Protein AF-A0A9K3LFJ1-F1 (afdb_monomer)

Secondary structure (DSSP, 8-state):
---------------------------SSHHHHHHHHHHHHHHHTTS--------------------THHHHHHHHHHHHHHHHHHHHHHHHHHHHHHHHHHHHHHHHHTTS-TTSGGG--HHHHHHHHHHHHHIIIIIIHHHHHHHHHHHHHHHHHHHHHHHHHHH-SS-HHHHHHHHHHHHHHHHHHHHHHHHHHHIIIIIS-----TT-TTT--TTS-S-SB-TT--B-TTHHHHHHHHHHHHHHHHHHHHHHHHHHHHHHHHHS---------------HHHHHHHHHHHHHHHHHHHHHHHHHHHHHHHHHHHHHHHHHHHHHHHHHHHHHHHHHHIIIIIIHHHHHHHHS-S---HHHHHHHHTT-TTS-THHHHHHHHHHHHHHHHHHHHHHHHHHHHHHHHHHHHHHHH-TTSTTHHHHHHHHHHHHHHHHHHHHHHHHHHHHHHHHHHHHHHTTSTTSHHHH-HHHHHHHHHHHHHHHHHHHHHHHHHHHHHHHHHHHHHHHHHHHHHHS----TTSTTSGGG-S----HHHHHHHHHHHHHHHHHHHHHHHHHHHHHHHHHT-SS----HHHHHHHHHHHHHHHHHHHHHHHHHSHHHHHHHTSIIIIIHHHHHHHHHHHHHHHHHT-TTT-SSB-TTS-BS-HHHHHHHHHHHHHHHHHHHHHHHHHTT--S--HHHHHHHHHHHHHHHHHHHHHHHHHHHTTGGG-TTS-HHHHHHHHHHHHHHHHHHHHHHHHHHHHHHHHHHHHTT-SS-HHHHHHHHHHHHHHHHHHHHHHHHHHSSSSSTT-SSSHHHHHHHHHHHHHHHHHHHHHHHHHHHHHHHHHHHHHHHH-HHHHHHHHHHHHHH--

Mean predicted aligned error: 11.64 Å

pLDDT: mean 77.79, std 18.4, range [27.86, 97.88]

Sequence (858 aa):
MSLREISNITDNGNRPQQPTNCMDIATSDFSQQRRDRQYIRHHHQRREHPEIFRMNSTESLGLSLEPPHFISFRGLIYALLLSTFLAVCAAFDAKMKCVDHENAAYFRFEGEEEGYIANYDDDTINLIMKECRDTFRLVILPVAGTTFFFGLISVLIVQLHIQRVECSHNSLIPSHLSALLKVFLPLLCVGVAWSYGVYAIMLKPKLQDAWDAELNNPFQSLAAVTIDGHIGGNANLYYLCWTSEILIMVLLYQVGVDSFRWVHKGFSPQERSDNTIIQPTPSFHDQIHAMLSSTSVSRVASFYRQRRKTWYQFLIRLRERSGYWVVAFFASLLVFASSGFLFVQVLINLAVDIQGSSDFKYREVCAILEGNEEFPEQYCLRTVFATLSGAIATAISIFGIILHLIFRRGSVSDSAQTCGELEVAIHAVAMLQPVSSNISLKIEFFLSLIPTLLLGLNAIFATGVQGPASEVGNLYYASFVSFFFILRICLGCIEELRSIEANAHETADGLVAHSIVEGGSISDSQSSMASNSSGCYDPYAMKERRGRLRRFLFLAILSALCSASAWDAAVNQDDYETSRRQKYVIYAPAVVALISTILFAMCLHTSSYAITTQLWCGGVLSVALFVVWLADLIVTMHSEDSWAVNEIGEIQMANLYYFSWGSIIVAGMQMASYAKPILGHHDESDLFVLWAANIKVCMVTLGASLHIWHTISSSCAATDVEDTLEELSETFCGRTKLGIAVALTGILSGWLCTISRVLGCPITKRYTTRVETFLSVFLIIVYGAGVALLTGMGGPGQSVGDLFYASWLSFVVSVAIFVTSIDQLQKQEIAESVAEIYIKEEPERYITCEEDADSAMV

Radius of gyration: 33.74 Å; Cα contacts (8 Å, |Δi|>4): 806; chains: 1; bounding box: 98×100×97 Å

Foldseek 3Di:
DDDDDDDDDDDDDDDDDDDDDDDDDDPPVPVVVVVVVVVVVVVVVVPPPPPPPPPPPPDPPPPPPPVVQLVVLLVLLVVLLLLLVLLLLLLVLLLVCLVVVLVLVVVVVVPDDPPPNPPPDPVLSVVLNCQSVCLSVVQSCVLSVLSVVLSVVLNVLSVVLVVVPVVDDDDPQVSVLVSLVSNLVSLVSSLVSLVRNCCSQEVDAPPDPPVCPVVVDLSSHSRQAHPLQDRTLSVSSNVSSVSSNVSSVVSNLSSVLVSVVSVVVVPPPPPPCPPPPPDDDDDPVVVVVVVVCVVVVSVVVVVVVVVVVVVVVVSVLLSLLLVLLVQLLVLLLLLQVLLVCCCPVPQQVVLCVQPVDNDDDLVVSLVSQCPDPVADNCASVLSVLSNVLSVLSNVLSVVLNVLSVVVVVVVVVVVVPPPPPPDPVVVVCVVCVLVVVLVSLVVQLVSLVVSLVSLLVSLQSLQALNHSCVSNVSSNVSSVSSNVSSVVSNLSSLLVNLVSVVVVVVVVVVVVVVVVVVPDPDDPPPPPPPPPPPPPDDVVLSVLLSVLLVLLQLLLSLLVLLLSRLVSVQVPDPPVDQDPLSVLSNVLSVVSNVVSVVLNVLSSDPVSVVQCPDCVRVQVVLVVNLVSLVVSVVSCQDQPRHCQAHVLFFGSRPSNAVSSVSNNVSSVVSNVSSVCVVLVNPDPQCLLVLLVVLLVLLVLLQVLLVVNCVVCVVVQPDPPPPPSVNVLSVLQNVLSVLSNVLSVLSNVLSCVLNCCVSVVPVPPPLVSLVVQLVSLVVNLVSLSVNQSRQCRRSHVCSSPHSNNVSSVVSNVSSVVSNVSSVVVNVVVVVVVVVVVVVCVPPPPVVVVVVVVVVVVVD

Solvent-accessible surface area (backbone atoms only — not comparable to full-atom values): 45785 Å² total; per-residue (Å²): 134,87,87,78,87,90,85,89,88,80,89,85,88,82,88,83,85,84,84,83,88,88,82,84,90,80,95,67,59,74,70,49,58,55,49,50,58,53,51,51,53,61,53,58,74,69,73,69,69,74,78,76,74,78,70,82,68,88,66,82,73,78,73,68,76,66,74,71,58,61,63,53,50,46,52,50,46,51,50,33,50,51,33,40,50,51,26,51,52,32,48,48,55,42,46,49,50,33,50,51,50,54,54,52,54,55,57,56,53,77,73,62,65,96,78,75,55,86,72,74,52,70,65,57,58,54,47,36,54,44,49,32,51,45,46,45,61,69,36,51,48,50,34,41,50,45,35,50,54,32,42,52,51,35,46,50,52,51,51,55,47,53,58,48,54,77,74,43,92,86,68,62,69,71,54,52,38,52,51,38,55,63,36,44,54,40,47,48,55,34,41,56,34,37,56,49,38,46,42,62,33,54,67,42,54,51,88,72,62,90,84,51,72,86,66,68,62,70,54,64,43,75,36,18,17,37,72,74,33,33,69,33,58,37,48,50,37,47,54,27,48,52,51,30,43,52,43,42,52,52,49,50,51,52,42,51,54,51,34,54,51,43,53,52,60,71,65,45,78,70,79,73,78,78,71,80,64,86,76,75,84,79,53,80,68,54,55,53,51,48,57,62,39,48,61,50,50,50,50,50,49,49,49,51,49,49,53,48,51,54,49,53,52,50,53,52,54,52,48,56,51,51,49,35,32,52,54,22,23,54,21,13,44,44,17,22,50,46,29,44,45,46,45,60,68,46,50,46,49,51,41,27,68,74,69,74,52,88,89,71,54,78,72,51,41,44,60,56,43,54,71,35,90,90,44,66,66,56,29,54,59,26,29,54,47,30,23,50,41,12,47,52,36,23,54,47,22,52,50,53,45,50,50,54,57,50,53,56,52,55,66,50,56,64,68,70,72,55,80,82,54,74,61,69,50,50,56,53,48,63,65,48,52,64,59,59,54,51,52,54,45,51,51,52,29,54,60,22,45,55,40,25,53,45,27,46,50,32,48,46,46,22,40,26,84,68,11,53,19,65,36,23,45,69,31,36,55,20,28,49,52,20,22,54,32,28,41,50,49,26,50,54,33,53,55,49,54,51,52,52,54,54,53,49,51,54,52,52,55,51,50,53,55,52,57,58,60,76,73,50,100,69,76,92,86,66,72,84,73,69,71,79,71,71,74,74,80,55,71,64,62,54,56,50,48,54,55,51,32,52,38,26,43,50,28,14,50,27,16,38,49,19,14,52,33,40,45,47,47,56,71,73,38,92,64,82,76,73,48,76,66,50,50,43,50,27,49,54,29,40,51,46,13,52,55,22,44,51,52,23,57,31,50,74,36,75,79,44,27,66,50,53,68,34,57,80,53,34,32,49,49,30,45,50,52,29,52,53,38,55,56,42,46,57,53,44,64,28,36,90,75,25,72,18,17,36,78,88,43,35,59,68,25,63,49,35,43,52,21,44,54,51,24,43,51,35,26,46,54,50,29,48,63,50,45,33,70,75,70,68,53,77,72,86,61,61,57,57,59,44,29,54,45,36,27,53,31,18,50,45,20,28,51,38,26,50,51,54,44,65,76,44,46,69,67,67,66,56,86,83,56,65,80,72,60,44,59,60,40,51,54,29,50,51,33,30,53,48,39,36,52,54,15,51,52,39,32,54,53,19,47,53,58,44,47,50,58,74,68,58,53,87,64,54,71,66,58,56,42,52,52,51,30,53,52,19,55,52,41,33,54,53,27,50,51,43,32,50,49,27,29,33,37,96,17,70,14,41,59,50,32,60,34,30,55,24,32,49,49,40,26,52,43,23,48,52,40,26,56,53,28,49,54,51,51,51,54,49,53,50,54,50,53,51,52,52,49,53,60,69,74,45,63,72,63,59,57,55,56,54,59,50,51,60,62,74,76,105

Organism: NCBI:txid303405

Structure (mmCIF, N/CA/C/O backbone):
data_AF-A0A9K3LFJ1-F1
#
_entry.id   AF-A0A9K3LFJ1-F1
#
loop_
_atom_site.group_PDB
_atom_site.id
_atom_site.type_symbol
_atom_site.label_atom_id
_atom_site.label_alt_id
_atom_site.label_comp_id
_atom_site.label_asym_id
_atom_site.label_entity_id
_atom_site.label_seq_id
_atom_site.pdbx_PDB_ins_code
_atom_site.Cartn_x
_atom_site.Cartn_y
_atom_site.Cartn_z
_atom_site.occupancy
_atom_site.B_iso_or_equiv
_atom_site.auth_seq_id
_atom_site.auth_comp_id
_atom_site.auth_asym_id
_atom_site.auth_atom_id
_atom_site.pdbx_PDB_model_num
ATOM 1 N N . MET A 1 1 ? 7.633 -36.421 -28.204 1.00 33.81 1 MET A N 1
ATOM 2 C CA . MET A 1 1 ? 7.044 -37.782 -28.259 1.00 33.81 1 MET A CA 1
ATOM 3 C C . MET A 1 1 ? 5.645 -37.727 -27.666 1.00 33.81 1 MET A C 1
ATOM 5 O O . MET A 1 1 ? 5.501 -37.209 -26.569 1.00 33.81 1 MET A O 1
ATOM 9 N N . SER A 1 2 ? 4.629 -38.162 -28.417 1.00 32.75 2 SER A N 1
ATOM 10 C CA . SER A 1 2 ? 3.205 -38.059 -28.061 1.00 32.75 2 SER A CA 1
ATOM 11 C C . SER A 1 2 ? 2.740 -39.198 -27.152 1.00 32.75 2 SER A C 1
ATOM 13 O O . SER A 1 2 ? 3.074 -40.347 -27.424 1.00 32.75 2 SER A O 1
ATOM 15 N N . LEU A 1 3 ? 1.880 -38.901 -26.173 1.00 29.94 3 LEU A N 1
ATOM 16 C CA . LEU A 1 3 ? 1.131 -39.895 -25.395 1.00 29.94 3 LEU A CA 1
ATOM 17 C C . LEU A 1 3 ? -0.376 -39.758 -25.675 1.00 29.94 3 LEU A C 1
ATOM 19 O O . LEU A 1 3 ? -1.085 -38.961 -25.065 1.00 29.94 3 LEU A O 1
ATOM 23 N N . ARG A 1 4 ? -0.836 -40.554 -26.645 1.00 33.28 4 ARG A N 1
ATOM 24 C CA . ARG A 1 4 ? -2.172 -41.169 -26.711 1.00 33.28 4 ARG A CA 1
ATOM 25 C C . ARG A 1 4 ? -1.968 -42.667 -26.438 1.00 33.28 4 ARG A C 1
ATOM 27 O O . ARG A 1 4 ? -0.895 -43.164 -26.750 1.00 33.28 4 ARG A O 1
ATOM 34 N N . GLU A 1 5 ? -3.018 -43.337 -25.958 1.00 37.00 5 GLU A N 1
ATOM 35 C CA . GLU A 1 5 ? -3.081 -44.721 -25.425 1.00 37.00 5 GLU A CA 1
ATOM 36 C C . GLU A 1 5 ? -2.787 -44.742 -23.914 1.00 37.00 5 GLU A C 1
ATOM 38 O O . GLU A 1 5 ? -1.739 -44.305 -23.468 1.00 37.00 5 GLU A O 1
ATOM 43 N N . ILE A 1 6 ? -3.699 -45.153 -23.028 1.00 33.94 6 ILE A N 1
ATOM 44 C CA . ILE A 1 6 ? -4.423 -46.429 -23.027 1.00 33.94 6 ILE A CA 1
ATOM 45 C C . ILE A 1 6 ? -5.835 -46.252 -22.430 1.00 33.94 6 ILE A C 1
ATOM 47 O O . ILE A 1 6 ? -6.007 -45.799 -21.300 1.00 33.94 6 ILE A O 1
ATOM 51 N N . SER A 1 7 ? -6.838 -46.699 -23.186 1.00 31.31 7 SER A N 1
ATOM 52 C CA . SER A 1 7 ? -8.180 -47.073 -22.728 1.00 31.31 7 SER A CA 1
ATOM 53 C C . SER A 1 7 ? -8.467 -48.496 -23.216 1.00 31.31 7 SER A C 1
ATOM 55 O O . SER A 1 7 ? -8.124 -48.796 -24.357 1.00 31.31 7 SER A O 1
ATOM 57 N N . ASN A 1 8 ? -9.169 -49.289 -22.398 1.00 29.16 8 ASN A N 1
ATOM 58 C CA . ASN A 1 8 ? -9.762 -50.621 -22.645 1.00 29.16 8 ASN A CA 1
ATOM 59 C C . ASN A 1 8 ? -8.989 -51.831 -22.107 1.00 29.16 8 ASN A C 1
ATOM 61 O O . ASN A 1 8 ? -8.106 -52.341 -22.784 1.00 29.16 8 ASN A O 1
ATOM 65 N N . ILE A 1 9 ? -9.472 -52.386 -20.986 1.00 32.19 9 ILE A N 1
ATOM 66 C CA . ILE A 1 9 ? -9.669 -53.838 -20.823 1.00 32.19 9 ILE A CA 1
ATOM 67 C C . ILE A 1 9 ? -10.993 -54.063 -20.069 1.00 32.19 9 ILE A C 1
ATOM 69 O O . ILE A 1 9 ? -11.177 -53.588 -18.951 1.00 32.19 9 ILE A O 1
ATOM 73 N N . THR A 1 10 ? -11.908 -54.774 -20.723 1.00 35.88 10 THR A N 1
ATOM 74 C CA . THR A 1 10 ? -13.193 -55.292 -20.231 1.00 35.88 10 THR A CA 1
ATOM 75 C C . THR A 1 10 ? -13.069 -56.722 -19.693 1.00 35.88 10 THR A C 1
ATOM 77 O O . THR A 1 10 ? -12.276 -57.500 -20.213 1.00 35.88 10 THR A O 1
ATOM 80 N N . ASP A 1 11 ? -13.935 -57.034 -18.723 1.00 33.34 11 ASP A N 1
ATOM 81 C CA . ASP A 1 11 ? -14.635 -58.302 -18.441 1.00 33.34 11 ASP A CA 1
ATOM 82 C C . ASP A 1 11 ? -13.907 -59.659 -18.466 1.00 33.34 11 ASP A C 1
ATOM 84 O O . ASP A 1 11 ? -13.468 -60.153 -19.500 1.00 33.34 11 ASP A O 1
ATOM 88 N N . ASN A 1 12 ? -14.011 -60.373 -17.336 1.00 31.92 12 ASN A N 1
ATOM 89 C CA . ASN A 1 12 ? -14.455 -61.771 -17.324 1.00 31.92 12 ASN A CA 1
ATOM 90 C C . ASN A 1 12 ? -15.019 -62.158 -15.948 1.00 31.92 12 ASN A C 1
ATOM 92 O O . ASN A 1 12 ? -14.396 -61.934 -14.910 1.00 31.92 12 ASN A O 1
ATOM 96 N N . GLY A 1 13 ? -16.227 -62.727 -15.953 1.00 32.34 13 GLY A N 1
ATOM 97 C CA . GLY A 1 13 ? -16.986 -63.088 -14.760 1.00 32.34 13 GLY A CA 1
ATOM 98 C C . GLY A 1 13 ? -16.722 -64.496 -14.224 1.00 32.34 13 GLY A C 1
ATOM 99 O O . GLY A 1 13 ? -16.116 -65.331 -14.885 1.00 32.34 13 GLY A O 1
ATOM 100 N N . ASN A 1 14 ? -17.253 -64.756 -13.025 1.00 30.98 14 ASN A N 1
ATOM 101 C CA . ASN A 1 14 ? -17.829 -66.043 -12.622 1.00 30.98 14 ASN A CA 1
ATOM 102 C C . ASN A 1 14 ? -18.641 -65.890 -11.319 1.00 30.98 14 ASN A C 1
ATOM 104 O O . ASN A 1 14 ? -18.151 -65.364 -10.323 1.00 30.98 14 ASN A O 1
ATOM 108 N N . ARG A 1 15 ? -19.899 -66.360 -11.341 1.00 33.72 15 ARG A N 1
ATOM 109 C CA . ARG A 1 15 ? -20.756 -66.607 -10.158 1.00 33.72 15 ARG A CA 1
ATOM 110 C C . ARG A 1 15 ? -20.366 -67.953 -9.513 1.00 33.72 15 ARG A C 1
ATOM 112 O O . ARG A 1 15 ? -19.827 -68.802 -10.223 1.00 33.72 15 ARG A O 1
ATOM 119 N N . PRO A 1 16 ? -20.713 -68.211 -8.234 1.00 41.97 16 PRO A N 1
ATOM 120 C CA . PRO A 1 16 ? -21.993 -68.893 -7.974 1.00 41.97 16 PRO A CA 1
ATOM 121 C C . PRO A 1 16 ? -22.749 -68.496 -6.680 1.00 41.97 16 PRO A C 1
ATOM 123 O O . PRO A 1 16 ? -22.165 -68.118 -5.676 1.00 41.97 16 PRO A O 1
ATOM 126 N N . GLN A 1 17 ? -24.072 -68.699 -6.770 1.00 31.55 17 GLN A N 1
ATOM 127 C CA . GLN A 1 17 ? -25.041 -69.199 -5.771 1.00 31.55 17 GLN A CA 1
ATOM 128 C C . GLN A 1 17 ? -25.422 -68.397 -4.501 1.00 31.55 17 GLN A C 1
ATOM 130 O O . GLN A 1 17 ? -24.614 -68.054 -3.651 1.00 31.55 17 GLN A O 1
ATOM 135 N N . GLN A 1 18 ? -26.746 -68.199 -4.384 1.00 33.09 18 GLN A N 1
ATOM 136 C CA . GLN A 1 18 ? -27.521 -67.766 -3.208 1.00 33.09 18 GLN A CA 1
ATOM 137 C C . GLN A 1 18 ? -27.538 -68.844 -2.098 1.00 33.09 18 GLN A C 1
ATOM 139 O O . GLN A 1 18 ? -27.277 -70.014 -2.388 1.00 33.09 18 GLN A O 1
ATOM 144 N N . PRO A 1 19 ? -27.955 -68.488 -0.864 1.00 39.09 19 PRO A N 1
ATOM 145 C CA . PRO A 1 19 ? -29.371 -68.689 -0.515 1.00 39.09 19 PRO A CA 1
ATOM 146 C C . PRO A 1 19 ? -30.043 -67.517 0.241 1.00 39.09 19 PRO A C 1
ATOM 148 O O . PRO A 1 19 ? -29.488 -66.926 1.156 1.00 39.09 19 PRO A O 1
ATOM 151 N N . THR A 1 20 ? -31.272 -67.231 -0.199 1.00 32.91 20 THR A N 1
ATOM 152 C CA . THR A 1 20 ? -32.520 -66.915 0.534 1.00 32.91 20 THR A CA 1
ATOM 153 C C . THR A 1 20 ? -32.540 -66.192 1.896 1.00 32.91 20 THR A C 1
ATOM 155 O O . THR A 1 20 ? -32.050 -66.702 2.896 1.00 32.91 20 THR A O 1
ATOM 158 N N . ASN A 1 21 ? -33.389 -65.151 1.903 1.00 34.19 21 ASN A N 1
ATOM 159 C CA . ASN A 1 21 ? -34.387 -64.745 2.909 1.00 34.19 21 ASN A CA 1
ATOM 160 C C . ASN A 1 21 ? -33.936 -64.321 4.315 1.00 34.19 21 ASN A C 1
ATOM 162 O O . ASN A 1 21 ? -33.635 -65.161 5.154 1.00 34.19 21 ASN A O 1
ATOM 166 N N . CYS A 1 22 ? -34.108 -63.025 4.610 1.00 27.86 22 CYS A N 1
ATOM 167 C CA . CYS A 1 22 ? -34.917 -62.530 5.736 1.00 27.86 22 CYS A CA 1
ATOM 168 C C . CYS A 1 22 ? -35.034 -60.992 5.709 1.00 27.86 22 CYS A C 1
ATOM 170 O O . CYS A 1 22 ? -34.112 -60.311 5.275 1.00 27.86 22 CYS A O 1
ATOM 172 N N . MET A 1 23 ? -36.147 -60.495 6.257 1.00 29.50 23 MET A N 1
ATOM 173 C CA . MET A 1 23 ? -36.503 -59.099 6.574 1.00 29.50 23 MET A CA 1
ATOM 174 C C . MET A 1 23 ? -37.132 -58.229 5.478 1.00 29.50 23 MET A C 1
ATOM 176 O O . MET A 1 23 ? -36.515 -57.337 4.902 1.00 29.50 23 MET A O 1
ATOM 180 N N . ASP A 1 24 ? -38.444 -58.422 5.336 1.00 35.38 24 ASP A N 1
ATOM 181 C CA . ASP A 1 24 ? -39.395 -57.311 5.318 1.00 35.38 24 ASP A CA 1
ATOM 182 C C . ASP A 1 24 ? -39.472 -56.628 6.701 1.00 35.38 24 ASP A C 1
ATOM 184 O O . ASP A 1 24 ? -39.201 -57.256 7.727 1.00 35.38 24 ASP A O 1
ATOM 188 N N . ILE A 1 25 ? -39.983 -55.388 6.692 1.00 37.88 25 ILE A N 1
ATOM 189 C CA . ILE A 1 25 ? -40.405 -54.520 7.815 1.00 37.88 25 ILE A CA 1
ATOM 190 C C . ILE A 1 25 ? -39.343 -53.507 8.286 1.00 37.88 25 ILE A C 1
ATOM 192 O O . ILE A 1 25 ? -38.513 -53.811 9.133 1.00 37.88 25 ILE A O 1
ATOM 196 N N . ALA A 1 26 ? -39.441 -52.269 7.771 1.00 35.22 26 ALA A N 1
ATOM 197 C CA . ALA A 1 26 ? -39.504 -51.011 8.551 1.00 35.22 26 ALA A CA 1
ATOM 198 C C . ALA A 1 26 ? -39.205 -49.767 7.679 1.00 35.22 26 ALA A C 1
ATOM 200 O O . ALA A 1 26 ? -38.259 -49.018 7.913 1.00 35.22 26 ALA A O 1
ATOM 201 N N . THR A 1 27 ? -40.037 -49.494 6.673 1.00 39.88 27 THR A N 1
ATOM 202 C CA . THR A 1 27 ? -40.098 -48.182 6.005 1.00 39.88 27 THR A CA 1
ATOM 203 C C . THR A 1 27 ? -41.202 -47.330 6.633 1.00 39.88 27 THR A C 1
ATOM 205 O O . THR A 1 27 ? -42.233 -47.067 6.024 1.00 39.88 27 THR A O 1
ATOM 208 N N . SER A 1 28 ? -40.996 -46.883 7.875 1.00 38.44 28 SER A N 1
ATOM 209 C CA . SER A 1 28 ? -41.827 -45.819 8.473 1.00 38.44 28 SER A CA 1
ATOM 210 C C . SER A 1 28 ? -41.098 -44.881 9.444 1.00 38.44 28 SER A C 1
ATOM 212 O O . SER A 1 28 ? -41.626 -43.812 9.733 1.00 38.44 28 SER A O 1
ATOM 214 N N . ASP A 1 29 ? -39.869 -45.183 9.883 1.00 41.56 29 ASP A N 1
ATOM 215 C CA . ASP A 1 29 ? -39.213 -44.389 10.942 1.00 41.56 29 ASP A CA 1
ATOM 216 C C . ASP A 1 29 ? -38.313 -43.239 10.464 1.00 41.56 29 ASP A C 1
ATOM 218 O O . ASP A 1 29 ? -38.033 -42.304 11.219 1.00 41.56 29 ASP A O 1
ATOM 222 N N . PHE A 1 30 ? -37.915 -43.200 9.190 1.00 39.94 30 PHE A N 1
ATOM 223 C CA . PHE A 1 30 ? -37.010 -42.142 8.713 1.00 39.94 30 PHE A CA 1
ATOM 224 C C . PHE A 1 30 ? -37.688 -40.775 8.509 1.00 39.94 30 PHE A C 1
ATOM 226 O O . PHE A 1 30 ? -37.019 -39.738 8.553 1.00 39.94 30 PHE A O 1
ATOM 233 N N . SER A 1 31 ? -39.016 -40.730 8.339 1.00 43.41 31 SER A N 1
ATOM 234 C CA . SER A 1 31 ? -39.771 -39.468 8.251 1.00 43.41 31 SER A CA 1
ATOM 235 C C . SER A 1 31 ? -40.187 -38.901 9.610 1.00 43.41 31 SER A C 1
ATOM 237 O O . SER A 1 31 ? -40.411 -37.692 9.709 1.00 43.41 31 SER A O 1
ATOM 239 N N . GLN A 1 32 ? -40.254 -39.744 10.646 1.00 43.81 32 GLN A N 1
ATOM 240 C CA . GLN A 1 32 ? -40.514 -39.328 12.027 1.00 43.81 32 GLN A CA 1
ATOM 241 C C . GLN A 1 32 ? -39.224 -38.770 12.650 1.00 43.81 32 GLN A C 1
ATOM 243 O O . GLN A 1 32 ? -39.209 -37.650 13.151 1.00 43.81 32 GLN A O 1
ATOM 248 N N . GLN A 1 33 ? -38.088 -39.449 12.442 1.00 43.53 33 GLN A N 1
ATOM 249 C CA . GLN A 1 33 ? -36.791 -39.036 12.992 1.00 43.53 33 GLN A CA 1
ATOM 250 C C . GLN A 1 33 ? -36.258 -37.711 12.404 1.00 43.53 33 GLN A C 1
ATOM 252 O O . GLN A 1 33 ? -35.501 -36.990 13.060 1.00 43.53 33 GLN A O 1
ATOM 257 N N . ARG A 1 34 ? -36.676 -37.335 11.182 1.00 50.00 34 ARG A N 1
ATOM 258 C CA . ARG A 1 34 ? -36.374 -36.014 10.593 1.00 50.00 34 ARG A CA 1
ATOM 259 C C . ARG A 1 34 ? -37.281 -34.899 11.128 1.00 50.00 34 ARG A C 1
ATOM 261 O O . ARG A 1 34 ? -36.801 -33.775 11.273 1.00 50.00 34 ARG A O 1
ATOM 268 N N . ARG A 1 35 ? -38.542 -35.205 11.465 1.00 48.72 35 ARG A N 1
ATOM 269 C CA . ARG A 1 35 ? -39.462 -34.253 12.112 1.00 48.72 35 ARG A CA 1
ATOM 270 C C . ARG A 1 35 ? -39.111 -34.036 13.580 1.00 48.72 35 ARG A C 1
ATOM 272 O O . ARG A 1 35 ? -39.063 -32.886 14.004 1.00 48.72 35 ARG A O 1
ATOM 279 N N . ASP A 1 36 ? -38.712 -35.079 14.299 1.00 44.16 36 ASP A N 1
ATOM 280 C CA . ASP A 1 36 ? -38.311 -34.957 15.704 1.00 44.16 36 ASP A CA 1
ATOM 281 C C . ASP A 1 36 ? -36.973 -34.217 15.858 1.00 44.16 36 ASP A C 1
ATOM 283 O O . ASP A 1 36 ? -36.813 -33.414 16.774 1.00 44.16 36 ASP A O 1
ATOM 287 N N . ARG A 1 37 ? -36.043 -34.336 14.895 1.00 47.12 37 ARG A N 1
ATOM 288 C CA . ARG A 1 37 ? -34.825 -33.496 14.871 1.00 47.12 37 ARG A CA 1
ATOM 289 C C . ARG A 1 37 ? -35.095 -32.020 14.548 1.00 47.12 37 ARG A C 1
ATOM 291 O O . ARG A 1 37 ? -34.335 -31.166 15.002 1.00 47.12 37 ARG A O 1
ATOM 298 N N . GLN A 1 38 ? -36.154 -31.697 13.799 1.00 48.09 38 GLN A N 1
ATOM 299 C CA . GLN A 1 38 ? -36.572 -30.304 13.579 1.00 48.09 38 GLN A CA 1
ATOM 300 C C . GLN A 1 38 ? -37.371 -29.743 14.765 1.00 48.09 38 GLN A C 1
ATOM 302 O O . GLN A 1 38 ? -37.198 -28.572 15.105 1.00 48.09 38 GLN A O 1
ATOM 307 N N . TYR A 1 39 ? -38.161 -30.572 15.450 1.00 39.12 39 TYR A N 1
ATOM 308 C CA . TYR A 1 39 ? -38.929 -30.159 16.626 1.00 39.12 39 TYR A CA 1
ATOM 309 C C . TYR A 1 39 ? -38.039 -29.967 17.869 1.00 39.12 39 TYR A C 1
ATOM 311 O O . TYR A 1 39 ? -38.204 -28.995 18.605 1.00 39.12 39 TYR A O 1
ATOM 319 N N . ILE A 1 40 ? -37.009 -30.808 18.048 1.00 44.34 40 ILE A N 1
ATOM 320 C CA . ILE A 1 40 ? -36.019 -30.660 19.132 1.00 44.34 40 ILE A CA 1
ATOM 321 C C . ILE A 1 40 ? -35.121 -29.430 18.910 1.00 44.34 40 ILE A C 1
ATOM 323 O O . ILE A 1 40 ? -34.791 -28.740 19.875 1.00 44.34 40 ILE A O 1
ATOM 327 N N . ARG A 1 41 ? -34.800 -29.060 17.658 1.00 41.81 41 ARG A N 1
ATOM 328 C CA . ARG A 1 41 ? -34.086 -27.797 17.376 1.00 41.81 41 ARG A CA 1
ATOM 329 C C . ARG A 1 41 ? -34.913 -26.560 17.715 1.00 41.81 41 ARG A C 1
ATOM 331 O O . ARG A 1 41 ? -34.360 -25.612 18.261 1.00 41.81 41 ARG A O 1
ATOM 338 N N . HIS A 1 42 ? -36.222 -26.577 17.463 1.00 40.44 42 HIS A N 1
ATOM 339 C CA . HIS A 1 42 ? -37.079 -25.440 17.808 1.00 40.44 42 HIS A CA 1
ATOM 340 C C . HIS A 1 42 ? -37.343 -25.303 19.316 1.00 40.44 42 HIS A C 1
ATOM 342 O O . HIS A 1 42 ? -37.565 -24.186 19.784 1.00 40.44 42 HIS A O 1
ATOM 348 N N . HIS A 1 43 ? -37.268 -26.396 20.084 1.00 40.06 43 HIS A N 1
ATOM 349 C CA . HIS A 1 43 ? -37.433 -26.347 21.539 1.00 40.06 43 HIS A CA 1
ATOM 350 C C . HIS A 1 43 ? -36.139 -26.057 22.313 1.00 40.06 43 HIS A C 1
ATOM 352 O O . HIS A 1 43 ? -36.215 -25.383 23.340 1.00 40.06 43 HIS A O 1
ATOM 358 N N . HIS A 1 44 ? -34.960 -26.450 21.812 1.00 38.25 44 HIS A N 1
ATOM 359 C CA . HIS A 1 44 ? -33.694 -26.031 22.432 1.00 38.25 44 HIS A CA 1
ATOM 360 C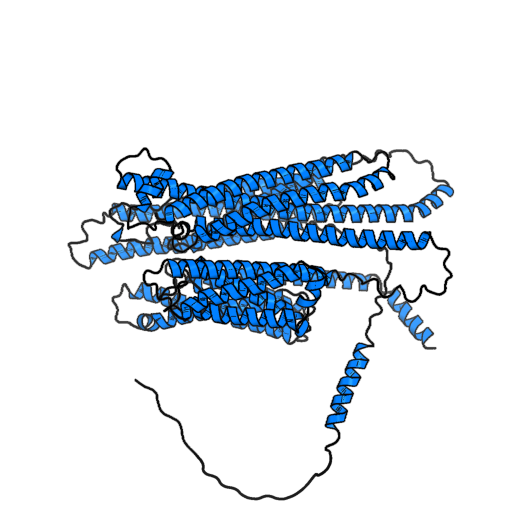 C . HIS A 1 44 ? -33.335 -24.569 22.146 1.00 38.25 44 HIS A C 1
ATOM 362 O O . HIS A 1 44 ? -32.711 -23.926 22.981 1.00 38.25 44 HIS A O 1
ATOM 368 N N . GLN A 1 45 ? -33.825 -23.991 21.045 1.00 38.72 45 GLN A N 1
ATOM 369 C CA . GLN A 1 45 ? -33.639 -22.564 20.755 1.00 38.72 45 GLN A CA 1
ATOM 370 C C . GLN A 1 45 ? -34.565 -21.640 21.577 1.00 38.72 45 GLN A C 1
ATOM 372 O O . GLN A 1 45 ? -34.471 -20.422 21.466 1.00 38.72 45 GLN A O 1
ATOM 377 N N . ARG A 1 46 ? -35.459 -22.201 22.411 1.00 34.44 46 ARG A N 1
ATOM 378 C CA . ARG A 1 46 ? -36.386 -21.452 23.282 1.00 34.44 46 ARG A CA 1
ATOM 379 C C . ARG A 1 46 ? -36.098 -21.571 24.783 1.00 34.44 46 ARG A C 1
ATOM 381 O O . ARG A 1 46 ? -36.845 -20.990 25.564 1.00 34.44 46 ARG A O 1
ATOM 388 N N . ARG A 1 47 ? -35.063 -22.312 25.199 1.00 33.69 47 ARG A N 1
ATOM 389 C CA . ARG A 1 47 ? -34.738 -22.530 26.626 1.00 33.69 47 ARG A CA 1
ATOM 390 C C . ARG A 1 47 ? -33.365 -22.039 27.083 1.00 33.69 47 ARG A C 1
ATOM 392 O O . ARG A 1 47 ? -33.048 -22.188 28.251 1.00 33.69 47 ARG A O 1
ATOM 399 N N . GLU A 1 48 ? -32.623 -21.363 26.218 1.00 35.38 48 GLU A N 1
ATOM 400 C CA . GLU A 1 48 ? -31.434 -20.598 26.606 1.00 35.38 48 GLU A CA 1
ATOM 401 C C . GLU A 1 48 ? -31.557 -19.174 26.057 1.00 35.38 48 GLU A C 1
ATOM 403 O O . GLU A 1 48 ? -30.765 -18.708 25.245 1.00 35.38 48 GLU A O 1
ATOM 408 N N . HIS A 1 49 ? -32.599 -18.462 26.487 1.00 31.58 49 HIS A N 1
ATOM 409 C CA . HIS A 1 49 ? -32.369 -17.057 26.778 1.00 31.58 49 HIS A CA 1
ATOM 410 C C . HIS A 1 49 ? -31.651 -17.067 28.126 1.00 31.58 49 HIS A C 1
ATOM 412 O O . HIS A 1 49 ? -32.307 -17.387 29.117 1.00 31.58 49 HIS A O 1
ATOM 418 N N . PRO A 1 50 ? -30.342 -16.763 28.216 1.00 35.16 50 PRO A N 1
ATOM 419 C CA . PRO A 1 50 ? -29.870 -16.219 29.470 1.00 35.16 50 PRO A CA 1
ATOM 420 C C . PRO A 1 50 ? -30.754 -14.995 29.680 1.00 35.16 50 PRO A C 1
ATOM 422 O O . PRO A 1 50 ? -30.779 -14.090 28.837 1.00 35.16 50 PRO A O 1
ATOM 425 N N . GLU A 1 51 ? -31.569 -15.007 30.731 1.00 32.25 51 GLU A N 1
ATOM 426 C CA . GLU A 1 51 ? -32.066 -13.760 31.272 1.00 32.25 51 GLU A CA 1
ATOM 427 C C . GLU A 1 51 ? -30.813 -12.924 31.491 1.00 32.25 51 GLU A C 1
ATOM 429 O O . GLU A 1 51 ? -29.999 -13.190 32.374 1.00 32.25 51 GLU A O 1
ATOM 434 N N . ILE A 1 52 ? -30.595 -11.975 30.583 1.00 37.53 52 ILE A N 1
ATOM 435 C CA . ILE A 1 52 ? -29.652 -10.899 30.783 1.00 37.53 52 ILE A CA 1
ATOM 436 C C . ILE A 1 52 ? -30.254 -10.169 31.969 1.00 37.53 52 ILE A C 1
ATOM 438 O O . ILE A 1 52 ? -31.114 -9.300 31.810 1.00 37.53 52 ILE A O 1
ATOM 442 N N . PHE A 1 53 ? -29.847 -10.593 33.163 1.00 34.97 53 PHE A N 1
ATOM 443 C CA . PHE A 1 53 ? -29.963 -9.822 34.373 1.00 34.97 53 PHE A CA 1
ATOM 444 C C . PHE A 1 53 ? -29.330 -8.481 34.014 1.00 34.97 53 PHE A C 1
ATOM 446 O O . PHE A 1 53 ? -28.109 -8.331 33.956 1.00 34.97 53 PHE A O 1
ATOM 453 N N . ARG A 1 54 ? -30.177 -7.502 33.678 1.00 34.09 54 ARG A N 1
ATOM 454 C CA . ARG A 1 54 ? -29.817 -6.090 33.687 1.00 34.09 54 ARG A CA 1
ATOM 455 C C . ARG A 1 54 ? -29.547 -5.765 35.149 1.00 34.09 54 ARG A C 1
ATOM 457 O O . ARG A 1 54 ? -30.388 -5.197 35.841 1.00 34.09 54 ARG A O 1
ATOM 464 N N . MET A 1 55 ? -28.381 -6.175 35.637 1.00 33.34 55 MET A N 1
ATOM 465 C CA . MET A 1 55 ? -27.829 -5.618 36.850 1.00 33.34 55 MET A CA 1
ATOM 466 C C . MET A 1 55 ? -27.559 -4.151 36.540 1.00 33.34 55 MET A C 1
ATOM 468 O O . MET A 1 55 ? -26.608 -3.795 35.850 1.00 33.34 55 MET A O 1
ATOM 472 N N . ASN A 1 56 ? -28.435 -3.292 37.056 1.00 32.81 56 ASN A N 1
ATOM 473 C CA . ASN A 1 56 ? -28.164 -1.878 37.277 1.00 32.81 56 ASN A CA 1
ATOM 474 C C . ASN A 1 56 ? -27.107 -1.729 38.393 1.00 32.81 56 ASN A C 1
ATOM 476 O O . ASN A 1 56 ? -27.311 -0.971 39.340 1.00 32.81 56 ASN A O 1
ATOM 480 N N . SER A 1 57 ? -25.989 -2.463 38.326 1.00 36.03 57 SER A N 1
ATOM 481 C CA . SER A 1 57 ? -24.852 -2.193 39.191 1.00 36.03 57 SER A CA 1
ATOM 482 C C . SER A 1 57 ? -24.151 -0.964 38.624 1.00 36.03 57 SER A C 1
ATOM 484 O O . SER A 1 57 ? -23.420 -0.979 37.635 1.00 36.03 57 SER A O 1
ATOM 486 N N . THR A 1 58 ? -24.406 0.166 39.271 1.00 35.72 58 THR A N 1
ATOM 487 C CA . THR A 1 58 ? -23.543 1.345 39.240 1.00 35.72 58 THR A CA 1
ATOM 488 C C . THR A 1 58 ? -22.222 1.029 39.945 1.00 35.72 58 THR A C 1
ATOM 490 O O . THR A 1 58 ? -21.832 1.719 40.884 1.00 35.72 58 THR A O 1
ATOM 493 N N . GLU A 1 59 ? -21.546 -0.043 39.537 1.00 38.31 59 GLU A N 1
ATOM 494 C CA . GLU A 1 59 ? -20.213 -0.360 40.011 1.00 38.31 59 GLU A CA 1
ATOM 495 C C . GLU A 1 59 ? -19.208 0.436 39.201 1.00 38.31 59 GLU A C 1
ATOM 497 O O . GLU A 1 59 ? -19.174 0.452 37.967 1.00 38.31 59 GLU A O 1
ATOM 502 N N . SER A 1 60 ? -18.403 1.172 39.951 1.00 37.28 60 SER A N 1
ATOM 503 C CA . SER A 1 60 ? -17.247 1.895 39.487 1.00 37.28 60 SER A CA 1
ATOM 504 C C . SER A 1 60 ? -16.234 0.920 38.895 1.00 37.28 60 SER A C 1
ATOM 506 O O . SER A 1 60 ? -15.240 0.599 39.541 1.00 37.28 60 SER A O 1
ATOM 508 N N . LEU A 1 61 ? -16.424 0.512 37.638 1.00 39.47 61 LEU A N 1
ATOM 509 C CA . LEU A 1 61 ? -15.287 0.137 36.815 1.00 39.47 61 LEU A CA 1
ATOM 510 C C . LEU A 1 61 ? -14.369 1.355 36.820 1.00 39.47 61 LEU A C 1
ATOM 512 O O . LEU A 1 61 ? -14.649 2.384 36.189 1.00 39.47 61 LEU A O 1
ATOM 516 N N . GLY A 1 62 ? -13.290 1.247 37.590 1.00 37.59 62 GLY A N 1
ATOM 517 C CA . GLY A 1 62 ? -12.091 2.024 37.387 1.00 37.59 62 GLY A CA 1
ATOM 518 C C . GLY A 1 62 ? -11.645 1.753 35.962 1.00 37.59 62 GLY A C 1
ATOM 519 O O . GLY A 1 62 ? -10.829 0.876 35.715 1.00 37.59 62 GLY A O 1
ATOM 520 N N . LEU A 1 63 ? -12.209 2.502 35.011 1.00 39.56 63 LEU A N 1
ATOM 521 C CA . LEU A 1 63 ? -11.597 2.753 33.723 1.00 39.56 63 LEU A CA 1
ATOM 522 C C . LEU A 1 63 ? -10.294 3.476 34.049 1.00 39.56 63 LEU A C 1
ATOM 524 O O . LEU A 1 63 ? -10.208 4.706 34.011 1.00 39.56 63 LEU A O 1
ATOM 528 N N . SER A 1 64 ? -9.287 2.680 34.412 1.00 40.38 64 SER A N 1
ATOM 529 C CA . SER A 1 64 ? -7.920 2.929 34.023 1.00 40.38 64 SER A CA 1
ATOM 530 C C . SER A 1 64 ? -8.028 3.386 32.577 1.00 40.38 64 SER A C 1
ATOM 532 O O . SER A 1 64 ? -8.388 2.616 31.685 1.00 40.38 64 SER A O 1
ATOM 534 N N . LEU A 1 65 ? -7.851 4.689 32.347 1.00 43.62 65 LEU A N 1
ATOM 535 C CA . LEU A 1 65 ? -7.400 5.142 31.048 1.00 43.62 65 LEU A CA 1
ATOM 536 C C . LEU A 1 65 ? -6.010 4.520 30.908 1.00 43.62 65 LEU A C 1
ATOM 538 O O . LEU A 1 65 ? -5.015 5.202 31.149 1.00 43.62 65 LEU A O 1
ATOM 542 N N . GLU A 1 66 ? -5.953 3.221 30.599 1.00 46.12 66 GLU A N 1
ATOM 543 C CA . GLU A 1 66 ? -4.732 2.571 30.162 1.00 46.12 66 GLU A CA 1
ATOM 544 C C . GLU A 1 66 ? -4.175 3.483 29.082 1.00 46.12 66 GLU A C 1
ATOM 546 O O . GLU A 1 66 ? -4.929 3.833 28.173 1.00 46.12 66 GLU A O 1
ATOM 551 N N . PRO A 1 67 ? -2.935 3.974 29.199 1.00 51.41 67 PRO A N 1
ATOM 552 C CA . PRO A 1 67 ? -2.363 4.869 28.212 1.00 51.41 67 PRO A CA 1
ATOM 553 C C . PRO A 1 67 ? -2.084 4.041 26.946 1.00 51.41 67 PRO A C 1
ATOM 555 O O . PRO A 1 67 ? -0.988 3.492 26.817 1.00 51.41 67 PRO A O 1
ATOM 558 N N . PRO A 1 68 ? -3.001 3.969 25.955 1.00 52.31 68 PRO A N 1
ATOM 559 C CA . PRO A 1 68 ? -2.909 3.014 24.844 1.00 52.31 68 PRO A CA 1
ATOM 560 C C . PRO A 1 68 ? -1.813 3.428 23.844 1.00 52.31 68 PRO A C 1
ATOM 562 O O . PRO A 1 68 ? -1.546 2.772 22.837 1.00 52.31 68 PRO A O 1
ATOM 565 N N . HIS A 1 69 ? -1.190 4.578 24.096 1.00 66.62 69 HIS A N 1
ATOM 566 C CA . HIS A 1 69 ? -0.330 5.280 23.167 1.00 66.62 69 HIS A CA 1
ATOM 567 C C . HIS A 1 69 ? 1.084 4.688 23.141 1.00 66.62 69 HIS A C 1
ATOM 569 O O . HIS A 1 69 ? 1.618 4.467 22.060 1.00 66.62 69 HIS A O 1
ATOM 575 N N . PHE A 1 70 ? 1.666 4.326 24.289 1.00 77.88 70 PHE A N 1
ATOM 576 C CA . PHE A 1 70 ? 3.056 3.846 24.344 1.00 77.88 70 PHE A CA 1
ATOM 577 C C . PHE A 1 70 ? 3.263 2.451 23.745 1.00 77.88 70 PHE A C 1
ATOM 579 O O . PHE A 1 70 ? 4.300 2.204 23.134 1.00 77.88 70 PHE A O 1
ATOM 586 N N . ILE A 1 71 ? 2.264 1.570 23.833 1.00 72.44 71 ILE A N 1
ATOM 587 C CA . ILE A 1 71 ? 2.313 0.249 23.188 1.00 72.44 71 ILE A CA 1
ATOM 588 C C . ILE A 1 71 ? 2.301 0.405 21.661 1.00 72.44 71 ILE A C 1
ATOM 590 O O . ILE A 1 71 ? 3.108 -0.217 20.971 1.00 72.44 71 ILE A O 1
ATOM 594 N N . SER A 1 72 ? 1.447 1.297 21.148 1.00 76.62 72 SER A N 1
ATOM 595 C CA . SER A 1 72 ? 1.374 1.615 19.717 1.00 76.62 72 SER A CA 1
ATOM 596 C C . SER A 1 72 ? 2.682 2.235 19.206 1.00 76.62 72 SER A C 1
ATOM 598 O O . SER A 1 72 ? 3.195 1.812 18.171 1.00 76.62 72 SER A O 1
ATOM 600 N N . PHE A 1 73 ? 3.272 3.174 19.964 1.00 83.06 73 PHE A N 1
ATOM 601 C CA . PHE A 1 73 ? 4.586 3.753 19.652 1.00 83.06 73 PHE A CA 1
ATOM 602 C C . PHE A 1 73 ? 5.671 2.684 19.566 1.00 83.06 73 PHE A C 1
ATOM 604 O O . PHE A 1 73 ? 6.434 2.651 18.605 1.00 83.06 73 PHE A O 1
ATOM 611 N N . ARG A 1 74 ? 5.715 1.781 20.549 1.00 85.00 74 ARG A N 1
ATOM 612 C CA . ARG A 1 74 ? 6.688 0.690 20.582 1.00 85.00 74 ARG A CA 1
ATOM 613 C C . ARG A 1 74 ? 6.562 -0.214 19.351 1.00 85.00 74 ARG A C 1
ATOM 615 O O . ARG A 1 74 ? 7.575 -0.524 18.733 1.00 85.00 74 ARG A O 1
ATOM 622 N N . GLY A 1 75 ? 5.338 -0.581 18.965 1.00 78.81 75 GLY A N 1
ATOM 623 C CA . GLY A 1 75 ? 5.081 -1.372 17.756 1.00 78.81 75 GLY A CA 1
ATOM 624 C C . GLY A 1 75 ? 5.569 -0.690 16.474 1.00 78.81 75 GLY A C 1
ATOM 625 O O . GLY A 1 75 ? 6.236 -1.324 15.661 1.00 78.81 75 GLY A O 1
ATOM 626 N N . LEU A 1 76 ? 5.312 0.613 16.322 1.00 82.88 76 LEU A N 1
ATOM 627 C CA . LEU A 1 76 ? 5.781 1.389 15.169 1.00 82.88 76 LEU A CA 1
ATOM 628 C C . LEU A 1 76 ? 7.307 1.543 15.133 1.00 82.88 76 LEU A C 1
ATOM 630 O O . LEU A 1 76 ? 7.896 1.467 14.058 1.00 82.88 76 LEU A O 1
ATOM 634 N N . ILE A 1 77 ? 7.961 1.708 16.288 1.00 89.06 77 ILE A N 1
ATOM 635 C CA . ILE A 1 77 ? 9.429 1.743 16.347 1.00 89.06 77 ILE A CA 1
ATOM 636 C C . ILE A 1 77 ? 10.009 0.379 15.947 1.00 89.06 77 ILE A C 1
ATOM 638 O O . ILE A 1 77 ? 10.966 0.334 15.179 1.00 89.06 77 ILE A O 1
ATOM 642 N N . TYR A 1 78 ? 9.422 -0.738 16.390 1.00 86.81 78 TYR A N 1
ATOM 643 C CA . TYR A 1 78 ? 9.860 -2.064 15.938 1.00 86.81 78 TYR A CA 1
ATOM 644 C C . TYR A 1 78 ? 9.649 -2.273 14.438 1.00 86.81 78 TYR A C 1
ATOM 646 O O . TYR A 1 78 ? 10.535 -2.818 13.784 1.00 86.81 78 TYR A O 1
ATOM 654 N N . ALA A 1 79 ? 8.531 -1.801 13.880 1.00 81.88 79 ALA A N 1
ATOM 655 C CA . ALA A 1 79 ? 8.303 -1.836 12.438 1.00 81.88 79 ALA A CA 1
ATOM 656 C C . ALA A 1 79 ? 9.368 -1.027 11.677 1.00 81.88 79 ALA A C 1
ATOM 658 O O . ALA A 1 79 ? 9.895 -1.508 10.677 1.00 81.88 79 ALA A O 1
ATOM 659 N N . LEU A 1 80 ? 9.741 0.157 12.179 1.00 89.00 80 LEU A N 1
ATOM 660 C CA . LEU A 1 80 ? 10.803 0.981 11.597 1.00 89.00 80 LEU A CA 1
ATOM 661 C C . LEU A 1 80 ? 12.166 0.276 11.647 1.00 89.00 80 LEU A C 1
ATOM 663 O O . LEU A 1 80 ? 12.886 0.253 10.649 1.00 89.00 80 LEU A O 1
ATOM 667 N N . LEU A 1 81 ? 12.510 -0.332 12.786 1.00 91.94 81 LEU A N 1
ATOM 668 C CA . LEU A 1 81 ? 13.753 -1.092 12.948 1.00 91.94 81 LEU A CA 1
ATOM 669 C C . LEU A 1 81 ? 13.802 -2.309 12.016 1.00 91.94 81 LEU A C 1
ATOM 671 O O . LEU A 1 81 ? 14.830 -2.559 11.392 1.00 91.94 81 LEU A O 1
ATOM 675 N N . LEU A 1 82 ? 12.690 -3.035 11.880 1.00 86.31 82 LEU A N 1
ATOM 676 C CA . LEU A 1 82 ? 12.577 -4.178 10.977 1.00 86.31 82 LEU A CA 1
ATOM 677 C C . LEU A 1 82 ? 12.691 -3.752 9.508 1.00 86.31 82 LEU A C 1
ATOM 679 O O . LEU A 1 82 ? 13.455 -4.349 8.758 1.00 86.31 82 LEU A O 1
ATOM 683 N N . SER A 1 83 ? 11.986 -2.692 9.108 1.00 87.25 83 SER A N 1
ATOM 684 C CA . SER A 1 83 ? 12.076 -2.124 7.757 1.00 87.25 83 SER A CA 1
ATOM 685 C C . SER A 1 83 ? 13.506 -1.678 7.432 1.00 87.25 83 SER A C 1
ATOM 687 O O . SER A 1 83 ? 14.044 -2.007 6.378 1.00 87.25 83 SER A O 1
ATOM 689 N N . THR A 1 84 ? 14.175 -1.020 8.382 1.00 90.62 84 THR A N 1
ATOM 690 C CA . THR A 1 84 ? 15.584 -0.619 8.246 1.00 90.62 84 THR A CA 1
ATOM 691 C C . THR A 1 84 ? 16.508 -1.826 8.113 1.00 90.62 84 THR A C 1
ATOM 693 O O . THR A 1 84 ? 17.401 -1.822 7.270 1.00 90.62 84 THR A O 1
ATOM 696 N N . PHE A 1 85 ? 16.303 -2.868 8.925 1.00 90.06 85 PHE A N 1
ATOM 697 C CA . PHE A 1 85 ? 17.076 -4.106 8.839 1.00 90.06 85 PHE A CA 1
ATOM 698 C C . PHE A 1 85 ? 16.980 -4.720 7.441 1.00 90.06 85 PHE A C 1
ATOM 700 O O . PHE A 1 85 ? 17.999 -4.997 6.812 1.00 90.06 85 PHE A O 1
ATOM 707 N N . LEU A 1 86 ? 15.752 -4.864 6.937 1.00 84.81 86 LEU A N 1
ATOM 708 C CA . LEU A 1 86 ? 15.501 -5.385 5.599 1.00 84.81 86 LEU A CA 1
ATOM 709 C C . LEU A 1 86 ? 16.145 -4.496 4.528 1.00 84.81 86 LEU A C 1
ATOM 711 O O . LEU A 1 86 ? 16.701 -5.029 3.571 1.00 84.81 86 LEU A O 1
ATOM 715 N N . ALA A 1 87 ? 16.128 -3.165 4.696 1.00 86.00 87 ALA A N 1
ATOM 716 C CA . ALA A 1 87 ? 16.766 -2.231 3.762 1.00 86.00 87 ALA A CA 1
ATOM 717 C C . ALA A 1 87 ? 18.280 -2.464 3.682 1.00 86.00 87 ALA A C 1
ATOM 719 O O . ALA A 1 87 ? 18.848 -2.488 2.593 1.00 86.00 87 ALA A O 1
ATOM 720 N N . VAL A 1 88 ? 18.931 -2.694 4.827 1.00 89.56 88 VAL A N 1
ATOM 721 C CA . VAL A 1 88 ? 20.362 -3.025 4.886 1.00 89.56 88 VAL A CA 1
ATOM 722 C C . VAL A 1 88 ? 20.643 -4.372 4.232 1.00 89.56 88 VAL A C 1
ATOM 724 O O . VAL A 1 88 ? 21.606 -4.476 3.478 1.00 89.56 88 VAL A O 1
ATOM 727 N N . CYS A 1 89 ? 19.816 -5.390 4.484 1.00 87.50 89 CYS A N 1
ATOM 728 C CA . CYS A 1 89 ? 19.959 -6.695 3.837 1.00 87.50 89 CYS A CA 1
ATOM 729 C C . CYS A 1 89 ? 19.821 -6.586 2.312 1.00 87.50 89 CYS A C 1
ATOM 731 O O . CYS A 1 89 ? 20.659 -7.123 1.592 1.00 87.50 89 CYS A O 1
ATOM 733 N N . ALA A 1 90 ? 18.822 -5.840 1.830 1.00 84.38 90 ALA A N 1
ATOM 734 C CA . ALA A 1 90 ? 18.627 -5.583 0.406 1.00 84.38 90 ALA A CA 1
ATOM 735 C C . ALA A 1 90 ? 19.815 -4.821 -0.199 1.00 84.38 90 ALA A C 1
ATOM 737 O O . ALA A 1 90 ? 20.336 -5.220 -1.233 1.00 84.38 90 ALA A O 1
ATOM 738 N N . ALA A 1 91 ? 20.300 -3.774 0.474 1.00 86.31 91 ALA A N 1
ATOM 739 C CA . ALA A 1 91 ? 21.473 -3.022 0.036 1.00 86.31 91 ALA A CA 1
ATOM 740 C C . ALA A 1 91 ? 22.763 -3.858 0.057 1.00 86.31 91 ALA A C 1
ATOM 742 O O . ALA A 1 91 ? 23.666 -3.618 -0.739 1.00 86.31 91 ALA A O 1
ATOM 743 N N . PHE A 1 92 ? 22.877 -4.821 0.975 1.00 87.88 92 PHE A N 1
ATOM 744 C CA . PHE A 1 92 ? 24.031 -5.710 1.057 1.00 87.88 92 PHE A CA 1
ATOM 745 C C . PHE A 1 92 ? 24.040 -6.731 -0.085 1.00 87.88 92 PHE A C 1
ATOM 747 O O . PHE A 1 92 ? 25.073 -6.864 -0.736 1.00 87.88 92 PHE A O 1
ATOM 754 N N . ASP A 1 93 ? 22.907 -7.388 -0.372 1.00 83.12 93 ASP A N 1
ATOM 755 C CA . ASP A 1 93 ? 22.757 -8.246 -1.566 1.00 83.12 93 ASP A CA 1
ATOM 756 C C . ASP A 1 93 ? 23.044 -7.433 -2.833 1.00 83.12 93 ASP A C 1
ATOM 758 O O . ASP A 1 93 ? 23.841 -7.845 -3.674 1.00 83.12 93 ASP A O 1
ATOM 762 N N . ALA A 1 94 ? 22.505 -6.213 -2.902 1.00 82.06 94 ALA A N 1
ATOM 763 C CA . ALA A 1 94 ? 22.733 -5.316 -4.018 1.00 82.06 94 ALA A CA 1
ATOM 764 C C . ALA A 1 94 ? 24.219 -4.959 -4.201 1.00 82.06 94 ALA A C 1
ATOM 766 O O . ALA A 1 94 ? 24.765 -5.011 -5.300 1.00 82.06 94 ALA A O 1
ATOM 767 N N . LYS A 1 95 ? 24.911 -4.647 -3.106 1.00 87.31 95 LYS A N 1
ATOM 768 C CA . LYS A 1 95 ? 26.347 -4.372 -3.130 1.00 87.31 95 LYS A CA 1
ATOM 769 C C . LYS A 1 95 ? 27.149 -5.590 -3.599 1.00 87.31 95 LYS A C 1
ATOM 771 O O . LYS A 1 95 ? 28.083 -5.403 -4.371 1.00 87.31 95 LYS A O 1
ATOM 776 N N . MET A 1 96 ? 26.827 -6.793 -3.117 1.00 84.56 96 MET A N 1
ATOM 777 C CA . MET A 1 96 ? 27.533 -8.013 -3.527 1.00 84.56 96 MET A CA 1
ATOM 778 C C . MET A 1 96 ? 27.397 -8.225 -5.033 1.00 84.56 96 MET A C 1
ATOM 780 O O . MET A 1 96 ? 28.411 -8.294 -5.712 1.00 84.56 96 MET A O 1
ATOM 784 N N . LYS A 1 97 ? 26.177 -8.147 -5.580 1.00 78.94 97 LYS A N 1
ATOM 785 C CA . LYS A 1 97 ? 25.986 -8.315 -7.027 1.00 78.94 97 LYS A CA 1
ATOM 786 C C . LYS A 1 97 ? 26.563 -7.177 -7.867 1.00 78.94 97 LYS A C 1
ATOM 788 O O . LYS A 1 97 ? 27.019 -7.446 -8.966 1.00 78.94 97 LYS A O 1
ATOM 793 N N . CYS A 1 98 ? 26.584 -5.937 -7.365 1.00 79.19 98 CYS A N 1
ATOM 794 C CA . CYS A 1 98 ? 27.300 -4.845 -8.039 1.00 79.19 98 CYS A CA 1
ATOM 795 C C . CYS A 1 98 ? 28.797 -5.175 -8.175 1.00 79.19 98 CYS A C 1
ATOM 797 O O . CYS A 1 98 ? 29.387 -4.948 -9.220 1.00 79.19 98 CYS A O 1
ATOM 799 N N . VAL A 1 99 ? 29.413 -5.760 -7.142 1.00 77.94 99 VAL A N 1
ATOM 800 C CA . VAL A 1 99 ? 30.827 -6.168 -7.187 1.00 77.94 99 VAL A CA 1
ATOM 801 C C . VAL A 1 99 ? 31.034 -7.391 -8.083 1.00 77.94 99 VAL A C 1
ATOM 803 O O . VAL A 1 99 ? 31.975 -7.408 -8.870 1.00 77.94 99 VAL A O 1
ATOM 806 N N . ASP A 1 100 ? 30.167 -8.395 -7.974 1.00 77.25 100 ASP A N 1
ATOM 807 C CA . ASP A 1 100 ? 30.310 -9.653 -8.709 1.00 77.25 100 ASP A CA 1
ATOM 808 C C . ASP A 1 100 ? 30.066 -9.462 -10.215 1.00 77.25 100 ASP A C 1
ATOM 810 O O . ASP A 1 100 ? 30.802 -10.021 -11.024 1.00 77.25 100 ASP A O 1
ATOM 814 N N . HIS A 1 101 ? 29.098 -8.622 -10.604 1.00 70.94 101 HIS A N 1
ATOM 815 C CA . HIS A 1 101 ? 28.811 -8.330 -12.010 1.00 70.94 101 HIS A CA 1
ATOM 816 C C . HIS A 1 101 ? 29.959 -7.588 -12.697 1.00 70.94 101 HIS A C 1
ATOM 818 O O . HIS A 1 101 ? 30.328 -7.943 -13.810 1.00 70.94 101 HIS A O 1
ATOM 824 N N . GLU A 1 102 ? 30.548 -6.586 -12.043 1.00 68.69 102 GLU A N 1
ATOM 825 C CA . GLU A 1 102 ? 31.688 -5.853 -12.609 1.00 68.69 102 GLU A CA 1
ATOM 826 C C . GLU A 1 102 ? 32.924 -6.755 -12.745 1.00 68.69 102 GLU A C 1
ATOM 828 O O . GLU A 1 102 ? 33.611 -6.713 -13.763 1.00 68.69 102 GLU A O 1
ATOM 833 N N . ASN A 1 103 ? 33.158 -7.654 -11.780 1.00 69.88 103 ASN A N 1
ATOM 834 C CA . ASN A 1 103 ? 34.217 -8.658 -11.903 1.00 69.88 103 ASN A CA 1
ATOM 835 C C . ASN A 1 103 ? 33.946 -9.626 -13.070 1.00 69.88 103 ASN A C 1
ATOM 837 O O . ASN A 1 103 ? 34.856 -9.939 -13.831 1.00 69.88 103 ASN A O 1
ATOM 841 N N . ALA A 1 104 ? 32.706 -10.098 -13.230 1.00 65.88 104 ALA A N 1
ATOM 842 C CA . ALA A 1 104 ? 32.335 -11.006 -14.316 1.00 65.88 104 ALA A CA 1
ATOM 843 C C . ALA A 1 104 ? 32.416 -10.331 -15.695 1.00 65.88 104 ALA A C 1
ATOM 845 O O . ALA A 1 104 ? 32.893 -10.944 -16.649 1.00 65.88 104 ALA A O 1
ATOM 846 N N . ALA A 1 105 ? 31.999 -9.064 -15.796 1.00 62.28 105 ALA A N 1
ATOM 847 C CA . ALA A 1 105 ? 32.148 -8.263 -17.005 1.00 62.28 105 ALA A CA 1
ATOM 848 C C . ALA A 1 105 ? 33.630 -8.122 -17.383 1.00 62.28 105 ALA A C 1
ATOM 850 O O . ALA A 1 105 ? 33.978 -8.391 -18.528 1.00 62.28 105 ALA A O 1
ATOM 851 N N . TYR A 1 106 ? 34.503 -7.816 -16.415 1.00 62.19 106 TYR A N 1
ATOM 852 C CA . TYR A 1 106 ? 35.951 -7.725 -16.626 1.00 62.19 106 TYR A CA 1
ATOM 853 C C . TYR A 1 106 ? 36.546 -9.011 -17.227 1.00 62.19 106 TYR A C 1
ATOM 855 O O . TYR A 1 106 ? 37.232 -8.957 -18.245 1.00 62.19 106 TYR A O 1
ATOM 863 N N . PHE A 1 107 ? 36.222 -10.182 -16.664 1.00 61.09 107 PHE A N 1
ATOM 864 C CA . PHE A 1 107 ? 36.743 -11.462 -17.166 1.00 61.09 107 PHE A CA 1
ATOM 865 C C . PHE A 1 107 ? 36.172 -11.875 -18.527 1.00 61.09 107 PHE A C 1
ATOM 867 O O . PHE A 1 107 ? 36.849 -12.570 -19.284 1.00 61.09 107 PHE A O 1
ATOM 874 N N . ARG A 1 108 ? 34.950 -11.443 -18.872 1.00 59.16 108 ARG A N 1
ATOM 875 C CA . ARG A 1 108 ? 34.346 -11.729 -20.183 1.00 59.16 108 ARG A CA 1
ATOM 876 C C . ARG A 1 108 ? 35.132 -11.084 -21.325 1.00 59.16 108 ARG A C 1
ATOM 878 O O . ARG A 1 108 ? 35.243 -11.673 -22.395 1.00 59.16 108 ARG A O 1
ATOM 885 N N . PHE A 1 109 ? 35.698 -9.904 -21.087 1.00 55.78 109 PHE A N 1
ATOM 886 C CA . PHE A 1 109 ? 36.454 -9.175 -22.100 1.00 55.78 109 PHE A CA 1
ATOM 887 C C . PHE A 1 109 ? 37.879 -9.706 -22.298 1.00 55.78 109 PHE A C 1
ATOM 889 O O . PHE A 1 109 ? 38.427 -9.508 -23.370 1.00 55.78 109 PHE A O 1
ATOM 896 N N . GLU A 1 110 ? 38.472 -10.447 -21.357 1.00 58.19 110 GLU A N 1
ATOM 897 C CA . GLU A 1 110 ? 39.796 -11.063 -21.575 1.00 58.19 110 GLU A CA 1
ATOM 898 C C . GLU A 1 110 ? 39.770 -12.256 -22.559 1.00 58.19 110 GLU A C 1
ATOM 900 O O . GLU A 1 110 ? 40.827 -12.671 -23.039 1.00 58.19 110 GLU A O 1
ATOM 905 N N . GLY A 1 111 ? 38.591 -12.822 -22.858 1.00 55.59 111 GLY A N 1
ATOM 906 C CA . GLY A 1 111 ? 38.460 -14.099 -23.573 1.00 55.59 111 GLY A CA 1
ATOM 907 C C . GLY A 1 111 ? 38.148 -14.031 -25.072 1.00 55.59 111 GLY A C 1
ATOM 908 O O . GLY A 1 111 ? 38.545 -14.940 -25.803 1.00 55.59 111 GLY A O 1
ATOM 909 N N . GLU A 1 112 ? 37.462 -12.991 -25.556 1.00 53.41 112 GLU A N 1
ATOM 910 C CA . GLU A 1 112 ? 36.909 -12.968 -26.920 1.00 53.41 112 GLU A CA 1
ATOM 911 C C . GLU A 1 112 ? 37.216 -11.647 -27.652 1.00 53.41 112 GLU A C 1
ATOM 913 O O . GLU A 1 112 ? 36.701 -10.589 -27.316 1.00 53.41 112 GLU A O 1
ATOM 918 N N . GLU A 1 113 ? 38.068 -11.751 -28.679 1.00 54.09 113 GLU A N 1
ATOM 919 C CA . GLU A 1 113 ? 38.451 -10.728 -29.669 1.00 54.09 113 GLU A CA 1
ATOM 920 C C . GLU A 1 113 ? 39.141 -9.442 -29.148 1.00 54.09 113 GLU A C 1
ATOM 922 O O . GLU A 1 113 ? 38.523 -8.503 -28.653 1.00 54.09 113 GLU A O 1
ATOM 927 N N . GLU A 1 114 ? 40.450 -9.334 -29.430 1.00 57.38 114 GLU A N 1
ATOM 928 C CA . GLU A 1 114 ? 41.366 -8.204 -29.144 1.00 57.38 114 GLU A CA 1
ATOM 929 C C . GLU A 1 114 ? 40.921 -6.811 -29.681 1.00 57.38 114 GLU A C 1
ATOM 931 O O . GLU A 1 114 ? 41.660 -5.835 -29.558 1.00 57.38 114 GLU A O 1
ATOM 936 N N . GLY A 1 115 ? 39.737 -6.683 -30.292 1.00 58.31 115 GLY A N 1
ATOM 937 C CA . GLY A 1 115 ? 39.253 -5.462 -30.947 1.00 58.31 115 GLY A CA 1
ATOM 938 C C . GLY A 1 115 ? 38.309 -4.577 -30.122 1.00 58.31 115 GLY A C 1
ATOM 939 O O . GLY A 1 115 ? 38.312 -3.365 -30.333 1.00 58.31 115 GLY A O 1
ATOM 940 N N . TYR A 1 116 ? 37.523 -5.135 -29.190 1.00 52.16 116 TYR A N 1
ATOM 941 C CA . TYR A 1 116 ? 36.497 -4.376 -28.440 1.00 52.16 116 TYR A CA 1
ATOM 942 C C . TYR A 1 116 ? 36.934 -3.960 -27.021 1.00 52.16 116 TYR A C 1
ATOM 944 O O . TYR A 1 116 ? 36.290 -3.131 -26.384 1.00 52.16 116 TYR A O 1
ATOM 952 N N . ILE A 1 117 ? 38.068 -4.487 -26.549 1.00 50.88 117 ILE A N 1
ATOM 953 C CA . ILE A 1 117 ? 38.604 -4.306 -25.186 1.00 50.88 117 ILE A CA 1
ATOM 954 C C . ILE A 1 117 ? 39.201 -2.900 -24.971 1.00 50.88 117 ILE A C 1
ATOM 956 O O . ILE A 1 117 ? 39.344 -2.444 -23.843 1.00 50.88 117 ILE A O 1
ATOM 960 N N . ALA A 1 118 ? 39.529 -2.161 -26.036 1.00 54.25 118 ALA A N 1
ATOM 961 C CA . ALA A 1 118 ? 40.365 -0.960 -25.935 1.00 54.25 118 ALA A CA 1
ATOM 962 C C . ALA A 1 118 ? 39.721 0.270 -25.251 1.00 54.25 118 ALA A C 1
ATOM 964 O O . ALA A 1 118 ? 40.425 1.261 -25.065 1.00 54.25 118 ALA A O 1
ATOM 965 N N . ASN A 1 119 ? 38.434 0.237 -24.880 1.00 59.34 119 ASN A N 1
ATOM 966 C CA . ASN A 1 119 ? 37.725 1.424 -24.376 1.00 59.34 119 ASN A CA 1
ATOM 967 C C . ASN A 1 119 ? 37.184 1.335 -22.940 1.00 59.34 119 ASN A C 1
ATOM 969 O O . ASN A 1 119 ? 36.792 2.375 -22.411 1.00 59.34 119 ASN A O 1
ATOM 973 N N . TYR A 1 120 ? 37.182 0.170 -22.281 1.00 64.25 120 TYR A N 1
ATOM 974 C CA . TYR A 1 120 ? 36.904 0.131 -20.839 1.00 64.25 120 TYR A CA 1
ATOM 975 C C . TYR A 1 120 ? 38.207 0.385 -20.080 1.00 64.25 120 TYR A C 1
ATOM 977 O O . TYR A 1 120 ? 38.986 -0.528 -19.826 1.00 64.25 120 TYR A O 1
ATOM 985 N N . ASP A 1 121 ? 38.461 1.656 -19.767 1.00 74.62 121 ASP A N 1
ATOM 986 C CA . ASP A 1 121 ? 39.560 2.052 -18.887 1.00 74.62 121 ASP A CA 1
ATOM 987 C C . ASP A 1 121 ? 39.336 1.433 -17.494 1.00 74.62 121 ASP A C 1
ATOM 989 O O . ASP A 1 121 ? 38.235 1.533 -16.937 1.00 74.62 121 ASP A O 1
ATOM 993 N N . ASP A 1 122 ? 40.365 0.803 -16.917 1.00 79.62 122 ASP A N 1
ATOM 994 C CA . ASP A 1 122 ? 40.338 0.235 -15.556 1.00 79.62 122 ASP A CA 1
ATOM 995 C C . ASP A 1 122 ? 39.844 1.276 -14.532 1.00 79.62 122 ASP A C 1
ATOM 997 O O . ASP A 1 122 ? 39.238 0.942 -13.505 1.00 79.62 122 ASP A O 1
ATOM 1001 N N . ASP A 1 123 ? 40.078 2.558 -14.815 1.00 82.75 123 ASP A N 1
ATOM 1002 C CA . ASP A 1 123 ? 39.612 3.682 -14.012 1.00 82.75 123 ASP A CA 1
ATOM 1003 C C . ASP A 1 123 ? 38.074 3.774 -13.937 1.00 82.75 123 ASP A C 1
ATOM 1005 O O . ASP A 1 123 ? 37.544 4.071 -12.860 1.00 82.75 123 ASP A O 1
ATOM 1009 N N . THR A 1 124 ? 37.339 3.451 -15.009 1.00 78.75 124 THR A N 1
ATOM 1010 C CA . THR A 1 124 ? 35.862 3.485 -15.038 1.00 78.75 124 THR A CA 1
ATOM 1011 C C . THR A 1 124 ? 35.262 2.382 -14.167 1.00 78.75 124 THR A C 1
ATOM 1013 O O . THR A 1 124 ? 34.385 2.650 -13.342 1.00 78.75 124 THR A O 1
ATOM 1016 N N . ILE A 1 125 ? 35.781 1.153 -14.264 1.00 77.38 125 ILE A N 1
ATOM 1017 C CA . ILE A 1 125 ? 35.325 0.024 -13.431 1.00 77.38 125 ILE A CA 1
ATOM 1018 C C . ILE A 1 125 ? 35.621 0.313 -11.954 1.00 77.38 125 ILE A C 1
ATOM 1020 O O . ILE A 1 125 ? 34.752 0.179 -11.085 1.00 77.38 125 ILE A O 1
ATOM 1024 N N . ASN A 1 126 ? 36.829 0.802 -11.655 1.00 83.94 126 ASN A N 1
ATOM 1025 C CA . ASN A 1 126 ? 37.193 1.207 -10.300 1.00 83.94 126 ASN A CA 1
ATOM 1026 C C . ASN A 1 126 ? 36.300 2.340 -9.772 1.00 83.94 126 ASN A C 1
ATOM 1028 O O . ASN A 1 126 ? 35.972 2.347 -8.579 1.00 83.94 126 ASN A O 1
ATOM 1032 N N . LEU A 1 127 ? 35.882 3.276 -10.630 1.00 83.94 127 LEU A N 1
ATOM 1033 C CA . LEU A 1 127 ? 34.962 4.356 -10.278 1.00 83.94 127 LEU A CA 1
ATOM 1034 C C . LEU A 1 127 ? 33.560 3.825 -9.943 1.00 83.94 127 LEU A C 1
ATOM 1036 O O . LEU A 1 127 ? 33.027 4.182 -8.889 1.00 83.94 127 LEU A O 1
ATOM 1040 N N . ILE A 1 128 ? 33.007 2.926 -10.763 1.00 79.31 128 ILE A N 1
ATOM 1041 C CA . ILE A 1 128 ? 31.693 2.292 -10.549 1.00 79.31 128 ILE A CA 1
ATOM 1042 C C . ILE A 1 128 ? 31.688 1.476 -9.249 1.00 79.31 128 ILE A C 1
ATOM 1044 O O . ILE A 1 128 ? 30.858 1.689 -8.354 1.00 79.31 128 ILE A O 1
ATOM 1048 N N . MET A 1 129 ? 32.678 0.593 -9.070 1.00 82.06 129 MET A N 1
ATOM 1049 C CA . MET A 1 129 ? 32.821 -0.200 -7.845 1.00 82.06 129 MET A CA 1
ATOM 1050 C C . MET A 1 129 ? 32.982 0.689 -6.608 1.00 82.06 129 MET A C 1
ATOM 1052 O O . MET A 1 129 ? 32.474 0.368 -5.520 1.00 82.06 129 MET A O 1
ATOM 1056 N N . LYS A 1 130 ? 33.704 1.807 -6.751 1.00 86.81 130 LYS A N 1
ATOM 1057 C CA . LYS A 1 130 ? 33.861 2.803 -5.696 1.00 86.81 130 LYS A 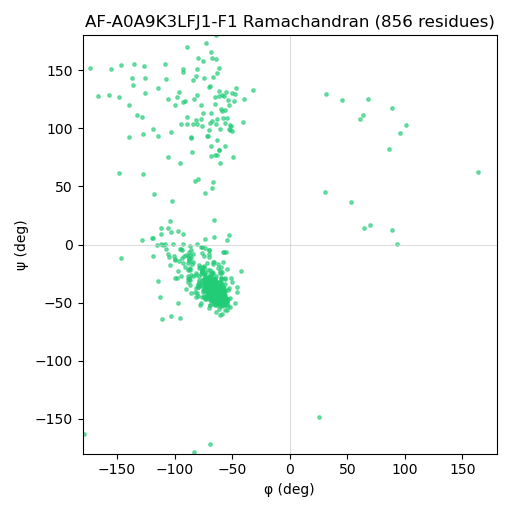CA 1
ATOM 1058 C C . LYS A 1 130 ? 32.534 3.489 -5.390 1.00 86.81 130 LYS A C 1
ATOM 1060 O O . LYS A 1 130 ? 32.209 3.578 -4.212 1.00 86.81 130 LYS A O 1
ATOM 1065 N N . GLU A 1 131 ? 31.730 3.877 -6.378 1.00 85.19 131 GLU A N 1
ATOM 1066 C CA . GLU A 1 131 ? 30.421 4.500 -6.145 1.00 85.19 131 GLU A CA 1
ATOM 1067 C C . GLU A 1 131 ? 29.432 3.551 -5.447 1.00 85.19 131 GLU A C 1
ATOM 1069 O O . GLU A 1 131 ? 28.792 3.952 -4.468 1.00 85.19 131 GLU A O 1
ATOM 1074 N N . CYS A 1 132 ? 29.355 2.276 -5.851 1.00 84.81 132 CYS A N 1
ATOM 1075 C CA . CYS A 1 132 ? 28.564 1.263 -5.135 1.00 84.81 132 CYS A CA 1
ATOM 1076 C C . CYS A 1 132 ? 29.037 1.109 -3.677 1.00 84.81 132 CYS A C 1
ATOM 1078 O O . CYS A 1 132 ? 28.243 1.098 -2.729 1.00 84.81 132 CYS A O 1
ATOM 1080 N N . ARG A 1 133 ? 30.353 1.015 -3.460 1.00 89.38 133 ARG A N 1
ATOM 1081 C CA . ARG A 1 133 ? 30.934 0.865 -2.118 1.00 89.38 133 ARG A CA 1
ATOM 1082 C C . ARG A 1 133 ? 30.709 2.104 -1.253 1.00 89.38 133 ARG A C 1
ATOM 1084 O O . ARG A 1 133 ? 30.397 1.956 -0.068 1.00 89.38 133 ARG A O 1
ATOM 1091 N N . ASP A 1 134 ? 30.859 3.286 -1.832 1.00 90.19 134 ASP A N 1
ATOM 1092 C CA . ASP A 1 134 ? 30.716 4.572 -1.162 1.00 90.19 134 ASP A CA 1
ATOM 1093 C C . ASP A 1 134 ? 29.248 4.844 -0.843 1.00 90.19 134 ASP A C 1
ATOM 1095 O O . ASP A 1 134 ? 28.945 5.194 0.291 1.00 90.19 134 ASP A O 1
ATOM 1099 N N . THR A 1 135 ? 28.312 4.558 -1.749 1.00 88.94 135 THR A N 1
ATOM 1100 C CA . THR A 1 135 ? 26.872 4.673 -1.464 1.00 88.94 135 THR A CA 1
ATOM 1101 C C . THR A 1 135 ? 26.464 3.753 -0.309 1.00 88.94 135 THR A C 1
ATOM 1103 O O . THR A 1 135 ? 25.813 4.187 0.643 1.00 88.94 135 THR A O 1
ATOM 1106 N N . PHE A 1 136 ? 26.923 2.497 -0.295 1.00 92.06 136 PHE A N 1
ATOM 1107 C CA . PHE A 1 136 ? 26.654 1.595 0.829 1.00 92.06 136 PHE A CA 1
ATOM 1108 C C . PHE A 1 136 ? 27.270 2.095 2.151 1.00 92.06 136 PHE A C 1
ATOM 1110 O O . PHE A 1 136 ? 26.617 2.082 3.197 1.00 92.06 136 PHE A O 1
ATOM 1117 N N . ARG A 1 137 ? 28.536 2.536 2.125 1.00 94.56 137 ARG A N 1
ATOM 1118 C CA . ARG A 1 137 ? 29.285 2.926 3.334 1.00 94.56 137 ARG A CA 1
ATOM 1119 C C . ARG A 1 137 ? 28.935 4.308 3.873 1.00 94.56 137 ARG A C 1
ATOM 1121 O O . ARG A 1 137 ? 28.974 4.485 5.085 1.00 94.56 137 ARG A O 1
ATOM 1128 N N . LEU A 1 138 ? 28.650 5.267 3.001 1.00 94.62 138 LEU A N 1
ATOM 1129 C CA . LEU A 1 138 ? 28.427 6.672 3.346 1.00 94.62 138 LEU A CA 1
ATOM 1130 C C . LEU A 1 138 ? 26.941 7.014 3.472 1.00 94.62 138 LEU A C 1
ATOM 1132 O O . LEU A 1 138 ? 26.610 7.963 4.177 1.00 94.62 138 LEU A O 1
ATOM 1136 N N . VAL A 1 139 ? 26.048 6.239 2.847 1.00 92.88 139 VAL A N 1
ATOM 1137 C CA . VAL A 1 139 ? 24.598 6.480 2.907 1.00 92.88 139 VAL A CA 1
ATOM 1138 C C . VAL A 1 139 ? 23.897 5.393 3.717 1.00 92.88 139 VAL A C 1
ATOM 1140 O O . VAL A 1 139 ? 23.376 5.675 4.795 1.00 92.88 139 VAL A O 1
ATOM 1143 N N . ILE A 1 140 ? 23.919 4.137 3.260 1.00 93.19 140 ILE A N 1
ATOM 1144 C CA . ILE A 1 140 ? 23.103 3.070 3.869 1.00 93.19 140 ILE A CA 1
ATOM 1145 C C . ILE A 1 140 ? 23.524 2.767 5.309 1.00 93.19 140 ILE A C 1
ATOM 1147 O O . ILE A 1 140 ? 22.683 2.775 6.211 1.00 93.19 140 ILE A O 1
ATOM 1151 N N . LEU A 1 141 ? 24.815 2.510 5.547 1.00 94.69 141 LEU A N 1
ATOM 1152 C CA . LEU A 1 141 ? 25.305 2.166 6.884 1.00 94.69 141 LEU A CA 1
ATOM 1153 C C . LEU A 1 141 ? 25.072 3.291 7.911 1.00 94.69 141 LEU A C 1
ATOM 1155 O O . LEU A 1 141 ? 24.595 2.976 9.003 1.00 94.69 141 LEU A O 1
ATOM 1159 N N . PRO A 1 142 ? 25.330 4.581 7.612 1.00 96.50 142 PRO A N 1
ATOM 1160 C CA . PRO A 1 142 ? 25.034 5.669 8.541 1.00 96.50 142 PRO A CA 1
ATOM 1161 C C . PRO A 1 142 ? 23.539 5.856 8.806 1.00 96.50 142 PRO A C 1
ATOM 1163 O O . PRO A 1 142 ? 23.159 6.035 9.964 1.00 96.50 142 PRO A O 1
ATOM 1166 N N . VAL A 1 143 ? 22.682 5.768 7.781 1.00 94.88 143 VAL A N 1
ATOM 1167 C CA . VAL A 1 143 ? 21.219 5.881 7.948 1.00 94.88 143 VAL A CA 1
ATOM 1168 C C . VAL A 1 143 ? 20.686 4.741 8.812 1.00 94.88 143 VAL A C 1
ATOM 1170 O O . VAL A 1 143 ? 19.954 4.975 9.781 1.00 94.88 143 VAL A O 1
ATOM 1173 N N . ALA A 1 144 ? 21.116 3.510 8.536 1.00 94.50 144 ALA A N 1
ATOM 1174 C CA . ALA A 1 144 ? 20.735 2.352 9.328 1.00 94.50 144 ALA A CA 1
ATOM 1175 C C . ALA A 1 144 ? 21.281 2.429 10.757 1.00 94.50 144 ALA A C 1
ATOM 1177 O O . ALA A 1 144 ? 20.520 2.265 11.708 1.00 94.50 144 ALA A O 1
ATOM 1178 N N . GLY A 1 145 ? 22.569 2.738 10.927 1.00 96.06 145 GLY A N 1
ATOM 1179 C CA . GLY A 1 145 ? 23.205 2.885 12.236 1.00 96.06 145 GLY A CA 1
ATOM 1180 C C . GLY A 1 145 ? 22.511 3.940 13.099 1.00 96.06 145 GLY A C 1
ATOM 1181 O O . GLY A 1 145 ? 22.200 3.676 14.260 1.00 96.06 145 GLY A O 1
ATOM 1182 N N . THR A 1 146 ? 22.177 5.090 12.504 1.00 96.56 146 THR A N 1
ATOM 1183 C CA . THR A 1 146 ? 21.391 6.157 13.144 1.00 96.56 146 THR A CA 1
ATOM 1184 C C . THR A 1 146 ? 20.014 5.644 13.565 1.00 96.56 146 THR A C 1
ATOM 1186 O O . THR A 1 146 ? 19.607 5.833 14.712 1.00 96.56 146 THR A O 1
ATOM 1189 N N . THR A 1 147 ? 19.317 4.934 12.675 1.00 95.62 147 THR A N 1
ATOM 1190 C CA . THR A 1 147 ? 17.980 4.391 12.946 1.00 95.62 147 THR A CA 1
ATOM 1191 C C . THR A 1 147 ? 17.985 3.333 14.047 1.00 95.62 147 THR A C 1
ATOM 1193 O O . THR A 1 147 ? 17.159 3.403 14.956 1.00 95.62 147 THR A O 1
ATOM 1196 N N . PHE A 1 148 ? 18.930 2.390 14.029 1.00 96.50 148 PHE A N 1
ATOM 1197 C CA . PHE A 1 148 ? 19.064 1.380 15.080 1.00 96.50 148 PHE A CA 1
ATOM 1198 C C . PHE A 1 148 ? 19.413 2.006 16.426 1.00 96.50 148 PHE A C 1
ATOM 1200 O O . PHE A 1 148 ? 18.755 1.716 17.424 1.00 96.50 148 PHE A O 1
ATOM 1207 N N . PHE A 1 149 ? 20.406 2.895 16.461 1.00 97.19 149 PHE A N 1
ATOM 1208 C CA . PHE A 1 149 ? 20.845 3.532 17.698 1.00 97.19 149 PHE A CA 1
ATOM 1209 C C . PHE A 1 149 ? 19.725 4.366 18.340 1.00 97.19 149 PHE A C 1
ATOM 1211 O O . PHE A 1 149 ? 19.338 4.119 19.486 1.00 97.19 149 PHE A O 1
ATOM 1218 N N . PHE A 1 150 ? 19.144 5.311 17.596 1.00 97.06 150 PHE A N 1
ATOM 1219 C CA . PHE A 1 150 ? 18.092 6.186 18.122 1.00 97.06 150 PHE A CA 1
ATOM 1220 C C . PHE A 1 150 ? 16.738 5.480 18.277 1.00 97.06 150 PHE A C 1
ATOM 1222 O O . PHE A 1 150 ? 15.978 5.815 19.192 1.00 97.06 150 PHE A O 1
ATOM 1229 N N . GLY A 1 151 ? 16.442 4.473 17.453 1.00 94.50 151 GLY A N 1
ATOM 1230 C CA . GLY A 1 151 ? 15.262 3.624 17.602 1.00 94.50 151 GLY A CA 1
ATOM 1231 C C . GLY A 1 151 ? 15.312 2.792 18.885 1.00 94.50 151 GLY A C 1
ATOM 1232 O O . GLY A 1 151 ? 14.354 2.809 19.657 1.00 94.50 151 GLY A O 1
ATOM 1233 N N . LEU A 1 152 ? 16.445 2.145 19.188 1.00 95.25 152 LEU A N 1
ATOM 1234 C CA . LEU A 1 152 ? 16.630 1.399 20.441 1.00 95.25 152 LEU A CA 1
ATOM 1235 C C . LEU A 1 152 ? 16.587 2.313 21.672 1.00 95.25 152 LEU A C 1
ATOM 1237 O O . LEU A 1 152 ? 15.938 1.965 22.661 1.00 95.25 152 LEU A O 1
ATOM 1241 N N . ILE A 1 153 ? 17.200 3.502 21.603 1.00 96.06 153 ILE A N 1
ATOM 1242 C CA . ILE A 1 153 ? 17.076 4.523 22.658 1.00 96.06 153 ILE A CA 1
ATOM 1243 C C . ILE A 1 153 ? 15.606 4.899 22.870 1.00 96.06 153 ILE A C 1
ATOM 1245 O O . ILE A 1 153 ? 15.148 4.957 24.011 1.00 96.06 153 ILE A O 1
ATOM 1249 N N . SER A 1 154 ? 14.847 5.102 21.791 1.00 94.50 154 SER A N 1
ATOM 1250 C CA . SER A 1 154 ? 13.419 5.432 21.866 1.00 94.50 154 SER A CA 1
ATOM 1251 C C . SER A 1 154 ? 12.608 4.309 22.517 1.00 94.50 154 SER A C 1
ATOM 1253 O O . SER A 1 154 ? 11.805 4.585 23.409 1.00 94.50 154 SER A O 1
ATOM 1255 N N . VAL A 1 155 ? 12.856 3.042 22.155 1.00 93.06 155 VAL A N 1
ATOM 1256 C CA . VAL A 1 155 ? 12.228 1.874 22.804 1.00 93.06 155 VAL A CA 1
ATOM 1257 C C . VAL A 1 155 ? 12.563 1.828 24.292 1.00 93.06 155 VAL A C 1
ATOM 1259 O O . VAL A 1 155 ? 11.666 1.633 25.110 1.00 93.06 155 VAL A O 1
ATOM 1262 N N . LEU A 1 156 ? 13.828 2.043 24.661 1.00 94.94 156 LEU A N 1
ATOM 1263 C CA . LEU A 1 156 ? 14.268 2.029 26.054 1.00 94.94 156 LEU A CA 1
ATOM 1264 C C . LEU A 1 156 ? 13.620 3.159 26.865 1.00 94.94 156 LEU A C 1
ATOM 1266 O O . LEU A 1 156 ? 13.153 2.913 27.976 1.00 94.94 156 LEU A O 1
ATOM 1270 N N . ILE A 1 157 ? 13.518 4.374 26.312 1.00 94.19 157 ILE A N 1
ATOM 1271 C CA . ILE A 1 157 ? 12.814 5.493 26.959 1.00 94.19 157 ILE A CA 1
ATOM 1272 C C . ILE A 1 157 ? 11.338 5.146 27.170 1.00 94.19 157 ILE A C 1
ATOM 1274 O O . ILE A 1 157 ? 10.819 5.349 28.268 1.00 94.19 157 ILE A O 1
ATOM 1278 N N . VAL A 1 158 ? 10.670 4.601 26.147 1.00 91.00 158 VAL A N 1
ATOM 1279 C CA . VAL A 1 158 ? 9.265 4.179 26.235 1.00 91.00 158 VAL A CA 1
ATOM 1280 C C . VAL A 1 158 ? 9.087 3.091 27.297 1.00 91.00 158 VAL A C 1
ATOM 1282 O O . VAL A 1 158 ? 8.193 3.202 28.133 1.00 91.00 158 VAL A O 1
ATOM 1285 N N . GLN A 1 159 ? 9.958 2.083 27.322 1.00 91.38 159 GLN A N 1
ATOM 1286 C CA . GLN A 1 159 ? 9.886 0.968 28.268 1.00 91.38 159 GLN A CA 1
ATOM 1287 C C . GLN A 1 159 ? 10.124 1.421 29.715 1.00 91.38 159 GLN A C 1
ATOM 1289 O O . GLN A 1 159 ? 9.346 1.073 30.603 1.00 91.38 159 GLN A O 1
ATOM 1294 N N . LEU A 1 160 ? 11.154 2.239 29.956 1.00 92.44 160 LEU A N 1
ATOM 1295 C CA . LEU A 1 160 ? 11.422 2.810 31.279 1.00 92.44 160 LEU A CA 1
ATOM 1296 C C . LEU A 1 160 ? 10.281 3.717 31.743 1.00 92.44 160 LEU A C 1
ATOM 1298 O O . LEU A 1 160 ? 9.984 3.780 32.935 1.00 92.44 160 LEU A O 1
ATOM 1302 N N . HIS A 1 161 ? 9.650 4.438 30.815 1.00 90.25 161 HIS A N 1
ATOM 1303 C CA . HIS A 1 161 ? 8.501 5.276 31.128 1.00 90.25 161 HIS A CA 1
ATOM 1304 C C . HIS A 1 161 ? 7.285 4.440 31.538 1.00 90.25 161 HIS A C 1
ATOM 1306 O O . HIS A 1 161 ? 6.679 4.745 32.560 1.00 90.25 161 HIS A O 1
ATOM 1312 N N . ILE A 1 162 ? 6.972 3.365 30.802 1.00 86.50 162 ILE A N 1
ATOM 1313 C CA . ILE A 1 162 ? 5.891 2.426 31.152 1.00 86.50 162 ILE A CA 1
ATOM 1314 C C . ILE A 1 162 ? 6.110 1.868 32.566 1.00 86.50 162 ILE A C 1
ATOM 1316 O O . ILE A 1 162 ? 5.244 2.034 33.421 1.00 86.50 162 ILE A O 1
ATOM 1320 N N . GLN A 1 163 ? 7.306 1.339 32.847 1.00 88.88 163 GLN A N 1
ATOM 1321 C CA . GLN A 1 163 ? 7.648 0.790 34.166 1.00 88.88 163 GLN A CA 1
ATOM 1322 C C . GLN A 1 163 ? 7.524 1.829 35.291 1.00 88.88 163 GLN A C 1
ATOM 1324 O O . GLN A 1 163 ? 7.037 1.532 36.377 1.00 88.88 163 GLN A O 1
ATOM 1329 N N . ARG A 1 164 ? 7.942 3.080 35.051 1.00 88.88 164 ARG A N 1
ATOM 1330 C CA . ARG A 1 164 ? 7.832 4.150 36.058 1.00 88.88 164 ARG A CA 1
ATOM 1331 C C . ARG A 1 164 ? 6.394 4.575 36.325 1.00 88.88 164 ARG A C 1
ATOM 1333 O O . ARG A 1 164 ? 6.083 4.921 37.462 1.00 88.88 164 ARG A O 1
ATOM 1340 N N . VAL A 1 165 ? 5.549 4.605 35.295 1.00 84.00 165 VAL A N 1
ATOM 1341 C CA . VAL A 1 165 ? 4.131 4.963 35.439 1.00 84.00 165 VAL A CA 1
ATOM 1342 C C . VAL A 1 165 ? 3.394 3.900 36.246 1.00 84.00 165 VAL A C 1
ATOM 1344 O O . VAL A 1 165 ? 2.608 4.263 37.114 1.00 84.00 165 VAL A O 1
ATOM 1347 N N . GLU A 1 166 ? 3.703 2.621 36.031 1.00 82.12 166 GLU A N 1
ATOM 1348 C CA . GLU A 1 166 ? 3.143 1.516 36.822 1.00 82.12 166 GLU A CA 1
ATOM 1349 C C . GLU A 1 166 ? 3.501 1.627 38.314 1.00 82.12 166 GLU A C 1
ATOM 1351 O O . GLU A 1 166 ? 2.691 1.280 39.168 1.00 82.12 166 GLU A O 1
ATOM 1356 N N . CYS A 1 167 ? 4.673 2.175 38.653 1.00 82.62 167 CYS A N 1
ATOM 1357 C CA . CYS A 1 167 ? 5.095 2.341 40.047 1.00 82.62 167 CYS A CA 1
ATOM 1358 C C . CYS A 1 167 ? 4.657 3.662 40.714 1.00 82.62 167 CYS A C 1
ATOM 1360 O O . CYS A 1 167 ? 4.755 3.776 41.936 1.00 82.62 167 CYS A O 1
ATOM 1362 N N . SER A 1 168 ? 4.227 4.685 39.963 1.00 78.12 168 SER A N 1
ATOM 1363 C CA . SER A 1 168 ? 3.992 6.040 40.497 1.00 78.12 168 SER A CA 1
ATOM 1364 C C . SER A 1 168 ? 2.537 6.482 40.348 1.00 78.12 168 SER A C 1
ATOM 1366 O O . SER A 1 168 ? 2.126 6.997 39.308 1.00 78.12 168 SER A O 1
ATOM 1368 N N . HIS A 1 169 ? 1.758 6.360 41.426 1.00 73.00 169 HIS A N 1
ATOM 1369 C CA . HIS A 1 169 ? 0.341 6.742 41.425 1.00 73.00 169 HIS A CA 1
ATOM 1370 C C . HIS A 1 169 ? 0.074 8.262 41.478 1.00 73.00 169 HIS A C 1
ATOM 1372 O O . HIS A 1 169 ? -1.011 8.689 41.089 1.00 73.00 169 HIS A O 1
ATOM 1378 N N . ASN A 1 170 ? 1.033 9.102 41.904 1.00 66.06 170 ASN A N 1
ATOM 1379 C CA . ASN A 1 170 ? 0.713 10.471 42.353 1.00 66.06 170 ASN A CA 1
ATOM 1380 C C . ASN A 1 170 ? 1.277 11.636 41.507 1.00 66.06 170 ASN A C 1
ATOM 1382 O O . ASN A 1 170 ? 0.991 12.790 41.817 1.00 66.06 170 ASN A O 1
ATOM 1386 N N . SER A 1 171 ? 2.029 11.404 40.420 1.00 60.62 171 SER A N 1
ATOM 1387 C CA . SER A 1 171 ? 2.574 12.506 39.588 1.00 60.62 171 SER A CA 1
ATOM 1388 C C . SER A 1 171 ? 2.721 12.167 38.093 1.00 60.62 171 SER A C 1
ATOM 1390 O O . SER A 1 171 ? 3.808 12.198 37.513 1.00 60.62 171 SER A O 1
ATOM 1392 N N . LEU A 1 172 ? 1.604 11.861 37.424 1.00 64.38 172 LEU A N 1
ATOM 1393 C CA . LEU A 1 172 ? 1.630 11.407 36.024 1.00 64.38 172 LEU A CA 1
ATOM 1394 C C . LEU A 1 172 ? 1.958 12.506 34.987 1.00 64.38 172 LEU A C 1
ATOM 1396 O O . LEU A 1 172 ? 2.615 12.230 33.991 1.00 64.38 172 LEU A O 1
ATOM 1400 N N . ILE A 1 173 ? 1.522 13.757 35.159 1.00 69.25 173 ILE A N 1
ATOM 1401 C CA . ILE A 1 173 ? 1.494 14.721 34.033 1.00 69.25 173 ILE A CA 1
ATOM 1402 C C . ILE A 1 173 ? 2.893 15.166 33.540 1.00 69.25 173 ILE A C 1
ATOM 1404 O O . ILE A 1 173 ? 3.151 15.057 32.337 1.00 69.25 173 ILE A O 1
ATOM 1408 N N . PRO A 1 174 ? 3.821 15.641 34.400 1.00 72.25 174 PRO A N 1
ATOM 1409 C CA . PRO A 1 174 ? 5.113 16.163 33.936 1.00 72.25 174 PRO A CA 1
ATOM 1410 C C . PRO A 1 174 ? 6.022 15.068 33.362 1.00 72.25 174 PRO A C 1
ATOM 1412 O O . PRO A 1 174 ? 6.826 15.319 32.461 1.00 72.25 174 PRO A O 1
ATOM 1415 N N . SER A 1 175 ? 5.886 13.839 33.869 1.00 80.12 175 SER A N 1
ATOM 1416 C CA . SER A 1 175 ? 6.711 12.700 33.465 1.00 80.12 175 SER A CA 1
ATOM 1417 C C . SER A 1 175 ? 6.374 12.224 32.048 1.00 80.12 175 SER A C 1
ATOM 1419 O O . SER A 1 175 ? 7.293 11.984 31.265 1.00 80.12 175 SER A O 1
ATOM 1421 N N . HIS A 1 176 ? 5.088 12.188 31.671 1.00 83.88 176 HIS A N 1
ATOM 1422 C CA . HIS A 1 176 ? 4.658 11.823 30.314 1.00 83.88 176 HIS A CA 1
ATOM 1423 C C . HIS A 1 176 ? 5.166 12.792 29.243 1.00 83.88 176 HIS A C 1
ATOM 1425 O O . HIS A 1 176 ? 5.698 12.350 28.224 1.00 83.88 176 HIS A O 1
ATOM 1431 N N . LEU A 1 177 ? 5.025 14.104 29.465 1.00 86.06 177 LEU A N 1
ATOM 1432 C CA . LEU A 1 177 ? 5.492 15.103 28.502 1.00 86.06 177 LEU A CA 1
ATOM 1433 C C . LEU A 1 177 ? 7.013 15.036 28.327 1.00 86.06 177 LEU A C 1
ATOM 1435 O O . LEU A 1 177 ? 7.510 15.075 27.204 1.00 86.06 177 LEU A O 1
ATOM 1439 N N . SER A 1 178 ? 7.747 14.890 29.436 1.00 90.94 178 SER A N 1
ATOM 1440 C CA . SER A 1 178 ? 9.203 14.740 29.396 1.00 90.94 178 SER A CA 1
ATOM 1441 C C . SER A 1 178 ? 9.622 13.509 28.591 1.00 90.94 178 SER A C 1
ATOM 1443 O O . SER A 1 178 ? 10.536 13.605 27.776 1.00 90.94 178 SER A O 1
ATOM 1445 N N . ALA A 1 179 ? 8.950 12.368 28.776 1.00 90.12 179 ALA A N 1
ATOM 1446 C CA . ALA A 1 179 ? 9.237 11.156 28.014 1.00 90.12 179 ALA A CA 1
ATOM 1447 C C . ALA A 1 179 ? 8.959 11.335 26.514 1.00 90.12 179 ALA A C 1
ATOM 1449 O O . ALA A 1 179 ? 9.806 10.980 25.700 1.00 90.12 179 ALA A O 1
ATOM 1450 N N . LEU A 1 180 ? 7.828 11.945 26.143 1.00 90.12 180 LEU A N 1
ATOM 1451 C CA . LEU A 1 180 ? 7.490 12.191 24.737 1.00 90.12 180 LEU A CA 1
ATOM 1452 C C . LEU A 1 180 ? 8.491 13.129 24.053 1.00 90.12 180 LEU A C 1
ATOM 1454 O O . LEU A 1 180 ? 8.966 12.812 22.967 1.00 90.12 180 LEU A O 1
ATOM 1458 N N . LEU A 1 181 ? 8.886 14.226 24.706 1.00 91.12 181 LEU A N 1
ATOM 1459 C CA . LEU A 1 181 ? 9.910 15.136 24.175 1.00 91.12 181 LEU A CA 1
ATOM 1460 C C . LEU A 1 181 ? 11.276 14.445 24.029 1.00 91.12 181 LEU A C 1
ATOM 1462 O O . LEU A 1 181 ? 11.983 14.676 23.049 1.00 91.12 181 LEU A O 1
ATOM 1466 N N . LYS A 1 182 ? 11.632 13.561 24.972 1.00 93.94 182 LYS A N 1
ATOM 1467 C CA . LYS A 1 182 ? 12.863 12.756 24.904 1.00 93.94 182 LYS A CA 1
ATOM 1468 C C . LYS A 1 182 ? 12.843 11.715 23.790 1.00 93.94 182 LYS A C 1
ATOM 1470 O O . LYS A 1 182 ? 13.913 11.383 23.305 1.00 93.94 182 LYS A O 1
ATOM 1475 N N . VAL A 1 183 ? 11.674 11.205 23.402 1.00 93.62 183 VAL A N 1
ATOM 1476 C CA . VAL A 1 183 ? 11.513 10.308 22.243 1.00 93.62 183 VAL A CA 1
ATOM 1477 C C . VAL A 1 183 ? 11.486 11.102 20.933 1.00 93.62 183 VAL A C 1
ATOM 1479 O O . VAL A 1 183 ? 12.039 10.655 19.934 1.00 93.62 183 VAL A O 1
ATOM 1482 N N . PHE A 1 184 ? 10.906 12.305 20.935 1.00 93.50 184 PHE A N 1
ATOM 1483 C CA . PHE A 1 184 ? 10.779 13.142 19.741 1.00 93.50 184 PHE A CA 1
ATOM 1484 C C . PHE A 1 184 ? 12.132 13.507 19.117 1.00 93.50 184 PHE A C 1
ATOM 1486 O O . PHE A 1 184 ? 12.285 13.415 17.904 1.00 93.50 184 PHE A O 1
ATOM 1493 N N . LEU A 1 185 ? 13.122 13.886 19.932 1.00 94.62 185 LEU A N 1
ATOM 1494 C CA . LEU A 1 185 ? 14.437 14.307 19.435 1.00 94.62 185 LEU A CA 1
ATOM 1495 C C . LEU A 1 185 ? 15.207 13.174 18.712 1.00 94.62 185 LEU A C 1
ATOM 1497 O O . LEU A 1 185 ? 15.608 13.393 17.571 1.00 94.62 185 LEU A O 1
ATOM 1501 N N . PRO A 1 186 ? 15.374 11.965 19.291 1.00 95.25 186 PRO A N 1
ATOM 1502 C CA . PRO A 1 186 ? 15.901 10.799 18.580 1.00 95.25 186 PRO A CA 1
ATOM 1503 C C . PRO A 1 186 ? 15.167 10.508 17.270 1.00 95.25 186 PRO A C 1
ATOM 1505 O O . PRO A 1 186 ? 15.812 10.300 16.247 1.00 95.25 186 PRO A O 1
ATOM 1508 N N . LEU A 1 187 ? 13.829 10.532 17.275 1.00 93.69 187 LEU A N 1
ATOM 1509 C CA . LEU A 1 187 ? 13.042 10.289 16.064 1.00 93.69 187 LEU A CA 1
ATOM 1510 C C . LEU A 1 187 ? 13.273 11.369 15.000 1.00 93.69 187 LEU A C 1
ATOM 1512 O O . LEU A 1 187 ? 13.298 11.055 13.816 1.00 93.69 187 LEU A O 1
ATOM 1516 N N . LEU A 1 188 ? 13.492 12.626 15.394 1.00 94.19 188 LEU A N 1
ATOM 1517 C CA . LEU A 1 188 ? 13.806 13.698 14.450 1.00 94.19 188 LEU A CA 1
ATOM 1518 C C . LEU A 1 188 ? 15.152 13.444 13.762 1.00 94.19 188 LEU A C 1
ATOM 1520 O O . LEU A 1 188 ? 15.254 13.614 12.550 1.00 94.19 188 LEU A O 1
ATOM 1524 N N . CYS A 1 189 ? 16.161 12.977 14.506 1.00 95.19 189 CYS A N 1
ATOM 1525 C CA . CYS A 1 189 ? 17.444 12.567 13.931 1.00 95.19 189 CYS A CA 1
ATOM 1526 C C . CYS A 1 189 ? 17.282 11.412 12.933 1.00 95.19 189 CYS A C 1
ATOM 1528 O O . CYS A 1 189 ? 17.897 11.439 11.869 1.00 95.19 189 CYS A O 1
ATOM 1530 N N . VAL A 1 190 ? 16.434 10.427 13.249 1.00 94.69 190 VAL A N 1
ATOM 1531 C CA . VAL A 1 190 ? 16.114 9.321 12.331 1.00 94.69 190 VAL A CA 1
ATOM 1532 C C . VAL A 1 190 ? 15.393 9.825 11.080 1.00 94.69 190 VAL A C 1
ATOM 1534 O O . VAL A 1 190 ? 15.732 9.390 9.985 1.00 94.69 190 VAL A O 1
ATOM 1537 N N . GLY A 1 191 ? 14.463 10.773 11.224 1.00 91.19 191 GLY A N 1
ATOM 1538 C CA . GLY A 1 191 ? 13.763 11.393 10.097 1.00 91.19 191 GLY A CA 1
ATOM 1539 C C . GLY A 1 191 ? 14.725 12.114 9.157 1.00 91.19 191 GLY A C 1
ATOM 1540 O O . GLY A 1 191 ? 14.733 11.841 7.968 1.00 91.19 191 GLY A O 1
ATOM 1541 N N . VAL A 1 192 ? 15.619 12.953 9.691 1.00 92.38 192 VAL A N 1
ATOM 1542 C CA . VAL A 1 192 ? 16.642 13.643 8.881 1.00 92.38 192 VAL A CA 1
ATOM 1543 C C . VAL A 1 192 ? 17.557 12.648 8.160 1.00 92.38 192 VAL A C 1
ATOM 1545 O O . VAL A 1 192 ? 17.881 12.849 6.990 1.00 92.38 192 VAL A O 1
ATOM 1548 N N . ALA A 1 193 ? 17.963 11.570 8.837 1.00 93.88 193 ALA A N 1
ATOM 1549 C CA . ALA A 1 193 ? 18.797 10.539 8.231 1.00 93.88 193 ALA A CA 1
ATOM 1550 C C . ALA A 1 193 ? 18.077 9.823 7.079 1.00 93.88 193 ALA A C 1
ATOM 1552 O O . ALA A 1 193 ? 18.664 9.661 6.012 1.00 93.88 193 ALA A O 1
ATOM 1553 N N . TRP A 1 194 ? 16.811 9.435 7.253 1.00 93.25 194 TRP A N 1
ATOM 1554 C CA . TRP A 1 194 ? 16.046 8.794 6.184 1.00 93.25 194 TRP A CA 1
ATOM 1555 C C . TRP A 1 194 ? 15.716 9.737 5.034 1.00 93.25 194 TRP A C 1
ATOM 1557 O O . TRP A 1 194 ? 15.874 9.323 3.889 1.00 93.25 194 TRP A O 1
ATOM 1567 N N . SER A 1 195 ? 15.397 11.006 5.293 1.00 88.25 195 SER A N 1
ATOM 1568 C CA . SER A 1 195 ? 15.233 11.994 4.223 1.00 88.25 195 SER A CA 1
ATOM 1569 C C . SER A 1 195 ? 16.525 12.158 3.403 1.00 88.25 195 SER A C 1
ATOM 1571 O O . SER A 1 195 ? 16.468 12.237 2.176 1.00 88.25 195 SER A O 1
ATOM 1573 N N . TYR A 1 196 ? 17.703 12.140 4.048 1.00 91.00 196 TYR A N 1
ATOM 1574 C CA . TYR A 1 196 ? 18.992 12.109 3.342 1.00 91.00 196 TYR A CA 1
ATOM 1575 C C . TYR A 1 196 ? 19.200 10.802 2.563 1.00 91.00 196 TYR A C 1
ATOM 1577 O O . TYR A 1 196 ? 19.627 10.842 1.412 1.00 91.00 196 TYR A O 1
ATOM 1585 N N . GLY A 1 197 ? 18.873 9.653 3.161 1.00 89.94 197 GLY A N 1
ATOM 1586 C CA . GLY A 1 197 ? 18.957 8.348 2.506 1.00 89.94 197 GLY A CA 1
ATOM 1587 C C . GLY A 1 197 ? 18.089 8.271 1.251 1.00 89.94 197 GLY A C 1
ATOM 1588 O O . GLY A 1 197 ? 18.581 7.910 0.188 1.00 89.94 197 GLY A O 1
ATOM 1589 N N . VAL A 1 198 ? 16.824 8.685 1.348 1.00 86.94 198 VAL A N 1
ATOM 1590 C CA . VAL A 1 198 ? 15.887 8.783 0.220 1.00 86.94 198 VAL A CA 1
ATOM 1591 C C . VAL A 1 198 ? 16.443 9.709 -0.860 1.00 86.94 198 VAL A C 1
ATOM 1593 O O . VAL A 1 198 ? 16.494 9.315 -2.021 1.00 86.94 198 VAL A O 1
ATOM 1596 N N . TYR A 1 199 ? 16.940 10.896 -0.493 1.00 85.38 199 TYR A N 1
ATOM 1597 C CA . TYR A 1 199 ? 17.566 11.807 -1.453 1.00 85.38 199 TYR A CA 1
ATOM 1598 C C . TYR A 1 199 ? 18.753 11.157 -2.181 1.00 85.38 199 TYR A C 1
ATOM 1600 O O . TYR A 1 199 ? 18.807 11.160 -3.408 1.00 85.38 199 TYR A O 1
ATOM 1608 N N . ALA A 1 200 ? 19.680 10.551 -1.443 1.00 85.62 200 ALA A N 1
ATOM 1609 C CA . ALA A 1 200 ? 20.901 9.992 -2.012 1.00 85.62 200 ALA A CA 1
ATOM 1610 C C . ALA A 1 200 ? 20.669 8.717 -2.845 1.00 85.62 200 ALA A C 1
ATOM 1612 O O . ALA A 1 200 ? 21.390 8.496 -3.811 1.00 85.62 200 ALA A O 1
ATOM 1613 N N . ILE A 1 201 ? 19.683 7.889 -2.484 1.00 83.94 201 ILE A N 1
ATOM 1614 C CA . ILE A 1 201 ? 19.394 6.612 -3.164 1.00 83.94 201 ILE A CA 1
ATOM 1615 C C . ILE A 1 201 ? 18.432 6.800 -4.342 1.00 83.94 201 ILE A C 1
ATOM 1617 O O . ILE A 1 201 ? 18.505 6.045 -5.311 1.00 83.94 201 ILE A O 1
ATOM 1621 N N . MET A 1 202 ? 17.503 7.757 -4.247 1.00 77.50 202 MET A N 1
ATOM 1622 C CA . MET A 1 202 ? 16.386 7.876 -5.194 1.00 77.50 202 MET A CA 1
ATOM 1623 C C . MET A 1 202 ? 16.410 9.137 -6.046 1.00 77.50 202 MET A C 1
ATOM 1625 O O . MET A 1 202 ? 15.883 9.109 -7.151 1.00 77.50 202 MET A O 1
ATOM 1629 N N . LEU A 1 203 ? 16.932 10.252 -5.528 1.00 69.25 203 LEU A N 1
ATOM 1630 C CA . LEU A 1 203 ? 16.898 11.537 -6.236 1.00 69.25 203 LEU A CA 1
ATOM 1631 C C . LEU A 1 203 ? 18.212 11.860 -6.943 1.00 69.25 203 LEU A C 1
ATOM 1633 O O . LEU A 1 203 ? 18.237 12.777 -7.757 1.00 69.25 203 LEU A O 1
ATOM 1637 N N . LYS A 1 204 ? 19.293 11.126 -6.654 1.00 73.44 204 LYS A N 1
ATOM 1638 C CA . LYS A 1 204 ? 20.522 11.188 -7.443 1.00 73.44 204 LYS A CA 1
ATOM 1639 C C . LYS A 1 204 ? 20.355 10.245 -8.647 1.00 73.44 204 LYS A C 1
ATOM 1641 O O . LYS A 1 204 ? 20.419 9.032 -8.436 1.00 73.44 204 LYS A O 1
ATOM 1646 N N . PRO A 1 205 ? 20.107 10.756 -9.871 1.00 65.00 205 PRO A N 1
ATOM 1647 C CA . PRO A 1 205 ? 20.050 9.900 -11.050 1.00 65.00 205 PRO A CA 1
ATOM 1648 C C . PRO A 1 205 ? 21.401 9.210 -11.245 1.00 65.00 205 PRO A C 1
ATOM 1650 O O . PRO A 1 205 ? 22.445 9.743 -10.845 1.00 65.00 205 PRO A O 1
ATOM 1653 N N . LYS A 1 206 ? 21.385 8.024 -11.859 1.00 67.56 206 LYS A N 1
ATOM 1654 C CA . LYS A 1 206 ? 22.617 7.386 -12.332 1.00 67.56 206 LYS A CA 1
ATOM 1655 C C . LYS A 1 206 ? 23.314 8.359 -13.292 1.00 67.56 206 LYS A C 1
ATOM 1657 O O . LYS A 1 206 ? 22.664 8.871 -14.201 1.00 67.56 206 LYS A O 1
ATOM 1662 N N . LEU A 1 207 ? 24.600 8.654 -13.066 1.00 59.59 207 LEU A N 1
ATOM 1663 C CA . LEU A 1 207 ? 25.397 9.331 -14.088 1.00 59.59 207 LEU A CA 1
ATOM 1664 C C . LEU A 1 207 ? 25.542 8.341 -15.238 1.00 59.59 207 LEU A C 1
ATOM 1666 O O . LEU A 1 207 ? 26.249 7.349 -15.106 1.00 59.59 207 LEU A O 1
ATOM 1670 N N . GLN A 1 208 ? 24.820 8.586 -16.322 1.00 56.91 208 GLN A N 1
ATOM 1671 C CA . GLN A 1 208 ? 25.010 7.863 -17.562 1.00 56.91 208 GLN A CA 1
ATOM 1672 C C . GLN A 1 208 ? 25.957 8.718 -18.392 1.00 56.91 208 GLN A C 1
ATOM 1674 O O . GLN A 1 208 ? 25.570 9.777 -18.891 1.00 56.91 208 GLN A O 1
ATOM 1679 N N . ASP A 1 209 ? 27.223 8.315 -18.468 1.00 57.34 209 ASP A N 1
ATOM 1680 C CA . ASP A 1 209 ? 28.104 8.892 -19.472 1.00 57.34 209 ASP A CA 1
ATOM 1681 C C . ASP A 1 209 ? 27.498 8.548 -20.839 1.00 57.34 209 ASP A C 1
ATOM 1683 O O . ASP A 1 209 ? 27.162 7.396 -21.112 1.00 57.34 209 ASP A O 1
ATOM 1687 N N . ALA A 1 210 ? 27.303 9.566 -21.682 1.00 50.50 210 ALA A N 1
ATOM 1688 C CA . ALA A 1 210 ? 26.525 9.502 -22.927 1.00 50.50 210 ALA A CA 1
ATOM 1689 C C . ALA A 1 210 ? 27.000 8.444 -23.949 1.00 50.50 210 ALA A C 1
ATOM 1691 O O . ALA A 1 210 ? 26.348 8.238 -24.968 1.00 50.50 210 ALA A O 1
ATOM 1692 N N . TRP A 1 211 ? 28.131 7.790 -23.689 1.00 54.78 211 TRP A N 1
ATOM 1693 C CA . TRP A 1 211 ? 28.745 6.776 -24.541 1.00 54.78 211 TRP A CA 1
ATOM 1694 C C . TRP A 1 211 ? 28.283 5.344 -24.217 1.00 54.78 211 TRP A C 1
ATOM 1696 O O . TRP A 1 211 ? 28.352 4.493 -25.095 1.00 54.78 211 TRP A O 1
ATOM 1706 N N . ASP A 1 212 ? 27.731 5.096 -23.021 1.00 55.34 212 ASP A N 1
ATOM 1707 C CA . ASP A 1 212 ? 27.365 3.750 -22.535 1.00 55.34 212 ASP A CA 1
ATOM 1708 C C . ASP A 1 212 ? 25.847 3.478 -22.543 1.00 55.34 212 ASP A C 1
ATOM 1710 O O . ASP A 1 212 ? 25.368 2.505 -21.953 1.00 55.34 212 ASP A O 1
ATOM 1714 N N . ALA A 1 213 ? 25.060 4.315 -23.230 1.00 54.56 213 ALA A N 1
ATOM 1715 C CA . ALA A 1 213 ? 23.615 4.116 -23.378 1.00 54.56 213 ALA A CA 1
ATOM 1716 C C . ALA A 1 213 ? 23.259 2.741 -23.984 1.00 54.56 213 ALA A C 1
ATOM 1718 O O . ALA A 1 213 ? 22.223 2.174 -23.643 1.00 54.56 213 ALA A O 1
ATOM 1719 N N . GLU A 1 214 ? 24.141 2.167 -24.812 1.00 54.50 214 GLU A N 1
ATOM 1720 C CA . GLU A 1 214 ? 23.953 0.828 -25.384 1.00 54.50 214 GLU A CA 1
ATOM 1721 C C . GLU A 1 214 ? 24.141 -0.313 -24.374 1.00 54.50 214 GLU A C 1
ATOM 1723 O O . GLU A 1 214 ? 23.505 -1.355 -24.531 1.00 54.50 214 GLU A O 1
ATOM 1728 N N . LEU A 1 215 ? 24.965 -0.151 -23.328 1.00 56.44 215 LEU A N 1
ATOM 1729 C CA . LEU A 1 215 ? 25.251 -1.260 -22.407 1.00 56.44 215 LEU A CA 1
ATOM 1730 C C . LEU A 1 215 ? 24.254 -1.388 -21.253 1.00 56.44 215 LEU A C 1
ATOM 1732 O O . LEU A 1 215 ? 24.259 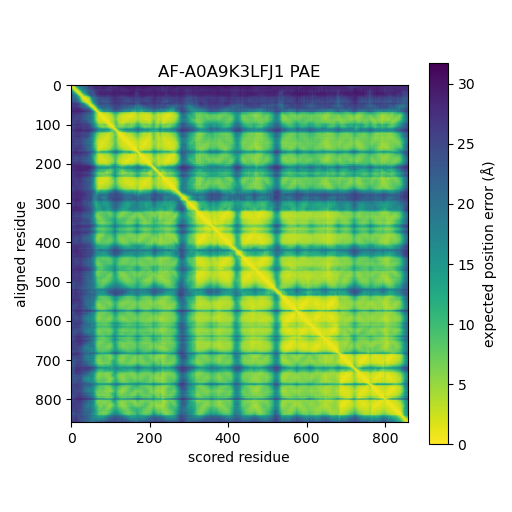-2.420 -20.585 1.00 56.44 215 LEU A O 1
ATOM 1736 N N . ASN A 1 216 ? 23.429 -0.358 -21.020 1.00 58.22 216 ASN A N 1
ATOM 1737 C CA . ASN A 1 216 ? 22.295 -0.311 -20.087 1.00 58.22 216 ASN A CA 1
ATOM 1738 C C . ASN A 1 216 ? 22.455 -1.199 -18.834 1.00 58.22 216 ASN A C 1
ATOM 1740 O O . ASN A 1 216 ? 21.557 -1.949 -18.446 1.00 58.22 216 ASN A O 1
ATOM 1744 N N . ASN A 1 217 ? 23.637 -1.149 -18.207 1.00 62.22 217 ASN A N 1
ATOM 1745 C CA . ASN A 1 217 ? 24.012 -2.109 -17.178 1.00 62.22 217 ASN A CA 1
ATOM 1746 C C . ASN A 1 217 ? 23.245 -1.770 -15.882 1.00 62.22 217 ASN A C 1
ATOM 1748 O O . ASN A 1 217 ? 23.487 -0.731 -15.247 1.00 62.22 217 ASN A O 1
ATOM 1752 N N . PRO A 1 218 ? 22.316 -2.636 -15.431 1.00 58.50 218 PRO A N 1
ATOM 1753 C CA . PRO A 1 218 ? 21.477 -2.331 -14.280 1.00 58.50 218 PRO A CA 1
ATOM 1754 C C . PRO A 1 218 ? 22.278 -2.260 -12.969 1.00 58.50 218 PRO A C 1
ATOM 1756 O O . PRO A 1 218 ? 21.780 -1.679 -11.996 1.00 58.50 218 PRO A O 1
ATOM 1759 N N . PHE A 1 219 ? 23.517 -2.767 -12.948 1.00 62.41 219 PHE A N 1
ATOM 1760 C CA . PHE A 1 219 ? 24.361 -2.922 -11.764 1.00 62.41 219 PHE A CA 1
ATOM 1761 C C . PHE A 1 219 ? 25.326 -1.757 -11.489 1.00 62.41 219 PHE A C 1
ATOM 1763 O O . PHE A 1 219 ? 25.926 -1.745 -10.420 1.00 62.41 219 PHE A O 1
ATOM 1770 N N . GLN A 1 220 ? 25.417 -0.738 -12.356 1.00 61.22 220 GLN A N 1
ATOM 1771 C CA . GLN A 1 220 ? 26.393 0.365 -12.215 1.00 61.22 220 GLN A CA 1
ATOM 1772 C C . GLN A 1 220 ? 26.236 1.228 -10.948 1.00 61.22 220 GLN A C 1
ATOM 1774 O O . GLN A 1 220 ? 27.125 1.989 -10.581 1.00 61.22 220 GLN A O 1
ATOM 1779 N N . SER A 1 221 ? 25.092 1.169 -10.263 1.00 67.94 221 SER A N 1
ATOM 1780 C CA . SER A 1 221 ? 24.888 1.950 -9.046 1.00 67.94 221 SER A CA 1
ATOM 1781 C C . SER A 1 221 ? 23.849 1.317 -8.130 1.00 67.94 221 SER A C 1
ATOM 1783 O O . SER A 1 221 ? 22.891 0.684 -8.576 1.00 67.94 221 SER A O 1
ATOM 1785 N N . LEU A 1 222 ? 24.010 1.561 -6.826 1.00 73.88 222 LEU A N 1
ATOM 1786 C CA . LEU A 1 222 ? 22.980 1.310 -5.814 1.00 73.88 222 LEU A CA 1
ATOM 1787 C C . LEU A 1 222 ? 21.798 2.284 -5.918 1.00 73.88 222 LEU A C 1
ATOM 1789 O O . LEU A 1 222 ? 20.805 2.091 -5.214 1.00 73.88 222 LEU A O 1
ATOM 1793 N N . ALA A 1 223 ? 21.897 3.314 -6.768 1.00 74.50 223 ALA A N 1
ATOM 1794 C CA . ALA A 1 223 ? 20.775 4.173 -7.106 1.00 74.50 223 ALA A CA 1
ATOM 1795 C C . ALA A 1 223 ? 19.607 3.308 -7.586 1.00 74.50 223 ALA A C 1
ATOM 1797 O O . ALA A 1 223 ? 19.733 2.486 -8.498 1.00 74.50 223 ALA A O 1
ATOM 1798 N N . ALA A 1 224 ? 18.466 3.476 -6.927 1.00 71.25 224 ALA A N 1
ATOM 1799 C CA . ALA A 1 224 ? 17.300 2.650 -7.194 1.00 71.25 224 ALA A CA 1
ATOM 1800 C C . ALA A 1 224 ? 16.441 3.197 -8.340 1.00 71.25 224 ALA A C 1
ATOM 1802 O O . ALA A 1 224 ? 15.431 2.590 -8.685 1.00 71.25 224 ALA A O 1
ATOM 1803 N N . VAL A 1 225 ? 16.839 4.336 -8.908 1.00 69.88 225 VAL A N 1
ATOM 1804 C CA . VAL A 1 225 ? 16.132 5.049 -9.965 1.00 69.88 225 VAL A CA 1
ATOM 1805 C C . VAL A 1 225 ? 17.095 5.264 -11.139 1.00 69.88 225 VAL A C 1
ATOM 1807 O O . VAL A 1 225 ? 18.242 5.663 -10.921 1.00 69.88 225 VAL A O 1
ATOM 1810 N N . THR A 1 226 ? 16.672 4.934 -12.361 1.00 68.12 226 THR A N 1
ATOM 1811 C CA . THR A 1 226 ? 17.447 5.193 -13.590 1.00 68.12 226 THR A CA 1
ATOM 1812 C C . THR A 1 226 ? 17.438 6.685 -13.934 1.00 68.12 226 THR A C 1
ATOM 1814 O O . THR A 1 226 ? 16.759 7.471 -13.272 1.00 68.12 226 THR A O 1
ATOM 1817 N N . ILE A 1 227 ? 18.204 7.105 -14.945 1.00 65.00 227 ILE A N 1
ATOM 1818 C CA . ILE A 1 227 ? 18.193 8.508 -15.388 1.00 65.00 227 ILE A CA 1
ATOM 1819 C C . ILE A 1 227 ? 16.800 8.937 -15.881 1.00 65.00 227 ILE A C 1
ATOM 1821 O O . ILE A 1 227 ? 16.365 10.050 -15.593 1.00 65.00 227 ILE A O 1
ATOM 1825 N N . ASP A 1 228 ? 16.067 8.001 -16.486 1.00 58.06 228 ASP A N 1
ATOM 1826 C CA . ASP A 1 228 ? 14.696 8.185 -16.983 1.00 58.06 228 ASP A CA 1
ATOM 1827 C C . ASP A 1 228 ? 13.646 8.171 -15.861 1.00 58.06 228 ASP A C 1
ATOM 1829 O O . ASP A 1 228 ? 12.474 8.476 -16.068 1.00 58.06 228 ASP A O 1
ATOM 1833 N N . GLY A 1 229 ? 14.060 7.857 -14.629 1.00 59.19 229 GLY A N 1
ATOM 1834 C CA . GLY A 1 229 ? 13.175 7.821 -13.471 1.00 59.19 229 GLY A CA 1
ATOM 1835 C C . GLY A 1 229 ? 12.571 6.451 -13.161 1.00 59.19 229 GLY A C 1
ATOM 1836 O O . GLY A 1 229 ? 11.841 6.333 -12.164 1.00 59.19 229 GLY A O 1
ATOM 1837 N N . HIS A 1 230 ? 12.891 5.418 -13.949 1.00 66.56 230 HIS A N 1
ATOM 1838 C CA . HIS A 1 230 ? 12.381 4.071 -13.721 1.00 66.56 230 HIS A CA 1
ATOM 1839 C C . HIS A 1 230 ? 12.931 3.503 -12.422 1.00 66.56 230 HIS A C 1
ATOM 1841 O O . HIS A 1 230 ? 14.093 3.710 -12.072 1.00 66.56 230 HIS A O 1
ATOM 1847 N N . ILE A 1 231 ? 12.114 2.725 -11.715 1.00 67.62 231 ILE A N 1
ATOM 1848 C CA . ILE A 1 231 ? 12.595 1.951 -10.571 1.00 67.62 231 ILE A CA 1
ATOM 1849 C C . ILE A 1 231 ? 13.506 0.858 -11.133 1.00 67.62 231 ILE A C 1
ATOM 1851 O O . ILE A 1 231 ? 13.033 -0.105 -11.728 1.00 67.62 231 ILE A O 1
ATOM 1855 N N . GLY A 1 232 ? 14.817 1.040 -10.977 1.00 66.19 232 GLY A N 1
ATOM 1856 C CA . GLY A 1 232 ? 15.824 0.121 -11.490 1.00 66.19 232 GLY A CA 1
ATOM 1857 C C . GLY A 1 232 ? 15.820 -1.221 -10.753 1.00 66.19 232 GLY A C 1
ATOM 1858 O O . GLY A 1 232 ? 14.999 -1.489 -9.874 1.00 66.19 232 GLY A O 1
ATOM 1859 N N . GLY A 1 233 ? 16.823 -2.056 -11.037 1.00 66.62 233 GLY A N 1
ATOM 1860 C CA . GLY A 1 233 ? 16.943 -3.412 -10.485 1.00 66.62 233 GLY A CA 1
ATOM 1861 C C . GLY A 1 233 ? 16.981 -3.532 -8.948 1.00 66.62 233 GLY A C 1
ATOM 1862 O O . GLY A 1 233 ? 16.918 -4.644 -8.427 1.00 66.62 233 GLY A O 1
ATOM 1863 N N . ASN A 1 234 ? 17.040 -2.417 -8.214 1.00 77.19 234 ASN A N 1
ATOM 1864 C CA . ASN A 1 234 ? 17.039 -2.334 -6.751 1.00 77.19 234 ASN A CA 1
ATOM 1865 C C . ASN A 1 234 ? 15.678 -1.925 -6.152 1.00 77.19 234 ASN A C 1
ATOM 1867 O O . ASN A 1 234 ? 15.619 -1.228 -5.134 1.00 77.19 234 ASN A O 1
ATOM 1871 N N . ALA A 1 235 ? 14.571 -2.392 -6.735 1.00 78.94 235 ALA A N 1
ATOM 1872 C CA . ALA A 1 235 ? 13.213 -2.086 -6.278 1.00 78.94 235 ALA A CA 1
ATOM 1873 C C . ALA A 1 235 ? 12.981 -2.373 -4.777 1.00 78.94 235 ALA A C 1
ATOM 1875 O O . ALA A 1 235 ? 12.342 -1.587 -4.080 1.00 78.94 235 ALA A O 1
ATOM 1876 N N . ASN A 1 236 ? 13.559 -3.449 -4.231 1.00 81.88 236 ASN A N 1
ATOM 1877 C CA . ASN A 1 236 ? 13.494 -3.739 -2.792 1.00 81.88 236 ASN A CA 1
ATOM 1878 C C . ASN A 1 236 ? 14.040 -2.602 -1.930 1.00 81.88 236 ASN A C 1
ATOM 1880 O O . ASN A 1 236 ? 13.384 -2.178 -0.978 1.00 81.88 236 ASN A O 1
ATOM 1884 N N . LEU A 1 237 ? 15.240 -2.120 -2.264 1.00 85.31 237 LEU A N 1
ATOM 1885 C CA . LEU A 1 237 ? 15.874 -1.029 -1.537 1.00 85.31 237 LEU A CA 1
ATOM 1886 C C . LEU A 1 237 ? 15.009 0.230 -1.635 1.00 85.31 237 LEU A C 1
ATOM 1888 O O . LEU A 1 237 ? 14.741 0.862 -0.617 1.00 85.31 237 LEU A O 1
ATOM 1892 N N . TYR A 1 238 ? 14.485 0.517 -2.828 1.00 85.62 238 TYR A N 1
ATOM 1893 C CA . TYR A 1 238 ? 13.560 1.623 -3.055 1.00 85.62 238 TYR A CA 1
ATOM 1894 C C . TYR A 1 238 ? 12.334 1.570 -2.125 1.00 85.62 238 TYR A C 1
ATOM 1896 O O . TYR A 1 238 ? 12.095 2.501 -1.349 1.00 85.62 238 TYR A O 1
ATOM 1904 N N . TYR A 1 239 ? 11.573 0.472 -2.130 1.00 83.25 239 TYR A N 1
ATOM 1905 C CA . TYR A 1 239 ? 10.350 0.384 -1.323 1.00 83.25 239 TYR A CA 1
ATOM 1906 C C . TYR A 1 239 ? 10.630 0.368 0.181 1.00 83.25 239 TYR A C 1
ATOM 1908 O O . TYR A 1 239 ? 9.855 0.930 0.958 1.00 83.25 239 TYR A O 1
ATOM 1916 N N . LEU A 1 240 ? 11.737 -0.239 0.610 1.00 85.62 240 LEU A N 1
ATOM 1917 C CA . LEU A 1 240 ? 12.126 -0.281 2.019 1.00 85.62 240 LEU A CA 1
ATOM 1918 C C . LEU A 1 240 ? 12.568 1.085 2.544 1.00 85.62 240 LEU A C 1
ATOM 1920 O O . LEU A 1 240 ? 12.228 1.443 3.676 1.00 85.62 240 LEU A O 1
ATOM 1924 N N . CYS A 1 241 ? 13.269 1.876 1.731 1.00 88.31 241 CYS A N 1
ATOM 1925 C CA . CYS A 1 241 ? 13.602 3.253 2.078 1.00 88.31 241 CYS A CA 1
ATOM 1926 C C . CYS A 1 241 ? 12.336 4.112 2.226 1.00 88.31 241 CYS A C 1
ATOM 1928 O O . CYS A 1 241 ? 12.167 4.768 3.254 1.00 88.31 241 CYS A O 1
ATOM 1930 N N . TRP A 1 242 ? 11.396 4.025 1.275 1.00 84.06 242 TRP A N 1
ATOM 1931 C CA . TRP A 1 242 ? 10.101 4.716 1.365 1.00 84.06 242 TRP A CA 1
ATOM 1932 C C . TRP A 1 242 ? 9.280 4.284 2.578 1.00 84.06 242 TRP A C 1
ATOM 1934 O O . TRP A 1 242 ? 8.735 5.120 3.297 1.00 84.06 242 TRP A O 1
ATOM 1944 N N . THR A 1 243 ? 9.205 2.979 2.834 1.00 82.38 243 THR A N 1
ATOM 1945 C CA . THR A 1 243 ? 8.465 2.435 3.979 1.00 82.38 243 THR A CA 1
ATOM 1946 C C . THR A 1 243 ? 9.046 2.950 5.292 1.00 82.38 243 THR A C 1
ATOM 1948 O O . THR A 1 243 ? 8.299 3.354 6.183 1.00 82.38 243 THR A O 1
ATOM 1951 N N . SER A 1 244 ? 10.374 2.997 5.401 1.00 88.38 244 SER A N 1
ATOM 1952 C CA . SER A 1 244 ? 11.058 3.505 6.592 1.00 88.38 244 SER A CA 1
ATOM 1953 C C . SER A 1 244 ? 10.816 5.005 6.788 1.00 88.38 244 SER A C 1
ATOM 1955 O O . SER A 1 244 ? 10.491 5.414 7.903 1.00 88.38 244 SER A O 1
ATOM 1957 N N . GLU A 1 245 ? 10.863 5.800 5.712 1.00 87.81 245 GLU A N 1
ATOM 1958 C CA . GLU A 1 245 ? 10.542 7.235 5.745 1.00 87.81 245 GLU A CA 1
ATOM 1959 C C . GLU A 1 245 ? 9.080 7.485 6.166 1.00 87.81 245 GLU A C 1
ATOM 1961 O O . GLU A 1 245 ? 8.789 8.298 7.046 1.00 87.81 245 GLU A O 1
ATOM 1966 N N . ILE A 1 246 ? 8.128 6.726 5.616 1.00 80.06 246 ILE A N 1
ATOM 1967 C CA . ILE A 1 246 ? 6.713 6.833 6.000 1.00 80.06 246 ILE A CA 1
ATOM 1968 C C . ILE A 1 246 ? 6.526 6.479 7.481 1.00 80.06 246 ILE A C 1
ATOM 1970 O O . ILE A 1 246 ? 5.830 7.195 8.207 1.00 80.06 246 ILE A O 1
ATOM 1974 N N . LEU A 1 247 ? 7.153 5.398 7.957 1.00 83.56 247 LEU A N 1
ATOM 1975 C CA . LEU A 1 247 ? 7.055 4.972 9.355 1.00 83.56 247 LEU A CA 1
ATOM 1976 C C . LEU A 1 247 ? 7.612 6.029 10.316 1.00 83.56 247 LEU A C 1
ATOM 1978 O O . LEU A 1 247 ? 6.977 6.303 11.342 1.00 83.56 247 LEU A O 1
ATOM 1982 N N . ILE A 1 248 ? 8.749 6.657 9.994 1.00 91.69 248 ILE A N 1
ATOM 1983 C CA . ILE A 1 248 ? 9.307 7.713 10.847 1.00 91.69 248 ILE A CA 1
ATOM 1984 C C . ILE A 1 248 ? 8.453 8.985 10.822 1.00 91.69 248 ILE A C 1
ATOM 1986 O O . ILE A 1 248 ? 8.229 9.578 11.879 1.00 91.69 248 ILE A O 1
ATOM 1990 N N . MET A 1 249 ? 7.878 9.356 9.675 1.00 83.25 249 MET A N 1
ATOM 1991 C CA . MET A 1 249 ? 6.948 10.489 9.588 1.00 83.25 249 MET A CA 1
ATOM 1992 C C . MET A 1 249 ? 5.678 10.250 10.415 1.00 83.25 249 MET A C 1
ATOM 1994 O O . MET A 1 249 ? 5.234 11.139 11.148 1.00 83.25 249 MET A O 1
ATOM 1998 N N . VAL A 1 250 ? 5.124 9.032 10.379 1.00 80.56 250 VAL A N 1
ATOM 1999 C CA . VAL A 1 250 ? 3.984 8.638 11.224 1.00 80.56 250 VAL A CA 1
ATOM 2000 C C . VAL A 1 250 ? 4.348 8.718 12.708 1.00 80.56 250 VAL A C 1
ATOM 2002 O O . VAL A 1 250 ? 3.567 9.251 13.501 1.00 80.56 250 VAL A O 1
ATOM 2005 N N . LEU A 1 251 ? 5.530 8.231 13.095 1.00 85.88 251 LEU A N 1
ATOM 2006 C CA . LEU A 1 251 ? 6.025 8.302 14.471 1.00 85.88 251 LEU A CA 1
ATOM 2007 C C . LEU A 1 251 ? 6.194 9.751 14.948 1.00 85.88 251 LEU A C 1
ATOM 2009 O O . LEU A 1 251 ? 5.681 10.106 16.012 1.00 85.88 251 LEU A O 1
ATOM 2013 N N . LEU A 1 252 ? 6.851 10.602 14.155 1.00 88.12 252 LEU A N 1
ATOM 2014 C CA . LEU A 1 252 ? 7.043 12.024 14.455 1.00 88.12 252 LEU A CA 1
ATOM 2015 C C . LEU A 1 252 ? 5.711 12.752 14.620 1.00 88.12 252 LEU A C 1
ATOM 2017 O O . LEU A 1 252 ? 5.519 13.481 15.598 1.00 88.12 252 LEU A O 1
ATOM 2021 N N . TYR A 1 253 ? 4.770 12.506 13.707 1.00 83.25 253 TYR A N 1
ATOM 2022 C CA . TYR A 1 253 ? 3.426 13.063 13.785 1.00 83.25 253 TYR A CA 1
ATOM 2023 C C . TYR A 1 253 ? 2.719 12.638 15.080 1.00 83.25 253 TYR A C 1
ATOM 2025 O O . TYR A 1 253 ? 2.214 13.486 15.822 1.00 83.25 253 TYR A O 1
ATOM 2033 N N . GLN A 1 254 ? 2.716 11.340 15.399 1.00 83.62 254 GLN A N 1
ATOM 2034 C CA . GLN A 1 254 ? 2.049 10.833 16.597 1.00 83.62 254 GLN A CA 1
ATOM 2035 C C . GLN A 1 254 ? 2.667 11.396 17.887 1.00 83.62 254 GLN A C 1
ATOM 2037 O O . GLN A 1 254 ? 1.929 11.863 18.760 1.00 83.62 254 GLN A O 1
ATOM 2042 N N . VAL A 1 255 ? 4.002 11.419 17.998 1.00 86.19 255 VAL A N 1
ATOM 2043 C CA . VAL A 1 255 ? 4.694 11.969 19.176 1.00 86.19 255 VAL A CA 1
ATOM 2044 C C . VAL A 1 255 ? 4.455 13.475 19.299 1.00 86.19 255 VAL A C 1
ATOM 2046 O O . VAL A 1 255 ? 4.207 13.963 20.404 1.00 86.19 255 VAL A O 1
ATOM 2049 N N . GLY A 1 256 ? 4.474 14.217 18.188 1.00 84.88 256 GLY A N 1
ATOM 2050 C CA . GLY A 1 256 ? 4.201 15.655 18.176 1.00 84.88 256 GLY A CA 1
ATOM 2051 C C . GLY A 1 256 ? 2.784 15.987 18.651 1.00 84.88 256 GLY A C 1
ATOM 2052 O O . GLY A 1 256 ? 2.597 16.845 19.521 1.00 84.88 256 GLY A O 1
ATOM 2053 N N . VAL A 1 257 ? 1.779 15.260 18.150 1.00 78.50 257 VAL A N 1
ATOM 2054 C CA . VAL A 1 257 ? 0.376 15.439 18.556 1.00 78.50 257 VAL A CA 1
ATOM 2055 C C . VAL A 1 257 ? 0.171 15.124 20.037 1.00 78.50 257 VAL A C 1
ATOM 2057 O O . VAL A 1 257 ? -0.510 15.884 20.739 1.00 78.50 257 VAL A O 1
ATOM 2060 N N . ASP A 1 258 ? 0.759 14.031 20.525 1.00 80.31 258 ASP A N 1
ATOM 2061 C CA . ASP A 1 258 ? 0.635 13.642 21.929 1.00 80.31 258 ASP A CA 1
ATOM 2062 C C . ASP A 1 258 ? 1.391 14.612 22.848 1.00 80.31 258 ASP A C 1
ATOM 2064 O O . ASP A 1 258 ? 0.868 14.985 23.902 1.00 80.31 258 ASP A O 1
ATOM 2068 N N . SER A 1 259 ? 2.554 15.117 22.428 1.00 83.44 259 SER A N 1
ATOM 2069 C CA . SER A 1 259 ? 3.298 16.151 23.164 1.00 83.44 259 SER A CA 1
ATOM 2070 C C . SER A 1 259 ? 2.467 17.424 23.313 1.00 83.44 259 SER A C 1
ATOM 2072 O O . SER A 1 259 ? 2.262 17.902 24.429 1.00 83.44 259 SER A O 1
ATOM 2074 N N . PHE A 1 260 ? 1.893 17.927 22.214 1.00 78.50 260 PHE A N 1
ATOM 2075 C CA . PHE A 1 260 ? 1.032 19.113 22.233 1.00 78.50 260 PHE A CA 1
ATOM 2076 C C . PHE A 1 260 ? -0.168 18.943 23.177 1.00 78.50 260 PHE A C 1
ATOM 2078 O O . PHE A 1 260 ? -0.541 19.856 23.916 1.00 78.50 260 PHE A O 1
ATOM 2085 N N . ARG A 1 261 ? -0.757 17.744 23.205 1.00 76.00 261 ARG A N 1
ATOM 2086 C CA . ARG A 1 261 ? -1.868 17.417 24.104 1.00 76.00 261 ARG A CA 1
ATOM 2087 C C . ARG A 1 261 ? -1.469 17.496 25.575 1.00 76.00 261 ARG A C 1
ATOM 2089 O O . ARG A 1 261 ? -2.245 17.999 26.388 1.00 76.00 261 ARG A O 1
ATOM 2096 N N . TRP A 1 262 ? -0.303 16.966 25.927 1.00 79.44 262 TRP A N 1
ATOM 2097 C CA . TRP A 1 262 ? 0.178 16.989 27.306 1.00 79.44 262 TRP A CA 1
ATOM 2098 C C . TRP A 1 262 ? 0.571 18.393 27.754 1.00 79.44 262 TRP A C 1
ATOM 2100 O O . TRP A 1 262 ? 0.208 18.781 28.862 1.00 79.44 262 TRP A O 1
ATOM 2110 N N . VAL A 1 263 ? 1.200 19.177 26.874 1.00 80.75 263 VAL A N 1
ATOM 2111 C CA . VAL A 1 263 ? 1.458 20.609 27.096 1.00 80.75 263 VAL A CA 1
ATOM 2112 C C . VAL A 1 263 ? 0.151 21.334 27.417 1.00 80.75 263 VAL A C 1
ATOM 2114 O O . VAL A 1 263 ? 0.039 22.000 28.442 1.00 80.75 263 VAL A O 1
ATOM 2117 N N . HIS A 1 264 ? -0.881 21.124 26.599 1.00 72.12 264 HIS A N 1
ATOM 2118 C CA . HIS A 1 264 ? -2.185 21.744 26.813 1.00 72.12 264 HIS A CA 1
ATOM 2119 C C . HIS A 1 264 ? -2.845 21.316 28.132 1.00 72.12 264 HIS A C 1
ATOM 2121 O O . HIS A 1 264 ? -3.436 22.138 28.828 1.00 72.12 264 HIS A O 1
ATOM 2127 N N . LYS A 1 265 ? -2.760 20.031 28.500 1.00 74.56 265 LYS A N 1
ATOM 2128 C CA . LYS A 1 265 ? -3.269 19.553 29.795 1.00 74.56 265 LYS A CA 1
ATOM 2129 C C . LYS A 1 265 ? -2.529 20.182 30.975 1.00 74.56 265 LYS A C 1
ATOM 2131 O O . LYS A 1 265 ? -3.169 20.451 31.981 1.00 74.56 265 LYS A O 1
ATOM 2136 N N . GLY A 1 266 ? -1.220 20.403 30.850 1.00 74.50 266 GLY A N 1
ATOM 2137 C CA . GLY A 1 266 ? -0.411 21.053 31.882 1.00 74.50 266 GLY A CA 1
ATOM 2138 C C . GLY A 1 266 ? -0.731 22.539 32.064 1.00 74.50 266 GLY A C 1
ATOM 2139 O O . GLY A 1 266 ? -0.610 23.045 33.172 1.00 74.50 266 GLY A O 1
ATOM 2140 N N . PHE A 1 267 ? -1.170 23.221 31.001 1.00 68.94 267 PHE A N 1
ATOM 2141 C CA . PHE A 1 267 ? -1.578 24.630 31.051 1.00 68.94 267 PHE A CA 1
ATOM 2142 C C . PHE A 1 267 ? -3.040 24.856 31.429 1.00 68.94 267 PHE A C 1
ATOM 2144 O O . PHE A 1 267 ? -3.406 25.992 31.722 1.00 68.94 267 PHE A O 1
ATOM 2151 N N . SER A 1 268 ? -3.880 23.815 31.433 1.00 62.56 268 SER A N 1
ATOM 2152 C CA . SER A 1 268 ? -5.214 23.932 32.019 1.00 62.56 268 SER A CA 1
ATOM 2153 C C . SER A 1 268 ? -5.010 24.296 33.486 1.00 62.56 268 SER A C 1
ATOM 2155 O O . SER A 1 268 ? -4.395 23.482 34.180 1.00 62.56 268 SER A O 1
ATOM 2157 N N . PRO A 1 269 ? -5.456 25.481 33.956 1.00 58.78 269 PRO A N 1
ATOM 2158 C CA . PRO A 1 269 ? -5.311 25.866 35.348 1.00 58.78 269 PRO A CA 1
ATOM 2159 C C . PRO A 1 269 ? -5.940 24.744 36.151 1.00 58.78 269 PRO A C 1
ATOM 2161 O O . PRO A 1 269 ? -7.140 24.488 36.066 1.00 58.78 269 PRO A O 1
ATOM 2164 N N . GLN A 1 270 ? -5.083 23.979 36.816 1.00 56.38 270 GLN A N 1
ATOM 2165 C CA . GLN A 1 270 ? -5.509 22.987 37.770 1.00 56.38 270 GLN A CA 1
ATOM 2166 C C . GLN A 1 270 ? -6.289 23.823 38.765 1.00 56.38 270 GLN A C 1
ATOM 2168 O O . GLN A 1 270 ? -5.672 24.688 39.387 1.00 56.38 270 GLN A O 1
ATOM 2173 N N . GLU A 1 271 ? -7.622 23.685 38.780 1.00 52.78 271 GLU A N 1
ATOM 2174 C CA . GLU A 1 271 ? -8.481 24.309 39.780 1.00 52.78 271 GLU A CA 1
ATOM 2175 C C . GLU A 1 271 ? -7.837 23.946 41.099 1.00 52.78 271 GLU A C 1
ATOM 2177 O O . GLU A 1 271 ? -7.900 22.808 41.577 1.00 52.78 271 GLU A O 1
ATOM 2182 N N . ARG A 1 272 ? -7.055 24.899 41.596 1.00 49.91 272 ARG A N 1
ATOM 2183 C CA . ARG A 1 272 ? -6.362 24.797 42.848 1.00 49.91 272 ARG A CA 1
ATOM 2184 C C . ARG A 1 272 ? -7.532 24.915 43.783 1.00 49.91 272 ARG A C 1
ATOM 2186 O O . ARG A 1 272 ? -8.054 26.001 44.011 1.00 49.91 272 ARG A O 1
ATOM 2193 N N . SER A 1 273 ? -8.045 23.753 44.162 1.00 50.84 273 SER A N 1
ATOM 2194 C CA . SER A 1 273 ? -8.955 23.566 45.268 1.00 50.84 273 SER A CA 1
ATOM 2195 C C . SER A 1 273 ? -8.197 24.037 46.509 1.00 50.84 273 SER A C 1
ATOM 2197 O O . SER A 1 273 ? -7.826 23.246 47.372 1.00 50.84 273 SER A O 1
ATOM 2199 N N . ASP A 1 274 ? -7.977 25.345 46.606 1.00 48.22 274 ASP A N 1
ATOM 2200 C CA . ASP A 1 274 ? -7.622 26.067 47.815 1.00 48.22 274 ASP A CA 1
ATOM 2201 C C . ASP A 1 274 ? -8.890 26.157 48.687 1.00 48.22 274 ASP A C 1
ATOM 2203 O O . ASP A 1 274 ? -9.209 27.179 49.281 1.00 48.22 274 ASP A O 1
ATOM 2207 N N . ASN A 1 275 ? -9.622 25.042 48.799 1.00 49.28 275 ASN A N 1
ATOM 2208 C CA . ASN A 1 275 ? -10.570 24.789 49.869 1.00 49.28 275 ASN A CA 1
ATOM 2209 C C . ASN A 1 275 ? -9.790 24.270 51.083 1.00 49.28 275 ASN A C 1
ATOM 2211 O O . ASN A 1 275 ? -10.107 23.236 51.660 1.00 49.28 275 ASN A O 1
ATOM 2215 N N . THR A 1 276 ? -8.784 25.026 51.524 1.00 50.06 276 THR A N 1
ATOM 2216 C CA . THR A 1 276 ? -8.439 25.087 52.948 1.00 50.06 276 THR A CA 1
ATOM 2217 C C . THR A 1 276 ? -9.421 26.038 53.633 1.00 50.06 276 THR A C 1
ATOM 2219 O O . THR A 1 276 ? -9.030 27.032 54.239 1.00 50.06 276 THR A O 1
ATOM 2222 N N . ILE A 1 277 ? -10.720 25.760 53.506 1.00 49.31 277 ILE A N 1
ATOM 2223 C CA . ILE A 1 277 ? -11.713 26.276 54.443 1.00 49.31 277 ILE A CA 1
ATOM 2224 C C . ILE A 1 277 ? -11.785 25.221 55.536 1.00 49.31 277 ILE A C 1
ATOM 2226 O O . ILE A 1 277 ? -12.227 24.098 55.307 1.00 49.31 277 ILE A O 1
ATOM 2230 N N . ILE A 1 278 ? -11.282 25.586 56.711 1.00 49.50 278 ILE A N 1
ATOM 2231 C CA . ILE A 1 278 ? -11.449 24.859 57.967 1.00 49.50 278 ILE A CA 1
ATOM 2232 C C . ILE A 1 278 ? -12.952 24.593 58.129 1.00 49.50 278 ILE A C 1
ATOM 2234 O O . ILE A 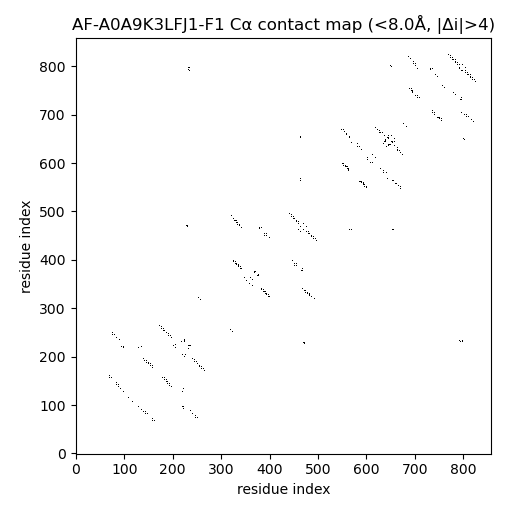1 278 ? -13.703 25.514 58.444 1.00 49.50 278 ILE A O 1
ATOM 2238 N N . GLN A 1 279 ? -13.413 23.369 57.854 1.00 43.25 279 GLN A N 1
ATOM 2239 C CA . GLN A 1 279 ? -14.798 22.997 58.126 1.00 43.25 279 GLN A CA 1
ATOM 2240 C C . GLN A 1 279 ? -14.952 22.747 59.634 1.00 43.25 279 GLN A C 1
ATOM 2242 O O . GLN A 1 279 ? -14.270 21.868 60.171 1.00 43.25 279 GLN A O 1
ATOM 2247 N N . PRO A 1 280 ? -15.819 23.494 60.343 1.00 52.22 280 PRO A N 1
ATOM 2248 C CA . PRO A 1 280 ? -16.283 23.086 61.660 1.00 52.22 280 PRO A CA 1
ATOM 2249 C C . PRO A 1 280 ? -17.074 21.777 61.531 1.00 52.22 280 PRO A C 1
ATOM 2251 O O . PRO A 1 280 ? -17.709 21.515 60.513 1.00 52.22 280 PRO A O 1
ATOM 2254 N N . THR A 1 281 ? -16.994 20.945 62.567 1.00 47.47 281 THR A N 1
ATOM 2255 C CA . THR A 1 281 ? -17.642 19.628 62.678 1.00 47.47 281 THR A CA 1
ATOM 2256 C C . THR A 1 281 ? -19.070 19.620 62.110 1.00 47.47 281 THR A C 1
ATOM 2258 O O . THR A 1 281 ? -19.883 20.433 62.559 1.00 47.47 281 THR A O 1
ATOM 2261 N N . PRO A 1 282 ? -19.396 18.716 61.166 1.00 47.06 282 PRO A N 1
ATOM 2262 C CA . PRO A 1 282 ? -20.684 18.721 60.486 1.00 47.06 282 PRO A CA 1
ATOM 2263 C C . PRO A 1 282 ? -21.808 18.325 61.444 1.00 47.06 282 PRO A C 1
ATOM 2265 O O . PRO A 1 282 ? -21.689 17.374 62.221 1.00 47.06 282 PRO A O 1
ATOM 2268 N N . SER A 1 283 ? -22.915 19.058 61.368 1.00 67.00 283 SER A N 1
ATOM 2269 C CA . SER A 1 283 ? -24.148 18.716 62.070 1.00 67.00 283 SER A CA 1
ATOM 2270 C C . SER A 1 283 ? -24.847 17.545 61.361 1.00 67.00 283 SER A C 1
ATOM 2272 O O . SER A 1 283 ? -24.641 17.310 60.172 1.00 67.00 283 SER A O 1
ATOM 2274 N N . PHE A 1 284 ? -25.715 16.807 62.060 1.00 56.41 284 PHE A N 1
ATOM 2275 C CA . PHE A 1 284 ? -26.488 15.679 61.503 1.00 56.41 284 PHE A CA 1
ATOM 2276 C C . PHE A 1 284 ? -27.305 16.051 60.241 1.00 56.41 284 PHE A C 1
ATOM 2278 O O . PHE A 1 284 ? -27.624 15.190 59.423 1.00 56.41 284 PHE A O 1
ATOM 2285 N N . HIS A 1 285 ? -27.596 17.340 60.030 1.00 51.00 285 HIS A N 1
ATOM 2286 C CA . HIS A 1 285 ? -28.283 17.833 58.835 1.00 51.00 285 HIS A CA 1
ATOM 2287 C C . HIS A 1 285 ? -27.386 17.836 57.580 1.00 51.00 285 HIS A C 1
ATOM 2289 O O . HIS A 1 285 ? -27.862 17.552 56.479 1.00 51.00 285 HIS A O 1
ATOM 2295 N N . ASP A 1 286 ? -26.074 18.024 57.747 1.00 52.06 286 ASP A N 1
ATOM 2296 C CA . ASP A 1 286 ? -25.091 17.985 56.657 1.00 52.06 286 ASP A CA 1
ATOM 2297 C C . ASP A 1 286 ? -24.829 16.550 56.171 1.00 52.06 286 ASP A C 1
ATOM 2299 O O . ASP A 1 286 ? -24.541 16.333 54.995 1.00 52.06 286 ASP A O 1
ATOM 2303 N N . GLN A 1 287 ? -25.014 15.540 57.032 1.00 54.22 287 GLN A N 1
ATOM 2304 C CA . GLN A 1 287 ? -24.936 14.125 56.639 1.00 54.22 287 GLN A CA 1
ATOM 2305 C C . GLN A 1 287 ? -26.111 13.694 55.745 1.00 54.22 287 GLN A C 1
ATOM 2307 O O . GLN A 1 287 ? -25.925 12.891 54.829 1.00 54.22 287 GLN A O 1
ATOM 2312 N N . ILE A 1 288 ? -27.303 14.267 55.940 1.00 51.59 288 ILE A N 1
ATOM 2313 C CA . ILE A 1 288 ? -28.473 13.999 55.086 1.00 51.59 288 ILE A CA 1
ATOM 2314 C C . ILE A 1 288 ? -28.323 14.708 53.729 1.00 51.59 288 ILE A C 1
ATOM 2316 O O . ILE A 1 288 ? -28.616 14.113 52.690 1.00 51.59 288 ILE A O 1
ATOM 2320 N N . HIS A 1 289 ? -27.763 15.924 53.703 1.00 48.97 289 HIS A N 1
ATOM 2321 C CA . HIS A 1 289 ? -27.376 16.586 52.451 1.00 48.97 289 HIS A CA 1
ATOM 2322 C C . HIS A 1 289 ? -26.199 15.889 51.748 1.00 48.97 289 HIS A C 1
ATOM 2324 O O . HIS A 1 289 ? -26.156 15.875 50.521 1.00 48.97 289 HIS A O 1
ATOM 2330 N N . ALA A 1 290 ? -25.283 15.241 52.474 1.00 49.38 290 ALA A N 1
ATOM 2331 C CA . ALA A 1 290 ? -24.236 14.392 51.900 1.00 49.38 290 ALA A CA 1
ATOM 2332 C C . ALA A 1 290 ? -24.808 13.102 51.275 1.00 49.38 290 ALA A C 1
ATOM 2334 O O . ALA A 1 290 ? -24.375 12.697 50.198 1.00 49.38 290 ALA A O 1
ATOM 2335 N N . MET A 1 291 ? -25.836 12.491 51.877 1.00 44.19 291 MET A N 1
ATOM 2336 C CA . MET A 1 291 ? -26.533 11.342 51.280 1.00 44.19 291 MET A CA 1
ATOM 2337 C C . MET A 1 291 ? -27.371 11.729 50.055 1.00 44.19 291 MET A C 1
ATOM 2339 O O . MET A 1 291 ? -27.285 11.056 49.027 1.00 44.19 291 MET A O 1
ATOM 2343 N N . LEU A 1 292 ? -28.120 12.836 50.104 1.00 47.16 292 LEU A N 1
ATOM 2344 C CA . LEU A 1 292 ? -28.882 13.325 48.945 1.00 47.16 292 LEU A CA 1
ATOM 2345 C C . LEU A 1 292 ? -27.969 13.890 47.846 1.00 47.16 292 LEU A C 1
ATOM 2347 O O . LEU A 1 292 ? -28.251 13.718 46.661 1.00 47.16 292 LEU A O 1
ATOM 2351 N N . SER A 1 293 ? -26.825 14.478 48.205 1.00 45.81 293 SER A N 1
ATOM 2352 C CA . SER A 1 293 ? -25.821 14.889 47.223 1.00 45.81 293 SER A CA 1
ATOM 2353 C C . SER A 1 293 ? -25.018 13.714 46.674 1.00 45.81 293 SER A C 1
ATOM 2355 O O . SER A 1 293 ? -24.569 13.825 45.543 1.00 45.81 293 SER A O 1
ATOM 2357 N N . SER A 1 294 ? -24.904 12.566 47.351 1.00 45.94 294 SER A N 1
ATOM 2358 C CA . SER A 1 294 ? -24.176 11.399 46.816 1.00 45.94 294 SER A CA 1
ATOM 2359 C C . SER A 1 294 ? -24.770 10.859 45.502 1.00 45.94 294 SER A C 1
ATOM 2361 O O . SER A 1 294 ? -24.023 10.471 44.601 1.00 45.94 294 SER A O 1
ATOM 2363 N N . THR A 1 295 ? -26.095 10.937 45.321 1.00 50.28 295 THR A N 1
ATOM 2364 C CA . THR A 1 295 ? -26.760 10.601 44.046 1.00 50.28 295 THR A CA 1
ATOM 2365 C C . THR A 1 295 ? -26.590 11.698 42.993 1.00 50.28 295 THR A C 1
ATOM 2367 O O . THR A 1 295 ? -26.446 11.393 41.808 1.00 50.28 295 THR A O 1
ATOM 2370 N N . SER A 1 296 ? -26.528 12.970 43.401 1.00 52.50 296 SER A N 1
ATOM 2371 C CA . SER A 1 296 ? -26.219 14.084 42.493 1.00 52.50 296 SER A CA 1
ATOM 2372 C C . SER A 1 296 ? -24.747 14.090 42.060 1.00 52.50 296 SER A C 1
ATOM 2374 O O . SER A 1 296 ? -24.457 14.301 40.892 1.00 52.50 296 SER A O 1
ATOM 2376 N N . VAL A 1 297 ? -23.814 13.757 42.954 1.00 51.78 297 VAL A N 1
ATOM 2377 C CA . VAL A 1 297 ? -22.369 13.724 42.716 1.00 51.78 297 VAL A CA 1
ATOM 2378 C C . VAL A 1 297 ? -22.009 12.504 41.884 1.00 51.78 297 VAL A C 1
ATOM 2380 O O . VAL A 1 297 ? -21.177 12.630 40.994 1.00 51.78 297 VAL A O 1
ATOM 2383 N N . SER A 1 298 ? -22.661 11.349 42.075 1.00 51.84 298 SER A N 1
ATOM 2384 C CA . SER A 1 298 ? -22.459 10.202 41.180 1.00 51.84 298 SER A CA 1
ATOM 2385 C C . SER A 1 298 ? -23.016 10.473 39.779 1.00 51.84 298 SER A C 1
ATOM 2387 O O . SER A 1 298 ? -22.335 10.173 38.797 1.00 51.84 298 SER A O 1
ATOM 2389 N N . ARG A 1 299 ? -24.181 11.133 39.653 1.00 53.88 299 ARG A N 1
ATOM 2390 C CA . ARG A 1 299 ? -24.723 11.564 38.351 1.00 53.88 299 ARG A CA 1
ATOM 2391 C C . ARG A 1 299 ? -23.838 12.608 37.688 1.00 53.88 299 ARG A C 1
ATOM 2393 O O . ARG A 1 299 ? -23.473 12.421 36.534 1.00 53.88 299 ARG A O 1
ATOM 2400 N N . VAL A 1 300 ? -23.419 13.638 38.414 1.00 52.09 300 VAL A N 1
ATOM 2401 C CA . VAL A 1 300 ? -22.514 14.683 37.925 1.00 52.09 300 VAL A CA 1
ATOM 2402 C C . VAL A 1 300 ? -21.160 14.076 37.548 1.00 52.09 300 VAL A C 1
ATOM 2404 O O . VAL A 1 300 ? -20.667 14.329 36.455 1.00 52.09 300 VAL A O 1
ATOM 2407 N N . ALA A 1 301 ? -20.590 13.182 38.358 1.00 51.38 301 ALA A N 1
ATOM 2408 C CA . ALA A 1 301 ? -19.349 12.479 38.036 1.00 51.38 301 ALA A CA 1
ATOM 2409 C C . ALA A 1 301 ? -19.503 11.542 36.829 1.00 51.38 301 ALA A C 1
ATOM 2411 O O . ALA A 1 301 ? -18.605 11.491 35.990 1.00 51.38 301 ALA A O 1
ATOM 2412 N N . SER A 1 302 ? -20.623 10.824 36.699 1.00 55.88 302 SER A N 1
ATOM 2413 C CA . SER A 1 302 ? -20.916 9.984 35.529 1.00 55.88 302 SER A CA 1
ATOM 2414 C C . SER A 1 302 ? -21.098 10.828 34.264 1.00 55.88 302 SER A C 1
ATOM 2416 O O . SER A 1 302 ? -20.540 10.491 33.222 1.00 55.88 302 SER A O 1
ATOM 2418 N N . PHE A 1 303 ? -21.749 11.988 34.378 1.00 52.69 303 PHE A N 1
ATOM 2419 C CA . PHE A 1 303 ? -21.933 12.958 33.307 1.00 52.69 303 PHE A CA 1
ATOM 2420 C C . PHE A 1 303 ? -20.595 13.566 32.876 1.00 52.69 303 PHE A C 1
ATOM 2422 O O . PHE A 1 303 ? -20.271 13.564 31.689 1.00 52.69 303 PHE A O 1
ATOM 2429 N N . TYR A 1 304 ? -19.754 13.989 33.826 1.00 49.31 304 TYR A N 1
ATOM 2430 C CA . TYR A 1 304 ? -18.393 14.446 33.546 1.00 49.31 304 TYR A CA 1
ATOM 2431 C C . TYR A 1 304 ? -17.536 13.333 32.938 1.00 49.31 304 TYR A C 1
ATOM 2433 O O . TYR A 1 304 ? -16.819 13.595 31.975 1.00 49.31 304 TYR A O 1
ATOM 2441 N N . ARG A 1 305 ? -17.623 12.083 33.417 1.00 56.69 305 ARG A N 1
ATOM 2442 C CA . ARG A 1 305 ? -16.907 10.929 32.834 1.00 56.69 305 ARG A CA 1
ATOM 2443 C C . ARG A 1 305 ? -17.357 10.646 31.405 1.00 56.69 305 ARG A C 1
ATOM 2445 O O . ARG A 1 305 ? -16.506 10.444 30.540 1.00 56.69 305 ARG A O 1
ATOM 2452 N N . GLN A 1 306 ? -18.660 10.668 31.144 1.00 57.06 306 GLN A N 1
ATOM 2453 C CA . GLN A 1 306 ? -19.225 10.437 29.820 1.00 57.06 306 GLN A CA 1
ATOM 2454 C C . GLN A 1 306 ? -18.846 11.571 28.867 1.00 57.06 306 GLN A C 1
ATOM 2456 O O . GLN A 1 306 ? -18.310 11.300 27.797 1.00 57.06 306 GLN A O 1
ATOM 2461 N N . ARG A 1 307 ? -18.964 12.833 29.296 1.00 51.50 307 ARG A N 1
ATOM 2462 C CA . ARG A 1 307 ? -18.515 14.008 28.534 1.00 51.50 307 ARG A CA 1
ATOM 2463 C C . ARG A 1 307 ? -17.014 13.961 28.250 1.00 51.50 307 ARG A C 1
ATOM 2465 O O . ARG A 1 307 ? -16.594 14.237 27.128 1.00 51.50 307 ARG A O 1
ATOM 2472 N N . ARG A 1 308 ? -16.203 13.525 29.221 1.00 51.38 308 ARG A N 1
ATOM 2473 C CA . ARG A 1 308 ? -14.759 13.320 29.047 1.00 51.38 308 ARG A CA 1
ATOM 2474 C C . ARG A 1 308 ? -14.480 12.209 28.034 1.00 51.38 308 ARG A C 1
ATOM 2476 O O . ARG A 1 308 ? -13.650 12.416 27.157 1.00 51.38 308 ARG A O 1
ATOM 2483 N N . LYS A 1 309 ? -15.177 11.067 28.100 1.00 55.84 309 LYS A N 1
ATOM 2484 C CA . LYS A 1 309 ? -15.065 9.957 27.132 1.00 55.84 309 LYS A CA 1
ATOM 2485 C C . LYS A 1 309 ? -15.425 10.412 25.716 1.00 55.84 309 LYS A C 1
ATOM 2487 O O . LYS A 1 309 ? -14.658 10.152 24.792 1.00 55.84 309 LYS A O 1
ATOM 2492 N N . THR A 1 310 ? -16.525 11.146 25.557 1.00 52.56 310 THR A N 1
ATOM 2493 C CA . THR A 1 310 ? -16.950 11.715 24.270 1.00 52.56 310 THR A CA 1
ATOM 2494 C C . THR A 1 310 ? -15.920 12.714 23.740 1.00 52.56 310 THR A C 1
ATOM 2496 O O . THR A 1 310 ? -15.546 12.649 22.573 1.00 52.56 310 THR A O 1
ATOM 2499 N N . TRP A 1 311 ? -15.366 13.568 24.606 1.00 48.38 311 TRP A N 1
ATOM 2500 C CA . TRP A 1 311 ? -14.286 14.495 24.253 1.00 48.38 311 TRP A CA 1
ATOM 2501 C C . TRP A 1 311 ? -12.986 13.772 23.853 1.00 48.38 311 TRP A C 1
ATOM 2503 O O . TRP A 1 311 ? -12.336 14.139 22.876 1.00 48.38 311 TRP A O 1
ATOM 2513 N N . TYR A 1 312 ? -12.622 12.694 24.557 1.00 48.12 312 TYR A N 1
ATOM 2514 C CA . TYR A 1 312 ? -11.479 11.839 24.220 1.00 48.12 312 TYR A CA 1
ATOM 2515 C C . TYR A 1 312 ? -11.652 11.163 22.855 1.00 48.12 312 TYR A C 1
ATOM 2517 O O . TYR A 1 312 ? -10.722 11.176 22.048 1.00 48.12 312 TYR A O 1
ATOM 2525 N N . GLN A 1 313 ? -12.834 10.608 22.579 1.00 57.12 313 GLN A N 1
ATOM 2526 C CA . GLN A 1 313 ? -13.160 10.009 21.284 1.00 57.12 313 GLN A CA 1
ATOM 2527 C C . GLN A 1 313 ? -13.157 11.051 20.160 1.00 57.12 313 GLN A C 1
ATOM 2529 O O . GLN A 1 313 ? -12.628 10.776 19.084 1.00 57.12 313 GLN A O 1
ATOM 2534 N N . PHE A 1 314 ? -13.675 12.254 20.419 1.00 52.41 314 PHE A N 1
ATOM 2535 C CA . PHE A 1 314 ? -13.630 13.376 19.483 1.00 52.41 314 PHE A CA 1
ATOM 2536 C C . PHE A 1 314 ? -12.185 13.748 19.119 1.00 52.41 314 PHE A C 1
ATOM 2538 O O . PHE A 1 314 ? -11.847 13.803 17.940 1.00 52.41 314 PHE A O 1
ATOM 2545 N N . LEU A 1 315 ? -11.295 13.892 20.107 1.00 44.03 315 LEU A N 1
ATOM 2546 C CA . LEU A 1 315 ? -9.877 14.177 19.858 1.00 44.03 315 LEU A CA 1
ATOM 2547 C C . LEU A 1 315 ? -9.150 13.068 19.086 1.00 44.03 315 LEU A C 1
ATOM 2549 O O . LEU A 1 315 ? -8.279 13.375 18.275 1.00 44.03 315 LEU A O 1
ATOM 2553 N N . ILE A 1 316 ? -9.479 11.794 19.326 1.00 59.06 316 ILE A N 1
ATOM 2554 C CA . ILE A 1 316 ? -8.893 10.666 18.580 1.00 59.06 316 ILE A CA 1
ATOM 2555 C C . ILE A 1 316 ? -9.335 10.710 17.112 1.00 59.06 316 ILE A C 1
ATOM 2557 O O . ILE A 1 316 ? -8.495 10.580 16.225 1.00 59.06 316 ILE A O 1
ATOM 2561 N N . ARG A 1 317 ? -10.619 10.976 16.843 1.00 60.56 317 ARG A N 1
ATOM 2562 C CA . ARG A 1 317 ? -11.123 11.143 15.468 1.00 60.56 317 ARG A CA 1
ATOM 2563 C C . ARG A 1 317 ? -10.480 12.341 14.765 1.00 60.56 317 ARG A C 1
ATOM 2565 O O . ARG A 1 317 ? -10.098 12.241 13.603 1.00 60.56 317 ARG A O 1
ATOM 2572 N N . LEU A 1 318 ? -10.296 13.451 15.481 1.00 55.56 318 LEU A N 1
ATOM 2573 C CA . LEU A 1 318 ? -9.637 14.652 14.955 1.00 55.56 318 LEU A CA 1
ATOM 2574 C C . LEU A 1 318 ? -8.140 14.411 14.666 1.00 55.56 318 LEU A C 1
ATOM 2576 O O . LEU A 1 318 ? -7.588 14.960 13.711 1.00 55.56 318 LEU A O 1
ATOM 2580 N N . ARG A 1 319 ? -7.485 13.537 15.447 1.00 64.00 319 ARG A N 1
ATOM 2581 C CA . ARG A 1 319 ? -6.111 13.060 15.200 1.00 64.00 319 ARG A CA 1
ATOM 2582 C C . ARG A 1 319 ? -6.020 12.228 13.928 1.00 64.00 319 ARG A C 1
ATOM 2584 O O . ARG A 1 319 ? -5.131 12.458 13.121 1.00 64.00 319 ARG A O 1
ATOM 2591 N N . GLU A 1 320 ? -6.929 11.279 13.733 1.00 72.31 320 GLU A N 1
ATOM 2592 C CA . GLU A 1 320 ? -6.940 10.473 12.507 1.00 72.31 320 GLU A CA 1
ATOM 2593 C C . GLU A 1 320 ? -7.097 11.364 11.267 1.00 72.31 320 GLU A C 1
ATOM 2595 O O . GLU A 1 320 ? -6.332 11.229 10.316 1.00 72.31 320 GLU A O 1
ATOM 2600 N N . ARG A 1 321 ? -8.003 12.350 11.313 1.00 78.69 321 ARG A N 1
ATOM 2601 C CA . ARG A 1 321 ? -8.237 13.273 10.190 1.00 78.69 321 ARG A CA 1
ATOM 2602 C C . ARG A 1 321 ? -7.082 14.219 9.903 1.00 78.69 321 ARG A C 1
ATOM 2604 O O . ARG A 1 321 ? -6.677 14.340 8.752 1.00 78.69 321 ARG A O 1
ATOM 2611 N N . SER A 1 322 ? -6.535 14.874 10.925 1.00 82.00 322 SER A N 1
ATOM 2612 C CA . SER A 1 322 ? -5.375 15.754 10.725 1.00 82.00 322 SER A CA 1
ATOM 2613 C C . SER A 1 322 ? -4.144 14.973 10.258 1.00 82.00 322 SER A C 1
ATOM 2615 O O . SER A 1 322 ? -3.391 15.481 9.434 1.00 82.00 322 SER A O 1
ATOM 2617 N N . GLY A 1 323 ? -3.975 13.723 10.700 1.00 80.31 323 GLY A N 1
ATOM 2618 C CA . GLY A 1 323 ? -2.936 12.828 10.193 1.00 80.31 323 GLY A CA 1
ATOM 2619 C C . GLY A 1 323 ? -3.112 12.528 8.707 1.00 80.31 323 GLY A C 1
ATOM 2620 O O . GLY A 1 323 ? -2.152 12.641 7.950 1.00 80.31 323 GLY A O 1
ATOM 2621 N N . TYR A 1 324 ? -4.339 12.236 8.263 1.00 86.31 324 TYR A N 1
ATOM 2622 C CA . TYR A 1 324 ? -4.624 12.043 6.840 1.00 86.31 324 TYR A CA 1
ATOM 2623 C C . TYR A 1 324 ? -4.325 13.291 6.004 1.00 86.31 324 TYR A C 1
ATOM 2625 O O . TYR A 1 324 ? -3.746 13.156 4.933 1.00 86.31 324 TYR A O 1
ATOM 2633 N N . TRP A 1 325 ? -4.650 14.492 6.496 1.00 90.81 325 TRP A N 1
ATOM 2634 C CA . TRP A 1 325 ? -4.309 15.742 5.808 1.00 90.81 325 TRP A CA 1
ATOM 2635 C C . TRP A 1 325 ? -2.795 15.962 5.691 1.00 90.81 325 TRP A C 1
ATOM 2637 O O . TRP A 1 325 ? -2.322 16.407 4.651 1.00 90.81 325 TRP A O 1
ATOM 2647 N N . VAL A 1 326 ? -2.028 15.625 6.732 1.00 87.19 326 VAL A N 1
ATOM 2648 C CA . VAL A 1 326 ? -0.559 15.721 6.710 1.00 87.19 326 VAL A CA 1
ATOM 2649 C C . VAL A 1 326 ? 0.042 14.738 5.705 1.00 87.19 326 VAL A C 1
ATOM 2651 O O . VAL A 1 326 ? 0.899 15.123 4.914 1.00 87.19 326 VAL A O 1
ATOM 2654 N N . VAL A 1 327 ? -0.426 13.487 5.686 1.00 84.69 327 VAL A N 1
ATOM 2655 C CA . VAL A 1 327 ? 0.047 12.497 4.704 1.00 84.69 327 VAL A CA 1
ATOM 2656 C C . VAL A 1 327 ? -0.345 12.908 3.283 1.00 84.69 327 VAL A C 1
ATOM 2658 O O . VAL A 1 327 ? 0.491 12.855 2.384 1.00 84.69 327 VAL A O 1
ATOM 2661 N N . ALA A 1 328 ? -1.579 13.382 3.084 1.00 89.94 328 ALA A N 1
ATOM 2662 C CA . ALA A 1 328 ? -2.043 13.902 1.801 1.00 89.94 328 ALA A CA 1
ATOM 2663 C C . ALA A 1 328 ? -1.185 15.074 1.307 1.00 89.94 328 ALA A C 1
ATOM 2665 O O . ALA A 1 328 ? -0.827 15.081 0.133 1.00 89.94 328 ALA A O 1
ATOM 2666 N N . PHE A 1 329 ? -0.810 15.997 2.204 1.00 93.25 329 PHE A N 1
ATOM 2667 C CA . PHE A 1 329 ? 0.083 17.122 1.919 1.00 93.25 329 PHE A CA 1
ATOM 2668 C C . PHE A 1 329 ? 1.460 16.666 1.426 1.00 93.25 329 PHE A C 1
ATOM 2670 O O . PHE A 1 329 ? 1.926 17.144 0.395 1.00 93.25 329 PHE A O 1
ATOM 2677 N N . PHE A 1 330 ? 2.115 15.740 2.133 1.00 87.06 330 PHE A N 1
ATOM 2678 C CA . PHE A 1 330 ? 3.433 15.257 1.711 1.00 87.06 330 PHE A CA 1
ATOM 2679 C C . PHE A 1 330 ? 3.359 14.488 0.391 1.00 87.06 330 PHE A C 1
ATOM 2681 O O . PHE A 1 330 ? 4.196 14.691 -0.485 1.00 87.06 330 PHE A O 1
ATOM 2688 N N . ALA A 1 331 ? 2.328 13.659 0.215 1.00 88.81 331 ALA A N 1
ATOM 2689 C CA . ALA A 1 331 ? 2.124 12.928 -1.028 1.00 88.81 331 ALA A CA 1
ATOM 2690 C C . ALA A 1 331 ? 1.838 13.875 -2.208 1.00 88.81 331 ALA A C 1
ATOM 2692 O O . ALA A 1 331 ? 2.430 13.715 -3.269 1.00 88.81 331 ALA A O 1
ATOM 2693 N N . SER A 1 332 ? 1.000 14.903 -2.034 1.00 93.12 332 SER A N 1
ATOM 2694 C CA . SER A 1 332 ? 0.729 15.885 -3.094 1.00 93.12 332 SER A CA 1
ATOM 2695 C C . SER A 1 332 ? 1.937 16.772 -3.399 1.00 93.12 332 SER A C 1
ATOM 2697 O O . SER A 1 332 ? 2.142 17.149 -4.552 1.00 93.12 332 SER A O 1
ATOM 2699 N N . LEU A 1 333 ? 2.753 17.085 -2.386 1.00 91.56 333 LEU A N 1
ATOM 2700 C CA . LEU A 1 333 ? 4.004 17.817 -2.567 1.00 91.56 333 LEU A CA 1
ATOM 2701 C C . LEU A 1 333 ? 4.993 16.993 -3.394 1.00 91.56 333 LEU A C 1
ATOM 2703 O O . LEU A 1 333 ? 5.659 17.543 -4.264 1.00 91.56 333 LEU A O 1
ATOM 2707 N N . LEU A 1 334 ? 5.050 15.682 -3.160 1.00 88.06 334 LEU A N 1
ATOM 2708 C CA . LEU A 1 334 ? 5.861 14.767 -3.953 1.00 88.06 334 LEU A CA 1
ATOM 2709 C C . LEU A 1 334 ? 5.352 14.673 -5.398 1.00 88.06 334 LEU A C 1
ATOM 2711 O O . LEU A 1 334 ? 6.161 14.760 -6.313 1.00 88.06 334 LEU A O 1
ATOM 2715 N N . VAL A 1 335 ? 4.031 14.609 -5.624 1.00 92.75 335 VAL A N 1
ATOM 2716 C CA . VAL A 1 335 ? 3.448 14.706 -6.980 1.00 92.75 335 VAL A CA 1
ATOM 2717 C C . VAL A 1 335 ? 3.902 15.992 -7.673 1.00 92.75 335 VAL A C 1
ATOM 2719 O O . VAL A 1 335 ? 4.372 15.950 -8.810 1.00 92.75 335 VAL A O 1
ATOM 2722 N N . PHE A 1 336 ? 3.804 17.132 -6.983 1.00 94.25 336 PHE A N 1
ATOM 2723 C CA . PHE A 1 336 ? 4.227 18.429 -7.511 1.00 94.25 336 PHE A CA 1
ATOM 2724 C C . PHE A 1 336 ? 5.729 18.465 -7.828 1.00 94.25 336 PHE A C 1
ATOM 2726 O O . PHE A 1 336 ? 6.112 18.869 -8.922 1.00 94.25 336 PHE A O 1
ATOM 2733 N N . ALA A 1 337 ? 6.572 18.004 -6.903 1.00 88.88 337 ALA A N 1
ATOM 2734 C CA . ALA A 1 337 ? 8.021 18.014 -7.063 1.00 88.88 337 ALA A CA 1
ATOM 2735 C C . ALA A 1 337 ? 8.493 17.058 -8.170 1.00 88.88 337 ALA A C 1
ATOM 2737 O O . ALA A 1 337 ? 9.298 17.458 -9.005 1.00 88.88 337 ALA A O 1
ATOM 2738 N N . SER A 1 338 ? 7.977 15.825 -8.216 1.00 88.25 338 SER A N 1
ATOM 2739 C CA . SER A 1 338 ? 8.374 14.822 -9.213 1.00 88.25 338 SER A CA 1
ATOM 2740 C C . SER A 1 338 ? 7.923 15.195 -10.625 1.00 88.25 338 SER A C 1
ATOM 2742 O O . SER A 1 338 ? 8.714 15.107 -11.559 1.00 88.25 338 SER A O 1
ATOM 2744 N N . SER A 1 339 ? 6.685 15.668 -10.793 1.00 93.12 339 SER A N 1
ATOM 2745 C CA . SER A 1 339 ? 6.216 16.134 -12.109 1.00 93.12 339 SER A CA 1
ATOM 2746 C C . SER A 1 339 ? 6.891 17.443 -12.537 1.00 93.12 339 SER A C 1
ATOM 2748 O O . SER A 1 339 ? 7.210 17.610 -13.710 1.00 93.12 339 SER A O 1
ATOM 2750 N N . GLY A 1 340 ? 7.178 18.349 -11.594 1.00 90.75 340 GLY A N 1
ATOM 2751 C CA . GLY A 1 340 ? 7.947 19.563 -11.865 1.00 90.75 340 GLY A CA 1
ATOM 2752 C C . GLY A 1 340 ? 9.391 19.264 -12.271 1.00 90.75 340 GLY A C 1
ATOM 2753 O O . GLY A 1 340 ? 9.911 19.901 -13.183 1.00 90.75 340 GLY A O 1
ATOM 2754 N N . PHE A 1 341 ? 10.022 18.265 -11.646 1.00 88.19 341 PHE A N 1
ATOM 2755 C CA . PHE A 1 341 ? 11.341 17.775 -12.043 1.00 88.19 341 PHE A CA 1
ATOM 2756 C C . PHE A 1 341 ? 11.324 17.229 -13.470 1.00 88.19 341 PHE A C 1
ATOM 2758 O O . PHE A 1 341 ? 12.143 17.661 -14.271 1.00 88.19 341 PHE A O 1
ATOM 2765 N N . LEU A 1 342 ? 10.365 16.359 -13.809 1.00 88.12 342 LEU A N 1
ATOM 2766 C CA . LEU A 1 342 ? 10.196 15.857 -15.177 1.00 88.12 342 LEU A CA 1
ATOM 2767 C C . LEU A 1 342 ? 10.041 16.990 -16.185 1.00 88.12 342 LEU A C 1
ATOM 2769 O O . LEU A 1 342 ? 10.696 17.003 -17.224 1.00 88.12 342 LEU A O 1
ATOM 2773 N N . PHE A 1 343 ? 9.203 17.971 -15.859 1.00 90.94 343 PHE A N 1
ATOM 2774 C CA . PHE A 1 343 ? 9.006 19.109 -16.736 1.00 90.94 343 PHE A CA 1
ATOM 2775 C C . PHE A 1 343 ? 10.315 19.878 -16.960 1.00 90.94 343 PHE A C 1
ATOM 2777 O O . PHE A 1 343 ? 10.684 20.151 -18.097 1.00 90.94 343 PHE A O 1
ATOM 2784 N N . VAL A 1 344 ? 11.037 20.207 -15.886 1.00 88.69 344 VAL A N 1
ATOM 2785 C CA . VAL A 1 344 ? 12.235 21.055 -15.964 1.00 88.69 344 VAL A CA 1
ATOM 2786 C C . VAL A 1 344 ? 13.454 20.318 -16.518 1.00 88.69 344 VAL A C 1
ATOM 2788 O O . VAL A 1 344 ? 14.208 20.905 -17.281 1.00 88.69 344 VAL A O 1
ATOM 2791 N N . GLN A 1 345 ? 13.677 19.065 -16.127 1.00 86.81 345 GLN A N 1
ATOM 2792 C CA . GLN A 1 345 ? 14.905 18.333 -16.454 1.00 86.81 345 GLN A CA 1
ATOM 2793 C C . GLN A 1 345 ? 14.782 17.464 -17.700 1.00 86.81 345 GLN A C 1
ATOM 2795 O O . GLN A 1 345 ? 15.790 17.217 -18.352 1.00 86.81 345 GLN A O 1
ATOM 2800 N N . VAL A 1 346 ? 13.577 17.008 -18.040 1.00 86.00 346 VAL A N 1
ATOM 2801 C CA . VAL A 1 346 ? 13.368 16.159 -19.219 1.00 86.00 346 VAL A CA 1
ATOM 2802 C C . VAL A 1 346 ? 12.769 16.993 -20.342 1.00 86.00 346 VAL A C 1
ATOM 2804 O O . VAL A 1 346 ? 13.412 17.205 -21.364 1.00 86.00 346 VAL A O 1
ATOM 2807 N N . LEU A 1 347 ? 11.573 17.553 -20.133 1.00 90.00 347 LEU A N 1
ATOM 2808 C CA . LEU A 1 347 ? 10.822 18.191 -21.221 1.00 90.00 347 LEU A CA 1
ATOM 2809 C C . LEU A 1 347 ? 11.450 19.499 -21.714 1.00 90.00 347 LEU A C 1
ATOM 2811 O O . LEU A 1 347 ? 11.500 19.726 -22.921 1.00 90.00 347 LEU A O 1
ATOM 2815 N N . ILE A 1 348 ? 11.931 20.359 -20.808 1.00 90.56 348 ILE A N 1
ATOM 2816 C CA . ILE A 1 348 ? 12.606 21.599 -21.219 1.00 90.56 348 ILE A CA 1
ATOM 2817 C C . ILE A 1 348 ? 13.913 21.276 -21.942 1.00 90.56 348 ILE A C 1
ATOM 2819 O O . ILE A 1 348 ? 14.116 21.799 -23.029 1.00 90.56 348 ILE A O 1
ATOM 2823 N N . ASN A 1 349 ? 14.772 20.422 -21.379 1.00 88.19 349 ASN A N 1
ATOM 2824 C CA . ASN A 1 349 ? 16.063 20.100 -21.995 1.00 88.19 349 ASN A CA 1
ATOM 2825 C C . ASN A 1 349 ? 15.883 19.484 -23.388 1.00 88.19 349 ASN A C 1
ATOM 2827 O O . ASN A 1 349 ? 16.518 19.931 -24.335 1.00 88.19 349 ASN A O 1
ATOM 2831 N N . LEU A 1 350 ? 14.918 18.579 -23.548 1.00 88.00 350 LEU A N 1
ATOM 2832 C CA . LEU A 1 350 ? 14.589 18.014 -24.851 1.00 88.00 350 LEU A CA 1
ATOM 2833 C C . LEU A 1 350 ? 14.098 19.074 -25.853 1.00 88.00 350 LEU A C 1
ATOM 2835 O O . LEU A 1 350 ? 14.502 19.075 -27.012 1.00 88.00 350 LEU A O 1
ATOM 2839 N N . ALA A 1 351 ? 13.250 20.013 -25.423 1.00 91.00 351 ALA A N 1
ATOM 2840 C CA . ALA A 1 351 ? 12.821 21.110 -26.291 1.00 91.00 351 ALA A CA 1
ATOM 2841 C C . ALA A 1 351 ? 13.991 22.036 -26.684 1.00 91.00 351 ALA A C 1
ATOM 2843 O O . ALA A 1 351 ? 14.031 22.530 -27.814 1.00 91.00 351 ALA A O 1
ATOM 2844 N N . VAL A 1 352 ? 14.956 22.247 -25.778 1.00 92.00 352 VAL A N 1
ATOM 2845 C CA . VAL A 1 352 ? 16.213 22.965 -26.057 1.00 92.00 352 VAL A CA 1
ATOM 2846 C C . VAL A 1 352 ? 17.036 22.234 -27.106 1.00 92.00 352 VAL A C 1
ATOM 2848 O O . VAL A 1 352 ? 17.513 22.884 -28.036 1.00 92.00 352 VAL A O 1
ATOM 2851 N N . ASP A 1 353 ? 17.139 20.912 -27.014 1.00 89.75 353 ASP A N 1
ATOM 2852 C CA . ASP A 1 353 ? 17.881 20.105 -27.981 1.00 89.75 353 ASP A CA 1
ATOM 2853 C C . ASP A 1 353 ? 17.224 20.131 -29.370 1.00 89.75 353 ASP A C 1
ATOM 2855 O O . ASP A 1 353 ? 17.915 20.288 -30.378 1.00 89.75 353 ASP A O 1
ATOM 2859 N N . ILE A 1 354 ? 15.888 20.079 -29.435 1.00 90.50 354 ILE A N 1
ATOM 2860 C CA . ILE A 1 354 ? 15.135 20.113 -30.700 1.00 90.50 354 ILE A CA 1
ATOM 2861 C C . ILE A 1 354 ? 15.239 21.481 -31.389 1.00 90.50 354 ILE A C 1
ATOM 2863 O O . ILE A 1 354 ? 15.424 21.557 -32.605 1.00 90.50 354 ILE A O 1
ATOM 2867 N N . GLN A 1 355 ? 15.084 22.579 -30.643 1.00 93.38 355 GLN A N 1
ATOM 2868 C CA . GLN A 1 355 ? 14.936 23.914 -31.235 1.00 93.38 355 GLN A CA 1
ATOM 2869 C C . GLN A 1 355 ? 16.199 24.795 -31.130 1.00 93.38 355 GLN A C 1
ATOM 2871 O O . GLN A 1 355 ? 16.275 25.841 -31.779 1.00 93.38 355 GLN A O 1
ATOM 2876 N N . GLY A 1 356 ? 17.208 24.392 -30.354 1.00 92.50 356 GLY A N 1
ATOM 2877 C CA . GLY A 1 356 ? 18.497 25.085 -30.232 1.00 92.50 356 GLY A CA 1
ATOM 2878 C C . GLY A 1 356 ? 18.443 26.437 -29.507 1.00 92.50 356 GLY A C 1
ATOM 2879 O O . GLY A 1 356 ? 19.360 27.248 -29.641 1.00 92.50 356 GLY A O 1
ATOM 2880 N N . SER A 1 357 ? 17.370 26.715 -28.761 1.00 89.88 357 SER A N 1
ATOM 2881 C CA . SER A 1 357 ? 17.194 27.934 -27.955 1.00 89.88 357 SER A CA 1
ATOM 2882 C C . SER A 1 357 ? 16.851 27.552 -26.519 1.00 89.88 357 SER A C 1
ATOM 2884 O O . SER A 1 357 ? 16.304 26.485 -26.303 1.00 89.88 357 SER A O 1
ATOM 2886 N N . SER A 1 358 ? 17.166 28.392 -25.533 1.00 88.00 358 SER A N 1
ATOM 2887 C CA . SER A 1 358 ? 16.897 28.119 -24.110 1.00 88.00 358 SER A CA 1
ATOM 2888 C C . SER A 1 358 ? 15.756 28.942 -23.507 1.00 88.00 358 SER A C 1
ATOM 2890 O O . SER A 1 358 ? 15.398 28.734 -22.349 1.00 88.00 358 SER A O 1
ATOM 2892 N N . ASP A 1 359 ? 15.172 29.870 -24.270 1.00 87.88 359 ASP A N 1
ATOM 2893 C CA . ASP A 1 359 ? 14.164 30.815 -23.774 1.00 87.88 359 ASP A CA 1
ATOM 2894 C C . ASP A 1 359 ? 12.759 30.433 -24.265 1.00 87.88 359 ASP A C 1
ATOM 2896 O O . ASP A 1 359 ? 12.219 31.038 -25.193 1.00 87.88 359 ASP A O 1
ATOM 2900 N N . PHE A 1 360 ? 12.184 29.385 -23.664 1.00 83.62 360 PHE A N 1
ATOM 2901 C CA . PHE A 1 360 ? 10.831 28.914 -23.981 1.00 83.62 360 PHE A CA 1
ATOM 2902 C C . PHE A 1 360 ? 9.827 29.228 -22.882 1.00 83.62 360 PHE A C 1
ATOM 2904 O O . PHE A 1 360 ? 10.076 29.057 -21.685 1.00 83.62 360 PHE A O 1
ATOM 2911 N N . LYS A 1 361 ? 8.611 29.582 -23.297 1.00 87.38 361 LYS A N 1
ATOM 2912 C CA . LYS A 1 361 ? 7.445 29.541 -22.407 1.00 87.38 361 LYS A CA 1
ATOM 2913 C C . LYS A 1 361 ? 6.912 28.112 -22.316 1.00 87.38 361 LYS A C 1
ATOM 2915 O O . LYS A 1 361 ? 6.936 27.371 -23.288 1.00 87.38 361 LYS A O 1
ATOM 2920 N N . TYR A 1 362 ? 6.291 27.758 -21.188 1.00 80.00 362 TYR A N 1
ATOM 2921 C CA . TYR A 1 362 ? 5.663 26.440 -20.964 1.00 80.00 362 TYR A CA 1
ATOM 2922 C C . TYR A 1 362 ? 4.791 25.948 -22.133 1.00 80.00 362 TYR A C 1
ATOM 2924 O O . TYR A 1 362 ? 4.817 24.774 -22.482 1.00 80.00 362 TYR A O 1
ATOM 2932 N N . ARG A 1 363 ? 4.011 26.849 -22.745 1.00 84.88 363 ARG A N 1
ATOM 2933 C CA . ARG A 1 363 ? 3.127 26.513 -23.871 1.00 84.88 363 ARG A CA 1
ATOM 2934 C C . ARG A 1 363 ? 3.895 26.188 -25.156 1.00 84.88 363 ARG A C 1
ATOM 2936 O O . ARG A 1 363 ? 3.396 25.426 -25.971 1.00 84.88 363 ARG A O 1
ATOM 2943 N N . GLU A 1 364 ? 5.069 26.783 -25.334 1.00 91.56 364 GLU A N 1
ATOM 2944 C CA . GLU A 1 364 ? 5.931 26.536 -26.490 1.00 91.56 364 GLU A CA 1
ATOM 2945 C C . GLU A 1 364 ? 6.586 25.160 -26.362 1.00 91.56 364 GLU A C 1
ATOM 2947 O O . GLU A 1 364 ? 6.560 24.418 -27.331 1.00 91.56 364 GLU A O 1
ATOM 2952 N N . VAL A 1 365 ? 7.025 24.762 -25.158 1.00 90.75 365 VAL A N 1
ATOM 2953 C CA . VAL A 1 365 ? 7.600 23.426 -24.895 1.00 90.75 365 VAL A CA 1
ATOM 2954 C C . VAL A 1 365 ? 6.666 22.307 -25.360 1.00 90.75 365 VAL A C 1
ATOM 2956 O O . VAL A 1 365 ? 7.078 21.470 -26.154 1.00 90.75 365 VAL A O 1
ATOM 2959 N N . CYS A 1 366 ? 5.392 22.307 -24.944 1.00 93.00 366 CYS A N 1
ATOM 2960 C CA . CYS A 1 366 ? 4.472 21.254 -25.390 1.00 93.00 366 CYS A CA 1
ATOM 2961 C C . CYS A 1 366 ? 4.203 21.303 -26.901 1.00 93.00 366 CYS A C 1
ATOM 2963 O O . CYS A 1 366 ? 4.128 20.253 -27.519 1.00 93.00 366 CYS A O 1
ATOM 2965 N N . ALA A 1 367 ? 4.112 22.493 -27.505 1.00 92.94 367 ALA A N 1
ATOM 2966 C CA . ALA A 1 367 ? 3.897 22.616 -28.948 1.00 92.94 367 ALA A CA 1
ATOM 2967 C C . ALA A 1 367 ? 5.103 22.130 -29.776 1.00 92.94 367 ALA A C 1
ATOM 2969 O O . ALA A 1 367 ? 4.922 21.627 -30.880 1.00 92.94 367 ALA A O 1
ATOM 2970 N N . ILE A 1 368 ? 6.326 22.283 -29.253 1.00 91.81 368 ILE A N 1
ATOM 2971 C CA . ILE A 1 368 ? 7.550 21.747 -29.866 1.00 91.81 368 ILE A CA 1
ATOM 2972 C C . ILE A 1 368 ? 7.537 20.219 -29.795 1.00 91.81 368 ILE A C 1
ATOM 2974 O O . ILE A 1 368 ? 7.815 19.558 -30.790 1.00 91.81 368 ILE A O 1
ATOM 2978 N N . LEU A 1 369 ? 7.180 19.666 -28.632 1.00 90.19 369 LEU A N 1
ATOM 2979 C CA . LEU A 1 369 ? 7.170 18.222 -28.397 1.00 90.19 369 LEU A CA 1
ATOM 2980 C C . LEU A 1 369 ? 6.033 17.495 -29.121 1.00 90.19 369 LEU A C 1
ATOM 2982 O O . LEU A 1 369 ? 6.250 16.388 -29.588 1.00 90.19 369 LEU A O 1
ATOM 2986 N N . GLU A 1 370 ? 4.861 18.119 -29.279 1.00 90.56 370 GLU A N 1
ATOM 2987 C CA . GLU A 1 370 ? 3.759 17.588 -30.102 1.00 90.56 370 GLU A CA 1
ATOM 2988 C C . GLU A 1 370 ? 4.175 17.373 -31.569 1.00 90.56 370 GLU A C 1
ATOM 2990 O O . GLU A 1 370 ? 3.570 16.569 -32.268 1.00 90.56 370 GLU A O 1
ATOM 2995 N N . GLY A 1 371 ? 5.203 18.083 -32.049 1.00 88.56 371 GLY A N 1
ATOM 2996 C CA . GLY A 1 371 ? 5.746 17.905 -33.395 1.00 88.56 371 GLY A CA 1
ATOM 2997 C C . GLY A 1 371 ? 6.798 16.799 -33.530 1.00 88.56 371 GLY A C 1
ATOM 2998 O O . GLY A 1 371 ? 7.261 16.576 -34.647 1.00 88.56 371 GLY A O 1
ATOM 2999 N N . ASN A 1 372 ? 7.210 16.150 -32.434 1.00 89.50 372 ASN A N 1
ATOM 3000 C CA . ASN A 1 372 ? 8.223 15.096 -32.453 1.00 89.50 372 ASN A CA 1
ATOM 3001 C C . ASN A 1 372 ? 7.561 13.708 -32.413 1.00 89.50 372 ASN A C 1
ATOM 3003 O O . ASN A 1 372 ? 6.889 13.376 -31.442 1.00 89.50 372 ASN A O 1
ATOM 3007 N N . GLU A 1 373 ? 7.796 12.890 -33.443 1.00 87.88 373 GLU A N 1
ATOM 3008 C CA . GLU A 1 373 ? 7.270 11.517 -33.546 1.00 87.88 373 GLU A CA 1
ATOM 3009 C C . GLU A 1 373 ? 7.772 10.591 -32.422 1.00 87.88 373 GLU A C 1
ATOM 3011 O O . GLU A 1 373 ? 7.133 9.584 -32.129 1.00 87.88 373 GLU A O 1
ATOM 3016 N N . GLU A 1 374 ? 8.885 10.930 -31.761 1.00 83.81 374 GLU A N 1
ATOM 3017 C CA . GLU A 1 374 ? 9.449 10.130 -30.666 1.00 83.81 374 GLU A CA 1
ATOM 3018 C C . GLU A 1 374 ? 8.660 10.240 -29.354 1.00 83.81 374 GLU A C 1
ATOM 3020 O O . GLU A 1 374 ? 8.780 9.366 -28.495 1.00 83.81 374 GLU A O 1
ATOM 3025 N N . PHE A 1 375 ? 7.853 11.295 -29.172 1.00 81.50 375 PHE A N 1
ATOM 3026 C CA . PHE A 1 375 ? 7.130 11.530 -27.923 1.00 81.50 375 PHE A CA 1
ATOM 3027 C C . PHE A 1 375 ? 5.617 11.417 -28.107 1.00 81.50 375 PHE A C 1
ATOM 3029 O O . PHE A 1 375 ? 5.055 12.023 -29.017 1.00 81.50 375 PHE A O 1
ATOM 3036 N N . PRO A 1 376 ? 4.908 10.723 -27.195 1.00 85.12 376 PRO A N 1
ATOM 3037 C CA . PRO A 1 376 ? 3.456 10.722 -27.223 1.00 85.12 376 PRO A CA 1
ATOM 3038 C C . PRO A 1 376 ? 2.918 12.151 -27.097 1.00 85.12 376 PRO A C 1
ATOM 3040 O O . PRO A 1 376 ? 3.255 12.853 -26.138 1.00 85.12 376 PRO A O 1
ATOM 3043 N N . GLU A 1 377 ? 2.020 12.558 -28.000 1.00 85.38 377 GLU A N 1
ATOM 3044 C CA . GLU A 1 377 ? 1.436 13.914 -28.036 1.00 85.38 377 GLU A CA 1
ATOM 3045 C C . GLU A 1 377 ? 0.884 14.356 -26.664 1.00 85.38 377 GLU A C 1
ATOM 3047 O O . GLU A 1 377 ? 0.928 15.524 -26.277 1.00 85.38 377 GLU A O 1
ATOM 3052 N N . GLN A 1 378 ? 0.385 13.403 -25.871 1.00 88.81 378 GLN A N 1
ATOM 3053 C CA . GLN A 1 378 ? -0.239 13.675 -24.578 1.00 88.81 378 GLN A CA 1
ATOM 3054 C C . GLN A 1 378 ? 0.748 13.770 -23.406 1.00 88.81 378 GLN A C 1
ATOM 3056 O O . GLN A 1 378 ? 0.346 14.207 -22.323 1.00 88.81 378 GLN A O 1
ATOM 3061 N N . TYR A 1 379 ? 2.016 13.387 -23.577 1.00 89.88 379 TYR A N 1
ATOM 3062 C CA . TYR A 1 379 ? 2.976 13.263 -22.475 1.00 89.88 379 TYR A CA 1
ATOM 3063 C C . TYR A 1 379 ? 3.220 14.608 -21.767 1.00 89.88 379 TYR A C 1
ATOM 3065 O O . TYR A 1 379 ? 3.139 14.708 -20.535 1.00 89.88 379 TYR A O 1
ATOM 3073 N N . CYS A 1 380 ? 3.416 15.685 -22.540 1.00 93.06 380 CYS A N 1
ATOM 3074 C CA . CYS A 1 380 ? 3.619 17.031 -21.993 1.00 93.06 380 CYS A CA 1
ATOM 3075 C C . CYS A 1 380 ? 2.373 17.537 -21.251 1.00 93.06 380 CYS A C 1
ATOM 3077 O O . CYS A 1 380 ? 2.461 17.996 -20.107 1.00 93.06 380 CYS A O 1
ATOM 3079 N N . LEU A 1 381 ? 1.188 17.384 -21.855 1.00 93.06 381 LEU A N 1
ATOM 3080 C CA . LEU A 1 381 ? -0.077 17.812 -21.252 1.00 93.06 381 LEU A CA 1
ATOM 3081 C C . LEU A 1 381 ? -0.378 17.054 -19.949 1.00 93.06 381 LEU A C 1
ATOM 3083 O O . LEU A 1 381 ? -0.762 17.672 -18.951 1.00 93.06 381 LEU A O 1
ATOM 3087 N N . ARG A 1 382 ? -0.167 15.730 -19.934 1.00 94.12 382 ARG A N 1
ATOM 3088 C CA . ARG A 1 382 ? -0.334 14.875 -18.745 1.00 94.12 382 ARG A CA 1
ATOM 3089 C C . ARG A 1 382 ? 0.637 15.288 -17.629 1.00 94.12 382 ARG A C 1
ATOM 3091 O O . ARG A 1 382 ? 0.224 15.371 -16.472 1.00 94.12 382 ARG A O 1
ATOM 3098 N N . THR A 1 383 ? 1.880 15.644 -17.965 1.00 94.12 383 THR A N 1
ATOM 3099 C CA . THR A 1 383 ? 2.881 16.150 -17.001 1.00 94.12 383 THR A CA 1
ATOM 3100 C C . THR A 1 383 ? 2.467 17.481 -16.385 1.00 94.12 383 THR A C 1
ATOM 3102 O O . THR A 1 383 ? 2.452 17.616 -15.161 1.00 94.12 383 THR A O 1
ATOM 3105 N N . VAL A 1 384 ? 2.040 18.444 -17.207 1.00 94.25 384 VAL A N 1
ATOM 3106 C CA . VAL A 1 384 ? 1.550 19.746 -16.725 1.00 94.25 384 VAL A CA 1
ATOM 3107 C C . VAL A 1 384 ? 0.324 19.573 -15.824 1.00 94.25 384 VAL A C 1
ATOM 3109 O O . VAL A 1 384 ? 0.225 20.216 -14.773 1.00 94.25 384 VAL A O 1
ATOM 3112 N N . PHE A 1 385 ? -0.598 18.679 -16.192 1.00 95.62 385 PHE A N 1
ATOM 3113 C CA . PHE A 1 385 ? -1.760 18.359 -15.365 1.00 95.62 385 PHE A CA 1
ATOM 3114 C C . PHE A 1 385 ? -1.359 17.746 -14.014 1.00 95.62 385 PHE A C 1
ATOM 3116 O O . PHE A 1 385 ? -1.913 18.129 -12.977 1.00 95.62 385 PHE A O 1
ATOM 3123 N N . ALA A 1 386 ? -0.364 16.855 -13.993 1.00 95.62 386 ALA A N 1
ATOM 3124 C CA . ALA A 1 386 ? 0.174 16.286 -12.761 1.00 95.62 386 ALA A CA 1
ATOM 3125 C C . ALA A 1 386 ? 0.794 17.348 -11.847 1.00 95.62 386 ALA A C 1
ATOM 3127 O O . ALA A 1 386 ? 0.490 17.395 -10.652 1.00 95.62 386 ALA A O 1
ATOM 3128 N N . THR A 1 387 ? 1.567 18.277 -12.410 1.00 95.69 387 THR A N 1
ATOM 3129 C CA . THR A 1 387 ? 2.143 19.394 -11.649 1.00 95.69 387 THR A CA 1
ATOM 3130 C C . THR A 1 387 ? 1.060 20.296 -11.071 1.00 95.69 387 THR A C 1
ATOM 3132 O O . THR A 1 387 ? 1.083 20.611 -9.878 1.00 95.69 387 THR A O 1
ATOM 3135 N N . LEU A 1 388 ? 0.065 20.675 -11.877 1.00 95.88 388 LEU A N 1
ATOM 3136 C CA . LEU A 1 388 ? -1.015 21.549 -11.428 1.00 95.88 388 LEU A CA 1
ATOM 3137 C C . LEU A 1 388 ? -1.886 20.880 -10.354 1.00 95.88 388 LEU A C 1
ATOM 3139 O O . LEU A 1 388 ? -2.197 21.499 -9.334 1.00 95.88 388 LEU A O 1
ATOM 3143 N N . SER A 1 389 ? -2.262 19.615 -10.557 1.00 96.56 389 SER A N 1
ATOM 3144 C CA . SER A 1 389 ? -3.070 18.863 -9.592 1.00 96.56 389 SER A CA 1
ATOM 3145 C C . SER A 1 389 ? -2.325 18.652 -8.269 1.00 96.56 389 SER A C 1
ATOM 3147 O O . SER A 1 389 ? -2.914 18.879 -7.208 1.00 96.56 389 SER A O 1
ATOM 3149 N N . GLY A 1 390 ? -1.025 18.334 -8.312 1.00 95.69 390 GLY A N 1
ATOM 3150 C CA . GLY A 1 390 ? -0.159 18.253 -7.134 1.00 95.69 390 GLY A CA 1
ATOM 3151 C C . GLY A 1 390 ? -0.060 19.583 -6.379 1.00 95.69 390 GLY A C 1
ATOM 3152 O O . GLY A 1 390 ? -0.225 19.614 -5.156 1.00 95.69 390 GLY A O 1
ATOM 3153 N N . ALA A 1 391 ? 0.126 20.702 -7.089 1.00 96.75 391 ALA A N 1
ATOM 3154 C CA . ALA A 1 391 ? 0.191 22.036 -6.486 1.00 96.75 391 ALA A CA 1
ATOM 3155 C C . ALA A 1 391 ? -1.129 22.430 -5.798 1.00 96.75 391 ALA A C 1
ATOM 3157 O O . ALA A 1 391 ? -1.128 22.858 -4.638 1.00 96.75 391 ALA A O 1
ATOM 3158 N N . ILE A 1 392 ? -2.265 22.237 -6.481 1.00 96.44 392 ILE A N 1
ATOM 3159 C CA . ILE A 1 392 ? -3.600 22.533 -5.939 1.00 96.44 392 ILE A CA 1
ATOM 3160 C C . ILE A 1 392 ? -3.887 21.657 -4.715 1.00 96.44 392 ILE A C 1
ATOM 3162 O O . ILE A 1 392 ? -4.295 22.173 -3.673 1.00 96.44 392 ILE A O 1
ATOM 3166 N N . ALA A 1 393 ? -3.643 20.347 -4.806 1.00 96.31 393 ALA A N 1
ATOM 3167 C CA . ALA A 1 393 ? -3.855 19.427 -3.691 1.00 96.31 393 ALA A CA 1
ATOM 3168 C C . ALA A 1 393 ? -2.970 19.768 -2.481 1.00 96.31 393 ALA A C 1
ATOM 3170 O O . ALA A 1 393 ? -3.441 19.706 -1.343 1.00 96.31 393 ALA A O 1
ATOM 3171 N N . THR A 1 394 ? -1.730 20.206 -2.716 1.00 95.94 394 THR A N 1
ATOM 3172 C CA . THR A 1 394 ? -0.817 20.672 -1.662 1.00 95.94 394 THR A CA 1
ATOM 3173 C C . THR A 1 394 ? -1.358 21.915 -0.965 1.00 95.94 394 THR A C 1
ATOM 3175 O O . THR A 1 394 ? -1.457 21.933 0.264 1.00 95.94 394 THR A O 1
ATOM 3178 N N . ALA A 1 395 ? -1.782 22.930 -1.725 1.00 96.44 395 ALA A N 1
ATOM 3179 C CA . ALA A 1 395 ? -2.356 24.155 -1.168 1.00 96.44 395 ALA A CA 1
ATOM 3180 C C . ALA A 1 395 ? -3.638 23.880 -0.360 1.00 96.44 395 ALA A C 1
ATOM 3182 O O . ALA A 1 395 ? -3.791 24.375 0.759 1.00 96.44 395 ALA A O 1
ATOM 3183 N N . ILE A 1 396 ? -4.533 23.040 -0.891 1.00 96.06 396 ILE A N 1
ATOM 3184 C CA . ILE A 1 396 ? -5.763 22.640 -0.197 1.00 96.06 396 ILE A CA 1
ATOM 3185 C C . ILE A 1 396 ? -5.443 21.840 1.069 1.00 96.06 396 ILE A C 1
ATOM 3187 O O . ILE A 1 396 ? -6.085 22.053 2.097 1.00 96.06 396 ILE A O 1
ATOM 3191 N N . SER A 1 397 ? -4.430 20.971 1.037 1.00 95.06 397 SER A N 1
ATOM 3192 C CA . SER A 1 397 ? -4.029 20.189 2.209 1.00 95.06 397 SER A CA 1
ATOM 3193 C C . SER A 1 397 ? -3.456 21.067 3.317 1.00 95.06 397 SER A C 1
ATOM 3195 O O . SER A 1 397 ? -3.835 20.910 4.476 1.00 95.06 397 SER A O 1
ATOM 3197 N N . ILE A 1 398 ? -2.633 22.065 2.970 1.00 94.44 398 ILE A N 1
ATOM 3198 C CA . ILE A 1 398 ? -2.177 23.094 3.916 1.00 94.44 398 ILE A CA 1
ATOM 3199 C C . ILE A 1 398 ? -3.378 23.820 4.531 1.00 94.44 398 ILE A C 1
ATOM 3201 O O . ILE A 1 398 ? -3.451 23.970 5.752 1.00 94.44 398 ILE A O 1
ATOM 3205 N N . PHE A 1 399 ? -4.341 24.243 3.708 1.00 94.88 399 PHE A N 1
ATOM 3206 C CA . PHE A 1 399 ? -5.537 24.927 4.195 1.00 94.88 399 PHE A CA 1
ATOM 3207 C C . PHE A 1 399 ? -6.379 24.034 5.123 1.00 94.88 399 PHE A C 1
ATOM 3209 O O . PHE A 1 399 ? -6.807 24.491 6.183 1.00 94.88 399 PHE A O 1
ATOM 3216 N N . GLY A 1 400 ? -6.541 22.748 4.790 1.00 92.31 400 GLY A N 1
ATOM 3217 C CA . GLY A 1 400 ? -7.190 21.749 5.642 1.00 92.31 400 GLY A CA 1
ATOM 3218 C C . GLY A 1 400 ? -6.493 21.587 6.997 1.00 92.31 400 GLY A C 1
ATOM 3219 O O . GLY A 1 400 ? -7.155 21.613 8.037 1.00 92.31 400 GLY A O 1
ATOM 3220 N N . ILE A 1 401 ? -5.156 21.515 7.013 1.00 90.44 401 ILE A N 1
ATOM 3221 C CA . ILE A 1 401 ? -4.354 21.463 8.247 1.00 90.44 401 ILE A CA 1
ATOM 3222 C C . ILE A 1 401 ? -4.565 22.733 9.084 1.00 90.44 401 ILE A C 1
ATOM 3224 O O . ILE A 1 401 ? -4.827 22.640 10.285 1.00 90.44 401 ILE A O 1
ATOM 3228 N N . ILE A 1 402 ? -4.491 23.916 8.464 1.00 89.81 402 ILE A N 1
ATOM 3229 C CA . ILE A 1 402 ? -4.683 25.204 9.146 1.00 89.81 402 ILE A CA 1
ATOM 3230 C C . ILE A 1 402 ? -6.089 25.297 9.746 1.00 89.81 402 ILE A C 1
ATOM 3232 O O . ILE A 1 402 ? -6.223 25.651 10.919 1.00 89.81 402 ILE A O 1
ATOM 3236 N N . LEU A 1 403 ? -7.130 24.933 8.992 1.00 88.88 403 LEU A N 1
ATOM 3237 C CA . LEU A 1 403 ? -8.503 24.908 9.494 1.00 88.88 403 LEU A CA 1
ATOM 3238 C C . LEU A 1 403 ? -8.644 23.982 10.702 1.00 88.88 403 LEU A C 1
ATOM 3240 O O . LEU A 1 403 ? -9.213 24.394 11.712 1.00 88.88 403 LEU A O 1
ATOM 3244 N N . HIS A 1 404 ? -8.076 22.773 10.650 1.00 84.69 404 HIS A N 1
ATOM 3245 C CA . HIS A 1 404 ? -8.071 21.851 11.792 1.00 84.69 404 HIS A CA 1
ATOM 3246 C C . HIS A 1 404 ? -7.390 22.458 13.023 1.00 84.69 404 HIS A C 1
ATOM 3248 O O . HIS A 1 404 ? -7.901 22.330 14.137 1.00 84.69 404 HIS A O 1
ATOM 3254 N N . LEU A 1 405 ? -6.270 23.164 12.845 1.00 80.88 405 LEU A N 1
ATOM 3255 C CA . LEU A 1 405 ? -5.579 23.848 13.942 1.00 80.88 405 LEU A CA 1
ATOM 3256 C C . LEU A 1 405 ? -6.403 25.014 14.520 1.00 80.88 405 LEU A C 1
ATOM 3258 O O . LEU A 1 405 ? -6.437 25.184 15.742 1.00 80.88 405 LEU A O 1
ATOM 3262 N N . ILE A 1 406 ? -7.089 25.788 13.672 1.00 83.00 406 ILE A N 1
ATOM 3263 C CA . ILE A 1 406 ? -7.943 26.914 14.085 1.00 83.00 406 ILE A CA 1
ATOM 3264 C C . ILE A 1 406 ? -9.193 26.413 14.818 1.00 83.00 406 ILE A C 1
ATOM 3266 O O . ILE A 1 406 ? -9.452 26.841 15.946 1.00 83.00 406 ILE A O 1
ATOM 3270 N N . PHE A 1 407 ? -9.941 25.469 14.236 1.00 79.94 407 PHE A N 1
ATOM 3271 C CA . PHE A 1 407 ? -11.150 24.912 14.856 1.00 79.94 407 PHE A CA 1
ATOM 3272 C C . PHE A 1 407 ? -10.841 24.209 16.181 1.00 79.94 407 PHE A C 1
ATOM 3274 O O . PHE A 1 407 ? -11.609 24.312 17.144 1.00 79.94 407 PHE A O 1
ATOM 3281 N N . ARG A 1 408 ? -9.669 23.568 16.283 1.00 69.00 408 ARG A N 1
ATOM 3282 C CA . ARG A 1 408 ? -9.200 22.980 17.540 1.00 69.00 408 ARG A CA 1
ATOM 3283 C C . ARG A 1 408 ? -8.980 24.034 18.626 1.00 69.00 408 ARG A C 1
ATOM 3285 O O . ARG A 1 408 ? -9.303 23.756 19.776 1.00 69.00 408 ARG A O 1
ATOM 3292 N N . ARG A 1 409 ? -8.488 25.233 18.289 1.00 69.88 409 ARG A N 1
ATOM 3293 C CA . ARG A 1 409 ? -8.343 26.339 19.254 1.00 69.88 409 ARG A CA 1
ATOM 3294 C C . ARG A 1 409 ? -9.692 26.923 19.680 1.00 69.88 409 ARG A C 1
ATOM 3296 O O . ARG A 1 409 ? -9.895 27.127 20.873 1.00 69.88 409 ARG A O 1
ATOM 3303 N N . GLY A 1 410 ? -10.614 27.129 18.735 1.00 67.75 410 GLY A N 1
ATOM 3304 C CA . GLY A 1 410 ? -11.936 27.710 19.016 1.00 67.75 410 GLY A CA 1
ATOM 3305 C C . GLY A 1 410 ? -12.768 26.870 19.990 1.00 67.75 410 GLY A C 1
ATOM 3306 O O . GLY A 1 410 ? -13.239 27.380 21.000 1.00 67.75 410 GLY A O 1
ATOM 3307 N N . SER A 1 411 ? -12.843 25.552 19.761 1.00 63.69 411 SER A N 1
ATOM 3308 C CA . SER A 1 411 ? -13.635 24.643 20.613 1.00 63.69 411 SER A CA 1
ATOM 3309 C C . SER A 1 411 ? -13.194 24.593 22.083 1.00 63.69 411 SER A C 1
ATOM 3311 O O . SER A 1 411 ? -13.987 24.248 22.957 1.00 63.69 411 SER A O 1
ATOM 3313 N N . VAL A 1 412 ? -11.930 24.920 22.363 1.00 56.84 412 VAL A N 1
ATOM 3314 C CA . VAL A 1 412 ? -11.376 24.893 23.718 1.00 56.84 412 VAL A CA 1
ATOM 3315 C C . VAL A 1 412 ? -11.657 26.202 24.452 1.00 56.84 412 VAL A C 1
ATOM 3317 O O . VAL A 1 412 ? -12.035 26.157 25.623 1.00 56.84 412 VAL A O 1
ATOM 3320 N N . SER A 1 413 ? -11.514 27.345 23.773 1.00 58.22 413 SER A N 1
ATOM 3321 C CA . SER A 1 413 ? -11.722 28.669 24.376 1.00 58.22 413 SER A CA 1
ATOM 3322 C C . SER A 1 413 ? -13.147 28.834 24.909 1.00 58.22 413 SER A C 1
ATOM 3324 O O . SER A 1 413 ? -13.330 29.257 26.048 1.00 58.22 413 SER A O 1
ATOM 3326 N N . ASP A 1 414 ? -14.146 28.397 24.138 1.00 57.06 414 ASP A N 1
ATOM 3327 C CA . ASP A 1 414 ? -15.557 28.542 24.517 1.00 57.06 414 ASP A CA 1
ATOM 3328 C C . ASP A 1 414 ? -15.937 27.660 25.715 1.00 57.06 414 ASP A C 1
ATOM 3330 O O . ASP A 1 414 ? -16.819 28.004 26.496 1.00 57.06 414 ASP A O 1
ATOM 3334 N N . SER A 1 415 ? -15.238 26.536 25.913 1.00 56.12 415 SER A N 1
ATOM 3335 C CA . SER A 1 415 ? -15.509 25.628 27.034 1.00 56.12 415 SER A CA 1
ATOM 3336 C C . SER A 1 415 ? -14.984 26.130 28.382 1.00 56.12 415 SER A C 1
ATOM 3338 O O . SER A 1 415 ? -15.509 25.731 29.419 1.00 56.12 415 SER A O 1
ATOM 3340 N N . ALA A 1 416 ? -13.968 27.000 28.380 1.00 55.34 416 ALA A N 1
ATOM 3341 C CA . ALA A 1 416 ? -13.335 27.496 29.601 1.00 55.34 416 ALA A CA 1
ATOM 3342 C C . ALA A 1 416 ? -14.036 28.735 30.187 1.00 55.34 416 ALA A C 1
ATOM 3344 O O . ALA A 1 416 ? -13.885 29.012 31.374 1.00 55.34 416 ALA A O 1
ATOM 3345 N N . GLN A 1 417 ? -14.804 29.477 29.381 1.00 52.81 417 GLN A N 1
ATOM 3346 C CA . GLN A 1 417 ? -15.327 30.790 29.775 1.00 52.81 417 GLN A CA 1
ATOM 3347 C C . GLN A 1 417 ? -16.765 30.759 30.335 1.00 52.81 417 GLN A C 1
ATOM 3349 O O . GLN A 1 417 ? -17.183 31.712 30.984 1.00 52.81 417 GLN A O 1
ATOM 3354 N N . THR A 1 418 ? -17.514 29.662 30.168 1.00 52.88 418 THR A N 1
ATOM 3355 C CA . THR A 1 418 ? -18.928 29.554 30.600 1.00 52.88 418 THR A CA 1
ATOM 3356 C C . THR A 1 418 ? -19.162 28.887 31.965 1.00 52.88 418 THR A C 1
ATOM 3358 O O . THR A 1 418 ? -20.306 28.602 32.307 1.00 52.88 418 THR A O 1
ATOM 3361 N N . CYS A 1 419 ? -18.135 28.653 32.791 1.00 51.62 419 CYS A N 1
ATOM 3362 C CA . CYS A 1 419 ? -18.314 28.035 34.121 1.00 51.62 419 CYS A CA 1
ATOM 3363 C C . CYS A 1 419 ? -18.947 28.951 35.199 1.00 51.62 419 CYS A C 1
ATOM 3365 O O . CYS A 1 419 ? -19.053 28.532 36.347 1.00 51.62 419 CYS A O 1
ATOM 3367 N N . GLY A 1 420 ? -19.380 30.173 34.861 1.00 52.78 420 GLY A N 1
ATOM 3368 C CA . GLY A 1 420 ? -19.951 31.128 35.825 1.00 52.78 420 GLY A CA 1
ATOM 3369 C C . GLY A 1 420 ? -21.468 31.044 36.058 1.00 52.78 420 GLY A C 1
ATOM 3370 O O . GLY A 1 420 ? -21.919 31.379 37.146 1.00 52.78 420 GLY A O 1
ATOM 3371 N N . GLU A 1 421 ? -22.266 30.578 35.088 1.00 53.31 421 GLU A N 1
ATOM 3372 C CA . GLU A 1 421 ? -23.741 30.544 35.185 1.00 53.31 421 GLU A CA 1
ATOM 3373 C C . GLU A 1 421 ? -24.281 29.228 34.588 1.00 53.31 421 GLU A C 1
ATOM 3375 O O . GLU A 1 421 ? -24.459 29.079 33.379 1.00 53.31 421 GLU A O 1
ATOM 3380 N N . LEU A 1 422 ? -24.446 28.215 35.446 1.00 55.59 422 LEU A N 1
ATOM 3381 C CA . LEU A 1 422 ? -24.181 26.813 35.095 1.00 55.59 422 LEU A CA 1
ATOM 3382 C C . LEU A 1 422 ? -25.352 25.996 34.508 1.00 55.59 422 LEU A C 1
ATOM 3384 O O . LEU A 1 422 ? -25.094 24.912 34.015 1.00 55.59 422 LEU A O 1
ATOM 3388 N N . GLU A 1 423 ? -26.610 26.441 34.478 1.00 55.06 423 GLU A N 1
ATOM 3389 C CA . GLU A 1 423 ? -27.701 25.598 33.920 1.00 55.06 423 GLU A CA 1
ATOM 3390 C C . GLU A 1 423 ? -28.307 26.139 32.622 1.00 55.06 423 GLU A C 1
ATOM 3392 O O . GLU A 1 423 ? -28.442 25.400 31.644 1.00 55.06 423 GLU A O 1
ATOM 3397 N N . VAL A 1 424 ? -28.591 27.442 32.551 1.00 57.50 424 VAL A N 1
ATOM 3398 C CA . VAL A 1 424 ? -29.212 28.047 31.358 1.00 57.50 424 VAL A CA 1
ATOM 3399 C C . VAL A 1 424 ? -28.209 28.153 30.202 1.00 57.50 424 VAL A C 1
ATOM 3401 O O . VAL A 1 424 ? -28.547 27.864 29.052 1.00 57.50 424 VAL A O 1
ATOM 3404 N N . ALA A 1 425 ? -26.942 28.466 30.499 1.00 55.75 425 ALA A N 1
ATOM 3405 C CA . ALA A 1 425 ? -25.888 28.507 29.489 1.00 55.75 425 ALA A CA 1
ATOM 3406 C C . ALA A 1 425 ? -25.531 27.107 28.967 1.00 55.75 425 ALA A C 1
ATOM 3408 O O . ALA A 1 425 ? -25.238 26.962 27.784 1.00 55.75 425 ALA A O 1
ATOM 3409 N N . ILE A 1 426 ? -25.614 26.057 29.797 1.00 55.38 426 ILE A N 1
ATOM 3410 C CA . ILE A 1 426 ? -25.363 24.679 29.343 1.00 55.38 426 ILE A CA 1
ATOM 3411 C C . ILE A 1 426 ? -26.414 24.254 28.322 1.00 55.38 426 ILE A C 1
ATOM 3413 O O . ILE A 1 426 ? -26.056 23.660 27.303 1.00 55.38 426 ILE A O 1
ATOM 3417 N N . HIS A 1 427 ? -27.684 24.598 28.545 1.00 58.34 427 HIS A N 1
ATOM 3418 C CA . HIS A 1 427 ? -28.738 24.246 27.601 1.00 58.34 427 HIS A CA 1
ATOM 3419 C C . HIS A 1 427 ? -28.623 25.035 26.285 1.00 58.34 427 HIS A C 1
ATOM 3421 O O . HIS A 1 427 ? -28.784 24.451 25.212 1.00 58.34 427 HIS A O 1
ATOM 3427 N N . ALA A 1 428 ? -28.258 26.322 26.347 1.00 56.78 428 ALA A N 1
ATOM 3428 C CA . ALA A 1 428 ? -28.037 27.158 25.164 1.00 56.78 428 ALA A CA 1
ATOM 3429 C C . ALA A 1 428 ? -26.783 26.748 24.364 1.00 56.78 428 ALA A C 1
ATOM 3431 O O . ALA A 1 428 ? -26.828 26.651 23.137 1.00 56.78 428 ALA A O 1
ATOM 3432 N N . VAL A 1 429 ? -25.674 26.433 25.042 1.00 55.84 429 VAL A N 1
ATOM 3433 C CA . VAL A 1 429 ? -24.430 25.969 24.402 1.00 55.84 429 VAL A CA 1
ATOM 3434 C C . VAL A 1 429 ? -24.610 24.574 23.801 1.00 55.84 429 VAL A C 1
ATOM 3436 O O . VAL A 1 429 ? -24.125 24.326 22.696 1.00 55.84 429 VAL A O 1
ATOM 3439 N N . ALA A 1 430 ? -25.359 23.682 24.459 1.00 57.81 430 ALA A N 1
ATOM 3440 C CA . ALA A 1 430 ? -25.710 22.379 23.894 1.00 57.81 430 ALA A CA 1
ATOM 3441 C C . ALA A 1 430 ? -26.570 22.505 22.622 1.00 57.81 430 ALA A C 1
ATOM 3443 O O . ALA A 1 430 ? -26.410 21.700 21.706 1.00 57.81 430 ALA A O 1
ATOM 3444 N N . MET A 1 431 ? -27.423 23.533 22.526 1.00 57.34 431 MET A N 1
ATOM 3445 C CA . MET A 1 431 ? -28.204 23.806 21.312 1.00 57.34 431 MET A CA 1
ATOM 3446 C C . MET A 1 431 ? -27.405 24.508 20.200 1.00 57.34 431 MET A C 1
ATOM 3448 O O . MET A 1 431 ? -27.708 24.310 19.025 1.00 57.34 431 MET A O 1
ATOM 3452 N N . LEU A 1 432 ? -26.358 25.276 20.526 1.00 56.25 432 LEU A N 1
ATOM 3453 C CA . LEU A 1 432 ? -25.521 25.978 19.536 1.00 56.25 432 LEU A CA 1
ATOM 3454 C C . LEU A 1 432 ? -24.353 25.132 18.988 1.00 56.25 432 LEU A C 1
ATOM 3456 O O . LEU A 1 432 ? -23.963 25.298 17.830 1.00 56.25 432 LEU A O 1
ATOM 3460 N N . GLN A 1 433 ? -23.821 24.181 19.766 1.00 61.78 433 GLN A N 1
ATOM 3461 C CA . GLN A 1 433 ? -22.764 23.251 19.331 1.00 61.78 433 GLN A CA 1
ATOM 3462 C C . GLN A 1 433 ? -23.045 22.444 18.040 1.00 61.78 433 GLN A C 1
ATOM 3464 O O . GLN A 1 433 ? -22.109 22.260 17.248 1.00 61.78 433 GLN A O 1
ATOM 3469 N N . PRO A 1 434 ? -24.267 21.946 17.761 1.00 61.78 434 PRO A N 1
ATOM 3470 C CA . PRO A 1 434 ? -24.525 21.213 16.520 1.00 61.78 434 PRO A CA 1
ATOM 3471 C C . PRO A 1 434 ? -24.432 22.096 15.265 1.00 61.78 434 PRO A C 1
ATOM 3473 O O . PRO A 1 434 ? -24.137 21.588 14.185 1.00 61.78 434 PRO A O 1
ATOM 3476 N N . VAL A 1 435 ? -24.625 23.415 15.379 1.00 68.38 435 VAL A N 1
ATOM 3477 C CA . VAL A 1 435 ? -24.612 24.318 14.215 1.00 68.38 435 VAL A CA 1
ATOM 3478 C C . VAL A 1 435 ? -23.183 24.585 13.730 1.00 68.38 435 VAL A C 1
ATOM 3480 O O . VAL A 1 435 ? -22.910 24.493 12.531 1.00 68.38 435 VAL A O 1
ATOM 3483 N N . SER A 1 436 ? -22.245 24.856 14.643 1.00 72.25 436 SER A N 1
ATOM 3484 C CA . SER A 1 436 ? -20.852 25.169 14.284 1.00 72.25 436 SER A CA 1
ATOM 3485 C C . SER A 1 436 ? -20.077 23.949 13.772 1.00 72.25 436 SER A C 1
ATOM 3487 O O . SER A 1 436 ? -19.334 24.048 12.792 1.00 72.25 436 SER A O 1
ATOM 3489 N N . SER A 1 437 ? -20.298 22.778 14.379 1.00 73.44 437 SER A N 1
ATOM 3490 C CA . SER A 1 437 ? -19.678 21.514 13.954 1.00 73.44 437 SER A CA 1
ATOM 3491 C C . SER A 1 437 ? -20.128 21.082 12.554 1.00 73.44 437 SER A C 1
ATOM 3493 O O . SER A 1 437 ? -19.310 20.621 11.758 1.00 73.44 437 SER A O 1
ATOM 3495 N N . ASN A 1 438 ? -21.397 21.316 12.208 1.00 83.69 438 ASN A N 1
ATOM 3496 C CA . ASN A 1 438 ? -21.938 20.994 10.890 1.00 83.69 438 ASN A CA 1
ATOM 3497 C C . ASN A 1 438 ? -21.313 21.861 9.778 1.00 83.69 438 ASN A C 1
ATOM 3499 O O . ASN A 1 438 ? -20.967 21.351 8.713 1.00 83.69 438 ASN A O 1
ATOM 3503 N N . ILE A 1 439 ? -21.097 23.159 10.027 1.00 87.19 439 ILE A N 1
ATOM 3504 C CA . ILE A 1 439 ? -20.453 24.057 9.051 1.00 87.19 439 ILE A CA 1
ATOM 3505 C C . ILE A 1 439 ? -18.998 23.641 8.801 1.00 87.19 439 ILE A C 1
ATOM 3507 O O . ILE A 1 439 ? -18.590 23.521 7.647 1.00 87.19 439 ILE A O 1
ATOM 3511 N N . SER A 1 440 ? -18.230 23.378 9.864 1.00 87.44 440 SER A N 1
ATOM 3512 C CA . SER A 1 440 ? -16.829 22.946 9.748 1.00 87.44 440 SER A CA 1
ATOM 3513 C C . SER A 1 440 ? -16.702 21.649 8.941 1.00 87.44 440 SER A C 1
ATOM 3515 O O . SER A 1 440 ? -15.903 21.571 8.008 1.00 87.44 440 SER A O 1
ATOM 3517 N N . LEU A 1 441 ? -17.566 20.669 9.223 1.00 88.19 441 LEU A N 1
ATOM 3518 C CA . LEU A 1 441 ? -17.564 19.380 8.538 1.00 88.19 441 LEU A CA 1
ATOM 3519 C C . LEU A 1 441 ? -17.962 19.489 7.059 1.00 88.19 441 LEU A C 1
ATOM 3521 O O . LEU A 1 441 ? -17.388 18.804 6.214 1.00 88.19 441 LEU A O 1
ATOM 3525 N N . LYS A 1 442 ? -18.913 20.373 6.728 1.00 92.75 442 LYS A N 1
ATOM 3526 C CA . LYS A 1 442 ? -19.276 20.681 5.335 1.00 92.75 442 LYS A CA 1
ATOM 3527 C C . LYS A 1 442 ? -18.115 21.326 4.584 1.00 92.75 442 LYS A C 1
ATOM 3529 O O . LYS A 1 442 ? -17.838 20.923 3.459 1.00 92.75 442 LYS A O 1
ATOM 3534 N N . ILE A 1 443 ? -17.417 22.285 5.198 1.00 92.81 443 ILE A N 1
ATOM 3535 C CA . ILE A 1 443 ? -16.226 22.908 4.601 1.00 92.81 443 ILE A CA 1
ATOM 3536 C C . ILE A 1 443 ? -15.140 21.850 4.365 1.00 92.81 443 ILE A C 1
ATOM 3538 O O . ILE A 1 443 ? -14.610 21.771 3.262 1.00 92.81 443 ILE A O 1
ATOM 3542 N N . GLU A 1 444 ? -14.852 20.995 5.352 1.00 92.25 444 GLU A N 1
ATOM 3543 C CA . GLU A 1 444 ? -13.878 19.902 5.213 1.00 92.25 444 GLU A CA 1
ATOM 3544 C C . GLU A 1 444 ? -14.269 18.914 4.099 1.00 92.25 444 GLU A C 1
ATOM 3546 O O . GLU A 1 444 ? -13.423 18.485 3.310 1.00 92.25 444 GLU A O 1
ATOM 3551 N N . PHE A 1 445 ? -15.560 18.594 3.982 1.00 94.25 445 PHE A N 1
ATOM 3552 C CA . PHE A 1 445 ? -16.081 17.769 2.896 1.00 94.25 445 PHE A CA 1
ATOM 3553 C C . PHE A 1 445 ? -15.828 18.406 1.522 1.00 94.25 445 PHE A C 1
ATOM 3555 O O . PHE A 1 445 ? -15.281 17.746 0.642 1.00 94.25 445 PHE A O 1
ATOM 3562 N N . PHE A 1 446 ? -16.155 19.688 1.333 1.00 95.00 446 PHE A N 1
ATOM 3563 C CA . PHE A 1 446 ? -15.899 20.376 0.061 1.00 95.00 446 PHE A CA 1
ATOM 3564 C C . PHE A 1 446 ? -14.402 20.476 -0.255 1.00 95.00 446 PHE A C 1
ATOM 3566 O O . PHE A 1 446 ? -13.995 20.230 -1.392 1.00 95.00 446 PHE A O 1
ATOM 3573 N N . LEU A 1 447 ? -13.581 20.777 0.755 1.00 94.06 447 LEU A N 1
ATOM 3574 C CA . LEU A 1 447 ? -12.128 20.847 0.615 1.00 94.06 447 LEU A CA 1
ATOM 3575 C C . LEU A 1 447 ? -11.496 19.500 0.290 1.00 94.06 447 LEU A C 1
ATOM 3577 O O . LEU A 1 447 ? -10.468 19.482 -0.365 1.00 94.06 447 LEU A O 1
ATOM 3581 N N . SER A 1 448 ? -12.069 18.380 0.725 1.00 95.31 448 SER A N 1
ATOM 3582 C CA . SER A 1 448 ? -11.563 17.049 0.365 1.00 95.31 448 SER A CA 1
ATOM 3583 C C . SER A 1 448 ? -12.138 16.545 -0.962 1.00 95.31 448 SER A C 1
ATOM 3585 O O . SER A 1 448 ? -11.446 15.846 -1.698 1.00 95.31 448 SER A O 1
ATOM 3587 N N . LEU A 1 449 ? -13.363 16.931 -1.330 1.00 95.69 449 LEU A N 1
ATOM 3588 C CA . LEU A 1 449 ? -14.006 16.502 -2.575 1.00 95.69 449 LEU A CA 1
ATOM 3589 C C . LEU A 1 449 ? -13.267 17.002 -3.826 1.00 95.69 449 LEU A C 1
ATOM 3591 O O . LEU A 1 449 ? -12.989 16.208 -4.722 1.00 95.69 449 LEU A O 1
ATOM 3595 N N . ILE A 1 450 ? -12.922 18.294 -3.882 1.00 94.75 450 ILE A N 1
ATOM 3596 C CA . ILE A 1 450 ? -12.224 18.900 -5.032 1.00 94.75 450 ILE A CA 1
ATOM 3597 C C . ILE A 1 450 ? -10.901 18.174 -5.347 1.00 94.75 450 ILE A C 1
ATOM 3599 O O . ILE A 1 450 ? -10.749 17.684 -6.468 1.00 94.75 450 ILE A O 1
ATOM 3603 N N . PRO A 1 451 ? -9.952 18.038 -4.401 1.00 94.44 451 PRO A N 1
ATOM 3604 C CA . PRO A 1 451 ? -8.714 17.317 -4.653 1.00 94.44 451 PRO A CA 1
ATOM 3605 C C . PRO A 1 451 ? -8.924 15.810 -4.821 1.00 94.44 451 PRO A C 1
ATOM 3607 O O . PRO A 1 451 ? -8.141 15.205 -5.537 1.00 94.44 451 PRO A O 1
ATOM 3610 N N . THR A 1 452 ? -9.976 15.193 -4.262 1.00 95.06 452 THR A N 1
ATOM 3611 C CA . THR A 1 452 ? -10.299 13.783 -4.576 1.00 95.06 452 THR A CA 1
ATOM 3612 C C . THR A 1 452 ? -10.585 13.612 -6.067 1.00 95.06 452 THR A C 1
ATOM 3614 O O . THR A 1 452 ? -10.076 12.682 -6.683 1.00 95.06 452 THR A O 1
ATOM 3617 N N . LEU A 1 453 ? -11.374 14.513 -6.662 1.00 94.38 453 LEU A N 1
ATOM 3618 C CA . LEU A 1 453 ? -11.680 14.472 -8.094 1.00 94.38 453 LEU A CA 1
ATOM 3619 C C . LEU A 1 453 ? -10.444 14.795 -8.941 1.00 94.38 453 LEU A C 1
ATOM 3621 O O . LEU A 1 453 ? -10.135 14.054 -9.869 1.00 94.38 453 LEU A O 1
ATOM 3625 N N . LEU A 1 454 ? -9.711 15.862 -8.600 1.00 95.31 454 LEU A N 1
ATOM 3626 C CA . LEU A 1 454 ? -8.507 16.264 -9.335 1.00 95.31 454 LEU A CA 1
ATOM 3627 C C . LEU A 1 454 ? -7.411 15.199 -9.277 1.00 95.31 454 LEU A C 1
ATOM 3629 O O . LEU A 1 454 ? -6.856 14.845 -10.312 1.00 95.31 454 LEU A O 1
ATOM 3633 N N . LEU A 1 455 ? -7.113 14.667 -8.090 1.00 94.06 455 LEU A N 1
ATOM 3634 C CA . LEU A 1 455 ? -6.110 13.619 -7.935 1.00 94.06 455 LEU A CA 1
ATOM 3635 C C . LEU A 1 455 ? -6.592 12.275 -8.464 1.00 94.06 455 LEU A C 1
ATOM 3637 O O . LEU A 1 455 ? -5.763 11.504 -8.914 1.00 94.06 455 LEU A O 1
ATOM 3641 N N . GLY A 1 456 ? -7.898 11.995 -8.443 1.00 91.25 456 GLY A N 1
ATOM 3642 C CA . GLY A 1 456 ? -8.457 10.809 -9.090 1.00 91.25 456 GLY A CA 1
ATOM 3643 C C . GLY A 1 456 ? -8.248 10.849 -10.602 1.00 91.25 456 GLY A C 1
ATOM 3644 O O . GLY A 1 456 ? -7.798 9.868 -11.180 1.00 91.25 456 GLY A O 1
ATOM 3645 N N . LEU A 1 457 ? -8.485 12.006 -11.231 1.00 91.94 457 LEU A N 1
ATOM 3646 C CA . LEU A 1 457 ? -8.152 12.224 -12.640 1.00 91.94 457 LEU A CA 1
ATOM 3647 C C . LEU A 1 457 ? -6.640 12.178 -12.874 1.00 91.94 457 LEU A C 1
ATOM 3649 O O . LEU A 1 457 ? -6.196 11.557 -13.832 1.00 91.94 457 LEU A O 1
ATOM 3653 N N . ASN A 1 458 ? -5.837 12.783 -11.995 1.00 93.44 458 ASN A N 1
ATOM 3654 C CA . ASN A 1 458 ? -4.377 12.743 -12.107 1.00 93.44 458 ASN A CA 1
ATOM 3655 C C . ASN A 1 458 ? -3.855 11.310 -12.034 1.00 93.44 458 ASN A C 1
ATOM 3657 O O . ASN A 1 458 ? -3.029 10.903 -12.833 1.00 93.44 458 ASN A O 1
ATOM 3661 N N . ALA A 1 459 ? -4.401 10.524 -11.118 1.00 89.12 459 ALA A N 1
ATOM 3662 C CA . ALA A 1 459 ? -4.083 9.124 -10.948 1.00 89.12 459 ALA A CA 1
ATOM 3663 C C . ALA A 1 459 ? -4.603 8.234 -12.092 1.00 89.12 459 ALA A C 1
ATOM 3665 O O . ALA A 1 459 ? -4.324 7.047 -12.079 1.00 89.12 459 ALA A O 1
ATOM 3666 N N . ILE A 1 460 ? -5.362 8.770 -13.053 1.00 88.06 460 ILE A N 1
ATOM 3667 C CA . ILE A 1 460 ? -5.665 8.105 -14.330 1.00 88.06 460 ILE A CA 1
ATOM 3668 C C . ILE A 1 460 ? -4.711 8.615 -15.414 1.00 88.06 460 ILE A C 1
ATOM 3670 O O . ILE A 1 460 ? -4.090 7.824 -16.111 1.00 88.06 460 ILE A O 1
ATOM 3674 N N . PHE A 1 461 ? -4.579 9.936 -15.556 1.00 90.38 461 PHE A N 1
ATOM 3675 C CA . PHE A 1 461 ? -3.827 10.554 -16.650 1.00 90.38 461 PHE A CA 1
ATOM 3676 C C . PHE A 1 461 ? -2.315 10.430 -16.494 1.00 90.38 461 PHE A C 1
ATOM 3678 O O . PHE A 1 461 ? -1.626 10.084 -17.449 1.00 90.38 461 PHE A O 1
ATOM 3685 N N . ALA A 1 462 ? -1.788 10.719 -15.305 1.00 90.94 462 ALA A N 1
ATOM 3686 C CA . ALA A 1 462 ? -0.352 10.705 -15.062 1.00 90.94 462 ALA A CA 1
ATOM 3687 C C . ALA A 1 462 ? 0.218 9.288 -15.091 1.00 90.94 462 ALA A C 1
ATOM 3689 O O . ALA A 1 462 ? 1.381 9.120 -15.416 1.00 90.94 462 ALA A O 1
ATOM 3690 N N . THR A 1 463 ? -0.590 8.288 -14.755 1.00 88.19 463 THR A N 1
ATOM 3691 C CA . THR A 1 463 ? -0.182 6.886 -14.573 1.00 88.19 463 THR A CA 1
ATOM 3692 C C . THR A 1 463 ? -0.717 5.956 -15.661 1.00 88.19 463 THR A C 1
ATOM 3694 O O . THR A 1 463 ? -0.475 4.751 -15.607 1.00 88.19 463 THR A O 1
ATOM 3697 N N . GLY A 1 464 ? -1.473 6.501 -16.619 1.00 87.25 464 GLY A N 1
ATOM 3698 C CA . GLY A 1 464 ? -1.886 5.798 -17.829 1.00 87.25 464 GLY A CA 1
ATOM 3699 C C . GLY A 1 464 ? -0.690 5.423 -18.705 1.00 87.25 464 GLY A C 1
ATOM 3700 O O . GLY A 1 464 ? 0.452 5.740 -18.385 1.00 87.25 464 GLY A O 1
ATOM 3701 N N . VAL A 1 465 ? -0.963 4.776 -19.833 1.00 85.25 465 VAL A N 1
ATOM 3702 C CA . VAL A 1 465 ? 0.042 4.110 -20.687 1.00 85.25 465 VAL A CA 1
ATOM 3703 C C . VAL A 1 465 ? 1.119 5.064 -21.177 1.00 85.25 465 VAL A C 1
ATOM 3705 O O . VAL A 1 465 ? 2.296 4.747 -21.146 1.00 85.25 465 VAL A O 1
ATOM 3708 N N . GLN A 1 466 ? 0.694 6.258 -21.583 1.00 85.06 466 GLN A N 1
ATOM 3709 C CA . GLN A 1 466 ? 1.561 7.345 -22.042 1.00 85.06 466 GLN A CA 1
ATOM 3710 C C . GLN A 1 466 ? 1.712 8.437 -20.973 1.00 85.06 466 GLN A C 1
ATOM 3712 O O . GLN A 1 466 ? 1.940 9.611 -21.270 1.00 85.06 466 GLN A O 1
ATOM 3717 N N . GLY A 1 467 ? 1.428 8.097 -19.717 1.00 87.19 467 GLY A N 1
ATOM 3718 C CA . GLY A 1 467 ? 1.516 9.024 -18.606 1.00 87.19 467 GLY A CA 1
ATOM 3719 C C . GLY A 1 467 ? 2.955 9.157 -18.099 1.00 87.19 467 GLY A C 1
ATOM 3720 O O . GLY A 1 467 ? 3.662 8.163 -18.026 1.00 87.19 467 GLY A O 1
ATOM 3721 N N . PRO A 1 468 ? 3.385 10.345 -17.643 1.00 87.12 468 PRO A N 1
ATOM 3722 C CA . PRO A 1 468 ? 4.734 10.578 -17.101 1.00 87.12 468 PRO A CA 1
ATOM 3723 C C . PRO A 1 468 ? 5.133 9.707 -15.903 1.00 87.12 468 PRO A C 1
ATOM 3725 O O . PRO A 1 468 ? 6.295 9.666 -15.506 1.00 87.12 468 PRO A O 1
ATOM 3728 N N . ALA A 1 469 ? 4.172 9.056 -15.255 1.00 85.62 469 ALA A N 1
ATOM 3729 C CA . ALA A 1 469 ? 4.430 8.188 -14.122 1.00 85.62 469 ALA A CA 1
ATOM 3730 C C . ALA A 1 469 ? 4.752 6.736 -14.515 1.00 85.62 469 ALA A C 1
ATOM 3732 O O . ALA A 1 469 ? 5.104 5.975 -13.614 1.00 85.62 469 ALA A O 1
ATOM 3733 N N . SER A 1 470 ? 4.639 6.348 -15.797 1.00 74.88 470 SER A N 1
ATOM 3734 C CA . SER A 1 470 ? 5.261 5.104 -16.294 1.00 74.88 470 SER A CA 1
ATOM 3735 C C . SER A 1 470 ? 6.779 5.177 -16.128 1.00 74.88 470 SER A C 1
ATOM 3737 O O . SER A 1 470 ? 7.409 4.237 -15.645 1.00 74.88 470 SER A O 1
ATOM 3739 N N . GLU A 1 471 ? 7.326 6.356 -16.427 1.00 73.38 471 GLU A N 1
ATOM 3740 C CA . GLU A 1 471 ? 8.744 6.663 -16.322 1.00 73.38 471 GLU A CA 1
ATOM 3741 C C . GLU A 1 471 ? 9.123 6.898 -14.863 1.00 73.38 471 GLU A C 1
ATOM 3743 O O . GLU A 1 471 ? 10.017 6.246 -14.343 1.00 73.38 471 GLU A O 1
ATOM 3748 N N . VAL A 1 472 ? 8.382 7.746 -14.137 1.00 80.94 472 VAL A N 1
ATOM 3749 C CA . VAL A 1 472 ? 8.746 8.133 -12.763 1.00 80.94 472 VAL A CA 1
ATOM 3750 C C . VAL A 1 472 ? 7.902 7.421 -11.714 1.00 80.94 472 VAL A C 1
ATOM 3752 O O . VAL A 1 472 ? 6.840 7.897 -11.297 1.00 80.94 472 VAL A O 1
ATOM 3755 N N . GLY A 1 473 ? 8.442 6.329 -11.169 1.00 77.88 473 GLY A N 1
ATOM 3756 C CA . GLY A 1 473 ? 7.766 5.530 -10.138 1.00 77.88 473 GLY A CA 1
ATOM 3757 C C . GLY A 1 473 ? 7.354 6.333 -8.892 1.00 77.88 473 GLY A C 1
ATOM 3758 O O . GLY A 1 473 ? 6.290 6.097 -8.317 1.00 77.88 473 GLY A O 1
ATOM 3759 N N . ASN A 1 474 ? 8.134 7.345 -8.491 1.00 81.94 474 ASN A N 1
ATOM 3760 C CA . ASN A 1 474 ? 7.764 8.245 -7.388 1.00 81.94 474 ASN A CA 1
ATOM 3761 C C . ASN A 1 474 ? 6.443 8.982 -7.670 1.00 81.94 474 ASN A C 1
ATOM 3763 O O . ASN A 1 474 ? 5.582 9.062 -6.793 1.00 81.94 474 ASN A O 1
ATOM 3767 N N . LEU A 1 475 ? 6.260 9.480 -8.898 1.00 87.81 475 LEU A N 1
ATOM 3768 C CA . LEU A 1 475 ? 5.052 10.188 -9.316 1.00 87.81 475 LEU A CA 1
ATOM 3769 C C . LEU A 1 475 ? 3.840 9.250 -9.299 1.00 87.81 475 LEU A C 1
ATOM 3771 O O . LEU A 1 475 ? 2.758 9.659 -8.867 1.00 87.81 475 LEU A O 1
ATOM 3775 N N . TYR A 1 476 ? 4.042 7.988 -9.691 1.00 89.00 476 TYR A N 1
ATOM 3776 C CA . TYR A 1 476 ? 3.014 6.950 -9.672 1.00 89.00 476 TYR A CA 1
ATOM 3777 C C . TYR A 1 476 ? 2.468 6.741 -8.255 1.00 89.00 476 TYR A C 1
ATOM 3779 O O . TYR A 1 476 ? 1.284 6.969 -7.981 1.00 89.00 476 TYR A O 1
ATOM 3787 N N . TYR A 1 477 ? 3.345 6.370 -7.319 1.00 86.44 477 TYR A N 1
ATOM 3788 C CA . TYR A 1 477 ? 2.935 6.056 -5.951 1.00 86.44 477 TYR A CA 1
ATOM 3789 C C . TYR A 1 477 ? 2.419 7.287 -5.206 1.00 86.44 477 TYR A C 1
ATOM 3791 O O . TYR A 1 477 ? 1.402 7.198 -4.515 1.00 86.44 477 TYR A O 1
ATOM 3799 N N . ALA A 1 478 ? 3.060 8.445 -5.380 1.00 88.25 478 ALA A N 1
ATOM 3800 C CA . ALA A 1 478 ? 2.627 9.692 -4.759 1.00 88.25 478 ALA A CA 1
ATOM 3801 C C . ALA A 1 478 ? 1.202 10.080 -5.180 1.00 88.25 478 ALA A C 1
ATOM 3803 O O . ALA A 1 478 ? 0.394 10.474 -4.332 1.00 88.25 478 ALA A O 1
ATOM 3804 N N . SER A 1 479 ? 0.874 9.913 -6.468 1.00 92.62 479 SER A N 1
ATOM 3805 C CA . SER A 1 479 ? -0.448 10.235 -7.015 1.00 92.62 479 SER A CA 1
ATOM 3806 C C . SER A 1 479 ? -1.540 9.388 -6.366 1.00 92.62 479 SER A C 1
ATOM 3808 O O . SER A 1 479 ? -2.531 9.933 -5.874 1.00 92.62 479 SER A O 1
ATOM 3810 N N . PHE A 1 480 ? -1.331 8.070 -6.271 1.00 91.31 480 PHE A N 1
ATOM 3811 C CA . PHE A 1 480 ? -2.303 7.174 -5.641 1.00 91.31 480 PHE A CA 1
ATOM 3812 C C . PHE A 1 480 ? -2.397 7.344 -4.131 1.00 91.31 480 PHE A C 1
ATOM 3814 O O . PHE A 1 480 ? -3.504 7.376 -3.593 1.00 91.31 480 PHE A O 1
ATOM 3821 N N . VAL A 1 481 ? -1.266 7.486 -3.436 1.00 87.94 481 VAL A N 1
ATOM 3822 C CA . VAL A 1 481 ? -1.257 7.738 -1.989 1.00 87.94 481 VAL A CA 1
ATOM 3823 C C . VAL A 1 481 ? -2.038 9.018 -1.691 1.00 87.94 481 VAL A C 1
ATOM 3825 O O . VAL A 1 481 ? -2.965 8.993 -0.879 1.00 87.94 481 VAL A O 1
ATOM 3828 N N . SER A 1 482 ? -1.739 10.114 -2.392 1.00 92.81 482 SER A N 1
ATOM 3829 C CA . SER A 1 482 ? -2.446 11.381 -2.200 1.00 92.81 482 SER A CA 1
ATOM 3830 C C . SER A 1 482 ? -3.949 11.231 -2.477 1.00 92.81 482 SER A C 1
ATOM 3832 O O . SER A 1 482 ? -4.770 11.594 -1.630 1.00 92.81 482 SER A O 1
ATOM 3834 N N . PHE A 1 483 ? -4.324 10.585 -3.589 1.00 94.31 483 PHE A N 1
ATOM 3835 C CA . PHE A 1 483 ? -5.723 10.301 -3.920 1.00 94.31 483 PHE A CA 1
ATOM 3836 C C . PHE A 1 483 ? -6.448 9.512 -2.816 1.00 94.31 483 PHE A C 1
ATOM 3838 O O . PHE A 1 483 ? -7.502 9.944 -2.343 1.00 94.31 483 PHE A O 1
ATOM 3845 N N . PHE A 1 484 ? -5.891 8.388 -2.352 1.00 90.12 484 PHE A N 1
ATOM 3846 C CA . PHE A 1 484 ? -6.550 7.532 -1.361 1.00 90.12 484 PHE A CA 1
ATOM 3847 C C . PHE A 1 484 ? -6.690 8.197 0.011 1.00 90.12 484 PHE A C 1
ATOM 3849 O O . PHE A 1 484 ? -7.721 8.020 0.668 1.00 90.12 484 PHE A O 1
ATOM 3856 N N . PHE A 1 485 ? -5.698 8.976 0.454 1.00 91.19 485 PHE A N 1
ATOM 3857 C CA . PHE A 1 485 ? -5.791 9.690 1.729 1.00 91.19 485 PHE A CA 1
ATOM 3858 C C . PHE A 1 485 ? -6.836 10.808 1.680 1.00 91.19 485 PHE A C 1
ATOM 3860 O O . PHE A 1 485 ? -7.638 10.926 2.610 1.00 91.19 485 PHE A O 1
ATOM 3867 N N . ILE A 1 486 ? -6.910 11.569 0.587 1.00 93.50 486 ILE A N 1
ATOM 3868 C CA . ILE A 1 486 ? -7.932 12.612 0.434 1.00 93.50 486 ILE A CA 1
ATOM 3869 C C . ILE A 1 486 ? -9.331 11.999 0.279 1.00 93.50 486 ILE A C 1
ATOM 3871 O O . ILE A 1 486 ? -10.271 12.442 0.948 1.00 93.50 486 ILE A O 1
ATOM 3875 N N . LEU A 1 487 ? -9.467 10.911 -0.485 1.00 92.31 487 LEU A N 1
ATOM 3876 C CA . LEU A 1 487 ? -10.709 10.142 -0.566 1.00 92.31 487 LEU A CA 1
ATOM 3877 C C . LEU A 1 487 ? -11.145 9.643 0.821 1.00 92.31 487 LEU A C 1
ATOM 3879 O O . LEU A 1 487 ? -12.325 9.710 1.177 1.00 92.31 487 LEU A O 1
ATOM 3883 N N . ARG A 1 488 ? -10.201 9.168 1.643 1.00 91.00 488 ARG A N 1
ATOM 3884 C CA . ARG A 1 488 ? -10.482 8.702 3.007 1.00 91.00 488 ARG A CA 1
ATOM 3885 C C . ARG A 1 488 ? -11.008 9.822 3.904 1.00 91.00 488 ARG A C 1
ATOM 3887 O O . ARG A 1 488 ? -11.910 9.547 4.706 1.00 91.00 488 ARG A O 1
ATOM 3894 N N . ILE A 1 489 ? -10.475 11.039 3.768 1.00 90.94 489 ILE A N 1
ATOM 3895 C CA . ILE A 1 489 ? -10.972 12.239 4.459 1.00 90.94 489 ILE A CA 1
ATOM 3896 C C . ILE A 1 489 ? -12.401 12.530 4.005 1.00 90.94 489 ILE A C 1
ATOM 3898 O O . ILE A 1 489 ? -13.296 12.583 4.847 1.00 90.94 489 ILE A O 1
ATOM 3902 N N . CYS A 1 490 ? -12.633 12.596 2.690 1.00 92.62 490 CYS A N 1
ATOM 3903 C CA . CYS A 1 490 ? -13.950 12.848 2.103 1.00 92.62 490 CYS A CA 1
ATOM 3904 C C . CYS A 1 490 ? -15.006 11.863 2.636 1.00 92.62 490 CYS A C 1
ATOM 3906 O O . CYS A 1 490 ? -16.064 12.266 3.129 1.00 92.62 490 CYS A O 1
ATOM 3908 N N . LEU A 1 491 ? -14.681 10.566 2.662 1.00 87.56 491 LEU A N 1
ATOM 3909 C CA . LEU A 1 491 ? -15.554 9.532 3.223 1.00 87.56 491 LEU A CA 1
ATOM 3910 C C . LEU A 1 491 ? -15.763 9.672 4.724 1.00 87.56 491 LEU A C 1
ATOM 3912 O O . LEU A 1 491 ? -16.870 9.460 5.217 1.00 87.56 491 LEU A O 1
ATOM 3916 N N . GLY A 1 492 ? -14.711 10.033 5.456 1.00 87.19 492 GLY A N 1
ATOM 3917 C CA . GLY A 1 492 ? -14.803 10.325 6.880 1.00 87.19 492 GLY A CA 1
ATOM 3918 C C . GLY A 1 492 ? -15.762 11.479 7.179 1.00 87.19 492 GLY A C 1
ATOM 3919 O O . GLY A 1 492 ? -16.456 11.423 8.196 1.00 87.19 492 GLY A O 1
ATOM 3920 N N . CYS A 1 493 ? -15.827 12.490 6.307 1.00 89.50 493 CYS A N 1
ATOM 3921 C CA . CYS A 1 493 ? -16.772 13.599 6.421 1.00 89.50 493 CYS A CA 1
ATOM 3922 C C . CYS A 1 493 ? -18.205 13.168 6.082 1.00 89.50 493 CYS A C 1
ATOM 3924 O O . CYS A 1 493 ? -19.115 13.469 6.852 1.00 89.50 493 CYS A O 1
ATOM 3926 N N . ILE A 1 494 ? -18.412 12.409 4.996 1.00 88.56 494 ILE A N 1
ATOM 3927 C CA . ILE A 1 494 ? -19.738 11.877 4.622 1.00 88.56 494 ILE A CA 1
ATOM 3928 C C . ILE A 1 494 ? -20.315 11.009 5.748 1.00 88.56 494 ILE A C 1
ATOM 3930 O O . ILE A 1 494 ? -21.475 11.169 6.129 1.00 88.56 494 ILE A O 1
ATOM 3934 N N . GLU A 1 495 ? -19.511 10.092 6.295 1.00 84.88 495 GLU A N 1
ATOM 3935 C CA . GLU A 1 495 ? -19.938 9.196 7.374 1.00 84.88 495 GLU A CA 1
ATOM 3936 C C . GLU A 1 495 ? -20.364 9.965 8.629 1.00 84.88 495 GLU A C 1
ATOM 3938 O O . GLU A 1 495 ? -21.353 9.602 9.268 1.00 84.88 495 GLU A O 1
ATOM 3943 N N . GLU A 1 496 ? -19.637 11.025 8.989 1.00 85.44 496 GLU A N 1
ATOM 3944 C CA . GLU A 1 496 ? -19.975 11.827 10.163 1.00 85.44 496 GLU A CA 1
ATOM 3945 C C . GLU A 1 496 ? -21.183 12.736 9.920 1.00 85.44 496 GLU A C 1
ATOM 3947 O O . GLU A 1 496 ? -22.050 12.799 10.789 1.00 85.44 496 GLU A O 1
ATOM 3952 N N . LEU A 1 497 ? -21.314 13.350 8.735 1.00 87.50 497 LEU A N 1
ATOM 3953 C CA . LEU A 1 497 ? -22.502 14.135 8.372 1.00 87.50 497 LEU A CA 1
ATOM 3954 C C . LEU A 1 497 ? -23.769 13.282 8.486 1.00 87.50 497 LEU A C 1
ATOM 3956 O O . LEU A 1 497 ? -24.740 13.693 9.117 1.00 87.50 497 LEU A O 1
ATOM 3960 N N . ARG A 1 498 ? -23.725 12.049 7.967 1.00 85.56 498 ARG A N 1
ATOM 3961 C CA . ARG A 1 498 ? -24.837 11.095 8.078 1.00 85.56 498 ARG A CA 1
ATOM 3962 C C . ARG A 1 498 ? -25.122 10.673 9.514 1.00 85.56 498 ARG A C 1
ATOM 3964 O O . ARG A 1 498 ? -26.283 10.505 9.873 1.00 85.56 498 ARG A O 1
ATOM 3971 N N . SER A 1 499 ? -24.087 10.499 10.335 1.00 82.94 499 SER A N 1
ATOM 3972 C CA . SER A 1 499 ? -24.275 10.194 11.757 1.00 82.94 499 SER A CA 1
ATOM 3973 C C . SER A 1 499 ? -24.962 11.344 12.495 1.00 82.94 499 SER A C 1
ATOM 3975 O O . SER A 1 499 ? -25.788 11.083 13.364 1.00 82.94 499 SER A O 1
ATOM 3977 N N . ILE A 1 500 ? -24.638 12.597 12.160 1.00 84.00 500 ILE A N 1
ATOM 3978 C CA . ILE A 1 500 ? -25.275 13.780 12.751 1.00 84.00 500 ILE A CA 1
ATOM 3979 C C . ILE A 1 500 ? -26.741 13.872 12.308 1.00 84.00 500 ILE A C 1
ATOM 3981 O O . ILE A 1 500 ? -27.609 14.085 13.150 1.00 84.00 500 ILE A O 1
ATOM 3985 N N . GLU A 1 501 ? -27.028 13.659 11.019 1.00 86.62 501 GLU A N 1
ATOM 3986 C CA . GLU A 1 501 ? -28.399 13.637 10.484 1.00 86.62 501 GLU A CA 1
ATOM 3987 C C . GLU A 1 501 ? -29.265 12.560 11.153 1.00 86.62 501 GLU A C 1
ATOM 3989 O O . GLU A 1 501 ? -30.396 12.841 11.546 1.00 86.62 501 GLU A O 1
ATOM 3994 N N . ALA A 1 502 ? -28.730 11.346 11.325 1.00 82.31 502 ALA A N 1
ATOM 3995 C CA . ALA A 1 502 ? -29.447 10.250 11.976 1.00 82.31 502 ALA A CA 1
ATOM 3996 C C . ALA A 1 502 ? -29.809 10.592 13.432 1.00 82.31 502 ALA A C 1
ATOM 3998 O O . ALA A 1 502 ? -30.967 10.467 13.822 1.00 82.31 502 ALA A O 1
ATOM 3999 N N . ASN A 1 503 ? -28.846 11.113 14.199 1.00 81.56 503 ASN A N 1
ATOM 4000 C CA . ASN A 1 503 ? -29.075 11.506 15.591 1.00 81.56 503 ASN A CA 1
ATOM 4001 C C . ASN A 1 503 ? -30.067 12.680 15.709 1.00 81.56 503 ASN A C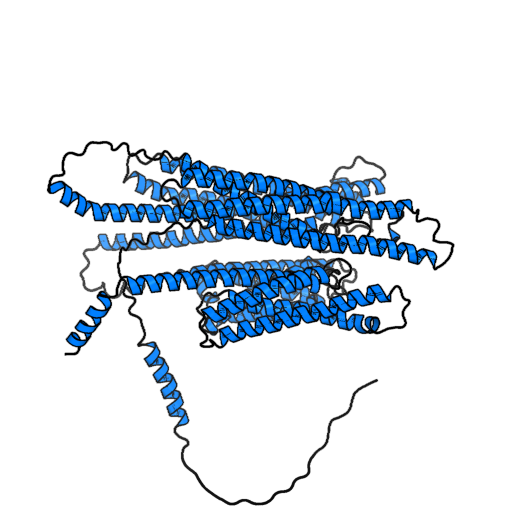 1
ATOM 4003 O O . ASN A 1 503 ? -30.833 12.758 16.671 1.00 81.56 503 ASN A O 1
ATOM 4007 N N . ALA A 1 504 ? -30.059 13.611 14.747 1.00 84.25 504 ALA A N 1
ATOM 4008 C CA . ALA A 1 504 ? -30.975 14.749 14.735 1.00 84.25 504 ALA A CA 1
ATOM 4009 C C . ALA A 1 504 ? -32.434 14.310 14.528 1.00 84.25 504 ALA A C 1
ATOM 4011 O O . ALA A 1 504 ? -33.317 14.820 15.216 1.00 84.25 504 ALA A O 1
ATOM 4012 N N . HIS A 1 505 ? -32.679 13.340 13.639 1.00 81.44 505 HIS A N 1
ATOM 4013 C CA . HIS A 1 505 ? -34.011 12.758 13.446 1.00 81.44 505 HIS A CA 1
ATOM 4014 C C . HIS A 1 505 ? -34.514 12.035 14.701 1.00 81.44 505 HIS A C 1
ATOM 4016 O O . HIS A 1 505 ? -35.635 12.289 15.128 1.00 81.44 505 HIS A O 1
ATOM 4022 N N . GLU A 1 506 ? -33.668 11.230 15.351 1.00 79.50 506 GLU A N 1
ATOM 4023 C CA . GLU A 1 506 ? -34.033 10.547 16.604 1.00 79.50 506 GLU A CA 1
ATOM 4024 C C . GLU A 1 506 ? -34.401 11.535 17.718 1.00 79.50 506 GLU A C 1
ATOM 4026 O O . GLU A 1 506 ? -35.364 11.334 18.460 1.00 79.50 506 GLU A O 1
ATOM 4031 N N . THR A 1 507 ? -33.652 12.636 17.815 1.00 82.38 507 THR A N 1
ATOM 4032 C CA . THR A 1 507 ? -33.906 13.671 18.823 1.00 82.38 507 THR A CA 1
ATOM 4033 C C . THR A 1 507 ? -35.219 14.406 18.538 1.00 82.38 507 THR A C 1
ATOM 4035 O O . THR A 1 507 ? -35.983 14.672 19.465 1.00 82.38 507 THR A O 1
ATOM 4038 N N . ALA A 1 508 ? -35.506 14.709 17.267 1.00 83.25 508 ALA A N 1
ATOM 4039 C CA . ALA A 1 508 ? -36.751 15.355 16.857 1.00 83.25 508 ALA A CA 1
ATOM 4040 C C . ALA A 1 508 ? -37.976 14.466 17.129 1.00 83.25 508 ALA A C 1
ATOM 4042 O O . ALA A 1 508 ? -38.949 14.940 17.717 1.00 83.25 508 ALA A O 1
ATOM 4043 N N . ASP A 1 509 ? -37.905 13.178 16.784 1.00 79.94 509 ASP A N 1
ATOM 4044 C CA . ASP A 1 509 ? -38.994 12.222 17.013 1.00 79.94 509 ASP A CA 1
ATOM 4045 C C . ASP A 1 509 ? -39.247 12.007 18.516 1.00 79.94 509 ASP A C 1
ATOM 4047 O O . ASP A 1 509 ? -40.398 11.966 18.958 1.00 79.94 509 ASP A O 1
ATOM 4051 N N . GLY A 1 510 ? -38.181 11.960 19.327 1.00 79.62 510 GLY A N 1
ATOM 4052 C CA . GLY A 1 510 ? -38.282 11.882 20.787 1.00 79.62 510 GLY A CA 1
ATOM 4053 C C . GLY A 1 510 ? -38.929 13.118 21.427 1.00 79.62 510 GLY A C 1
ATOM 4054 O O . GLY A 1 510 ? -39.743 12.983 22.341 1.00 79.62 510 GLY A O 1
ATOM 4055 N N . LEU A 1 511 ? -38.619 14.320 20.927 1.00 79.94 511 LEU A N 1
ATOM 4056 C CA . LEU A 1 511 ? -39.225 15.578 21.388 1.00 79.94 511 LEU A CA 1
ATOM 4057 C C . LEU A 1 511 ? -40.713 15.668 21.033 1.00 79.94 511 LEU A C 1
ATOM 4059 O O . LEU A 1 511 ? -41.518 16.070 21.874 1.00 79.94 511 LEU A O 1
ATOM 4063 N N . VAL A 1 512 ? -41.092 15.253 19.820 1.00 81.88 512 VAL A N 1
ATOM 4064 C CA . VAL A 1 512 ? -42.504 15.201 19.412 1.00 81.88 512 VAL A CA 1
ATOM 4065 C C . VAL A 1 512 ? -43.267 14.203 20.283 1.00 81.88 512 VAL A C 1
ATOM 4067 O O . VAL A 1 512 ? -44.323 14.553 20.813 1.00 81.88 512 VAL A O 1
ATOM 4070 N N . ALA A 1 513 ? -42.708 13.012 20.521 1.00 75.19 513 ALA A N 1
ATOM 4071 C CA . ALA A 1 513 ? -43.317 12.013 21.397 1.00 75.19 513 ALA A CA 1
ATOM 4072 C C . ALA A 1 513 ? -43.521 12.537 22.831 1.00 75.19 513 ALA A C 1
ATOM 4074 O O . ALA A 1 513 ? -44.602 12.361 23.391 1.00 75.19 513 ALA A O 1
ATOM 4075 N N . HIS A 1 514 ? -42.540 13.247 23.400 1.00 76.50 514 HIS A N 1
ATOM 4076 C CA . HIS A 1 514 ? -42.678 13.863 24.725 1.00 76.50 514 HIS A CA 1
ATOM 4077 C C . HIS A 1 514 ? -43.738 14.974 24.764 1.00 76.50 514 HIS A C 1
ATOM 4079 O O . HIS A 1 514 ? -44.544 15.013 25.692 1.00 76.50 514 HIS A O 1
ATOM 4085 N N . SER A 1 515 ? -43.790 15.834 23.740 1.00 76.56 515 SER A N 1
ATOM 4086 C CA . SER A 1 515 ? -44.764 16.935 23.679 1.00 76.56 515 SER A CA 1
ATOM 4087 C C . SER A 1 515 ? -46.220 16.456 23.588 1.00 76.56 515 SER A C 1
ATOM 4089 O O . SER A 1 515 ? -47.124 17.113 24.103 1.00 76.56 515 SER A O 1
ATOM 4091 N N . ILE A 1 516 ? -46.456 15.285 22.983 1.00 73.25 516 ILE A N 1
ATOM 4092 C CA . ILE A 1 516 ? -47.791 14.677 22.889 1.00 73.25 516 ILE A CA 1
ATOM 4093 C C . ILE A 1 516 ? -48.227 14.090 24.242 1.00 73.25 516 ILE A C 1
ATOM 4095 O O . ILE A 1 516 ? -49.413 14.126 24.565 1.00 73.25 516 ILE A O 1
ATOM 4099 N N . VAL 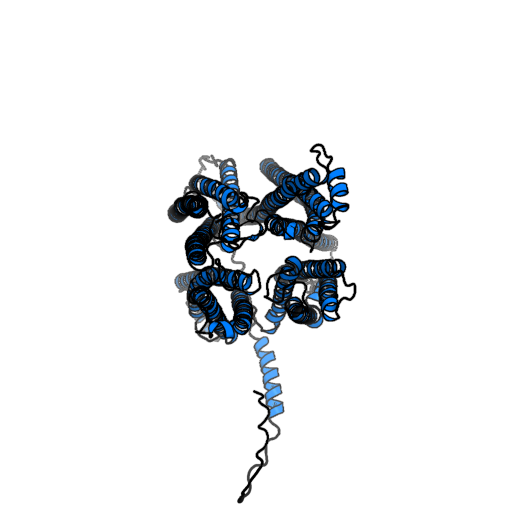A 1 517 ? -47.287 13.598 25.057 1.00 71.56 517 VAL A N 1
ATOM 4100 C CA . VAL A 1 517 ? -47.581 13.006 26.376 1.00 71.56 517 VAL A CA 1
ATOM 4101 C C . VAL A 1 517 ? -47.922 14.070 27.428 1.00 71.56 517 VAL A C 1
ATOM 4103 O O . VAL A 1 517 ? -48.787 13.830 28.264 1.00 71.56 517 VAL A O 1
ATOM 4106 N N . GLU A 1 518 ? -47.324 15.264 27.376 1.00 68.94 518 GLU A N 1
ATOM 4107 C CA . GLU A 1 518 ? -47.630 16.339 28.341 1.00 68.94 518 GLU A CA 1
ATOM 4108 C C . GLU A 1 518 ? -48.946 17.089 28.052 1.00 68.94 518 GLU A C 1
ATOM 4110 O O . GLU A 1 518 ? -49.503 17.721 28.948 1.00 68.94 518 GLU A O 1
ATOM 4115 N N . GLY A 1 519 ? -49.479 17.009 26.826 1.00 67.50 519 GLY A N 1
ATOM 4116 C CA . GLY A 1 519 ? -50.678 17.752 26.415 1.00 67.50 519 GLY A CA 1
ATOM 4117 C C . GLY A 1 519 ? -52.021 17.035 26.604 1.00 67.50 519 GLY A C 1
ATOM 4118 O O . GLY A 1 519 ? -53.065 17.664 26.429 1.00 67.50 519 GLY A O 1
ATOM 4119 N N . GLY A 1 520 ? -52.033 15.738 26.929 1.00 57.84 520 GLY A N 1
ATOM 4120 C CA . GLY A 1 520 ? -53.253 14.925 26.933 1.00 57.84 520 GLY A CA 1
ATOM 4121 C C . GLY A 1 520 ? -53.477 14.169 28.238 1.00 57.84 520 GLY A C 1
ATOM 4122 O O . GLY A 1 520 ? -52.812 13.172 28.497 1.00 57.84 520 GLY A O 1
ATOM 4123 N N . SER A 1 521 ? -54.484 14.567 29.021 1.00 59.28 521 SER A N 1
ATOM 4124 C CA . SER A 1 521 ? -55.054 13.749 30.100 1.00 59.28 521 SER A CA 1
ATOM 4125 C C . SER A 1 521 ? -55.794 12.547 29.493 1.00 59.28 521 SER A C 1
ATOM 4127 O O . SER A 1 521 ? -57.018 12.561 29.351 1.00 59.28 521 SER A O 1
ATOM 4129 N N . ILE A 1 522 ? -55.052 11.543 29.033 1.00 55.25 522 ILE A N 1
ATOM 4130 C CA . ILE A 1 522 ? -55.604 10.374 28.347 1.00 55.25 522 ILE A CA 1
ATOM 4131 C C . ILE A 1 522 ? -55.557 9.175 29.292 1.00 55.25 522 ILE A C 1
ATOM 4133 O O . ILE A 1 522 ? -54.521 8.818 29.840 1.00 55.25 522 ILE A O 1
ATOM 4137 N N . SER A 1 523 ? -56.732 8.579 29.467 1.00 56.28 523 SER A N 1
ATOM 4138 C CA . SER A 1 523 ? -57.050 7.391 30.255 1.00 56.28 523 SER A CA 1
ATOM 4139 C C . SER A 1 523 ? -56.086 6.210 30.051 1.00 56.28 523 SER A C 1
ATOM 4141 O O . SER A 1 523 ? -55.847 5.805 28.914 1.00 56.28 523 SER A O 1
ATOM 4143 N N . ASP A 1 524 ? -55.674 5.589 31.161 1.00 58.09 524 ASP A N 1
ATOM 4144 C CA . ASP A 1 524 ? -54.692 4.497 31.356 1.00 58.09 524 ASP A CA 1
ATOM 4145 C C . ASP A 1 524 ? -54.840 3.194 30.526 1.00 58.09 524 ASP A C 1
ATOM 4147 O O . ASP A 1 524 ? -54.126 2.223 30.765 1.00 58.09 524 ASP A O 1
ATOM 4151 N N . SER A 1 525 ? -55.731 3.105 29.536 1.00 58.38 525 SER A N 1
ATOM 4152 C CA . SER A 1 525 ? -56.094 1.823 28.899 1.00 58.38 525 SER A CA 1
ATOM 4153 C C . SER A 1 525 ? -55.456 1.524 27.530 1.00 58.38 525 SER A C 1
ATOM 4155 O O . SER A 1 525 ? -55.697 0.447 26.990 1.00 58.38 525 SER A O 1
ATOM 4157 N N . GLN A 1 526 ? -54.608 2.400 26.969 1.00 55.16 526 GLN A N 1
ATOM 4158 C CA . GLN A 1 526 ? -53.969 2.182 25.648 1.00 55.16 526 GLN A CA 1
ATOM 4159 C C . GLN A 1 526 ? -52.427 2.107 25.649 1.00 55.16 526 GLN A C 1
ATOM 4161 O O . GLN A 1 526 ? -51.820 1.964 24.588 1.00 55.16 526 GLN A O 1
ATOM 4166 N N . SER A 1 527 ? -51.764 2.129 26.811 1.00 55.03 527 SER A N 1
ATOM 4167 C CA . SER A 1 527 ? -50.290 2.183 26.883 1.00 55.03 527 SER A CA 1
ATOM 4168 C C . SER A 1 527 ? -49.562 0.871 26.533 1.00 55.03 527 SER A C 1
ATOM 4170 O O . SER A 1 527 ? -48.348 0.884 26.346 1.00 55.03 527 SER A O 1
ATOM 4172 N N . SER A 1 528 ? -50.262 -0.260 26.384 1.00 56.41 528 SER A N 1
ATOM 4173 C CA . SER A 1 528 ? -49.621 -1.576 26.213 1.00 56.41 528 SER A CA 1
ATOM 4174 C C . SER A 1 528 ? -49.295 -1.980 24.768 1.00 56.41 528 SER A C 1
ATOM 4176 O O . SER A 1 528 ? -48.570 -2.953 24.575 1.00 56.41 528 SER A O 1
ATOM 4178 N N . MET A 1 529 ? -49.774 -1.256 23.746 1.00 55.78 529 MET A N 1
ATOM 4179 C CA . MET A 1 529 ? -49.482 -1.585 22.335 1.00 55.78 529 MET A CA 1
ATOM 4180 C C . MET A 1 529 ? -48.443 -0.677 21.661 1.00 55.78 529 MET A C 1
ATOM 4182 O O . MET A 1 529 ? -47.863 -1.078 20.654 1.00 55.78 529 MET A O 1
ATOM 4186 N N . ALA A 1 530 ? -48.150 0.503 22.212 1.00 54.25 530 ALA A N 1
ATOM 4187 C CA . ALA A 1 530 ? -47.215 1.455 21.600 1.00 54.25 530 ALA A CA 1
ATOM 4188 C C . ALA A 1 530 ? -45.732 1.220 21.969 1.00 54.25 530 ALA A C 1
ATOM 4190 O O . ALA A 1 530 ? -44.850 1.818 21.358 1.00 54.25 530 ALA A O 1
ATOM 4191 N N . SER A 1 531 ? -45.423 0.337 22.926 1.00 55.00 531 SER A N 1
ATOM 4192 C CA . SER A 1 531 ? -44.048 0.118 23.410 1.00 55.00 531 SER A CA 1
ATOM 4193 C C . SER A 1 531 ? -43.209 -0.862 22.575 1.00 55.00 531 SER A C 1
ATOM 4195 O O . SER A 1 531 ? -42.005 -0.958 22.792 1.00 55.00 531 SER A O 1
ATOM 4197 N N . ASN A 1 532 ? -43.795 -1.560 21.594 1.00 55.25 532 ASN A N 1
ATOM 4198 C CA . ASN A 1 532 ? -43.084 -2.599 20.833 1.00 55.25 532 ASN A CA 1
ATOM 4199 C C . ASN A 1 532 ? -42.470 -2.130 19.502 1.00 55.25 532 ASN A C 1
ATOM 4201 O O . ASN A 1 532 ? -41.785 -2.917 18.851 1.00 55.25 532 ASN A O 1
ATOM 4205 N N . SER A 1 533 ? -42.680 -0.877 19.080 1.00 54.72 533 SER A N 1
ATOM 4206 C CA . SER A 1 533 ? -42.147 -0.364 17.806 1.00 54.72 533 SER A CA 1
ATOM 4207 C C . SER A 1 533 ? -41.063 0.700 17.950 1.00 54.72 533 SER A C 1
ATOM 4209 O O . SER A 1 533 ? -40.662 1.276 16.938 1.00 54.72 533 SER A O 1
ATOM 4211 N N . SER A 1 534 ? -40.550 0.963 19.158 1.00 56.81 534 SER A N 1
ATOM 4212 C CA . SER A 1 534 ? -39.292 1.701 19.296 1.00 56.81 534 SER A CA 1
ATOM 4213 C C . SER A 1 534 ? -38.179 0.796 18.772 1.00 56.81 534 SER A C 1
ATOM 4215 O O . SER A 1 534 ? -37.602 0.009 19.523 1.00 56.81 534 SER A O 1
ATOM 4217 N N . GLY A 1 535 ? -37.970 0.827 17.452 1.00 58.28 535 GLY A N 1
ATOM 4218 C CA . GLY A 1 535 ? -36.968 0.042 16.750 1.00 58.28 535 GLY A CA 1
ATOM 4219 C C . GLY A 1 535 ? -35.623 0.280 17.409 1.00 58.28 535 GLY A C 1
ATOM 4220 O O . GLY A 1 535 ? -35.007 1.322 17.208 1.00 58.28 535 GLY A O 1
ATOM 4221 N N . CYS A 1 536 ? -35.217 -0.662 18.259 1.00 60.59 536 CYS A N 1
ATOM 4222 C CA . CYS A 1 536 ? -33.978 -0.561 18.999 1.00 60.59 536 CYS A CA 1
ATOM 4223 C C . CYS A 1 536 ? -32.860 -0.549 17.963 1.00 60.59 536 CYS A C 1
ATOM 4225 O O . CYS A 1 536 ? -32.620 -1.542 17.277 1.00 60.59 536 CYS A O 1
ATOM 4227 N N . TYR A 1 537 ? -32.246 0.616 17.799 1.00 69.81 537 TYR A N 1
ATOM 4228 C CA . TYR A 1 537 ? -31.161 0.824 16.867 1.00 69.81 537 TYR A CA 1
ATOM 4229 C C . TYR A 1 537 ? -30.029 -0.132 17.223 1.00 69.81 537 TYR A C 1
ATOM 4231 O O . TYR A 1 537 ? -29.462 -0.042 18.311 1.00 69.81 537 TYR A O 1
ATOM 4239 N N . ASP A 1 538 ? -29.724 -1.068 16.330 1.00 81.06 538 ASP A N 1
ATOM 4240 C CA . ASP A 1 538 ? -28.635 -2.005 16.550 1.00 81.06 538 ASP A CA 1
ATOM 4241 C C . ASP A 1 538 ? -27.298 -1.331 16.170 1.00 81.06 538 ASP A C 1
ATOM 4243 O O . ASP A 1 538 ? -27.016 -1.134 14.979 1.00 81.06 538 ASP A O 1
ATOM 4247 N N . PRO A 1 539 ? -26.440 -0.962 17.144 1.00 78.62 539 PRO A N 1
ATOM 4248 C CA . PRO A 1 539 ? -25.143 -0.354 16.856 1.00 78.62 539 PRO A CA 1
ATOM 4249 C C . PRO A 1 539 ? -24.239 -1.262 16.004 1.00 78.62 539 PRO A C 1
ATOM 4251 O O . PRO A 1 539 ? -23.375 -0.752 15.275 1.00 78.62 539 PRO A O 1
ATOM 4254 N N . TYR A 1 540 ? -24.442 -2.586 16.040 1.00 82.75 540 TYR A N 1
ATOM 4255 C CA . TYR A 1 540 ? -23.699 -3.536 15.213 1.00 82.75 540 TYR A CA 1
ATOM 4256 C C . TYR A 1 540 ? -24.051 -3.384 13.730 1.00 82.75 540 TYR A C 1
ATOM 4258 O O . TYR A 1 540 ? -23.144 -3.292 12.894 1.00 82.75 540 TYR A O 1
ATOM 4266 N N . ALA A 1 541 ? -25.337 -3.228 13.401 1.00 85.06 541 ALA A N 1
ATOM 4267 C CA . ALA A 1 541 ? -25.798 -3.028 12.027 1.00 85.06 541 ALA A CA 1
ATOM 4268 C C . ALA A 1 541 ? -25.173 -1.781 11.371 1.00 85.06 541 ALA A C 1
ATOM 4270 O O . ALA A 1 541 ? -24.853 -1.791 10.179 1.00 85.06 541 ALA A O 1
ATOM 4271 N N . MET A 1 542 ? -24.923 -0.718 12.144 1.00 84.06 542 MET A N 1
ATOM 4272 C CA . MET A 1 542 ? -24.280 0.506 11.643 1.00 84.06 542 MET A CA 1
ATOM 4273 C C . MET A 1 542 ? -22.768 0.401 11.479 1.00 84.06 542 MET A C 1
ATOM 4275 O O . MET A 1 542 ? -22.195 0.998 10.559 1.00 84.06 542 MET A O 1
ATOM 4279 N N . LYS A 1 543 ? -22.089 -0.342 12.361 1.00 85.25 543 LYS A N 1
ATOM 4280 C CA . LYS A 1 543 ? -20.670 -0.686 12.171 1.00 85.25 543 LYS A CA 1
ATOM 4281 C C . LYS A 1 543 ? -20.510 -1.491 10.878 1.00 85.25 543 LYS A C 1
ATOM 4283 O O . LYS A 1 543 ? -19.659 -1.154 10.053 1.00 85.25 543 LYS A O 1
ATOM 4288 N N . GLU A 1 544 ? -21.379 -2.476 10.662 1.00 87.81 544 GLU A N 1
ATOM 4289 C CA . GLU A 1 544 ? -21.379 -3.295 9.450 1.00 87.81 544 GLU A CA 1
ATOM 4290 C C . GLU A 1 544 ? -21.707 -2.480 8.190 1.00 87.81 544 GLU A C 1
ATOM 4292 O O . GLU A 1 544 ? -21.003 -2.598 7.181 1.00 87.81 544 GLU A O 1
ATOM 4297 N N . ARG A 1 545 ? -22.703 -1.585 8.267 1.00 90.00 545 ARG A N 1
ATOM 4298 C CA . ARG A 1 545 ? -23.074 -0.674 7.175 1.00 90.00 545 ARG A CA 1
ATOM 4299 C C . ARG A 1 545 ? -21.889 0.138 6.683 1.00 90.00 545 ARG A C 1
ATOM 4301 O O . ARG A 1 545 ? -21.638 0.175 5.481 1.00 90.00 545 ARG A O 1
ATOM 4308 N N . ARG A 1 546 ? -21.133 0.751 7.601 1.00 88.50 546 ARG A N 1
ATOM 4309 C CA . ARG A 1 546 ? -19.927 1.528 7.263 1.00 88.50 546 ARG A CA 1
ATOM 4310 C C . ARG A 1 546 ? -18.865 0.664 6.588 1.00 88.50 546 ARG A C 1
ATOM 4312 O O . ARG A 1 546 ? -18.279 1.082 5.593 1.00 88.50 546 ARG A O 1
ATOM 4319 N N . GLY A 1 547 ? -18.653 -0.557 7.080 1.00 89.00 547 GLY A N 1
ATOM 4320 C CA . GLY A 1 547 ? -17.729 -1.509 6.459 1.00 89.00 547 GLY A CA 1
ATOM 4321 C C . GLY A 1 547 ? -18.116 -1.853 5.016 1.00 89.00 547 GLY A C 1
ATOM 4322 O O . GLY A 1 547 ? -17.274 -1.798 4.122 1.00 89.00 547 GLY A O 1
ATOM 4323 N N . ARG A 1 548 ? -19.398 -2.155 4.773 1.00 92.81 548 ARG A N 1
ATOM 4324 C CA . ARG A 1 548 ? -19.925 -2.466 3.431 1.00 92.81 548 ARG A CA 1
ATOM 4325 C C . ARG A 1 548 ? -19.881 -1.260 2.494 1.00 92.81 548 ARG A C 1
ATOM 4327 O O . ARG A 1 548 ? -19.460 -1.414 1.354 1.00 92.81 548 ARG A O 1
ATOM 4334 N N . LEU A 1 549 ? -20.256 -0.076 2.984 1.00 93.19 549 LEU A N 1
ATOM 4335 C CA . LEU A 1 549 ? -20.214 1.176 2.226 1.00 93.19 549 LEU A CA 1
ATOM 4336 C C . LEU A 1 549 ? -18.812 1.429 1.657 1.00 93.19 549 LEU A C 1
ATOM 4338 O O . LEU A 1 549 ? -18.664 1.640 0.456 1.00 93.19 549 LEU A O 1
ATOM 4342 N N . ARG A 1 550 ? -17.779 1.346 2.508 1.00 92.50 550 ARG A N 1
ATOM 4343 C CA . ARG A 1 550 ? -16.385 1.539 2.085 1.00 92.50 550 ARG A CA 1
ATOM 4344 C C . ARG A 1 550 ? -15.964 0.504 1.049 1.00 92.50 550 ARG A C 1
ATOM 4346 O O . ARG A 1 550 ? -15.405 0.876 0.026 1.00 92.50 550 ARG A O 1
ATOM 4353 N N . ARG A 1 551 ? -16.252 -0.780 1.287 1.00 94.31 551 ARG A N 1
ATOM 4354 C CA . ARG A 1 551 ? -15.875 -1.862 0.362 1.00 94.31 551 ARG A CA 1
ATOM 4355 C C . ARG A 1 551 ? -16.523 -1.703 -1.014 1.00 94.31 551 ARG A C 1
ATOM 4357 O O . ARG A 1 551 ? -15.819 -1.830 -2.005 1.00 94.31 551 ARG A O 1
ATOM 4364 N N . PHE A 1 552 ? -17.812 -1.366 -1.094 1.00 96.25 552 PHE A N 1
ATOM 4365 C CA . PHE A 1 552 ? -18.461 -1.121 -2.388 1.00 96.25 552 PHE A CA 1
ATOM 4366 C C . PHE A 1 552 ? -17.896 0.100 -3.112 1.00 96.25 552 PHE A C 1
ATOM 4368 O O . PHE A 1 552 ? -17.702 0.042 -4.321 1.00 96.25 552 PHE A O 1
ATOM 4375 N N . LEU A 1 553 ? -17.578 1.178 -2.391 1.00 95.00 553 LEU A N 1
ATOM 4376 C CA . LEU A 1 553 ? -16.949 2.341 -3.008 1.00 95.00 553 LEU A CA 1
ATOM 4377 C C . LEU A 1 553 ? -15.550 2.031 -3.543 1.00 95.00 553 LEU A C 1
ATOM 4379 O O . LEU A 1 553 ? -15.245 2.380 -4.677 1.00 95.00 553 LEU A O 1
ATOM 4383 N N . PHE A 1 554 ? -14.703 1.379 -2.743 1.00 94.75 554 PHE A N 1
ATOM 4384 C CA . PHE A 1 554 ? -13.368 0.996 -3.198 1.00 94.75 554 PHE A CA 1
ATOM 4385 C C . PHE A 1 554 ? -13.457 0.038 -4.380 1.00 94.75 554 PHE A C 1
ATOM 4387 O O . PHE A 1 554 ? -12.763 0.249 -5.365 1.00 94.75 554 PHE A O 1
ATOM 4394 N N . LEU A 1 555 ? -14.361 -0.946 -4.342 1.00 96.81 555 LEU A N 1
ATOM 4395 C CA . LEU A 1 555 ? -14.581 -1.828 -5.485 1.00 96.81 555 LEU A CA 1
ATOM 4396 C C . LEU A 1 555 ? -14.996 -1.031 -6.726 1.00 96.81 555 LEU A C 1
ATOM 4398 O O . LEU A 1 555 ? -14.454 -1.276 -7.797 1.00 96.81 555 LEU A O 1
ATOM 4402 N N . ALA A 1 556 ? -15.890 -0.048 -6.584 1.00 96.81 556 ALA A N 1
ATOM 4403 C CA . ALA A 1 556 ? -16.303 0.809 -7.689 1.00 96.81 556 ALA A CA 1
ATOM 4404 C C . ALA A 1 556 ? -15.135 1.604 -8.290 1.00 96.81 556 ALA A C 1
ATOM 4406 O O . ALA A 1 556 ? -14.944 1.584 -9.502 1.00 96.81 556 ALA A O 1
ATOM 4407 N N . ILE A 1 557 ? -14.340 2.263 -7.443 1.00 94.31 557 ILE A N 1
ATOM 4408 C CA . ILE A 1 557 ? -13.212 3.101 -7.865 1.00 94.31 557 ILE A CA 1
ATOM 4409 C C . ILE A 1 557 ? -12.122 2.258 -8.523 1.00 94.31 557 ILE A C 1
ATOM 4411 O O . ILE A 1 557 ? -11.715 2.568 -9.634 1.00 94.31 557 ILE A O 1
ATOM 4415 N N . LEU A 1 558 ? -11.673 1.183 -7.872 1.00 95.31 558 LEU A N 1
ATOM 4416 C CA . LEU A 1 558 ? -10.608 0.329 -8.404 1.00 95.31 558 LEU A CA 1
ATOM 4417 C C . LEU A 1 558 ? -11.047 -0.311 -9.732 1.00 95.31 558 LEU A C 1
ATOM 4419 O O . LEU A 1 558 ? -10.276 -0.343 -10.686 1.00 95.31 558 LEU A O 1
ATOM 4423 N N . SER A 1 559 ? -12.317 -0.715 -9.841 1.00 97.06 559 SER A N 1
ATOM 4424 C CA . SER A 1 559 ? -12.854 -1.263 -11.091 1.00 97.06 559 SER A CA 1
ATOM 4425 C C . SER A 1 559 ? -12.951 -0.216 -12.204 1.00 97.06 559 SER A C 1
ATOM 4427 O O . SER A 1 559 ? -12.668 -0.521 -13.361 1.00 97.06 559 SER A O 1
ATOM 4429 N N . ALA A 1 560 ? -13.312 1.025 -11.864 1.00 95.94 560 ALA A N 1
ATOM 4430 C CA . ALA A 1 560 ? -13.342 2.129 -12.818 1.00 95.94 560 ALA A CA 1
ATOM 4431 C C . ALA A 1 560 ? -11.932 2.493 -13.309 1.00 95.94 560 ALA A C 1
ATOM 4433 O O . ALA A 1 560 ? -11.746 2.688 -14.505 1.00 95.94 560 ALA A O 1
ATOM 4434 N N . LEU A 1 561 ? -10.941 2.530 -12.410 1.00 93.81 561 LEU A N 1
ATOM 4435 C CA . LEU A 1 561 ? -9.536 2.773 -12.754 1.00 93.81 561 LEU A CA 1
ATOM 4436 C C . LEU A 1 561 ? -8.972 1.668 -13.654 1.00 93.81 561 LEU A C 1
ATOM 4438 O O . LEU A 1 561 ? -8.297 1.968 -14.636 1.00 93.81 561 LEU A O 1
ATOM 4442 N N . CYS A 1 562 ? -9.298 0.405 -13.360 1.00 95.06 562 CYS A N 1
ATOM 4443 C CA . CYS A 1 562 ? -8.940 -0.737 -14.200 1.00 95.06 562 CYS A CA 1
ATOM 4444 C C . CYS A 1 562 ? -9.520 -0.588 -15.618 1.00 95.06 562 CYS A C 1
ATOM 4446 O O . CYS A 1 562 ? -8.776 -0.615 -16.595 1.00 95.06 562 CYS A O 1
ATOM 4448 N N . SER A 1 563 ? -10.827 -0.312 -15.729 1.00 95.81 563 SER A N 1
ATOM 4449 C CA . SER A 1 563 ? -11.490 -0.102 -17.025 1.00 95.81 563 SER A CA 1
ATOM 4450 C C . SER A 1 563 ? -10.913 1.088 -17.797 1.00 95.81 563 SER A C 1
ATOM 4452 O O . SER A 1 563 ? -10.661 0.979 -18.993 1.00 95.81 563 SER A O 1
ATOM 4454 N N . ALA A 1 564 ? -10.661 2.213 -17.118 1.00 94.19 564 ALA A N 1
ATOM 4455 C CA . ALA A 1 564 ? -10.079 3.401 -17.736 1.00 94.19 564 ALA A CA 1
ATOM 4456 C C . ALA A 1 564 ? -8.653 3.144 -18.243 1.00 94.19 564 ALA A C 1
ATOM 4458 O O . ALA A 1 564 ? -8.298 3.618 -19.315 1.00 94.19 564 ALA A O 1
ATOM 4459 N N . SER A 1 565 ? -7.864 2.357 -17.508 1.00 92.94 565 SER A N 1
ATOM 4460 C CA . SER A 1 565 ? -6.499 1.992 -17.909 1.00 92.94 565 SER A CA 1
ATOM 4461 C C . SER A 1 565 ? -6.499 1.022 -19.088 1.00 92.94 565 SER A C 1
ATOM 4463 O O . SER A 1 565 ? -5.738 1.209 -20.026 1.00 92.94 565 SER A O 1
ATOM 4465 N N . ALA A 1 566 ? -7.398 0.033 -19.083 1.00 94.38 566 ALA A N 1
ATOM 4466 C CA . ALA A 1 566 ? -7.601 -0.867 -20.217 1.00 94.38 566 ALA A CA 1
ATOM 4467 C C . ALA A 1 566 ? -8.098 -0.117 -21.466 1.00 94.38 566 ALA A C 1
ATOM 4469 O O . ALA A 1 566 ? -7.730 -0.448 -22.588 1.00 94.38 566 ALA A O 1
ATOM 4470 N N . TRP A 1 567 ? -8.927 0.912 -21.284 1.00 94.94 567 TRP A N 1
ATOM 4471 C CA . TRP A 1 567 ? -9.358 1.778 -22.377 1.00 94.94 567 TRP A CA 1
ATOM 4472 C C . TRP A 1 567 ? -8.213 2.646 -22.915 1.00 94.94 567 TRP A C 1
ATOM 4474 O O . TRP A 1 567 ? -8.053 2.734 -24.127 1.00 94.94 567 TRP A O 1
ATOM 4484 N N . ASP A 1 568 ? -7.402 3.254 -22.041 1.00 91.81 568 ASP A N 1
ATOM 4485 C CA . ASP A 1 568 ? -6.202 4.010 -22.444 1.00 91.81 568 ASP A CA 1
ATOM 4486 C C . ASP A 1 568 ? -5.230 3.101 -23.215 1.00 91.81 568 ASP A C 1
ATOM 4488 O O . ASP A 1 568 ? -4.723 3.492 -24.260 1.00 91.81 568 ASP A O 1
ATOM 4492 N N . ALA A 1 569 ? -5.050 1.852 -22.776 1.00 91.81 569 ALA A N 1
ATOM 4493 C CA . ALA A 1 569 ? -4.281 0.837 -23.499 1.00 91.81 569 ALA A CA 1
ATOM 4494 C C . ALA A 1 569 ? -4.809 0.579 -24.908 1.00 91.81 569 ALA A C 1
ATOM 4496 O O . ALA A 1 569 ? -4.057 0.635 -25.875 1.00 91.81 569 ALA A O 1
ATOM 4497 N N . ALA A 1 570 ? -6.115 0.349 -25.020 1.00 93.31 570 ALA A N 1
ATOM 4498 C CA . ALA A 1 570 ? -6.767 0.057 -26.286 1.00 93.31 570 ALA A CA 1
ATOM 4499 C C . ALA A 1 570 ? -6.682 1.208 -27.296 1.00 93.31 570 ALA A C 1
ATOM 4501 O O . ALA A 1 570 ? -6.592 0.960 -28.492 1.00 93.31 570 ALA A O 1
ATOM 4502 N N . VAL A 1 571 ? -6.764 2.456 -26.826 1.00 91.19 571 VAL A N 1
ATOM 4503 C CA . VAL A 1 571 ? -6.715 3.647 -27.691 1.00 91.19 571 VAL A CA 1
ATOM 4504 C C . VAL A 1 571 ? -5.303 3.914 -28.208 1.00 91.19 571 VAL A C 1
ATOM 4506 O O . VAL A 1 571 ? -5.164 4.449 -29.302 1.00 91.19 571 VAL A O 1
ATOM 4509 N N . ASN A 1 572 ? -4.280 3.536 -27.440 1.00 88.56 572 ASN A N 1
ATOM 4510 C CA . ASN A 1 572 ? -2.876 3.751 -27.791 1.00 88.56 572 ASN A CA 1
ATOM 4511 C C . ASN A 1 572 ? -2.248 2.564 -28.542 1.00 88.56 572 ASN A C 1
ATOM 4513 O O . ASN A 1 572 ? -1.036 2.537 -28.720 1.00 88.56 572 ASN A O 1
ATOM 4517 N N . GLN A 1 573 ? -3.046 1.575 -28.952 1.00 89.19 573 GLN A N 1
ATOM 4518 C CA . GLN A 1 573 ? -2.582 0.466 -29.778 1.00 89.19 573 GLN A CA 1
ATOM 4519 C C . GLN A 1 573 ? -2.769 0.832 -31.261 1.00 89.19 573 GLN A C 1
ATOM 4521 O O . GLN A 1 573 ? -3.884 1.146 -31.676 1.00 89.19 573 GLN A O 1
ATOM 4526 N N . ASP A 1 574 ? -1.688 0.789 -32.049 1.00 80.50 574 ASP A N 1
ATOM 4527 C CA . ASP A 1 574 ? -1.669 1.225 -33.462 1.00 80.50 574 ASP A CA 1
ATOM 4528 C C . ASP A 1 574 ? -2.652 0.443 -34.352 1.00 80.50 574 ASP A C 1
ATOM 4530 O O . ASP A 1 574 ? -3.221 0.971 -35.312 1.00 80.50 574 ASP A O 1
ATOM 4534 N N . ASP A 1 575 ? -2.916 -0.812 -33.985 1.00 77.69 575 ASP A N 1
ATOM 4535 C CA . ASP A 1 575 ? -3.925 -1.652 -34.610 1.00 77.69 575 ASP A CA 1
ATOM 4536 C C . ASP A 1 575 ? -5.272 -1.465 -33.899 1.00 77.69 575 ASP A C 1
ATOM 4538 O O . ASP A 1 575 ? -5.526 -2.033 -32.837 1.00 77.69 575 ASP A O 1
ATOM 4542 N N . TYR A 1 576 ? -6.192 -0.722 -34.520 1.00 73.50 576 TYR A N 1
ATOM 4543 C CA . TYR A 1 576 ? -7.563 -0.503 -34.019 1.00 73.50 576 TYR A CA 1
ATOM 4544 C C . TYR A 1 576 ? -8.374 -1.799 -33.753 1.00 73.50 576 TYR A C 1
ATOM 4546 O O . TYR A 1 576 ? -9.497 -1.747 -33.231 1.00 73.50 576 TYR A O 1
ATOM 4554 N N . GLU A 1 577 ? -7.855 -2.978 -34.105 1.00 90.62 577 GLU A N 1
ATOM 4555 C CA . GLU A 1 577 ? -8.506 -4.268 -33.894 1.00 90.62 577 GLU A CA 1
ATOM 4556 C C . GLU A 1 577 ? -8.253 -4.837 -32.489 1.00 90.62 577 GLU A C 1
ATOM 4558 O O . GLU A 1 577 ? -7.490 -5.775 -32.280 1.00 90.62 577 GLU A O 1
ATOM 4563 N N . THR A 1 578 ? -8.995 -4.328 -31.504 1.00 92.69 578 THR A N 1
ATOM 4564 C CA . THR A 1 578 ? -9.005 -4.917 -30.153 1.00 92.69 578 THR A CA 1
ATOM 4565 C C . THR A 1 578 ? -9.592 -6.336 -30.142 1.00 92.69 578 THR A C 1
ATOM 4567 O O . THR A 1 578 ? -10.733 -6.584 -30.579 1.00 92.69 578 THR A O 1
ATOM 4570 N N . SER A 1 579 ? -8.832 -7.276 -29.571 1.00 93.69 579 SER A N 1
ATOM 4571 C CA . SER A 1 579 ? -9.209 -8.685 -29.448 1.00 93.69 579 SER A CA 1
ATOM 4572 C C . SER A 1 579 ? -10.444 -8.867 -28.551 1.00 93.69 579 SER A C 1
ATOM 4574 O O . SER A 1 579 ? -10.806 -8.017 -27.730 1.00 93.69 579 SER A O 1
ATOM 4576 N N . ARG A 1 580 ? -11.144 -10.005 -28.672 1.00 94.75 580 ARG A N 1
ATOM 4577 C CA . ARG A 1 580 ? -12.313 -10.291 -27.812 1.00 94.75 580 ARG A CA 1
ATOM 4578 C C . ARG A 1 580 ? -11.932 -10.359 -26.326 1.00 94.75 580 ARG A C 1
ATOM 4580 O O . ARG A 1 580 ? -12.753 -10.000 -25.484 1.00 94.75 580 ARG A O 1
ATOM 4587 N N . ARG A 1 581 ? -10.712 -10.818 -26.023 1.00 93.69 581 ARG A N 1
ATOM 4588 C CA . ARG A 1 581 ? -10.161 -10.897 -24.661 1.00 93.69 581 ARG A CA 1
ATOM 4589 C C . ARG A 1 581 ? -9.894 -9.493 -24.116 1.00 93.69 581 ARG A C 1
ATOM 4591 O O . ARG A 1 581 ? -10.411 -9.152 -23.061 1.00 93.69 581 ARG A O 1
ATOM 4598 N N . GLN A 1 582 ? -9.241 -8.646 -24.900 1.00 93.75 582 GLN A N 1
ATOM 4599 C CA . GLN A 1 582 ? -9.001 -7.235 -24.586 1.00 93.75 582 GLN A CA 1
ATOM 4600 C C . GLN A 1 582 ? -10.298 -6.444 -24.341 1.00 93.75 582 GLN A C 1
ATOM 4602 O O . GLN A 1 582 ? -10.433 -5.740 -23.343 1.00 93.75 582 GLN A O 1
ATOM 4607 N N . LYS A 1 583 ? -11.326 -6.636 -25.181 1.00 95.38 583 LYS A N 1
ATOM 4608 C CA . LYS A 1 583 ? -12.662 -6.047 -24.953 1.00 95.38 583 LYS A CA 1
ATOM 4609 C C . LYS A 1 583 ? -13.268 -6.484 -23.619 1.00 95.38 583 LYS A C 1
ATOM 4611 O O . LYS A 1 583 ? -13.918 -5.684 -22.950 1.00 95.38 583 LYS A O 1
ATOM 4616 N N . TYR A 1 584 ? -13.072 -7.744 -23.228 1.00 95.56 584 TYR A N 1
ATOM 4617 C CA . TYR A 1 584 ? -13.545 -8.242 -21.938 1.00 95.56 584 TYR A CA 1
ATOM 4618 C C . TYR A 1 584 ? -12.857 -7.521 -20.767 1.00 95.56 584 TYR A C 1
ATOM 4620 O O . TYR A 1 584 ? -13.572 -7.062 -19.878 1.00 95.56 584 TYR A O 1
ATOM 4628 N N . VAL A 1 585 ? -11.535 -7.312 -20.840 1.00 95.62 585 VAL A N 1
ATOM 4629 C CA . VAL A 1 585 ? -10.736 -6.561 -19.844 1.00 95.62 585 VAL A CA 1
ATOM 4630 C C . VAL A 1 585 ? -11.203 -5.103 -19.692 1.00 95.62 585 VAL A C 1
ATOM 4632 O O . VAL A 1 585 ? -11.118 -4.524 -18.614 1.00 95.62 585 VAL A O 1
ATOM 4635 N N . ILE A 1 586 ? -11.776 -4.497 -20.737 1.00 96.44 586 ILE A N 1
ATOM 4636 C CA . ILE A 1 586 ? -12.384 -3.157 -20.645 1.00 96.44 586 ILE A CA 1
ATOM 4637 C C . ILE A 1 586 ? -13.764 -3.219 -19.976 1.00 96.44 586 ILE A C 1
ATOM 4639 O O . ILE A 1 586 ? -14.054 -2.458 -19.043 1.00 96.44 586 ILE A O 1
ATOM 4643 N N . TYR A 1 587 ? -14.650 -4.087 -20.479 1.00 97.44 587 TYR A N 1
ATOM 4644 C CA . TYR A 1 587 ? -16.070 -4.065 -20.119 1.00 97.44 587 TYR A CA 1
ATOM 4645 C C . TYR A 1 587 ? -16.374 -4.713 -18.768 1.00 97.44 587 TYR A C 1
ATOM 4647 O O . TYR A 1 587 ? -17.263 -4.231 -18.062 1.00 97.44 587 TYR A O 1
ATOM 4655 N N . ALA A 1 588 ? -15.680 -5.787 -18.385 1.00 97.00 588 ALA A N 1
ATOM 4656 C CA . ALA A 1 588 ? -15.966 -6.481 -17.132 1.00 97.00 588 ALA A CA 1
ATOM 4657 C C . ALA A 1 588 ? -15.714 -5.577 -15.905 1.00 97.00 588 ALA A C 1
ATOM 4659 O O . ALA A 1 588 ? -16.650 -5.408 -15.110 1.00 97.00 588 ALA A O 1
ATOM 4660 N N . PRO A 1 589 ? -14.563 -4.884 -15.777 1.00 97.44 589 PRO A N 1
ATOM 4661 C CA . PRO A 1 589 ? -14.358 -3.905 -14.712 1.00 97.44 589 PRO A CA 1
ATOM 4662 C C . PRO A 1 589 ? -15.353 -2.737 -14.768 1.00 97.44 589 PRO A C 1
ATOM 4664 O O . PRO A 1 589 ? -15.852 -2.323 -13.722 1.00 97.44 589 PRO A O 1
ATOM 4667 N N . ALA A 1 590 ? -15.739 -2.248 -15.955 1.00 97.81 590 ALA A N 1
ATOM 4668 C CA . ALA A 1 590 ? -16.750 -1.189 -16.083 1.00 97.81 590 ALA A CA 1
ATOM 4669 C C . ALA A 1 590 ? -18.111 -1.604 -15.496 1.00 97.81 590 ALA A C 1
ATOM 4671 O O . ALA A 1 590 ? -18.749 -0.846 -14.760 1.00 97.81 590 ALA A O 1
ATOM 4672 N N . VAL A 1 591 ? -18.549 -2.833 -15.790 1.00 97.75 591 VAL A N 1
ATOM 4673 C CA . VAL A 1 591 ? -19.800 -3.390 -15.259 1.00 97.75 591 VAL A CA 1
ATOM 4674 C C . VAL A 1 591 ? -19.717 -3.547 -13.741 1.00 97.75 591 VAL A C 1
ATOM 4676 O O . VAL A 1 591 ? -20.648 -3.149 -13.035 1.00 97.75 591 VAL A O 1
ATOM 4679 N N . VAL A 1 592 ? -18.600 -4.062 -13.213 1.00 97.88 592 VAL A N 1
ATOM 4680 C CA . VAL A 1 592 ? -18.411 -4.163 -11.757 1.00 97.88 592 VAL A CA 1
ATOM 4681 C C . VAL A 1 592 ? -18.391 -2.779 -11.106 1.00 97.88 592 VAL A C 1
ATOM 4683 O O . VAL A 1 592 ? -19.005 -2.603 -10.047 1.00 97.88 592 VAL A O 1
ATOM 4686 N N . ALA A 1 593 ? -17.761 -1.786 -11.737 1.00 97.81 593 ALA A N 1
ATOM 4687 C CA . ALA A 1 593 ? -17.730 -0.409 -11.257 1.00 97.81 593 ALA A CA 1
ATOM 4688 C C . ALA A 1 593 ? -19.141 0.182 -11.147 1.00 97.81 593 ALA A C 1
ATOM 4690 O O . ALA A 1 593 ? -19.512 0.734 -10.106 1.00 97.81 593 ALA A O 1
ATOM 4691 N N . LEU A 1 594 ? -19.955 0.004 -12.191 1.00 97.75 594 LEU A N 1
ATOM 4692 C CA . LEU A 1 594 ? -21.336 0.479 -12.236 1.00 97.75 594 LEU A CA 1
ATOM 4693 C C . LEU A 1 594 ? -22.195 -0.177 -11.148 1.00 97.75 594 LEU A C 1
ATOM 4695 O O . LEU A 1 594 ? -22.836 0.521 -10.358 1.00 97.75 594 LEU A O 1
ATOM 4699 N N . ILE A 1 595 ? -22.174 -1.510 -11.059 1.00 97.56 595 ILE A N 1
ATOM 4700 C CA . ILE A 1 595 ? -22.952 -2.252 -10.057 1.00 97.56 595 ILE A CA 1
ATOM 4701 C C . ILE A 1 595 ? -22.517 -1.859 -8.639 1.00 97.56 595 ILE A C 1
ATOM 4703 O O . ILE A 1 595 ? -23.358 -1.593 -7.778 1.00 97.56 595 ILE A O 1
ATOM 4707 N N . SER A 1 596 ? -21.210 -1.767 -8.391 1.00 97.44 596 SER A N 1
ATOM 4708 C CA . SER A 1 596 ? -20.671 -1.389 -7.080 1.00 97.44 596 SER A CA 1
ATOM 4709 C C . SER A 1 596 ? -21.029 0.050 -6.704 1.00 97.44 596 SER A C 1
ATOM 4711 O O . SER A 1 596 ? -21.334 0.312 -5.541 1.00 97.44 596 SER A O 1
ATOM 4713 N N . THR A 1 597 ? -21.083 0.966 -7.676 1.00 96.94 597 THR A N 1
ATOM 4714 C CA . THR A 1 597 ? -21.540 2.352 -7.473 1.00 96.94 597 THR A CA 1
ATOM 4715 C C . THR A 1 597 ? -23.014 2.400 -7.073 1.00 96.94 597 THR A C 1
ATOM 4717 O O . THR A 1 597 ? -23.376 3.119 -6.140 1.00 96.94 597 THR A O 1
ATOM 4720 N N . ILE A 1 598 ? -23.865 1.594 -7.717 1.00 96.62 598 ILE A N 1
ATOM 4721 C CA . ILE A 1 598 ? -25.285 1.478 -7.353 1.00 96.62 598 ILE A CA 1
ATOM 4722 C C . ILE A 1 598 ? -25.422 0.938 -5.923 1.00 96.62 598 ILE A C 1
ATOM 4724 O O . ILE A 1 598 ? -26.145 1.515 -5.112 1.00 96.62 598 ILE A O 1
ATOM 4728 N N . LEU A 1 599 ? -24.682 -0.118 -5.569 1.00 96.19 599 LEU A N 1
ATOM 4729 C CA . LEU A 1 599 ? -24.703 -0.685 -4.215 1.00 96.19 599 LEU A CA 1
ATOM 4730 C C . LEU A 1 599 ? -24.164 0.282 -3.161 1.00 96.19 599 LEU A C 1
ATOM 4732 O O . LEU A 1 599 ? -24.701 0.343 -2.052 1.00 96.19 599 LEU A O 1
ATOM 4736 N N . PHE A 1 600 ? -23.142 1.065 -3.500 1.00 95.62 600 PHE A N 1
ATOM 4737 C CA . PHE A 1 600 ? -22.645 2.149 -2.660 1.00 95.62 600 PHE A CA 1
ATOM 4738 C C . PHE A 1 600 ? -23.734 3.204 -2.422 1.00 95.62 600 PHE A C 1
ATOM 4740 O O . PHE A 1 600 ? -24.028 3.522 -1.267 1.00 95.62 600 PHE A O 1
ATOM 4747 N N . ALA A 1 601 ? -24.400 3.679 -3.480 1.00 95.12 601 ALA A N 1
ATOM 4748 C CA . ALA A 1 601 ? -25.496 4.642 -3.374 1.00 95.12 601 ALA A CA 1
ATOM 4749 C C . ALA A 1 601 ? -26.671 4.095 -2.542 1.00 95.12 601 ALA A C 1
ATOM 4751 O O . ALA A 1 601 ? -27.208 4.796 -1.683 1.00 95.12 601 ALA A O 1
ATOM 4752 N N . MET A 1 602 ? -27.018 2.814 -2.709 1.00 95.31 602 MET A N 1
ATOM 4753 C CA . MET A 1 602 ? -28.020 2.147 -1.873 1.00 95.31 602 MET A CA 1
ATOM 4754 C C . MET A 1 602 ? -27.583 2.057 -0.406 1.00 95.31 602 MET A C 1
ATOM 4756 O O . MET A 1 602 ? -28.403 2.253 0.486 1.00 95.31 602 MET A O 1
ATOM 4760 N N . CYS A 1 603 ? -26.299 1.821 -0.127 1.00 93.69 603 CYS A N 1
ATOM 4761 C CA . CYS A 1 603 ? -25.775 1.824 1.240 1.00 93.69 603 CYS A CA 1
ATOM 4762 C C . CYS A 1 603 ? -25.795 3.221 1.888 1.00 93.69 603 CYS A C 1
ATOM 4764 O O . CYS A 1 603 ? -25.868 3.309 3.119 1.00 93.69 603 CYS A O 1
ATOM 4766 N N . LEU A 1 604 ? -25.762 4.311 1.110 1.00 90.75 604 LEU A N 1
ATOM 4767 C CA . LEU A 1 604 ? -25.879 5.679 1.635 1.00 90.75 604 LEU A CA 1
ATOM 4768 C C . LEU A 1 604 ? -27.284 5.995 2.164 1.00 90.75 604 LEU A C 1
ATOM 4770 O O . LEU A 1 604 ? -27.409 6.786 3.099 1.00 90.75 604 LEU A O 1
ATOM 4774 N N . HIS A 1 605 ? -28.329 5.352 1.639 1.00 91.50 605 HIS A N 1
ATOM 4775 C CA . HIS A 1 605 ? -29.709 5.569 2.072 1.00 91.50 605 HIS A CA 1
ATOM 4776 C C . HIS A 1 605 ? -30.168 4.492 3.069 1.00 91.50 605 HIS A C 1
ATOM 4778 O O . HIS A 1 605 ? -30.067 3.299 2.795 1.00 91.50 605 HIS A O 1
ATOM 4784 N N . THR A 1 606 ? -30.685 4.886 4.240 1.00 86.00 606 THR A N 1
ATOM 4785 C CA . THR A 1 606 ? -31.006 3.934 5.326 1.00 86.00 606 THR A CA 1
ATOM 4786 C C . THR A 1 606 ? -32.083 2.926 4.920 1.00 86.00 606 THR A C 1
ATOM 4788 O O . THR A 1 606 ? -31.923 1.737 5.182 1.00 86.00 606 THR A O 1
ATOM 4791 N N . SER A 1 607 ? -33.128 3.358 4.208 1.00 88.88 607 SER A N 1
ATOM 4792 C CA . SER A 1 607 ? -34.191 2.452 3.742 1.00 88.88 607 SER A CA 1
ATOM 4793 C C . SER A 1 607 ? -33.691 1.461 2.689 1.00 88.88 607 SER A C 1
ATOM 4795 O O . SER A 1 607 ? -34.125 0.315 2.658 1.00 88.88 607 SER A O 1
ATOM 4797 N N . SER A 1 608 ? -32.744 1.881 1.847 1.00 92.44 608 SER A N 1
ATOM 4798 C CA . SER A 1 608 ? -32.198 1.044 0.771 1.00 92.44 608 SER A CA 1
ATOM 4799 C C . SER A 1 608 ? -31.119 0.087 1.285 1.00 92.44 608 SER A C 1
ATOM 4801 O O . SER A 1 608 ? -30.922 -0.984 0.714 1.00 92.44 608 SER A O 1
ATOM 4803 N N . TYR A 1 609 ? -30.466 0.422 2.402 1.00 92.44 609 TYR A N 1
ATOM 4804 C CA . TYR A 1 609 ? -29.508 -0.458 3.069 1.00 92.44 609 TYR A CA 1
ATOM 4805 C C . TYR A 1 609 ? -30.144 -1.780 3.526 1.00 92.44 609 TYR A C 1
ATOM 4807 O O . TYR A 1 609 ? -29.494 -2.819 3.470 1.00 92.44 609 TYR A O 1
ATOM 4815 N N . ALA A 1 610 ? -31.431 -1.780 3.892 1.00 91.31 610 ALA A N 1
ATOM 4816 C CA . ALA A 1 610 ? -32.156 -3.008 4.229 1.00 91.31 610 ALA A CA 1
ATOM 4817 C C . ALA A 1 610 ? -32.215 -4.018 3.067 1.00 91.31 610 ALA A C 1
ATOM 4819 O O . ALA A 1 610 ? -32.389 -5.209 3.301 1.00 91.31 610 ALA A O 1
ATOM 4820 N N . ILE A 1 611 ? -32.066 -3.560 1.819 1.00 93.50 611 ILE A N 1
ATOM 4821 C CA . ILE A 1 611 ? -31.996 -4.426 0.636 1.00 93.50 611 ILE A CA 1
ATOM 4822 C C . ILE A 1 611 ? -30.579 -4.980 0.485 1.00 93.50 611 ILE A C 1
ATOM 4824 O O . ILE A 1 611 ? -30.397 -6.176 0.263 1.00 93.50 611 ILE A O 1
ATOM 4828 N N . THR A 1 612 ? -29.559 -4.131 0.645 1.00 93.00 612 THR A N 1
ATOM 4829 C CA . THR A 1 612 ? -28.162 -4.565 0.508 1.00 93.00 612 THR A CA 1
ATOM 4830 C C . THR A 1 612 ? -27.723 -5.481 1.645 1.00 93.00 612 THR A C 1
ATOM 4832 O O . THR A 1 612 ? -26.810 -6.273 1.454 1.00 93.00 612 THR A O 1
ATOM 4835 N N . THR A 1 613 ? -28.383 -5.450 2.806 1.00 92.50 613 THR A N 1
ATOM 4836 C CA . THR A 1 613 ? -28.098 -6.383 3.904 1.00 92.50 613 THR A CA 1
ATOM 4837 C C . THR A 1 613 ? -28.602 -7.796 3.666 1.00 92.50 613 THR A C 1
ATOM 4839 O O . THR A 1 613 ? -28.063 -8.732 4.258 1.00 92.50 613 THR A O 1
ATOM 4842 N N . GLN A 1 614 ? -29.613 -7.968 2.814 1.00 92.88 614 GLN A N 1
ATOM 4843 C CA . GLN A 1 614 ? -30.185 -9.278 2.544 1.00 92.88 614 GLN A CA 1
ATOM 4844 C C . GLN A 1 614 ? -29.206 -10.141 1.754 1.00 92.88 614 GLN A C 1
ATOM 4846 O O . GLN A 1 614 ? -28.638 -9.712 0.748 1.00 92.88 614 GLN A O 1
ATOM 4851 N N . LEU A 1 615 ? -29.071 -11.400 2.176 1.00 89.69 615 LEU A N 1
ATOM 4852 C CA . LEU A 1 615 ? -28.184 -12.370 1.537 1.00 89.69 615 LEU A CA 1
ATOM 4853 C C . LEU A 1 615 ? -28.495 -12.542 0.041 1.00 89.69 615 LEU A C 1
ATOM 4855 O O . LEU A 1 615 ? -27.576 -12.616 -0.771 1.00 89.69 615 LEU A O 1
ATOM 4859 N N . TRP A 1 616 ? -29.780 -12.552 -0.323 1.00 90.88 616 TRP A N 1
ATOM 4860 C CA . TRP A 1 616 ? -30.239 -12.739 -1.701 1.00 90.88 616 TRP A CA 1
ATOM 4861 C C . TRP A 1 616 ? -29.819 -11.619 -2.649 1.00 90.88 616 TRP A C 1
ATOM 4863 O O . TRP A 1 616 ? -29.508 -11.899 -3.799 1.00 90.88 616 TRP A O 1
ATOM 4873 N N . CYS A 1 617 ? -29.793 -10.369 -2.184 1.00 93.25 617 CYS A N 1
ATOM 4874 C CA . CYS A 1 617 ? -29.405 -9.239 -3.023 1.00 93.25 617 CYS A CA 1
ATOM 4875 C C . CYS A 1 617 ? -27.924 -8.907 -2.833 1.00 93.25 617 CYS A C 1
ATOM 4877 O O . CYS A 1 617 ? -27.136 -9.037 -3.763 1.00 93.25 617 CYS A O 1
ATOM 4879 N N . GLY A 1 618 ? -27.520 -8.504 -1.625 1.00 92.81 618 GLY A N 1
ATOM 4880 C CA . GLY A 1 618 ? -26.145 -8.084 -1.354 1.00 92.81 618 GLY A CA 1
ATOM 4881 C C . GLY A 1 618 ? -25.142 -9.232 -1.420 1.00 92.81 618 GLY A C 1
ATOM 4882 O O . GLY A 1 618 ? -24.069 -9.073 -2.004 1.00 92.81 618 GLY A O 1
ATOM 4883 N N . GLY A 1 619 ? -25.493 -10.393 -0.864 1.00 93.38 619 GLY A N 1
ATOM 4884 C CA . GLY A 1 619 ? -24.615 -11.564 -0.814 1.00 93.38 619 GLY A CA 1
ATOM 4885 C C . GLY A 1 619 ? -24.389 -12.201 -2.182 1.00 93.38 619 GLY A C 1
ATOM 4886 O O . GLY A 1 619 ? -23.242 -12.315 -2.611 1.00 93.38 619 GLY A O 1
ATOM 4887 N N . VAL A 1 620 ? -25.467 -12.555 -2.893 1.00 95.56 620 VAL A N 1
ATOM 4888 C CA . VAL A 1 620 ? -25.388 -13.151 -4.244 1.00 95.56 620 VAL A CA 1
ATOM 4889 C C . VAL A 1 620 ? -24.655 -12.225 -5.209 1.00 95.56 620 VAL A C 1
ATOM 4891 O O . VAL A 1 620 ? -23.768 -12.676 -5.929 1.00 95.56 620 VAL A O 1
ATOM 4894 N N . LEU A 1 621 ? -24.963 -10.926 -5.186 1.00 96.31 621 LEU A N 1
ATOM 4895 C CA . LEU A 1 621 ? -24.290 -9.966 -6.053 1.00 96.31 621 LEU A CA 1
ATOM 4896 C C . LEU A 1 621 ? -22.808 -9.828 -5.688 1.00 96.31 621 LEU A C 1
ATOM 4898 O O . LEU A 1 621 ? -21.976 -9.793 -6.580 1.00 96.31 621 LEU A O 1
ATOM 4902 N N . SER A 1 622 ? -22.443 -9.855 -4.402 1.00 95.19 622 SER A N 1
ATOM 4903 C CA . SER A 1 622 ? -21.028 -9.847 -3.993 1.00 95.19 622 SER A CA 1
ATOM 4904 C C . SER A 1 622 ? -20.270 -11.096 -4.461 1.00 95.19 622 SER A C 1
ATOM 4906 O O . SER A 1 622 ? -19.116 -10.981 -4.867 1.00 95.19 622 SER A O 1
ATOM 4908 N N . VAL A 1 623 ? -20.907 -12.274 -4.446 1.00 94.06 623 VAL A N 1
ATOM 4909 C CA . VAL A 1 623 ? -20.334 -13.508 -5.018 1.00 94.06 623 VAL A CA 1
ATOM 4910 C C . VAL A 1 623 ? -20.179 -13.374 -6.533 1.00 94.06 623 VAL A C 1
ATOM 4912 O O . VAL A 1 623 ? -19.114 -13.679 -7.059 1.00 94.06 623 VAL A O 1
ATOM 4915 N N . ALA A 1 624 ? -21.201 -12.875 -7.232 1.00 96.50 624 ALA A N 1
ATOM 4916 C CA . ALA A 1 624 ? -21.150 -12.673 -8.678 1.00 96.50 624 ALA A CA 1
ATOM 4917 C C . ALA A 1 624 ? -20.037 -11.691 -9.080 1.00 96.50 624 ALA A C 1
ATOM 4919 O O . ALA A 1 624 ? -19.242 -12.004 -9.960 1.00 96.50 624 ALA A O 1
ATOM 4920 N N . LEU A 1 625 ? -19.924 -10.548 -8.393 1.00 96.94 625 LEU A N 1
ATOM 4921 C CA . LEU A 1 625 ? -18.856 -9.570 -8.623 1.00 96.94 625 LEU A CA 1
ATOM 4922 C C . LEU A 1 625 ? -17.466 -10.168 -8.364 1.00 96.94 625 LEU A C 1
ATOM 4924 O O . LEU A 1 625 ? -16.540 -9.896 -9.121 1.00 96.94 625 LEU A O 1
ATOM 4928 N N . PHE A 1 626 ? -17.319 -11.006 -7.331 1.00 95.19 626 PHE A N 1
ATOM 4929 C CA . PHE A 1 626 ? -16.066 -11.716 -7.066 1.00 95.19 626 PHE A CA 1
ATOM 4930 C C . PHE A 1 626 ? -15.717 -12.715 -8.179 1.00 95.19 626 PHE A C 1
ATOM 4932 O O . PHE A 1 626 ? -14.568 -12.766 -8.601 1.00 95.19 626 PHE A O 1
ATOM 4939 N N . VAL A 1 627 ? -16.693 -13.474 -8.688 1.00 94.62 627 VAL A N 1
ATOM 4940 C CA . VAL A 1 627 ? -16.483 -14.422 -9.796 1.00 94.62 627 VAL A CA 1
ATOM 4941 C C . VAL A 1 627 ? -16.129 -13.699 -11.097 1.00 94.62 627 VAL A C 1
ATOM 4943 O O . VAL A 1 627 ? -15.219 -14.139 -11.794 1.00 94.62 627 VAL A O 1
ATOM 4946 N N . VAL A 1 628 ? -16.798 -12.582 -11.409 1.00 95.94 628 VAL A N 1
ATOM 4947 C CA . VAL A 1 628 ? -16.470 -11.753 -12.583 1.00 95.94 628 VAL A CA 1
ATOM 4948 C C . VAL A 1 628 ? -15.034 -11.246 -12.493 1.00 95.94 628 VAL A C 1
ATOM 4950 O O . VAL A 1 628 ? -14.288 -11.401 -13.453 1.00 95.94 628 VAL A O 1
ATOM 4953 N N . TRP A 1 629 ? -14.619 -10.724 -11.334 1.00 95.38 629 TRP A N 1
ATOM 4954 C CA . TRP A 1 629 ? -13.237 -10.290 -11.122 1.00 95.38 629 TRP A CA 1
ATOM 4955 C C . TRP A 1 629 ? -12.227 -11.426 -11.166 1.00 95.38 629 TRP A C 1
ATOM 4957 O O . TRP A 1 629 ? -11.124 -11.232 -11.657 1.00 95.38 629 TRP A O 1
ATOM 4967 N N . LEU A 1 630 ? -12.583 -12.609 -10.665 1.00 91.19 630 LEU A N 1
ATOM 4968 C CA . LEU A 1 630 ? -11.700 -13.767 -10.737 1.00 91.19 630 LEU A CA 1
ATOM 4969 C C . LEU A 1 630 ? -11.466 -14.179 -12.196 1.00 91.19 630 LEU A C 1
ATOM 4971 O O . LEU A 1 630 ? -10.341 -14.491 -12.565 1.00 91.19 630 LEU A O 1
ATOM 4975 N N . ALA A 1 631 ? -12.516 -14.151 -13.022 1.00 92.56 631 ALA A N 1
ATOM 4976 C CA . ALA A 1 631 ? -12.408 -14.415 -14.452 1.00 92.56 631 ALA A CA 1
ATOM 4977 C C . ALA A 1 631 ? -11.633 -13.311 -15.190 1.00 92.56 631 ALA A C 1
ATOM 4979 O O . ALA A 1 631 ? -10.806 -13.623 -16.038 1.00 92.56 631 ALA A O 1
ATOM 4980 N N . ASP A 1 632 ? -11.879 -12.041 -14.856 1.00 93.62 632 ASP A N 1
ATOM 4981 C CA . ASP A 1 632 ? -11.149 -10.898 -15.415 1.00 93.62 632 ASP A CA 1
ATOM 4982 C C . ASP A 1 632 ? -9.660 -10.959 -15.088 1.00 93.62 632 ASP A C 1
ATOM 4984 O O . ASP A 1 632 ? -8.847 -10.888 -15.997 1.00 93.62 632 ASP A O 1
ATOM 4988 N N . LEU A 1 633 ? -9.294 -11.220 -13.830 1.00 90.06 633 LEU A N 1
ATOM 4989 C CA . LEU A 1 633 ? -7.899 -11.325 -13.404 1.00 90.06 633 LEU A CA 1
ATOM 4990 C C . LEU A 1 633 ? -7.130 -12.391 -14.198 1.00 90.06 633 LEU A C 1
ATOM 4992 O O . LEU A 1 633 ? -5.976 -12.170 -14.537 1.00 90.06 633 LEU A O 1
ATOM 4996 N N . ILE A 1 634 ? -7.761 -13.522 -14.533 1.00 89.06 634 ILE A N 1
ATOM 4997 C CA . ILE A 1 634 ? -7.128 -14.568 -15.354 1.00 89.06 634 ILE A CA 1
ATOM 4998 C C . ILE A 1 634 ? -6.791 -14.043 -16.754 1.00 89.06 634 ILE A C 1
ATOM 5000 O O . ILE A 1 634 ? -5.728 -14.358 -17.277 1.00 89.06 634 ILE A O 1
ATOM 5004 N N . VAL A 1 635 ? -7.682 -13.255 -17.363 1.00 91.19 635 VAL A N 1
ATOM 5005 C CA . VAL A 1 635 ? -7.459 -12.680 -18.700 1.00 91.19 635 VAL A CA 1
ATOM 5006 C C . VAL A 1 635 ? -6.456 -11.528 -18.626 1.00 91.19 635 VAL A C 1
ATOM 5008 O O . VAL A 1 635 ? -5.529 -11.469 -19.426 1.00 91.19 635 VAL A O 1
ATOM 5011 N N . THR A 1 636 ? -6.605 -10.654 -17.633 1.00 90.81 636 THR A N 1
ATOM 5012 C CA . THR A 1 636 ? -5.752 -9.486 -17.391 1.00 90.81 636 THR A CA 1
ATOM 5013 C C . THR A 1 636 ? -4.332 -9.874 -16.971 1.00 90.81 636 THR A C 1
ATOM 5015 O O . THR A 1 636 ? -3.415 -9.099 -17.189 1.00 90.81 636 THR A O 1
ATOM 5018 N N . MET A 1 637 ? -4.094 -11.063 -16.418 1.00 88.12 637 MET A N 1
ATOM 5019 C CA . MET A 1 637 ? -2.742 -11.533 -16.066 1.00 88.12 637 MET A CA 1
ATOM 5020 C C . MET A 1 637 ? -2.177 -12.547 -17.068 1.00 88.12 637 MET A C 1
ATOM 5022 O O . MET A 1 637 ? -1.175 -13.201 -16.789 1.00 88.12 637 MET A O 1
ATOM 5026 N N . HIS A 1 638 ? -2.822 -12.728 -18.223 1.00 86.94 638 HIS A N 1
ATOM 5027 C CA . HIS A 1 638 ? -2.337 -13.659 -19.233 1.00 86.94 638 HIS A CA 1
ATOM 5028 C C . HIS A 1 638 ? -1.209 -13.039 -20.062 1.00 86.94 638 HIS A C 1
ATOM 5030 O O . HIS A 1 638 ? -1.381 -11.961 -20.615 1.00 86.94 638 HIS A O 1
ATOM 5036 N N . SER A 1 639 ? -0.083 -13.733 -20.185 1.00 80.56 639 SER A N 1
ATOM 5037 C CA . SER A 1 639 ? 1.150 -13.194 -20.767 1.00 80.56 639 SER A CA 1
ATOM 5038 C C . SER A 1 639 ? 1.112 -12.976 -22.289 1.00 80.56 639 SER A C 1
ATOM 5040 O O . SER A 1 639 ? 1.879 -12.166 -22.790 1.00 80.56 639 SER A O 1
ATOM 5042 N N . GLU A 1 640 ? 0.229 -13.660 -23.027 1.00 82.62 640 GLU A N 1
ATOM 5043 C CA . GLU A 1 640 ? 0.173 -13.571 -24.502 1.00 82.62 640 GLU A CA 1
ATOM 5044 C C . GLU A 1 640 ? -0.693 -12.409 -25.028 1.00 82.62 640 GLU A C 1
ATOM 5046 O O . GLU A 1 640 ? -0.387 -11.830 -26.061 1.00 82.62 640 GLU A O 1
ATOM 5051 N N . ASP A 1 641 ? -1.791 -12.072 -24.342 1.00 82.69 641 ASP A N 1
ATOM 5052 C CA . ASP A 1 641 ? -2.847 -11.185 -24.877 1.00 82.69 641 ASP A CA 1
ATOM 5053 C C . ASP A 1 641 ? -3.210 -10.018 -23.942 1.00 82.69 641 ASP A C 1
ATOM 5055 O O . ASP A 1 641 ? -4.180 -9.288 -24.193 1.00 82.69 641 ASP A O 1
ATOM 5059 N N . SER A 1 642 ? -2.506 -9.872 -22.818 1.00 86.50 642 SER A N 1
ATOM 5060 C CA . SER A 1 642 ? -2.811 -8.836 -21.836 1.00 86.50 642 SER A CA 1
ATOM 5061 C C . SER A 1 642 ? -2.016 -7.561 -22.071 1.00 86.50 642 SER A C 1
ATOM 5063 O O . SER A 1 642 ? -0.863 -7.586 -22.472 1.00 86.50 642 SER A O 1
ATOM 5065 N N . TRP A 1 643 ? -2.631 -6.431 -21.727 1.00 92.69 643 TRP A N 1
ATOM 5066 C CA . TRP A 1 643 ? -1.940 -5.151 -21.588 1.00 92.69 643 TRP A CA 1
ATOM 5067 C C . TRP A 1 643 ? -1.279 -4.969 -20.217 1.00 92.69 643 TRP A C 1
ATOM 5069 O O . TRP A 1 643 ? -0.503 -4.042 -20.027 1.00 92.69 643 TRP A O 1
ATOM 5079 N N . ALA A 1 644 ? -1.626 -5.783 -19.216 1.00 90.31 644 ALA A N 1
ATOM 5080 C CA . ALA A 1 644 ? -1.113 -5.594 -17.860 1.00 90.31 644 ALA A CA 1
ATOM 5081 C C . ALA A 1 644 ? 0.291 -6.175 -17.693 1.00 90.31 644 ALA A C 1
ATOM 5083 O O . ALA A 1 644 ? 1.103 -5.588 -16.977 1.00 90.31 644 ALA A O 1
ATOM 5084 N N . VAL A 1 645 ? 0.555 -7.314 -18.337 1.00 88.25 645 VAL A N 1
ATOM 5085 C CA . VAL A 1 645 ? 1.794 -8.087 -18.220 1.00 88.25 645 VAL A CA 1
ATOM 5086 C C . VAL A 1 645 ? 2.265 -8.560 -19.592 1.00 88.25 645 VAL A C 1
ATOM 5088 O O . VAL A 1 645 ? 1.432 -8.911 -20.423 1.00 88.25 645 VAL A O 1
ATOM 5091 N N . ASN A 1 646 ? 3.580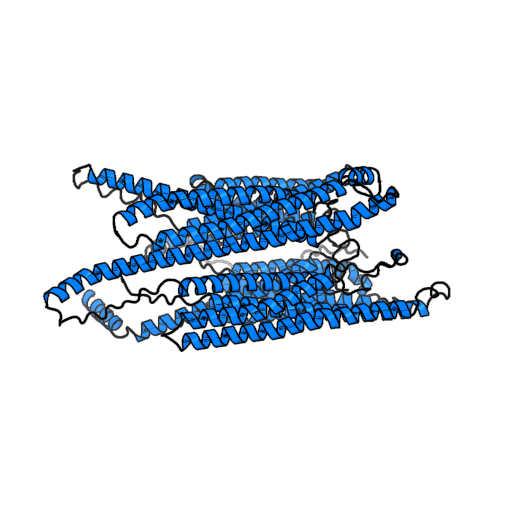 -8.578 -19.816 1.00 84.88 646 ASN A N 1
ATOM 5092 C CA . ASN A 1 646 ? 4.173 -9.091 -21.055 1.00 84.88 646 ASN A CA 1
ATOM 5093 C C . ASN A 1 646 ? 4.346 -10.622 -21.039 1.00 84.88 646 ASN A C 1
ATOM 5095 O O . ASN A 1 646 ? 4.040 -11.296 -20.052 1.00 84.88 646 ASN A O 1
ATOM 5099 N N . GLU A 1 647 ? 4.908 -11.163 -22.124 1.00 80.00 647 GLU A N 1
ATOM 5100 C CA . GLU A 1 647 ? 5.195 -12.595 -22.298 1.00 80.00 647 GLU A CA 1
ATOM 5101 C C . GLU A 1 647 ? 6.087 -13.182 -21.187 1.00 80.00 647 GLU A C 1
ATOM 5103 O O . GLU A 1 647 ? 5.958 -14.353 -20.826 1.00 80.00 647 GLU A O 1
ATOM 5108 N N . ILE A 1 648 ? 6.964 -12.356 -20.610 1.00 71.12 648 ILE A N 1
ATOM 5109 C CA . ILE A 1 648 ? 7.922 -12.721 -19.554 1.00 71.12 648 ILE A CA 1
ATOM 5110 C C . ILE A 1 648 ? 7.284 -12.578 -18.153 1.00 71.12 648 ILE A C 1
ATOM 5112 O O . ILE A 1 648 ? 7.801 -13.105 -17.165 1.00 71.12 648 ILE A O 1
ATOM 5116 N N . GLY A 1 649 ? 6.117 -11.932 -18.060 1.00 73.81 649 GLY A N 1
ATOM 5117 C CA . GLY A 1 649 ? 5.400 -11.656 -16.814 1.00 73.81 649 GLY A CA 1
ATOM 5118 C C . GLY A 1 649 ? 5.791 -10.339 -16.136 1.00 73.81 649 GLY A C 1
ATOM 5119 O O . GLY A 1 649 ? 5.424 -10.124 -14.979 1.00 73.81 649 GLY A O 1
ATOM 5120 N N . GLU A 1 650 ? 6.521 -9.464 -16.826 1.00 76.88 650 GLU A N 1
ATOM 5121 C CA . GLU A 1 650 ? 6.796 -8.102 -16.367 1.00 76.88 650 GLU A CA 1
ATOM 5122 C C . GLU A 1 650 ? 5.553 -7.233 -16.516 1.00 76.88 650 GLU A C 1
ATOM 5124 O O . GLU A 1 650 ? 4.803 -7.352 -17.487 1.00 76.88 650 GLU A O 1
ATOM 5129 N N . ILE A 1 651 ? 5.347 -6.327 -15.565 1.00 84.12 651 ILE A N 1
ATOM 5130 C CA . ILE A 1 651 ? 4.245 -5.368 -15.617 1.00 84.12 651 ILE A CA 1
ATOM 5131 C C . ILE A 1 651 ? 4.479 -4.364 -16.752 1.00 84.12 651 ILE A C 1
ATOM 5133 O O . ILE A 1 651 ? 5.349 -3.504 -16.648 1.00 84.12 651 ILE A O 1
ATOM 5137 N N . GLN A 1 652 ? 3.637 -4.415 -17.785 1.00 85.31 652 GLN A N 1
ATOM 5138 C CA . GLN A 1 652 ? 3.574 -3.385 -18.828 1.00 85.31 652 GLN A CA 1
ATOM 5139 C C . GLN A 1 652 ? 2.717 -2.197 -18.388 1.00 85.31 652 GLN A C 1
ATOM 5141 O O . GLN A 1 652 ? 3.078 -1.045 -18.609 1.00 85.31 652 GLN A O 1
ATOM 5146 N N . MET A 1 653 ? 1.584 -2.462 -17.725 1.00 88.12 653 MET A N 1
ATOM 5147 C CA . MET A 1 653 ? 0.671 -1.413 -17.266 1.00 88.12 653 MET A CA 1
ATOM 5148 C C . MET A 1 653 ? 0.355 -1.536 -15.789 1.00 88.12 653 MET A C 1
ATOM 5150 O O . MET A 1 653 ? -0.587 -2.217 -15.370 1.00 88.12 653 MET A O 1
ATOM 5154 N N . ALA A 1 654 ? 1.119 -0.777 -15.007 1.00 86.81 654 ALA A N 1
ATOM 5155 C CA . ALA A 1 654 ? 1.018 -0.694 -13.558 1.00 86.81 654 ALA A CA 1
ATOM 5156 C C . ALA A 1 654 ? -0.422 -0.495 -13.068 1.00 86.81 654 ALA A C 1
ATOM 5158 O O . ALA A 1 654 ? -0.889 -1.262 -12.229 1.00 86.81 654 ALA A O 1
ATOM 5159 N N . ASN A 1 655 ? -1.166 0.472 -13.613 1.00 89.81 655 ASN A N 1
ATOM 5160 C CA . ASN A 1 655 ? -2.545 0.711 -13.183 1.00 89.81 655 ASN A CA 1
ATOM 5161 C C . ASN A 1 655 ? -3.435 -0.523 -13.372 1.00 89.81 655 ASN A C 1
ATOM 5163 O O . ASN A 1 655 ? -4.097 -0.966 -12.432 1.00 89.81 655 ASN A O 1
ATOM 5167 N N . LEU A 1 656 ? -3.456 -1.077 -14.586 1.00 91.69 656 LEU A N 1
ATOM 5168 C CA . LEU A 1 656 ? -4.285 -2.230 -14.924 1.00 91.69 656 LEU A CA 1
ATOM 5169 C C . LEU A 1 656 ? -3.946 -3.422 -14.015 1.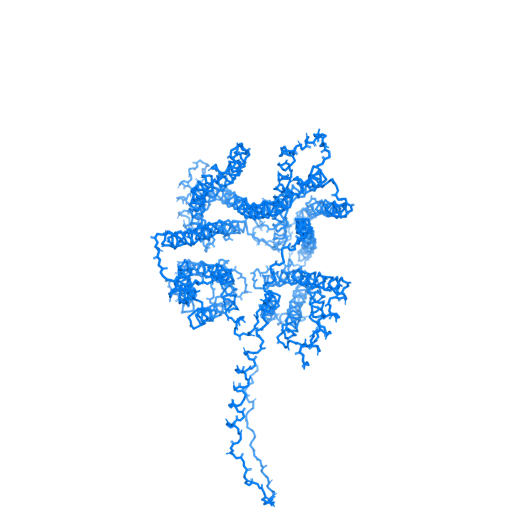00 91.69 656 LEU A C 1
ATOM 5171 O O . LEU A 1 656 ? -4.834 -4.084 -13.468 1.00 91.69 656 LEU A O 1
ATOM 5175 N N . TYR A 1 657 ? -2.652 -3.613 -13.767 1.00 90.62 657 TYR A N 1
ATOM 5176 C CA . TYR A 1 657 ? -2.129 -4.627 -12.871 1.00 90.62 657 TYR A CA 1
ATOM 5177 C C . TYR A 1 657 ? -2.557 -4.411 -11.404 1.00 90.62 657 TYR A C 1
ATOM 5179 O O . TYR A 1 657 ? -3.225 -5.259 -10.812 1.00 90.62 657 TYR A O 1
ATOM 5187 N N . TYR A 1 658 ? -2.246 -3.268 -10.785 1.00 89.69 658 TYR A N 1
ATOM 5188 C CA . TYR A 1 658 ? -2.542 -3.060 -9.360 1.00 89.69 658 TYR A CA 1
ATOM 5189 C C . TYR A 1 658 ? -4.036 -2.903 -9.073 1.00 89.69 658 TYR A C 1
ATOM 5191 O O . TYR A 1 658 ? -4.498 -3.334 -8.012 1.00 89.69 658 TYR A O 1
ATOM 5199 N N . PHE A 1 659 ? -4.815 -2.300 -9.977 1.00 92.50 659 PHE A N 1
ATOM 5200 C CA . PHE A 1 659 ? -6.249 -2.105 -9.753 1.00 92.50 659 PHE A CA 1
ATOM 5201 C C . PHE A 1 659 ? -7.064 -3.370 -9.945 1.00 92.50 659 PHE A C 1
ATOM 5203 O O . PHE A 1 659 ? -8.056 -3.539 -9.229 1.00 92.50 659 PHE A O 1
ATOM 5210 N N . SER A 1 660 ? -6.643 -4.286 -10.817 1.00 93.50 660 SER A N 1
ATOM 5211 C CA . SER A 1 660 ? -7.254 -5.615 -10.881 1.00 93.50 660 SER A CA 1
ATOM 5212 C C . SER A 1 660 ? -6.989 -6.403 -9.589 1.00 93.50 660 SER A C 1
ATOM 5214 O O . SER A 1 660 ? -7.943 -6.889 -8.972 1.00 93.50 660 SER A O 1
ATOM 5216 N N . TRP A 1 661 ? -5.748 -6.397 -9.079 1.00 91.31 661 TRP A N 1
ATOM 5217 C CA . TRP A 1 661 ? -5.394 -6.975 -7.772 1.00 91.31 661 TRP A CA 1
ATOM 5218 C C . TRP A 1 661 ? -6.162 -6.346 -6.600 1.00 91.31 661 TRP A C 1
ATOM 5220 O O . TRP A 1 661 ? -6.742 -7.044 -5.761 1.00 91.31 661 TRP A O 1
ATOM 5230 N N . GLY A 1 662 ? -6.223 -5.017 -6.541 1.00 90.62 662 GLY A N 1
ATOM 5231 C CA . GLY A 1 662 ? -6.992 -4.308 -5.522 1.00 90.62 662 GLY A CA 1
ATOM 5232 C C . GLY A 1 662 ? -8.481 -4.664 -5.581 1.00 90.62 662 GLY A C 1
ATOM 5233 O O . GLY A 1 662 ? -9.104 -4.924 -4.547 1.00 90.62 662 GLY A O 1
ATOM 5234 N N . SER A 1 663 ? -9.051 -4.731 -6.786 1.00 94.94 663 SER A N 1
ATOM 5235 C CA . SER A 1 663 ? -10.469 -5.033 -6.987 1.00 94.94 663 SER A CA 1
ATOM 5236 C C . SER A 1 663 ? -10.826 -6.454 -6.555 1.00 94.94 663 SER A C 1
ATOM 5238 O O . SER A 1 663 ? -11.804 -6.627 -5.822 1.00 94.94 663 SER A O 1
ATOM 5240 N N . ILE A 1 664 ? -10.020 -7.466 -6.907 1.00 92.81 664 ILE A N 1
ATOM 5241 C CA . ILE A 1 664 ? -10.278 -8.851 -6.480 1.00 92.81 664 ILE A CA 1
ATOM 5242 C C . ILE A 1 664 ? -10.168 -9.010 -4.955 1.00 92.81 664 ILE A C 1
ATOM 5244 O O . ILE A 1 664 ? -10.983 -9.717 -4.349 1.00 92.81 664 ILE A O 1
ATOM 5248 N N . ILE A 1 665 ? -9.225 -8.314 -4.305 1.00 88.44 665 ILE A N 1
ATOM 5249 C CA . ILE A 1 665 ? -9.087 -8.323 -2.840 1.00 88.44 665 ILE A CA 1
ATOM 5250 C C . ILE A 1 665 ? -10.340 -7.726 -2.192 1.00 88.44 665 ILE A C 1
ATOM 5252 O O . ILE A 1 665 ? -10.947 -8.359 -1.322 1.00 88.44 665 ILE A O 1
ATOM 5256 N N . VAL A 1 666 ? -10.773 -6.540 -2.635 1.00 93.12 666 VAL A N 1
ATOM 5257 C CA . VAL A 1 666 ? -11.950 -5.863 -2.069 1.00 93.12 666 VAL A CA 1
ATOM 5258 C C . VAL A 1 666 ? -13.234 -6.656 -2.338 1.00 93.12 666 VAL A C 1
ATOM 5260 O O . VAL A 1 666 ? -14.050 -6.816 -1.424 1.00 93.12 666 VAL A O 1
ATOM 5263 N N . ALA A 1 667 ? -13.396 -7.222 -3.538 1.00 94.88 667 ALA A N 1
ATOM 5264 C CA . ALA A 1 667 ? -14.511 -8.109 -3.865 1.00 94.88 667 ALA A CA 1
ATOM 5265 C C . ALA A 1 667 ? -14.522 -9.354 -2.960 1.00 94.88 667 ALA A C 1
ATOM 5267 O O . ALA A 1 667 ? -15.564 -9.719 -2.411 1.00 94.88 667 ALA A O 1
ATOM 5268 N N . GLY A 1 668 ? -13.355 -9.957 -2.712 1.00 89.69 668 GLY A N 1
ATOM 5269 C CA . GLY A 1 668 ? -13.201 -11.093 -1.806 1.00 89.69 668 GLY A CA 1
ATOM 5270 C C . GLY A 1 668 ? -13.533 -10.751 -0.350 1.00 89.69 668 GLY A C 1
ATOM 5271 O O . GLY A 1 668 ? -14.230 -11.519 0.316 1.00 89.69 668 GLY A O 1
ATOM 5272 N N . MET A 1 669 ? -13.097 -9.587 0.145 1.00 89.19 669 MET A N 1
ATOM 5273 C CA . MET A 1 669 ? -13.462 -9.087 1.480 1.00 89.19 669 MET A CA 1
ATOM 5274 C C . MET A 1 669 ? -14.968 -8.840 1.600 1.00 89.19 669 MET A C 1
ATOM 5276 O O . MET A 1 669 ? -15.568 -9.113 2.645 1.00 89.19 669 MET A O 1
ATOM 5280 N N . GLN A 1 670 ? -15.587 -8.320 0.539 1.00 92.81 670 GLN A N 1
ATOM 5281 C CA . GLN A 1 670 ? -17.021 -8.079 0.501 1.00 92.81 670 GLN A CA 1
ATOM 5282 C C . GLN A 1 670 ? -17.800 -9.400 0.515 1.00 92.81 670 GLN A C 1
ATOM 5284 O O . GLN A 1 670 ? -18.690 -9.560 1.351 1.00 92.81 670 GLN A O 1
ATOM 5289 N N . MET A 1 671 ? -17.409 -10.377 -0.308 1.00 92.75 671 MET A N 1
ATOM 5290 C CA . MET A 1 671 ? -17.963 -11.734 -0.286 1.00 92.75 671 MET A CA 1
ATOM 5291 C C . MET A 1 671 ? -17.820 -12.381 1.102 1.00 92.75 671 MET A C 1
ATOM 5293 O O . MET A 1 671 ? -18.800 -12.879 1.659 1.00 92.75 671 MET A O 1
ATOM 5297 N N . ALA A 1 672 ? -16.628 -12.316 1.705 1.00 86.88 672 ALA A N 1
ATOM 5298 C CA . ALA A 1 672 ? -16.370 -12.876 3.031 1.00 86.88 672 ALA A CA 1
ATOM 5299 C C . ALA A 1 672 ? -17.269 -12.257 4.114 1.00 86.88 672 ALA A C 1
ATOM 5301 O O . ALA A 1 672 ? -17.675 -12.949 5.048 1.00 86.88 672 ALA A O 1
ATOM 5302 N N . SER A 1 673 ? -17.629 -10.975 3.978 1.00 88.00 673 SER A N 1
ATOM 5303 C CA . SER A 1 673 ? -18.527 -10.315 4.929 1.00 88.00 673 SER A CA 1
ATOM 5304 C C . SER A 1 673 ? -19.942 -10.903 4.946 1.00 88.00 673 SER A C 1
ATOM 5306 O O . SER A 1 673 ? -20.548 -10.949 6.011 1.00 88.00 673 SER A O 1
ATOM 5308 N N . TYR A 1 674 ? -20.433 -11.427 3.817 1.00 90.00 674 TYR A N 1
ATOM 5309 C CA . TYR A 1 674 ? -21.710 -12.150 3.759 1.00 90.00 674 TYR A CA 1
ATOM 5310 C C . TYR A 1 674 ? -21.570 -13.635 4.104 1.00 90.00 674 TYR A C 1
ATOM 5312 O O . TYR A 1 674 ? -22.524 -14.233 4.591 1.00 90.00 674 TYR A O 1
ATOM 5320 N N . ALA A 1 675 ? -20.392 -14.231 3.896 1.00 86.44 675 ALA A N 1
ATOM 5321 C CA . ALA A 1 675 ? -20.138 -15.624 4.260 1.00 86.44 675 ALA A CA 1
ATOM 5322 C C . ALA A 1 675 ? -20.086 -15.839 5.785 1.00 86.44 675 ALA A C 1
ATOM 5324 O O . ALA A 1 675 ? -20.528 -16.881 6.264 1.00 86.44 675 ALA A O 1
ATOM 5325 N N . LYS A 1 676 ? -19.594 -14.854 6.556 1.00 83.31 676 LYS A N 1
ATOM 5326 C CA . LYS A 1 676 ? -19.489 -14.933 8.028 1.00 83.31 676 LYS A CA 1
ATOM 5327 C C . LYS A 1 676 ? -20.821 -15.326 8.709 1.00 83.31 676 LYS A C 1
ATOM 5329 O O . LYS A 1 676 ? -20.825 -16.341 9.407 1.00 83.31 676 LYS A O 1
ATOM 5334 N N . PRO A 1 677 ? -21.954 -14.627 8.467 1.00 84.50 677 PRO A N 1
ATOM 5335 C CA . PRO A 1 677 ? -23.258 -15.032 9.001 1.00 84.50 677 PRO A CA 1
ATOM 5336 C C . PRO A 1 677 ? -23.706 -16.441 8.587 1.00 84.50 677 PRO A C 1
ATOM 5338 O O . PRO A 1 677 ? -24.305 -17.147 9.390 1.00 84.50 677 PRO A O 1
ATOM 5341 N N . ILE A 1 678 ? -23.407 -16.868 7.352 1.00 86.19 678 ILE A N 1
ATOM 5342 C CA . ILE A 1 678 ? -23.805 -18.190 6.830 1.00 86.19 678 ILE A CA 1
ATOM 5343 C C . ILE A 1 678 ? -23.087 -19.314 7.583 1.00 86.19 678 ILE A C 1
ATOM 5345 O O . ILE A 1 678 ? -23.668 -20.365 7.837 1.00 86.19 678 ILE A O 1
ATOM 5349 N N . LEU A 1 679 ? -21.829 -19.082 7.960 1.00 82.69 679 LEU A N 1
ATOM 5350 C CA . LEU A 1 679 ? -21.001 -20.046 8.684 1.00 82.69 679 LEU A CA 1
ATOM 5351 C C . LEU A 1 679 ? -21.283 -20.075 10.197 1.00 82.69 679 LEU A C 1
ATOM 5353 O O . LEU A 1 679 ? -20.625 -20.822 10.917 1.00 82.69 679 LEU A O 1
ATOM 5357 N N . GLY A 1 680 ? -22.218 -19.257 10.699 1.00 81.75 680 GLY A N 1
ATOM 5358 C CA . GLY A 1 680 ? -22.513 -19.151 12.134 1.00 81.75 680 GLY A CA 1
ATOM 5359 C C . GLY A 1 680 ? -21.346 -18.607 12.966 1.00 81.75 680 GLY A C 1
ATOM 5360 O O . GLY A 1 680 ? -21.348 -18.718 14.190 1.00 81.75 680 GLY A O 1
ATOM 5361 N N . HIS A 1 681 ? -20.328 -18.033 12.318 1.00 75.62 681 HIS A N 1
ATOM 5362 C CA . HIS A 1 681 ? -19.180 -17.444 12.994 1.00 75.62 681 HIS A CA 1
ATOM 5363 C C . HIS A 1 681 ? -19.513 -15.998 13.364 1.00 75.62 681 HIS A C 1
ATOM 5365 O O . HIS A 1 681 ? -19.344 -15.072 12.569 1.00 75.62 681 HIS A O 1
ATOM 5371 N N . HIS A 1 682 ? -20.022 -15.828 14.583 1.00 71.38 682 HIS A N 1
ATOM 5372 C CA . HIS A 1 682 ? -20.277 -14.515 15.175 1.00 71.38 682 HIS A CA 1
ATOM 5373 C C . HIS A 1 682 ? -19.032 -13.920 15.852 1.00 71.38 682 HIS A C 1
ATOM 5375 O O . HIS A 1 682 ? -18.991 -12.712 16.072 1.00 71.38 682 HIS A O 1
ATOM 5381 N N . ASP A 1 683 ? -18.005 -14.736 16.135 1.00 65.62 683 ASP A N 1
ATOM 5382 C CA . ASP A 1 683 ? -16.749 -14.258 16.720 1.00 65.62 683 ASP A CA 1
ATOM 5383 C C . ASP A 1 683 ? -16.033 -13.321 15.729 1.00 65.62 683 ASP A C 1
ATOM 5385 O O . ASP A 1 683 ? -15.659 -13.717 14.621 1.00 65.62 683 ASP A O 1
ATOM 5389 N N . GLU A 1 684 ? -15.797 -12.071 16.150 1.00 64.62 684 GLU A N 1
ATOM 5390 C CA . GLU A 1 684 ? -15.110 -11.009 15.390 1.00 64.62 684 GLU A CA 1
ATOM 5391 C C . GLU A 1 684 ? -13.618 -11.316 15.111 1.00 64.62 684 GLU A C 1
ATOM 5393 O O . GLU A 1 684 ? -12.832 -10.406 14.861 1.00 64.62 684 GLU A O 1
ATOM 5398 N N . SER A 1 685 ? -13.169 -12.576 15.160 1.00 73.25 685 SER A N 1
ATOM 5399 C CA . SER A 1 685 ? -11.750 -12.886 14.986 1.00 73.25 685 SER A CA 1
ATOM 5400 C C . SER A 1 685 ? -11.311 -12.656 13.531 1.00 73.25 685 SER A C 1
ATOM 5402 O O . SER A 1 685 ? -11.483 -13.492 12.642 1.00 73.25 685 SER A O 1
ATOM 5404 N N . ASP A 1 686 ? -10.697 -11.499 13.284 1.00 84.00 686 ASP A N 1
ATOM 5405 C CA . ASP A 1 686 ? -10.111 -11.149 11.984 1.00 84.00 686 ASP A CA 1
ATOM 5406 C C . ASP A 1 686 ? -9.016 -12.136 11.555 1.00 84.00 686 ASP A C 1
ATOM 5408 O O . ASP A 1 686 ? -8.736 -12.291 10.369 1.00 84.00 686 ASP A O 1
ATOM 5412 N N . LEU A 1 687 ? -8.461 -12.896 12.502 1.00 89.38 687 LEU A N 1
ATOM 5413 C CA . LEU A 1 687 ? -7.406 -13.863 12.239 1.00 89.38 687 LEU A CA 1
ATOM 5414 C C . LEU A 1 687 ? -7.843 -15.021 11.313 1.00 89.38 687 LEU A C 1
ATOM 5416 O O . LEU A 1 687 ? -7.020 -15.510 10.548 1.00 89.38 687 LEU A O 1
ATOM 5420 N N . PHE A 1 688 ? -9.131 -15.401 11.265 1.00 87.88 688 PHE A N 1
ATOM 5421 C CA . PHE A 1 688 ? -9.607 -16.362 10.251 1.00 87.88 688 PHE A CA 1
ATOM 5422 C C . PHE A 1 688 ? -9.465 -15.786 8.836 1.00 87.88 688 PHE A C 1
ATOM 5424 O O . PHE A 1 688 ? -8.999 -16.459 7.918 1.00 87.88 688 PHE A O 1
ATOM 5431 N N . VAL A 1 689 ? -9.831 -14.511 8.671 1.00 84.88 689 VAL A N 1
ATOM 5432 C CA . VAL A 1 689 ? -9.720 -13.802 7.392 1.00 84.88 689 VAL A CA 1
ATOM 5433 C C . VAL A 1 689 ? -8.253 -13.639 7.001 1.00 84.88 689 VAL A C 1
ATOM 5435 O O . VAL A 1 689 ? -7.922 -13.825 5.834 1.00 84.88 689 VAL A O 1
ATOM 5438 N N . LEU A 1 690 ? -7.373 -13.351 7.964 1.00 90.38 690 LEU A N 1
ATOM 5439 C CA . LEU A 1 690 ? -5.935 -13.218 7.724 1.00 90.38 690 LEU A CA 1
ATOM 5440 C C . LEU A 1 690 ? -5.280 -14.546 7.314 1.00 90.38 690 LEU A C 1
ATOM 5442 O O . LEU A 1 690 ? -4.501 -14.559 6.366 1.00 90.38 690 LEU A O 1
ATOM 5446 N N . TRP A 1 691 ? -5.628 -15.671 7.948 1.00 93.69 691 TRP A N 1
ATOM 5447 C CA . TRP A 1 691 ? -5.130 -16.985 7.524 1.00 93.69 691 TRP A CA 1
ATOM 5448 C C . TRP A 1 691 ? -5.635 -17.378 6.133 1.00 93.69 691 TRP A C 1
ATOM 5450 O O . TRP A 1 691 ? -4.854 -17.853 5.309 1.00 93.69 691 TRP A O 1
ATOM 5460 N N . ALA A 1 692 ? -6.905 -17.102 5.823 1.00 88.19 692 ALA A N 1
ATOM 5461 C CA . ALA A 1 692 ? -7.439 -17.300 4.478 1.00 88.19 692 ALA A CA 1
ATOM 5462 C C . ALA A 1 692 ? -6.748 -16.394 3.441 1.00 88.19 692 ALA A C 1
ATOM 5464 O O . ALA A 1 692 ? -6.497 -16.825 2.315 1.00 88.19 692 ALA A O 1
ATOM 5465 N N . ALA A 1 693 ? -6.413 -15.155 3.813 1.00 87.69 693 ALA A N 1
ATOM 5466 C CA . ALA A 1 693 ? -5.621 -14.261 2.976 1.00 87.69 693 ALA A CA 1
ATOM 5467 C C . ALA A 1 693 ? -4.212 -14.826 2.742 1.00 87.69 693 ALA A C 1
ATOM 5469 O O . ALA A 1 693 ? -3.782 -14.874 1.595 1.00 87.69 693 ALA A O 1
ATOM 5470 N N . ASN A 1 694 ? -3.542 -15.343 3.779 1.00 93.88 694 ASN A N 1
ATOM 5471 C CA . ASN A 1 694 ? -2.225 -15.975 3.651 1.00 93.88 694 ASN A CA 1
ATOM 5472 C C . ASN A 1 694 ? -2.238 -17.129 2.636 1.00 93.88 694 ASN A C 1
ATOM 5474 O O . ASN A 1 694 ? -1.387 -17.163 1.754 1.00 93.88 694 ASN A O 1
ATOM 5478 N N . ILE A 1 695 ? -3.238 -18.023 2.701 1.00 91.38 695 ILE A N 1
ATOM 5479 C CA . ILE A 1 695 ? -3.390 -19.120 1.725 1.00 91.38 695 ILE A CA 1
ATOM 5480 C C . ILE A 1 695 ? -3.479 -18.563 0.301 1.00 91.38 695 ILE A C 1
ATOM 5482 O O . ILE A 1 695 ? -2.771 -19.032 -0.587 1.00 91.38 695 ILE A O 1
ATOM 5486 N N . LYS A 1 696 ? -4.336 -17.557 0.083 1.00 88.38 696 LYS A N 1
ATOM 5487 C CA . LYS A 1 696 ? -4.544 -16.962 -1.244 1.00 88.38 696 LYS A CA 1
ATOM 5488 C C . LYS A 1 696 ? -3.269 -16.340 -1.794 1.00 88.38 696 LYS A C 1
ATOM 5490 O O . LYS A 1 696 ? -2.910 -16.628 -2.926 1.00 88.38 696 LYS A O 1
ATOM 5495 N N . VAL A 1 697 ? -2.583 -15.520 -1.003 1.00 90.38 697 VAL A N 1
ATOM 5496 C CA . VAL A 1 697 ? -1.360 -14.842 -1.453 1.00 90.38 697 VAL A CA 1
ATOM 5497 C C . VAL A 1 697 ? -0.264 -15.864 -1.755 1.00 90.38 697 VAL A C 1
ATOM 5499 O O . VAL A 1 697 ? 0.386 -15.771 -2.790 1.00 90.38 697 VAL A O 1
ATOM 5502 N N . CYS A 1 698 ? -0.139 -16.914 -0.941 1.00 94.31 698 CYS A N 1
ATOM 5503 C CA . CYS A 1 698 ? 0.812 -17.988 -1.216 1.00 94.31 698 CYS A CA 1
ATOM 5504 C C . CYS A 1 698 ? 0.456 -18.798 -2.470 1.00 94.31 698 CYS A C 1
ATOM 5506 O O . CYS A 1 698 ? 1.357 -19.285 -3.142 1.00 94.31 698 CYS A O 1
ATOM 5508 N N . MET A 1 699 ? -0.825 -18.932 -2.835 1.00 89.25 699 MET A N 1
ATOM 5509 C CA . MET A 1 699 ? -1.201 -19.525 -4.126 1.00 89.25 699 MET A CA 1
ATOM 5510 C C . MET A 1 699 ? -0.723 -18.674 -5.306 1.00 89.25 699 MET A C 1
ATOM 5512 O O . MET A 1 699 ? -0.296 -19.239 -6.307 1.00 89.25 699 MET A O 1
ATOM 5516 N N . VAL A 1 700 ? -0.738 -17.343 -5.177 1.00 89.56 700 VAL A N 1
ATOM 5517 C CA . VAL A 1 700 ? -0.178 -16.432 -6.190 1.00 89.56 700 VAL A CA 1
ATOM 5518 C C . VAL A 1 700 ? 1.336 -16.604 -6.279 1.00 89.56 700 VAL A C 1
ATOM 5520 O O . VAL A 1 700 ? 1.856 -16.839 -7.364 1.00 89.56 700 VAL A O 1
ATOM 5523 N N . THR A 1 701 ? 2.040 -16.598 -5.139 1.00 92.12 701 THR A N 1
ATOM 5524 C CA . THR A 1 701 ? 3.490 -16.859 -5.084 1.00 92.12 701 THR A CA 1
ATOM 5525 C C . THR A 1 701 ? 3.843 -18.211 -5.711 1.00 92.12 701 THR A C 1
ATOM 5527 O O . THR A 1 701 ? 4.802 -18.299 -6.479 1.00 92.12 701 THR A O 1
ATOM 5530 N N . LEU A 1 702 ? 3.062 -19.259 -5.422 1.00 93.12 702 LEU A N 1
ATOM 5531 C CA . LEU A 1 702 ? 3.248 -20.593 -5.994 1.00 93.12 702 LEU A CA 1
ATOM 5532 C C . LEU A 1 702 ? 3.016 -20.588 -7.507 1.00 93.12 702 LEU A C 1
ATOM 5534 O O . LEU A 1 702 ? 3.846 -21.116 -8.238 1.00 93.12 702 LEU A O 1
ATOM 5538 N N . GLY A 1 703 ? 1.914 -19.991 -7.969 1.00 89.00 703 GLY A N 1
ATOM 5539 C CA . GLY A 1 703 ? 1.570 -19.900 -9.387 1.00 89.00 703 GLY A CA 1
ATOM 5540 C C . GLY A 1 703 ? 2.639 -19.165 -10.191 1.00 89.00 703 GLY A C 1
ATOM 5541 O O . GLY A 1 703 ? 3.132 -19.705 -11.177 1.00 89.00 703 GLY A O 1
ATOM 5542 N N . ALA A 1 704 ? 3.072 -17.996 -9.714 1.00 88.56 704 ALA A N 1
ATOM 5543 C CA . ALA A 1 704 ? 4.123 -17.210 -10.352 1.00 88.56 704 ALA A CA 1
ATOM 5544 C C . ALA A 1 704 ? 5.469 -17.955 -10.370 1.00 88.56 704 ALA A C 1
ATOM 5546 O O . ALA A 1 704 ? 6.120 -18.036 -11.410 1.00 88.56 704 ALA A O 1
ATOM 5547 N N . SER A 1 705 ? 5.862 -18.578 -9.251 1.00 91.31 705 SER A N 1
ATOM 5548 C CA . SER A 1 705 ? 7.114 -19.348 -9.187 1.00 91.31 705 SER A CA 1
ATOM 5549 C C . SER A 1 705 ? 7.085 -20.581 -10.096 1.00 91.31 705 SER A C 1
ATOM 5551 O O . SER A 1 705 ? 8.095 -20.905 -10.712 1.00 91.31 705 SER A O 1
ATOM 5553 N N . LEU A 1 706 ? 5.942 -21.273 -10.199 1.00 90.31 706 LEU A N 1
ATOM 5554 C CA . LEU A 1 706 ? 5.771 -22.420 -11.096 1.00 90.31 706 LEU A CA 1
ATOM 5555 C C . LEU A 1 706 ? 5.768 -22.008 -12.567 1.00 90.31 706 LEU A C 1
ATOM 5557 O O . LEU A 1 706 ? 6.325 -22.739 -13.379 1.00 90.31 706 LEU A O 1
ATOM 5561 N N . HIS A 1 707 ? 5.166 -20.864 -12.901 1.00 86.19 707 HIS A N 1
ATOM 5562 C CA . HIS A 1 707 ? 5.196 -20.315 -14.255 1.00 86.19 707 HIS A CA 1
ATOM 5563 C C . HIS A 1 707 ? 6.636 -20.024 -14.684 1.00 86.19 707 HIS A C 1
ATOM 5565 O O . HIS A 1 707 ? 7.098 -20.574 -15.680 1.00 86.19 707 HIS A O 1
ATOM 5571 N N . ILE A 1 708 ? 7.372 -19.263 -13.866 1.00 87.06 708 ILE A N 1
ATOM 5572 C CA . ILE A 1 708 ? 8.789 -18.962 -14.104 1.00 87.06 708 ILE A CA 1
ATOM 5573 C C . ILE A 1 708 ? 9.583 -20.262 -14.231 1.00 87.06 708 ILE A C 1
ATOM 5575 O O . ILE A 1 708 ? 10.283 -20.452 -15.220 1.00 87.06 708 ILE A O 1
ATOM 5579 N N . TRP A 1 709 ? 9.420 -21.188 -13.277 1.00 89.19 709 TRP A N 1
ATOM 5580 C CA . TRP A 1 709 ? 10.087 -22.490 -13.297 1.00 89.19 709 TRP A CA 1
ATOM 5581 C C . TRP A 1 709 ? 9.804 -23.264 -14.586 1.00 89.19 709 TRP A C 1
ATOM 5583 O O . TRP A 1 709 ? 10.732 -23.786 -15.191 1.00 89.19 709 TRP A O 1
ATOM 5593 N N . HIS A 1 710 ? 8.549 -23.331 -15.029 1.00 87.75 710 HIS A N 1
ATOM 5594 C CA . HIS A 1 710 ? 8.178 -24.035 -16.254 1.00 87.75 710 HIS A CA 1
ATOM 5595 C C . HIS A 1 710 ? 8.883 -23.438 -17.479 1.00 87.75 710 HIS A C 1
ATOM 5597 O O . HIS A 1 710 ? 9.447 -24.194 -18.267 1.00 87.75 710 HIS A O 1
ATOM 5603 N N . THR A 1 711 ? 8.924 -22.108 -17.590 1.00 84.06 711 THR A N 1
ATOM 5604 C CA . THR A 1 711 ? 9.562 -21.394 -18.707 1.00 84.06 711 THR A CA 1
ATOM 5605 C C . THR A 1 711 ? 11.080 -21.589 -18.750 1.00 84.06 711 THR A C 1
ATOM 5607 O O . THR A 1 711 ? 11.637 -21.756 -19.830 1.00 84.06 711 THR A O 1
ATOM 5610 N N . ILE A 1 712 ? 11.757 -21.617 -17.597 1.00 84.19 712 ILE A N 1
ATOM 5611 C CA . ILE A 1 712 ? 13.233 -21.669 -17.535 1.00 84.19 712 ILE A CA 1
ATOM 5612 C C . ILE A 1 712 ? 13.809 -23.068 -17.277 1.00 84.19 712 ILE A C 1
ATOM 5614 O O . ILE A 1 712 ? 15.019 -23.260 -17.385 1.00 84.19 712 ILE A O 1
ATOM 5618 N N . SER A 1 713 ? 12.987 -24.044 -16.875 1.00 85.50 713 SER A N 1
ATOM 5619 C CA . SER A 1 713 ? 13.474 -25.335 -16.355 1.00 85.50 713 SER A CA 1
ATOM 5620 C C . SER A 1 713 ? 14.346 -26.113 -17.339 1.00 85.50 713 SER A C 1
ATOM 5622 O O . SER A 1 713 ? 15.245 -26.829 -16.901 1.00 85.50 713 SER A O 1
ATOM 5624 N N . SER A 1 714 ? 14.121 -25.956 -18.647 1.00 84.44 714 SER A N 1
ATOM 5625 C CA . SER A 1 714 ? 14.972 -26.543 -19.685 1.00 84.44 714 SER A CA 1
ATOM 5626 C C . SER A 1 714 ? 16.381 -25.957 -19.676 1.00 84.44 714 SER A C 1
ATOM 5628 O O . SER A 1 714 ? 17.344 -26.697 -19.843 1.00 84.44 714 SER A O 1
ATOM 5630 N N . SER A 1 715 ? 16.502 -24.651 -19.431 1.00 81.19 715 SER A N 1
ATOM 5631 C CA . SER A 1 715 ? 17.786 -23.954 -19.336 1.00 81.19 715 SER A CA 1
ATOM 5632 C C . SER A 1 715 ? 18.500 -24.283 -18.025 1.00 81.19 715 SER A C 1
ATOM 5634 O O . SER A 1 715 ? 19.706 -24.471 -18.028 1.00 81.19 715 SER A O 1
ATOM 5636 N N . CYS A 1 716 ? 17.757 -24.469 -16.926 1.00 82.00 716 CYS A N 1
ATOM 5637 C CA . CYS A 1 716 ? 18.322 -24.907 -15.641 1.00 82.00 716 CYS A CA 1
ATOM 5638 C C . CYS A 1 716 ? 18.908 -26.334 -15.664 1.00 82.00 716 CYS A C 1
ATOM 5640 O O . CYS A 1 716 ? 19.540 -26.741 -14.691 1.00 82.00 716 CYS A O 1
ATOM 5642 N N . ALA A 1 717 ? 18.594 -27.140 -16.684 1.00 80.38 717 ALA A N 1
ATOM 5643 C CA . ALA A 1 717 ? 19.015 -28.538 -16.789 1.00 80.38 717 ALA A CA 1
ATOM 5644 C C . ALA A 1 717 ? 20.138 -28.760 -17.817 1.00 80.38 717 ALA A C 1
ATOM 5646 O O . ALA A 1 717 ? 20.655 -29.873 -17.906 1.00 80.38 717 ALA A O 1
ATOM 5647 N N . ALA A 1 718 ? 20.487 -27.740 -18.604 1.00 75.56 718 ALA A N 1
ATOM 5648 C CA . ALA A 1 718 ? 21.527 -27.837 -19.617 1.00 75.56 718 ALA A CA 1
ATOM 5649 C C . ALA A 1 718 ? 22.907 -27.683 -18.959 1.00 75.56 718 ALA A C 1
ATOM 5651 O O . ALA A 1 718 ? 23.312 -26.578 -18.627 1.00 75.56 718 ALA A O 1
ATOM 5652 N N . THR A 1 719 ? 23.620 -28.796 -18.785 1.00 69.25 719 THR A N 1
ATOM 5653 C CA . THR A 1 719 ? 24.995 -28.853 -18.248 1.00 69.25 719 THR A CA 1
ATOM 5654 C C . THR A 1 719 ? 26.074 -28.429 -19.249 1.00 69.25 719 THR A C 1
ATOM 5656 O O . THR A 1 719 ? 27.250 -28.458 -18.914 1.00 69.25 719 THR A O 1
ATOM 5659 N N . ASP A 1 720 ? 25.695 -28.095 -20.486 1.00 69.19 720 ASP A N 1
ATOM 5660 C CA . ASP A 1 720 ? 26.629 -27.950 -21.613 1.00 69.19 720 ASP A CA 1
ATOM 5661 C C . ASP A 1 720 ? 26.765 -26.490 -22.101 1.00 69.19 720 ASP A C 1
ATOM 5663 O O . ASP A 1 720 ? 27.260 -26.249 -23.202 1.00 69.19 720 ASP A O 1
ATOM 5667 N N . VAL A 1 721 ? 26.292 -25.508 -21.325 1.00 58.75 721 VAL A N 1
ATOM 5668 C CA . VAL A 1 721 ? 26.422 -24.075 -21.648 1.00 58.75 721 VAL A CA 1
ATOM 5669 C C . VAL A 1 721 ? 27.648 -23.522 -20.923 1.00 58.75 721 VAL A C 1
ATOM 5671 O O . VAL A 1 721 ? 27.792 -23.772 -19.735 1.00 58.75 721 VAL A O 1
ATOM 5674 N N . GLU A 1 722 ? 28.512 -22.796 -21.642 1.00 65.00 722 GLU A N 1
ATOM 5675 C CA . GLU A 1 722 ? 29.757 -22.170 -21.158 1.00 65.00 722 GLU A CA 1
ATOM 5676 C C . GLU A 1 722 ? 29.709 -21.706 -19.690 1.00 65.00 722 GLU A C 1
ATOM 5678 O O . GLU A 1 722 ? 28.780 -20.997 -19.291 1.00 65.00 722 GLU A O 1
ATOM 5683 N N . ASP A 1 723 ? 30.763 -22.051 -18.935 1.00 64.44 723 ASP A N 1
ATOM 5684 C CA . ASP A 1 723 ? 30.936 -21.948 -17.470 1.00 64.44 723 ASP A CA 1
ATOM 5685 C C . ASP A 1 723 ? 30.426 -20.646 -16.802 1.00 64.44 723 ASP A C 1
ATOM 5687 O O . ASP A 1 723 ? 30.136 -20.625 -15.608 1.00 64.44 723 ASP A O 1
ATOM 5691 N N . THR A 1 724 ? 30.297 -19.536 -17.536 1.00 58.25 724 THR A N 1
ATOM 5692 C CA . THR A 1 724 ? 29.851 -18.240 -16.989 1.00 58.25 724 THR A CA 1
ATOM 5693 C C . THR A 1 724 ? 28.334 -18.040 -17.001 1.00 58.25 724 THR A C 1
ATOM 5695 O O . THR A 1 724 ? 27.800 -17.363 -16.118 1.00 58.25 724 THR A O 1
ATOM 5698 N N . LEU A 1 725 ? 27.602 -18.639 -17.950 1.00 62.69 725 LEU A N 1
ATOM 5699 C CA . LEU A 1 725 ? 26.133 -18.597 -17.934 1.00 62.69 725 LEU A CA 1
ATOM 5700 C C . LEU A 1 725 ? 25.562 -19.564 -16.884 1.00 62.69 725 LEU A C 1
ATOM 5702 O O . LEU A 1 725 ? 24.448 -19.364 -16.386 1.00 62.69 725 LEU A O 1
ATOM 5706 N N . GLU A 1 726 ? 26.342 -20.588 -16.530 1.00 67.25 726 GLU A N 1
ATOM 5707 C CA . GLU A 1 726 ? 25.965 -21.623 -15.574 1.00 67.25 726 GLU A CA 1
ATOM 5708 C C . GLU A 1 726 ? 25.735 -21.031 -14.173 1.00 67.25 726 GLU A C 1
ATOM 5710 O O . GLU A 1 726 ? 24.664 -21.241 -13.598 1.00 67.25 726 GLU A O 1
ATOM 5715 N N . GLU A 1 727 ? 26.639 -20.182 -13.670 1.00 68.19 727 GLU A N 1
ATOM 5716 C CA . GLU A 1 727 ? 26.538 -19.613 -12.314 1.00 68.19 727 GLU A CA 1
ATOM 5717 C C . GLU A 1 727 ? 25.322 -18.676 -12.148 1.00 68.19 727 GLU A C 1
ATOM 5719 O O . GLU A 1 727 ? 24.590 -18.725 -11.146 1.00 68.19 727 GLU A O 1
ATOM 5724 N N . LEU A 1 728 ? 25.038 -17.850 -13.164 1.00 66.50 728 LEU A N 1
ATOM 5725 C CA . LEU A 1 728 ? 23.873 -16.962 -13.140 1.00 66.50 728 LEU A CA 1
ATOM 5726 C C . LEU A 1 728 ? 22.565 -17.767 -13.199 1.00 66.50 728 LEU A C 1
ATOM 5728 O O . LEU A 1 728 ? 21.597 -17.451 -12.498 1.00 66.50 728 LEU A O 1
ATOM 5732 N N . SER A 1 729 ? 22.549 -18.838 -13.999 1.00 73.75 729 SER A N 1
ATOM 5733 C CA . SER A 1 729 ? 21.394 -19.726 -14.113 1.00 73.75 729 SER A CA 1
ATOM 5734 C C . SER A 1 729 ? 21.147 -20.503 -12.814 1.00 73.75 729 SER A C 1
ATOM 5736 O O . SER A 1 729 ? 20.007 -20.564 -12.344 1.00 73.75 729 SER A O 1
ATOM 5738 N N . GLU A 1 730 ? 22.194 -21.010 -12.156 1.00 81.62 730 GLU A N 1
ATOM 5739 C CA . GLU A 1 730 ? 22.055 -21.853 -10.969 1.00 81.62 730 GLU A CA 1
ATOM 5740 C C . GLU A 1 730 ? 21.452 -21.067 -9.796 1.00 81.62 730 GLU A C 1
ATOM 5742 O O . GLU A 1 730 ? 20.506 -21.527 -9.136 1.00 81.62 730 GLU A O 1
ATOM 5747 N N . THR A 1 731 ? 21.917 -19.831 -9.584 1.00 83.75 731 THR A N 1
ATOM 5748 C CA . THR A 1 731 ? 21.390 -18.959 -8.525 1.00 83.75 731 THR A CA 1
ATOM 5749 C C . THR A 1 731 ? 19.933 -18.559 -8.773 1.00 83.75 731 THR A C 1
ATOM 5751 O O . THR A 1 731 ? 19.115 -18.610 -7.845 1.00 83.75 731 THR A O 1
ATOM 5754 N N . PHE A 1 732 ? 19.564 -18.224 -10.013 1.00 86.25 732 PHE A N 1
ATOM 5755 C CA . PHE A 1 732 ? 18.192 -17.864 -10.381 1.00 86.25 732 PHE A CA 1
ATOM 5756 C C . PHE A 1 732 ? 17.222 -19.055 -10.253 1.00 86.25 732 PHE A C 1
ATOM 5758 O O . PHE A 1 732 ? 16.151 -18.946 -9.638 1.00 86.25 732 PHE A O 1
ATOM 5765 N N . CYS A 1 733 ? 17.620 -20.231 -10.746 1.00 89.75 733 CYS A N 1
ATOM 5766 C CA . CYS A 1 733 ? 16.849 -21.471 -10.643 1.00 89.75 733 CYS A CA 1
ATOM 5767 C C . CYS A 1 733 ? 16.692 -21.915 -9.175 1.00 89.75 733 CYS A C 1
ATOM 5769 O O . CYS A 1 733 ? 15.596 -22.299 -8.748 1.00 89.75 733 CYS A O 1
ATOM 5771 N N . GLY A 1 734 ? 17.756 -21.811 -8.370 1.00 92.44 734 GLY A N 1
ATOM 5772 C CA . GLY A 1 734 ? 17.730 -22.091 -6.932 1.00 92.44 734 GLY A CA 1
ATOM 5773 C C . GLY A 1 734 ? 16.774 -21.171 -6.166 1.00 92.44 734 GLY A C 1
ATOM 5774 O O . GLY A 1 734 ? 15.950 -21.647 -5.376 1.00 92.44 734 GLY A O 1
ATOM 5775 N N . ARG A 1 735 ? 16.806 -19.862 -6.454 1.00 93.38 735 ARG A N 1
ATOM 5776 C CA . ARG A 1 735 ? 15.872 -18.879 -5.877 1.00 93.38 735 ARG A CA 1
ATOM 5777 C C . ARG A 1 735 ? 14.422 -19.158 -6.297 1.00 93.38 735 ARG A C 1
ATOM 5779 O O . ARG A 1 735 ? 13.524 -19.054 -5.466 1.00 93.38 735 ARG A O 1
ATOM 5786 N N . THR A 1 736 ? 14.172 -19.610 -7.525 1.00 92.06 736 THR A N 1
ATOM 5787 C CA . THR A 1 736 ? 12.814 -19.985 -7.974 1.00 92.06 736 THR A CA 1
ATOM 5788 C C . THR A 1 736 ? 12.270 -21.198 -7.208 1.00 92.06 736 THR A C 1
ATOM 5790 O O . THR A 1 736 ? 11.133 -21.173 -6.728 1.00 92.06 736 THR A O 1
ATOM 5793 N N . LYS A 1 737 ? 13.096 -22.235 -6.991 1.00 94.94 737 LYS A N 1
ATOM 5794 C CA . LYS A 1 737 ? 12.735 -23.390 -6.142 1.00 94.94 737 LYS A CA 1
ATOM 5795 C C . LYS A 1 737 ? 12.427 -22.971 -4.703 1.00 94.94 737 LYS A C 1
ATOM 5797 O O . LYS A 1 737 ? 11.480 -23.484 -4.104 1.00 94.94 737 LYS A O 1
ATOM 5802 N N . LEU A 1 738 ? 13.196 -22.023 -4.157 1.00 94.94 738 LEU A N 1
ATOM 5803 C CA . LEU A 1 738 ? 12.918 -21.441 -2.844 1.00 94.94 738 LEU A CA 1
ATOM 5804 C C . LEU A 1 738 ? 11.530 -20.782 -2.812 1.00 94.94 738 LEU A C 1
ATOM 5806 O O . LEU A 1 738 ? 10.790 -21.004 -1.857 1.00 94.94 738 LEU A O 1
ATOM 5810 N N . GLY A 1 739 ? 11.143 -20.041 -3.856 1.00 95.19 739 GLY A N 1
ATOM 5811 C CA . GLY A 1 739 ? 9.816 -19.418 -3.967 1.00 95.19 739 GLY A CA 1
ATOM 5812 C C . GLY A 1 739 ? 8.672 -20.429 -3.873 1.00 95.19 739 GLY A C 1
ATOM 5813 O O . GLY A 1 739 ? 7.730 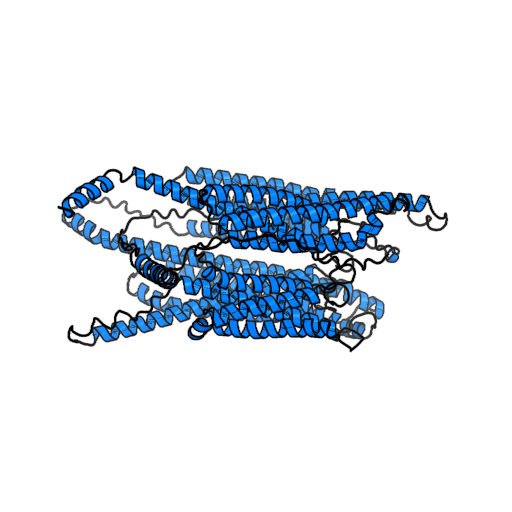-20.235 -3.100 1.00 95.19 739 GLY A O 1
ATOM 5814 N N . ILE A 1 740 ? 8.811 -21.570 -4.558 1.00 96.12 740 ILE A N 1
ATOM 5815 C CA . ILE A 1 740 ? 7.865 -22.696 -4.483 1.00 96.12 740 ILE A CA 1
ATOM 5816 C C . ILE A 1 740 ? 7.780 -23.246 -3.047 1.00 96.12 740 ILE A C 1
ATOM 5818 O O . ILE A 1 740 ? 6.683 -23.416 -2.509 1.00 96.12 740 ILE A O 1
ATOM 5822 N N . ALA A 1 741 ? 8.923 -23.499 -2.400 1.00 97.44 741 ALA A N 1
ATOM 5823 C CA . ALA A 1 741 ? 8.973 -24.026 -1.033 1.00 97.44 741 ALA A CA 1
ATOM 5824 C C . ALA A 1 741 ? 8.361 -23.063 0.003 1.00 97.44 741 ALA A C 1
ATOM 5826 O O . ALA A 1 741 ? 7.591 -23.486 0.875 1.00 97.44 741 ALA A O 1
ATOM 5827 N N . VAL A 1 742 ? 8.664 -21.766 -0.107 1.00 97.12 742 VAL A N 1
ATOM 5828 C CA . VAL A 1 742 ? 8.104 -20.711 0.749 1.00 97.12 742 VAL A CA 1
ATOM 5829 C C . VAL A 1 742 ? 6.580 -20.659 0.606 1.00 97.12 742 VAL A C 1
ATOM 5831 O O . VAL A 1 742 ? 5.865 -20.673 1.612 1.00 97.12 742 VAL A O 1
ATOM 5834 N N . ALA A 1 743 ? 6.075 -20.688 -0.628 1.00 96.81 743 ALA A N 1
ATOM 5835 C CA . ALA A 1 743 ? 4.645 -20.661 -0.909 1.00 96.81 743 ALA A CA 1
ATOM 5836 C C . ALA A 1 743 ? 3.906 -21.894 -0.358 1.00 96.81 743 ALA A C 1
ATOM 5838 O O . ALA A 1 743 ? 2.875 -21.761 0.306 1.00 96.81 743 ALA A O 1
ATOM 5839 N N . LEU A 1 744 ? 4.447 -23.101 -0.561 1.00 97.56 744 LEU A N 1
ATOM 5840 C CA . LEU A 1 744 ? 3.860 -24.336 -0.026 1.00 97.56 744 LEU A CA 1
ATOM 5841 C C . LEU A 1 744 ? 3.808 -24.331 1.508 1.00 97.56 744 LEU A C 1
ATOM 5843 O O . LEU A 1 744 ? 2.795 -24.719 2.092 1.00 97.56 744 LEU A O 1
ATOM 5847 N N . THR A 1 745 ? 4.861 -23.833 2.161 1.00 97.69 745 THR A N 1
ATOM 5848 C CA . THR A 1 745 ? 4.909 -23.681 3.624 1.00 97.69 745 THR A CA 1
ATOM 5849 C C . THR A 1 745 ? 3.795 -22.754 4.127 1.00 97.69 745 THR A C 1
ATOM 5851 O O . THR A 1 745 ? 3.104 -23.061 5.105 1.00 97.69 745 THR A O 1
ATOM 5854 N N . GLY A 1 746 ? 3.564 -21.643 3.425 1.00 96.94 746 GLY A N 1
ATOM 5855 C CA . GLY A 1 746 ? 2.480 -20.706 3.707 1.00 96.94 746 GLY A CA 1
ATOM 5856 C C . GLY A 1 746 ? 1.078 -21.290 3.511 1.00 96.94 746 GLY A C 1
ATOM 5857 O O . GLY A 1 746 ? 0.204 -21.119 4.364 1.00 96.94 746 GLY A O 1
ATOM 5858 N N . ILE A 1 747 ? 0.868 -22.045 2.428 1.00 96.88 747 ILE A N 1
ATOM 5859 C CA . ILE A 1 747 ? -0.402 -22.732 2.148 1.00 96.88 747 ILE A CA 1
ATOM 5860 C C . ILE A 1 747 ? -0.706 -23.762 3.243 1.00 96.88 747 ILE A C 1
ATOM 5862 O O . ILE A 1 747 ? -1.810 -23.762 3.789 1.00 96.88 747 ILE A O 1
ATOM 5866 N N . LEU A 1 748 ? 0.261 -24.616 3.597 1.00 97.31 748 LEU A N 1
ATOM 5867 C CA . LEU A 1 748 ? 0.075 -25.671 4.599 1.00 97.31 748 LEU A CA 1
ATOM 5868 C C . LEU A 1 748 ? -0.215 -25.101 5.993 1.00 97.31 748 LEU A C 1
ATOM 5870 O O . LEU A 1 748 ? -1.162 -25.537 6.649 1.00 97.31 748 LEU A O 1
ATOM 5874 N N . SER A 1 749 ? 0.557 -24.101 6.427 1.00 96.69 749 SER A N 1
ATOM 5875 C CA . SER A 1 749 ? 0.329 -23.419 7.710 1.00 96.69 749 SER A CA 1
ATOM 5876 C C . SER A 1 749 ? -1.023 -22.698 7.746 1.00 96.69 749 SER A C 1
ATOM 5878 O O . SER A 1 749 ? -1.760 -22.815 8.725 1.00 96.69 749 SER A O 1
ATOM 5880 N N . GLY A 1 750 ? -1.400 -22.025 6.654 1.00 95.44 750 GLY A N 1
ATOM 5881 C CA . GLY A 1 750 ? -2.699 -21.372 6.530 1.00 95.44 750 GLY A CA 1
ATOM 5882 C C . GLY A 1 750 ? -3.873 -22.344 6.593 1.00 95.44 750 GLY A C 1
ATOM 5883 O O . GLY A 1 750 ? -4.830 -22.093 7.329 1.00 95.44 750 GLY A O 1
ATOM 5884 N N . TRP A 1 751 ? -3.801 -23.471 5.878 1.00 94.88 751 TRP A N 1
ATOM 5885 C CA . TRP A 1 751 ? -4.830 -24.513 5.941 1.00 94.88 751 TRP A CA 1
ATOM 5886 C C . TRP A 1 751 ? -4.940 -25.120 7.335 1.00 94.88 751 TRP A C 1
ATOM 5888 O O . TRP A 1 751 ? -6.054 -25.250 7.837 1.00 94.88 751 TRP A O 1
ATOM 5898 N N . LEU A 1 752 ? -3.811 -25.426 7.981 1.00 94.69 752 LEU A N 1
ATOM 5899 C CA . LEU A 1 752 ? -3.786 -25.970 9.337 1.00 94.69 752 LEU A CA 1
ATOM 5900 C C . LEU A 1 752 ? -4.528 -25.055 10.328 1.00 94.69 752 LEU A C 1
ATOM 5902 O O . LEU A 1 752 ? -5.412 -25.525 11.044 1.00 94.69 752 LEU A O 1
ATOM 5906 N N . CYS A 1 753 ? -4.227 -23.752 10.326 1.00 94.31 753 CYS A N 1
ATOM 5907 C CA . CYS A 1 753 ? -4.869 -22.766 11.206 1.00 94.31 753 CYS A CA 1
ATOM 5908 C C . CYS A 1 753 ? -6.332 -22.475 10.831 1.00 94.31 753 CYS A C 1
ATOM 5910 O O . CYS A 1 753 ? -7.174 -22.223 11.691 1.00 94.31 753 CYS A O 1
ATOM 5912 N N . THR A 1 754 ? -6.670 -22.514 9.542 1.00 90.75 754 THR A N 1
ATOM 5913 C CA . THR A 1 754 ? -8.051 -22.289 9.086 1.00 90.75 754 THR A CA 1
ATOM 5914 C C . THR A 1 754 ? -8.944 -23.472 9.464 1.00 90.75 754 THR A C 1
ATOM 5916 O O . THR A 1 754 ? -10.029 -23.281 10.013 1.00 90.75 754 THR A O 1
ATOM 5919 N N . ILE A 1 755 ? -8.477 -24.700 9.223 1.00 90.38 755 ILE A N 1
ATOM 5920 C CA . ILE A 1 755 ? -9.199 -25.933 9.554 1.00 90.38 755 ILE A CA 1
ATOM 5921 C C . ILE A 1 755 ? -9.345 -26.079 11.070 1.00 90.38 755 ILE A C 1
ATOM 5923 O O . ILE A 1 755 ? -10.442 -26.395 11.529 1.00 90.38 755 ILE A O 1
ATOM 5927 N N . SER A 1 756 ? -8.293 -25.809 11.856 1.00 89.88 756 SER A N 1
ATOM 5928 C CA . SER A 1 756 ? -8.359 -25.915 13.322 1.00 89.88 756 SER A CA 1
ATOM 5929 C C . SER A 1 756 ? -9.457 -25.027 13.923 1.00 89.88 756 SER A C 1
ATOM 5931 O O . SER A 1 756 ? -10.155 -25.450 14.846 1.00 89.88 756 SER A O 1
ATOM 5933 N N . ARG A 1 757 ? -9.667 -23.834 13.351 1.00 87.75 757 ARG A N 1
ATOM 5934 C CA . ARG A 1 757 ? -10.738 -22.906 13.741 1.00 87.75 757 ARG A CA 1
ATOM 5935 C C . ARG A 1 757 ? -12.118 -23.344 13.276 1.00 87.75 757 ARG A C 1
ATOM 5937 O O . ARG A 1 757 ? -13.060 -23.291 14.061 1.00 87.75 757 ARG A O 1
ATOM 5944 N N . VAL A 1 758 ? -12.246 -23.783 12.022 1.00 85.44 758 VAL A N 1
ATOM 5945 C CA . VAL A 1 758 ? -13.538 -24.211 11.454 1.00 85.44 758 VAL A CA 1
ATOM 5946 C C . VAL A 1 758 ? -14.059 -25.467 12.141 1.00 85.44 758 VAL A C 1
ATOM 5948 O O . VAL A 1 758 ? -15.246 -25.547 12.443 1.00 85.44 758 VAL A O 1
ATOM 5951 N N . LEU A 1 759 ? -13.183 -26.435 12.415 1.00 86.94 759 LEU A N 1
ATOM 5952 C CA . LEU A 1 759 ? -13.567 -27.670 13.098 1.00 86.94 759 LEU A CA 1
ATOM 5953 C C . LEU A 1 759 ? -13.910 -27.450 14.574 1.00 86.94 759 LEU A C 1
ATOM 5955 O O . LEU A 1 759 ? -14.423 -28.370 15.206 1.00 86.94 759 LEU A O 1
ATOM 5959 N N . GLY A 1 760 ? -13.630 -26.261 15.126 1.00 78.75 760 GLY A N 1
ATOM 5960 C CA . GLY A 1 760 ? -13.896 -25.947 16.525 1.00 78.75 760 GLY A CA 1
ATOM 5961 C C . GLY A 1 760 ? -13.278 -26.980 17.460 1.00 78.75 760 GLY A C 1
ATOM 5962 O O . GLY A 1 760 ? -13.921 -27.357 18.440 1.00 78.75 760 GLY A O 1
ATOM 5963 N N . CYS A 1 761 ? -12.085 -27.494 17.115 1.00 72.88 761 CYS A N 1
ATOM 5964 C CA . CYS A 1 761 ? -11.439 -28.557 17.877 1.00 72.88 761 CYS A CA 1
ATOM 5965 C C . CYS A 1 761 ? -11.481 -28.188 19.368 1.00 72.88 761 CYS A C 1
ATOM 5967 O O . CYS A 1 761 ? -11.059 -27.083 19.707 1.00 72.88 761 CYS A O 1
ATOM 5969 N N . PRO A 1 762 ? -11.933 -29.088 20.263 1.00 61.44 762 PRO A N 1
ATOM 5970 C CA . PRO A 1 762 ? -12.128 -28.804 21.692 1.00 61.44 762 PRO A CA 1
ATOM 5971 C C . PRO A 1 762 ? -10.822 -28.519 22.454 1.00 61.44 762 PRO A C 1
ATOM 5973 O O . PRO A 1 762 ? -10.816 -28.374 23.674 1.00 61.44 762 PRO A O 1
ATOM 5976 N N . ILE A 1 763 ? -9.703 -28.431 21.734 1.00 71.69 763 ILE A N 1
ATOM 5977 C CA . ILE A 1 763 ? -8.460 -27.854 22.214 1.00 71.69 763 ILE A CA 1
ATOM 5978 C C . ILE A 1 763 ? -8.767 -26.432 22.700 1.00 71.69 763 ILE A C 1
ATOM 5980 O O . ILE A 1 763 ? -9.435 -25.654 22.019 1.00 71.69 763 ILE A O 1
ATOM 5984 N N . THR A 1 764 ? -8.300 -26.099 23.902 1.00 77.25 764 THR A N 1
ATOM 5985 C CA . THR A 1 764 ? -8.554 -24.800 24.531 1.00 77.25 764 THR A CA 1
ATOM 5986 C C . THR A 1 764 ? -8.213 -23.672 23.553 1.00 77.25 764 THR A C 1
ATOM 5988 O O . THR A 1 764 ? -7.127 -23.671 22.968 1.00 77.25 764 THR A O 1
ATOM 5991 N N . LYS A 1 765 ? -9.125 -22.697 23.372 1.00 84.06 765 LYS A N 1
ATOM 5992 C CA . LYS A 1 765 ? -8.932 -21.543 22.460 1.00 84.06 765 LYS A CA 1
ATOM 5993 C C . LYS A 1 765 ? -7.533 -20.921 22.624 1.00 84.06 765 LYS A C 1
ATOM 5995 O O . LYS A 1 765 ? -6.887 -20.576 21.641 1.00 84.06 765 LYS A O 1
ATOM 6000 N N . ARG A 1 766 ? -7.034 -20.896 23.864 1.00 87.12 766 ARG A N 1
ATOM 6001 C CA . ARG A 1 766 ? -5.692 -20.449 24.249 1.00 87.12 766 ARG A CA 1
ATOM 6002 C C . ARG A 1 766 ? -4.548 -21.202 23.572 1.00 87.12 766 ARG A C 1
ATOM 6004 O O . ARG A 1 766 ? -3.594 -20.575 23.117 1.00 87.12 766 ARG A O 1
ATOM 6011 N N . TYR A 1 767 ? -4.601 -22.531 23.518 1.00 89.94 767 TYR A N 1
ATOM 6012 C CA . TYR A 1 767 ? -3.546 -23.314 22.875 1.00 89.94 767 TYR A CA 1
ATOM 6013 C C . TYR A 1 767 ? -3.515 -23.046 21.369 1.00 89.94 767 TYR A C 1
ATOM 6015 O O . TYR A 1 767 ? -2.441 -22.808 20.819 1.00 89.94 767 TYR A O 1
ATOM 6023 N N . THR A 1 768 ? -4.684 -22.978 20.725 1.00 90.81 768 THR A N 1
ATOM 6024 C CA . THR A 1 768 ? -4.796 -22.628 19.302 1.00 90.81 768 THR A CA 1
ATOM 6025 C C . THR A 1 768 ? -4.167 -21.263 19.014 1.00 90.81 768 THR A C 1
ATOM 6027 O O . THR A 1 768 ? -3.315 -21.166 18.134 1.00 90.81 768 THR A O 1
ATOM 6030 N N . THR A 1 769 ? -4.470 -20.230 19.812 1.00 91.06 769 THR A N 1
ATOM 6031 C CA . THR A 1 769 ? -3.875 -18.892 19.630 1.00 91.06 769 THR A CA 1
ATOM 6032 C C . THR A 1 769 ? -2.355 -18.878 19.878 1.00 91.06 769 THR A C 1
ATOM 6034 O O . THR A 1 769 ? -1.618 -18.163 19.194 1.00 91.06 769 THR A O 1
ATOM 6037 N N . ARG A 1 770 ? -1.837 -19.701 20.805 1.00 92.69 770 ARG A N 1
ATOM 6038 C CA . ARG A 1 770 ? -0.381 -19.850 21.020 1.00 92.69 770 ARG A CA 1
ATOM 6039 C C . ARG A 1 770 ? 0.317 -20.489 19.820 1.00 92.69 770 ARG A C 1
ATOM 6041 O O . ARG A 1 770 ? 1.365 -19.998 19.404 1.00 92.69 770 ARG A O 1
ATOM 6048 N N . VAL A 1 771 ? -0.266 -21.546 19.251 1.00 93.81 771 VAL A N 1
ATOM 6049 C CA . VAL A 1 771 ? 0.254 -22.199 18.038 1.00 93.81 771 VAL A CA 1
ATOM 6050 C C . VAL A 1 771 ? 0.230 -21.232 16.853 1.00 93.81 771 VAL A C 1
ATOM 6052 O O . VAL A 1 771 ? 1.223 -21.126 16.139 1.00 93.81 771 VAL A O 1
ATOM 6055 N N . GLU A 1 772 ? -0.852 -20.471 16.685 1.00 94.56 772 GLU A N 1
ATOM 6056 C CA . GLU A 1 772 ? -0.964 -19.435 15.648 1.00 94.56 772 GLU A CA 1
ATOM 6057 C C . GLU A 1 772 ? 0.107 -18.354 15.800 1.00 94.56 772 GLU A C 1
ATOM 6059 O O . GLU A 1 772 ? 0.754 -17.985 14.820 1.00 94.56 772 GLU A O 1
ATOM 6064 N N . THR A 1 773 ? 0.355 -17.903 17.033 1.00 94.38 773 THR A N 1
ATOM 6065 C CA . THR A 1 773 ? 1.417 -16.933 17.332 1.00 94.38 773 THR A CA 1
ATOM 6066 C C . THR A 1 773 ? 2.787 -17.494 16.955 1.00 94.38 773 THR A C 1
ATOM 6068 O O . THR A 1 773 ? 3.541 -16.836 16.241 1.00 94.38 773 THR A O 1
ATOM 6071 N N . PHE A 1 774 ? 3.102 -18.727 17.355 1.00 95.88 774 PHE A N 1
ATOM 6072 C CA . PHE A 1 774 ? 4.375 -19.363 17.009 1.00 95.88 774 PHE A CA 1
ATOM 6073 C C . PHE A 1 774 ? 4.552 -19.528 15.490 1.00 95.88 774 PHE A C 1
ATOM 6075 O O . PHE A 1 774 ? 5.584 -19.137 14.942 1.00 95.88 774 PHE A O 1
ATOM 6082 N N . LEU A 1 775 ? 3.528 -20.042 14.799 1.00 96.44 775 LEU A N 1
ATOM 6083 C CA . LEU A 1 775 ? 3.546 -20.199 13.343 1.00 96.44 775 LEU A CA 1
ATOM 6084 C C . LEU A 1 775 ? 3.707 -18.855 12.631 1.00 96.44 775 LEU A C 1
ATOM 6086 O O . LEU A 1 775 ? 4.447 -18.770 11.657 1.00 96.44 775 LEU A O 1
ATOM 6090 N N . SER A 1 776 ? 3.070 -17.793 13.125 1.00 96.19 776 SER A N 1
ATOM 6091 C CA . SER A 1 776 ? 3.211 -16.462 12.532 1.00 96.19 776 SER A CA 1
ATOM 6092 C C . SER A 1 776 ? 4.634 -15.905 12.664 1.00 96.19 776 SER A C 1
ATOM 6094 O O . SER A 1 776 ? 5.153 -15.379 11.686 1.00 96.19 776 SER A O 1
ATOM 6096 N N . VAL A 1 777 ? 5.317 -16.102 13.802 1.00 94.00 777 VAL A N 1
ATOM 6097 C CA . VAL A 1 777 ? 6.737 -15.723 13.965 1.00 94.00 777 VAL A CA 1
ATOM 6098 C C . VAL A 1 777 ? 7.622 -16.493 12.990 1.00 94.00 777 VAL A C 1
ATOM 6100 O O . VAL A 1 777 ? 8.473 -15.901 12.328 1.00 94.00 777 VAL A O 1
ATOM 6103 N N . PHE A 1 778 ? 7.399 -17.803 12.862 1.00 95.94 778 PHE A N 1
ATOM 6104 C CA . PHE A 1 778 ? 8.115 -18.628 11.893 1.00 95.94 778 PHE A CA 1
ATOM 6105 C C . PHE A 1 778 ? 7.908 -18.124 10.454 1.00 95.94 778 PHE A C 1
ATOM 6107 O O . PHE A 1 778 ? 8.880 -17.934 9.725 1.00 95.94 778 PHE A O 1
ATOM 6114 N N . LEU A 1 779 ? 6.664 -17.821 10.064 1.00 96.50 779 LEU A N 1
ATOM 6115 C CA . LEU A 1 779 ? 6.350 -17.278 8.739 1.00 96.50 779 LEU A CA 1
ATOM 6116 C C . LEU A 1 779 ? 6.940 -15.884 8.504 1.00 96.50 779 LEU A C 1
ATOM 6118 O O . LEU A 1 779 ? 7.334 -15.593 7.382 1.00 96.50 779 LEU A O 1
ATOM 6122 N N . ILE A 1 780 ? 7.045 -15.022 9.520 1.00 93.25 780 ILE A N 1
ATOM 6123 C CA . ILE A 1 780 ? 7.732 -13.722 9.393 1.00 93.25 780 ILE A CA 1
ATOM 6124 C C . ILE A 1 780 ? 9.196 -13.929 8.995 1.00 93.25 780 ILE A C 1
ATOM 6126 O O . ILE A 1 780 ? 9.686 -13.234 8.108 1.00 93.25 780 ILE A O 1
ATOM 6130 N N . ILE A 1 781 ? 9.885 -14.898 9.606 1.00 90.31 781 ILE A N 1
ATOM 6131 C CA . ILE A 1 781 ? 11.286 -15.205 9.280 1.00 90.31 781 ILE A CA 1
ATOM 6132 C C . ILE A 1 781 ? 11.388 -15.774 7.861 1.00 90.31 781 ILE A C 1
ATOM 6134 O O . ILE A 1 781 ? 12.183 -15.285 7.058 1.00 90.31 781 ILE A O 1
ATOM 6138 N N . VAL A 1 782 ? 10.561 -16.775 7.537 1.00 95.31 782 VAL A N 1
ATOM 6139 C CA . VAL A 1 782 ? 10.575 -17.442 6.225 1.00 95.31 782 VAL A CA 1
ATOM 6140 C C . VAL A 1 782 ? 10.219 -16.470 5.101 1.00 95.31 782 VAL A C 1
ATOM 6142 O O . VAL A 1 782 ? 10.935 -16.405 4.106 1.00 95.31 782 VAL A O 1
ATOM 6145 N N . TYR A 1 783 ? 9.155 -15.679 5.250 1.00 95.50 783 TYR A N 1
ATOM 6146 C CA . TYR A 1 783 ? 8.769 -14.688 4.246 1.00 95.50 783 TYR A CA 1
ATOM 6147 C C . TYR A 1 783 ? 9.722 -13.500 4.202 1.00 95.50 783 TYR A C 1
ATOM 6149 O O . TYR A 1 783 ? 9.950 -12.981 3.121 1.00 95.50 783 TYR A O 1
ATOM 6157 N N . GLY A 1 784 ? 10.318 -13.086 5.324 1.00 88.88 784 GLY A N 1
ATOM 6158 C CA . GLY A 1 784 ? 11.347 -12.044 5.323 1.00 88.88 784 GLY A CA 1
ATOM 6159 C C . GLY A 1 784 ? 12.572 -12.461 4.505 1.00 88.88 784 GLY A C 1
ATOM 6160 O O . GLY A 1 784 ? 13.051 -11.694 3.672 1.00 88.88 784 GLY A O 1
ATOM 6161 N N . ALA A 1 785 ? 13.027 -13.707 4.676 1.00 88.62 785 ALA A N 1
ATOM 6162 C CA . ALA A 1 785 ? 14.084 -14.289 3.849 1.00 88.62 785 ALA A CA 1
ATOM 6163 C C . ALA A 1 785 ? 13.640 -14.476 2.387 1.00 88.62 785 ALA A C 1
ATOM 6165 O O . ALA A 1 785 ? 14.397 -14.161 1.471 1.00 88.62 785 ALA A O 1
ATOM 6166 N N . GLY A 1 786 ? 12.405 -14.940 2.167 1.00 92.75 786 GLY A N 1
ATOM 6167 C CA . GLY A 1 786 ? 11.805 -15.084 0.841 1.00 92.75 786 GLY A CA 1
ATOM 6168 C C . GLY A 1 786 ? 11.765 -13.759 0.083 1.00 92.75 786 GLY A C 1
ATOM 6169 O O . GLY A 1 786 ? 12.266 -13.689 -1.027 1.00 92.75 786 GLY A O 1
ATOM 6170 N N . VAL A 1 787 ? 11.271 -12.686 0.697 1.00 91.06 787 VAL A N 1
ATOM 6171 C CA . VAL A 1 787 ? 11.298 -11.334 0.123 1.00 91.06 787 VAL A CA 1
ATOM 6172 C C . VAL A 1 787 ? 12.734 -10.923 -0.205 1.00 91.06 787 VAL A C 1
ATOM 6174 O O . VAL A 1 787 ? 13.023 -10.567 -1.340 1.00 91.06 787 VAL A O 1
ATOM 6177 N N . ALA A 1 788 ? 13.671 -11.043 0.739 1.00 85.38 788 ALA A N 1
ATOM 6178 C CA . ALA A 1 788 ? 15.054 -10.635 0.492 1.00 85.38 788 ALA A CA 1
ATOM 6179 C C . ALA A 1 788 ? 15.696 -11.362 -0.709 1.00 85.38 788 ALA A C 1
ATOM 6181 O O . ALA A 1 788 ? 16.392 -10.729 -1.498 1.00 85.38 788 ALA A O 1
ATOM 6182 N N . LEU A 1 789 ? 15.451 -12.667 -0.865 1.00 89.38 789 LEU A N 1
ATOM 6183 C CA . LEU A 1 789 ? 16.105 -13.498 -1.883 1.00 89.38 789 LEU A CA 1
ATOM 6184 C C . LEU A 1 789 ? 15.358 -13.555 -3.221 1.00 89.38 789 LEU A C 1
ATOM 6186 O O . LEU A 1 789 ? 15.997 -13.577 -4.275 1.00 89.38 789 LEU A O 1
ATOM 6190 N N . LEU A 1 790 ? 14.024 -13.601 -3.193 1.00 92.31 790 LEU A N 1
ATOM 6191 C CA . LEU A 1 790 ? 13.197 -13.693 -4.398 1.00 92.31 790 LEU A CA 1
ATOM 6192 C C . LEU A 1 790 ? 13.162 -12.365 -5.140 1.00 92.31 790 LEU A C 1
ATOM 6194 O O . LEU A 1 790 ? 13.202 -12.367 -6.364 1.00 92.31 790 LEU A O 1
ATOM 6198 N N . THR A 1 791 ? 13.106 -11.251 -4.411 1.00 90.19 791 THR A N 1
ATOM 6199 C CA . THR A 1 791 ? 12.925 -9.923 -5.006 1.00 90.19 791 THR A CA 1
ATOM 6200 C C . THR A 1 791 ? 14.185 -9.051 -4.960 1.00 90.19 791 THR A C 1
ATOM 6202 O O . THR A 1 791 ? 14.148 -7.898 -5.385 1.00 90.19 791 THR A O 1
ATOM 6205 N N . GLY A 1 792 ? 15.297 -9.563 -4.415 1.00 83.81 792 GLY A N 1
ATOM 6206 C CA . GLY A 1 792 ? 16.573 -8.844 -4.295 1.00 83.81 792 GLY A CA 1
ATOM 6207 C C . GLY A 1 792 ? 17.513 -9.097 -5.470 1.00 83.81 792 GLY A C 1
ATOM 6208 O O . GLY A 1 792 ? 17.835 -10.260 -5.717 1.00 83.81 792 GLY A O 1
ATOM 6209 N N . MET A 1 793 ? 17.936 -8.019 -6.159 1.00 79.56 793 MET A N 1
ATOM 6210 C CA . MET A 1 793 ? 18.699 -7.980 -7.433 1.00 79.56 793 MET A CA 1
ATOM 6211 C C . MET A 1 793 ? 18.481 -9.236 -8.290 1.00 79.56 793 MET A C 1
ATOM 6213 O O . MET A 1 793 ? 17.383 -9.713 -8.203 1.00 79.56 793 MET A O 1
ATOM 6217 N N . GLY A 1 794 ? 19.362 -9.811 -9.117 1.00 78.50 794 GLY A N 1
ATOM 6218 C CA . GLY A 1 794 ? 19.035 -10.990 -9.979 1.00 78.50 794 GLY A CA 1
ATOM 6219 C C . GLY A 1 794 ? 18.341 -12.212 -9.319 1.00 78.50 794 GLY A C 1
ATOM 6220 O O . GLY A 1 794 ? 18.980 -13.216 -9.023 1.00 78.50 794 GLY A O 1
ATOM 6221 N N . GLY A 1 795 ? 17.056 -12.109 -9.019 1.00 87.44 795 GLY A N 1
ATOM 6222 C CA . GLY A 1 795 ? 16.176 -13.067 -8.382 1.00 87.44 795 GLY A CA 1
ATOM 6223 C C . GLY A 1 795 ? 14.866 -13.076 -9.165 1.00 87.44 795 GLY A C 1
ATOM 6224 O O . GLY A 1 795 ? 14.541 -12.098 -9.838 1.00 87.44 795 GLY A O 1
ATOM 6225 N N . PRO A 1 796 ? 14.103 -14.172 -9.111 1.00 87.44 796 PRO A N 1
ATOM 6226 C CA . PRO A 1 796 ? 12.988 -14.400 -10.029 1.00 87.44 796 PRO A CA 1
ATOM 6227 C C . PRO A 1 796 ? 11.819 -13.432 -9.856 1.00 87.44 796 PRO A C 1
ATOM 6229 O O . PRO A 1 796 ? 10.973 -13.338 -10.731 1.00 87.44 796 PRO A O 1
ATOM 6232 N N . GLY A 1 797 ? 11.741 -12.727 -8.728 1.00 86.62 797 GLY A N 1
ATOM 6233 C CA . GLY A 1 797 ? 10.757 -11.676 -8.507 1.00 86.62 797 GLY A CA 1
ATOM 6234 C C . GLY A 1 797 ? 11.250 -10.280 -8.880 1.00 86.62 797 GLY A C 1
ATOM 6235 O O . GLY A 1 797 ? 10.508 -9.340 -8.649 1.00 86.62 797 GLY A O 1
ATOM 6236 N N . GLN A 1 798 ? 12.484 -10.103 -9.367 1.00 77.38 798 GLN A N 1
ATOM 6237 C CA . GLN A 1 798 ? 13.026 -8.778 -9.695 1.00 77.38 798 GLN A CA 1
ATOM 6238 C C . GLN A 1 798 ? 12.338 -8.158 -10.913 1.00 77.38 798 GLN A C 1
ATOM 6240 O O . GLN A 1 798 ? 12.066 -6.958 -10.893 1.00 77.38 798 GLN A O 1
ATOM 6245 N N . SER A 1 799 ? 12.043 -8.968 -11.936 1.00 67.19 799 SER A N 1
ATOM 6246 C CA . SER A 1 799 ? 11.114 -8.606 -13.003 1.00 67.19 799 SER A CA 1
ATOM 6247 C C . SER A 1 799 ? 9.766 -8.354 -12.339 1.00 67.19 799 SER A C 1
ATOM 6249 O O . SER A 1 799 ? 9.074 -9.266 -11.883 1.00 67.19 799 SER A O 1
ATOM 6251 N N . VAL A 1 800 ? 9.478 -7.073 -12.126 1.00 59.41 800 VAL A N 1
ATOM 6252 C CA . VAL A 1 800 ? 8.356 -6.602 -11.322 1.00 59.41 800 VAL A CA 1
ATOM 6253 C C . VAL A 1 800 ? 7.082 -7.281 -11.834 1.00 59.41 800 VAL A C 1
ATOM 6255 O O . VAL A 1 800 ? 6.747 -7.146 -13.007 1.00 59.41 800 VAL A O 1
ATOM 6258 N N . GLY A 1 801 ? 6.403 -8.032 -10.960 1.00 75.94 801 GLY A N 1
ATOM 6259 C CA . GLY A 1 801 ? 5.278 -8.900 -11.315 1.00 75.94 801 GLY A CA 1
ATOM 6260 C C . GLY A 1 801 ? 4.671 -9.613 -10.103 1.00 75.94 801 GLY A C 1
ATOM 6261 O O . GLY A 1 801 ? 4.922 -9.247 -8.948 1.00 75.94 801 GLY A O 1
ATOM 6262 N N . ASP A 1 802 ? 3.888 -10.664 -10.351 1.00 85.94 802 ASP A N 1
ATOM 6263 C CA . ASP A 1 802 ? 3.120 -11.385 -9.321 1.00 85.94 802 ASP A CA 1
ATOM 6264 C C . ASP A 1 802 ? 3.988 -11.932 -8.188 1.00 85.94 802 ASP A C 1
ATOM 6266 O O . ASP A 1 802 ? 3.612 -11.852 -7.015 1.00 85.94 802 ASP A O 1
ATOM 6270 N N . LEU A 1 803 ? 5.180 -12.444 -8.512 1.00 89.62 803 LEU A N 1
ATOM 6271 C CA . LEU A 1 803 ? 6.086 -12.998 -7.510 1.00 89.62 803 LEU A CA 1
ATOM 6272 C C . LEU A 1 803 ? 6.627 -11.915 -6.566 1.00 89.62 803 LEU A C 1
ATOM 6274 O O . LEU A 1 803 ? 6.747 -12.170 -5.362 1.00 89.62 803 LEU A O 1
ATOM 6278 N N . PHE A 1 804 ? 6.899 -10.711 -7.084 1.00 89.94 804 PHE A N 1
ATOM 6279 C CA . PHE A 1 804 ? 7.353 -9.578 -6.279 1.00 89.94 804 PHE A CA 1
ATOM 6280 C C . PHE A 1 804 ? 6.304 -9.217 -5.227 1.00 89.94 804 PHE A C 1
ATOM 6282 O O . PHE A 1 804 ? 6.541 -9.320 -4.019 1.00 89.94 804 PHE A O 1
ATOM 6289 N N . TYR A 1 805 ? 5.106 -8.852 -5.687 1.00 87.75 805 TYR A N 1
ATOM 6290 C CA . TYR A 1 805 ? 4.052 -8.341 -4.815 1.00 87.75 805 TYR A CA 1
ATOM 6291 C C . TYR A 1 805 ? 3.480 -9.413 -3.896 1.00 87.75 805 TYR A C 1
ATOM 6293 O O . TYR A 1 805 ? 3.228 -9.127 -2.725 1.00 87.75 805 TYR A O 1
ATOM 6301 N N . ALA A 1 806 ? 3.326 -10.654 -4.365 1.00 91.12 806 ALA A N 1
ATOM 6302 C CA . ALA A 1 806 ? 2.819 -11.733 -3.524 1.00 91.12 806 ALA A CA 1
ATOM 6303 C C . ALA A 1 806 ? 3.804 -12.112 -2.406 1.00 91.12 806 ALA A C 1
ATOM 6305 O O . ALA A 1 806 ? 3.373 -12.407 -1.289 1.00 91.12 806 ALA A O 1
ATOM 6306 N N . SER A 1 807 ? 5.119 -12.055 -2.650 1.00 93.56 807 SER A N 1
ATOM 6307 C CA . SER A 1 807 ? 6.123 -12.310 -1.603 1.00 93.56 807 SER A CA 1
ATOM 6308 C C . SER A 1 807 ? 6.072 -11.236 -0.511 1.00 93.56 807 SER A C 1
ATOM 6310 O O . SER A 1 807 ? 5.978 -11.557 0.677 1.00 93.56 807 SER A O 1
ATOM 6312 N N . TRP A 1 808 ? 6.033 -9.959 -0.909 1.00 92.00 808 TRP A N 1
ATOM 6313 C CA . TRP A 1 808 ? 5.873 -8.829 0.013 1.00 92.00 808 TRP A CA 1
ATOM 6314 C C . TRP A 1 808 ? 4.555 -8.883 0.785 1.00 92.00 808 TRP A C 1
ATOM 6316 O O . TRP A 1 808 ? 4.529 -8.704 2.004 1.00 92.00 808 TRP A O 1
ATOM 6326 N N . LEU A 1 809 ? 3.451 -9.168 0.095 1.00 89.31 809 LEU A N 1
ATOM 6327 C CA . LEU A 1 809 ? 2.138 -9.265 0.717 1.00 89.31 809 LEU A CA 1
ATOM 6328 C C . LEU A 1 809 ? 2.065 -10.447 1.692 1.00 89.31 809 LEU A C 1
ATOM 6330 O O . LEU A 1 809 ? 1.483 -10.300 2.764 1.00 89.31 809 LEU A O 1
ATOM 6334 N N . SER A 1 810 ? 2.701 -11.582 1.379 1.00 93.94 810 SER A N 1
ATOM 6335 C CA . SER A 1 810 ? 2.802 -12.724 2.299 1.00 93.94 810 SER A CA 1
ATOM 6336 C C . SER A 1 810 ? 3.508 -12.317 3.591 1.00 93.94 810 SER A C 1
ATOM 6338 O O . SER A 1 810 ? 2.996 -12.579 4.681 1.00 93.94 810 SER A O 1
ATOM 6340 N N . PHE A 1 811 ? 4.629 -11.596 3.479 1.00 93.19 811 PHE A N 1
ATOM 6341 C CA . PHE A 1 811 ? 5.353 -11.049 4.627 1.00 93.19 811 PHE A CA 1
ATOM 6342 C C . PHE A 1 811 ? 4.495 -10.087 5.467 1.00 93.19 811 PHE A C 1
ATOM 6344 O O . PHE A 1 811 ? 4.419 -10.222 6.687 1.00 93.19 811 PHE A O 1
ATOM 6351 N N . VAL A 1 812 ? 3.781 -9.151 4.837 1.00 88.00 812 VAL A N 1
ATOM 6352 C CA . VAL A 1 812 ? 2.894 -8.220 5.560 1.00 88.00 812 VAL A CA 1
ATOM 6353 C C . VAL A 1 812 ? 1.747 -8.961 6.254 1.00 88.00 812 VAL A C 1
ATOM 6355 O O . VAL A 1 812 ? 1.416 -8.661 7.405 1.00 88.00 812 VAL A O 1
ATOM 6358 N N . VAL A 1 813 ? 1.147 -9.951 5.588 1.00 90.44 813 VAL A N 1
ATOM 6359 C CA . VAL A 1 813 ? 0.064 -10.761 6.159 1.00 90.44 813 VAL A CA 1
ATOM 6360 C C . VAL A 1 813 ? 0.560 -11.579 7.352 1.00 90.44 813 VAL A C 1
ATOM 6362 O O . VAL A 1 813 ? -0.149 -11.635 8.357 1.00 90.44 813 VAL A O 1
ATOM 6365 N N . SER A 1 814 ? 1.768 -12.153 7.318 1.00 94.75 814 SER A N 1
ATOM 6366 C CA . SER A 1 814 ? 2.301 -12.892 8.474 1.00 94.75 814 SER A CA 1
ATOM 6367 C C . SER A 1 814 ? 2.544 -11.988 9.686 1.00 94.75 814 SER A C 1
ATOM 6369 O O . SER A 1 814 ? 2.199 -12.369 10.808 1.00 94.75 814 SER A O 1
ATOM 6371 N N . VAL A 1 815 ? 3.020 -10.755 9.473 1.00 87.12 815 VAL A N 1
ATOM 6372 C CA . VAL A 1 815 ? 3.120 -9.737 10.534 1.00 87.12 815 VAL A CA 1
ATOM 6373 C C . VAL A 1 815 ? 1.738 -9.376 11.088 1.00 87.12 815 VAL A C 1
ATOM 6375 O O . VAL A 1 815 ? 1.560 -9.310 12.306 1.00 87.12 815 VAL A O 1
ATOM 6378 N N . ALA A 1 816 ? 0.733 -9.191 10.228 1.00 86.44 816 ALA A N 1
ATOM 6379 C CA . ALA A 1 816 ? -0.634 -8.894 10.661 1.00 86.44 816 ALA A CA 1
ATOM 6380 C C . ALA A 1 816 ? -1.250 -10.042 11.484 1.00 86.44 816 ALA A C 1
ATOM 6382 O O . ALA A 1 816 ? -1.905 -9.790 12.503 1.00 86.44 816 ALA A O 1
ATOM 6383 N N . ILE A 1 817 ? -1.009 -11.297 11.082 1.00 91.81 817 ILE A N 1
ATOM 6384 C CA . ILE A 1 817 ? -1.408 -12.495 11.835 1.00 91.81 817 ILE A CA 1
ATOM 6385 C C . ILE A 1 817 ? -0.743 -12.485 13.212 1.00 91.81 817 ILE A C 1
ATOM 6387 O O . ILE A 1 817 ? -1.429 -12.666 14.217 1.00 91.81 817 ILE A O 1
ATOM 6391 N N . PHE A 1 818 ? 0.562 -12.225 13.283 1.00 92.94 818 PHE A N 1
ATOM 6392 C CA . PHE A 1 818 ? 1.299 -12.180 14.545 1.00 92.94 818 PHE A CA 1
ATOM 6393 C C . PHE A 1 818 ? 0.742 -11.135 15.515 1.00 92.94 818 PHE A C 1
ATOM 6395 O O . PHE A 1 818 ? 0.396 -11.466 16.651 1.00 92.94 818 PHE A O 1
ATOM 6402 N N . VAL A 1 819 ? 0.580 -9.890 15.055 1.00 86.31 819 VAL A N 1
ATOM 6403 C CA . VAL A 1 819 ? 0.049 -8.791 15.880 1.00 86.31 819 VAL A CA 1
ATOM 6404 C C . VAL A 1 819 ? -1.356 -9.117 16.387 1.00 86.31 819 VAL A C 1
ATOM 6406 O O . VAL A 1 819 ? -1.643 -8.950 17.572 1.00 86.31 819 VAL A O 1
ATOM 6409 N N . THR A 1 820 ? -2.218 -9.635 15.511 1.00 86.69 820 THR A N 1
ATOM 6410 C CA . THR A 1 820 ? -3.596 -9.995 15.872 1.00 86.69 820 THR A CA 1
ATOM 6411 C C . THR A 1 820 ? -3.637 -11.178 16.844 1.00 86.69 820 THR A C 1
ATOM 6413 O O . THR A 1 820 ? -4.482 -11.212 17.736 1.00 86.69 820 THR A O 1
ATOM 6416 N N . SER A 1 821 ? -2.718 -12.138 16.711 1.00 90.69 821 SER A N 1
ATOM 6417 C CA . SER A 1 821 ? -2.633 -13.292 17.616 1.00 90.69 821 SER A CA 1
ATOM 6418 C C . SER A 1 821 ? -2.171 -12.875 19.014 1.00 90.69 821 SER A C 1
ATOM 6420 O O . SER A 1 821 ? -2.744 -13.328 20.003 1.00 90.69 821 SER A O 1
ATOM 6422 N N . ILE A 1 822 ? -1.200 -11.958 19.113 1.00 87.88 822 ILE A N 1
ATOM 6423 C CA . ILE A 1 822 ? -0.763 -11.393 20.400 1.00 87.88 822 ILE A CA 1
ATOM 6424 C C . ILE A 1 822 ? -1.893 -10.622 21.084 1.00 87.88 822 ILE A C 1
ATOM 6426 O O . ILE A 1 822 ? -2.121 -10.826 22.274 1.00 87.88 822 ILE A O 1
ATOM 6430 N N . ASP A 1 823 ? -2.618 -9.774 20.351 1.00 85.06 823 ASP A N 1
ATOM 6431 C CA . ASP A 1 823 ? -3.760 -9.033 20.905 1.00 85.06 823 ASP A CA 1
ATOM 6432 C C . ASP A 1 823 ? -4.835 -9.989 21.455 1.00 85.06 823 ASP A C 1
ATOM 6434 O O . ASP A 1 823 ? -5.377 -9.778 22.542 1.00 85.06 823 ASP A O 1
ATOM 6438 N N . GLN A 1 824 ? -5.094 -11.100 20.757 1.00 87.19 824 GLN A N 1
ATOM 6439 C CA . GLN A 1 824 ? -6.006 -12.138 21.243 1.00 87.19 824 GLN A CA 1
ATOM 6440 C C . GLN A 1 824 ? -5.488 -12.846 22.500 1.00 87.19 824 GLN A C 1
ATOM 6442 O O . GLN A 1 824 ? -6.277 -13.067 23.419 1.00 87.19 824 GLN A O 1
ATOM 6447 N N . LEU A 1 825 ? -4.191 -13.169 22.574 1.00 89.56 825 LEU A N 1
ATOM 6448 C CA . LEU A 1 825 ? -3.593 -13.762 23.776 1.00 89.56 825 LEU A CA 1
ATOM 6449 C C . LEU A 1 825 ? -3.704 -12.825 24.980 1.00 89.56 825 LEU A C 1
ATOM 6451 O O . LEU A 1 825 ? -4.129 -13.261 26.046 1.00 89.56 825 LEU A O 1
ATOM 6455 N N . GLN A 1 826 ? -3.406 -11.537 24.801 1.00 87.25 826 GLN A N 1
ATOM 6456 C CA . GLN A 1 826 ? -3.509 -10.542 25.871 1.00 87.25 826 GLN A CA 1
ATOM 6457 C C . GLN A 1 826 ? -4.949 -10.398 26.374 1.00 87.25 826 GLN A C 1
ATOM 6459 O O . GLN A 1 826 ? -5.189 -10.400 27.580 1.00 87.25 826 GLN A O 1
ATOM 6464 N N . LYS A 1 827 ? -5.929 -10.342 25.463 1.00 85.81 827 LYS A N 1
ATOM 6465 C CA . LYS A 1 827 ? -7.354 -10.292 25.831 1.00 85.81 827 LYS A CA 1
ATOM 6466 C C . LYS A 1 827 ? -7.798 -11.530 26.606 1.00 85.81 827 LYS A C 1
ATOM 6468 O O . LYS A 1 827 ? -8.578 -11.401 27.546 1.00 85.81 827 LYS A O 1
ATOM 6473 N N . GLN A 1 828 ? -7.309 -12.711 26.226 1.00 87.69 828 GLN A N 1
ATOM 6474 C CA . GLN A 1 828 ? -7.593 -13.955 26.943 1.00 87.69 828 GLN A CA 1
ATOM 6475 C C . GLN A 1 828 ? -6.964 -13.957 28.342 1.00 87.69 828 GLN A C 1
ATOM 6477 O O . GLN A 1 828 ? -7.644 -14.310 29.297 1.00 87.69 828 GLN A O 1
ATOM 6482 N N . GLU A 1 829 ? -5.713 -13.514 28.486 1.00 88.81 829 GLU A N 1
ATOM 6483 C CA . GLU A 1 829 ? -5.028 -13.439 29.786 1.00 88.81 829 GLU A CA 1
ATOM 6484 C C . GLU A 1 829 ? -5.703 -12.451 30.742 1.00 88.81 829 GLU A C 1
ATOM 6486 O O . GLU A 1 829 ? -5.896 -12.763 31.916 1.00 88.81 829 GLU A O 1
ATOM 6491 N N . ILE A 1 830 ? -6.143 -11.294 30.236 1.00 86.44 830 ILE A N 1
ATOM 6492 C CA . ILE A 1 830 ? -6.918 -10.334 31.029 1.00 86.44 830 ILE A CA 1
ATOM 6493 C C . ILE A 1 830 ? -8.249 -10.960 31.457 1.00 86.44 830 ILE A C 1
ATOM 6495 O O . ILE A 1 830 ? -8.589 -10.903 32.636 1.00 86.44 830 ILE A O 1
ATOM 6499 N N . ALA A 1 831 ? -8.982 -11.599 30.540 1.00 87.25 831 ALA A N 1
ATOM 6500 C CA . ALA A 1 831 ? -10.257 -12.240 30.865 1.00 87.25 831 ALA A CA 1
ATOM 6501 C C . ALA A 1 831 ? -10.107 -13.353 31.919 1.00 87.25 831 ALA A C 1
ATOM 6503 O O . ALA A 1 831 ? -10.923 -13.435 32.835 1.00 87.25 831 ALA A O 1
ATOM 6504 N N . GLU A 1 832 ? -9.051 -14.167 31.828 1.00 89.06 832 GLU A N 1
ATOM 6505 C CA . GLU A 1 832 ? -8.721 -15.184 32.833 1.00 89.06 832 GLU A CA 1
ATOM 6506 C C . GLU A 1 832 ? -8.373 -14.554 34.187 1.00 89.06 832 GLU A C 1
ATOM 6508 O O . GLU A 1 832 ? -8.896 -14.992 35.208 1.00 89.06 832 GLU A O 1
ATOM 6513 N N . SER A 1 833 ? -7.547 -13.500 34.203 1.00 88.00 833 SER A N 1
ATOM 6514 C CA . SER A 1 833 ? -7.175 -12.810 35.447 1.00 88.00 833 SER A CA 1
ATOM 6515 C C . SER A 1 833 ? -8.386 -12.181 36.141 1.00 88.00 833 SER A C 1
ATOM 6517 O O . SER A 1 833 ? -8.521 -12.271 37.357 1.00 88.00 833 SER A O 1
ATOM 6519 N N . VAL A 1 834 ? -9.311 -11.608 35.366 1.00 87.69 834 VAL A N 1
ATOM 6520 C CA . VAL A 1 834 ? -10.563 -11.045 35.874 1.00 87.69 834 VAL A CA 1
ATOM 6521 C C . VAL A 1 834 ? -11.450 -12.156 36.432 1.00 87.69 834 VAL A C 1
ATOM 6523 O O . VAL A 1 834 ? -11.950 -12.020 37.544 1.00 87.69 834 VAL A O 1
ATOM 6526 N N . ALA A 1 835 ? -11.598 -13.274 35.717 1.00 88.50 835 ALA A N 1
ATOM 6527 C CA . ALA A 1 835 ? -12.352 -14.426 36.209 1.00 88.50 835 ALA A CA 1
ATOM 6528 C C . ALA A 1 835 ? -11.759 -14.996 37.512 1.00 88.50 835 ALA A C 1
ATOM 6530 O O . ALA A 1 835 ? -12.507 -15.321 38.429 1.00 88.50 835 ALA A O 1
ATOM 6531 N N . GLU A 1 836 ? -10.429 -15.066 37.631 1.00 91.31 836 GLU A N 1
ATOM 6532 C CA . GLU A 1 836 ? -9.757 -15.515 38.856 1.00 91.31 836 GLU A CA 1
ATOM 6533 C C . GLU A 1 836 ? -10.000 -14.560 40.038 1.00 91.31 836 GLU A C 1
ATOM 6535 O O . GLU A 1 836 ? -10.201 -15.023 41.161 1.00 91.31 836 GLU A O 1
ATOM 6540 N N . ILE A 1 837 ? -10.024 -13.243 39.797 1.00 88.56 837 ILE A N 1
ATOM 6541 C CA . ILE A 1 837 ? -10.358 -12.238 40.819 1.00 88.56 837 ILE A CA 1
ATOM 6542 C C . ILE A 1 837 ? -11.815 -12.397 41.270 1.00 88.56 837 ILE A C 1
ATOM 6544 O O . ILE A 1 837 ? -12.055 -12.492 42.470 1.00 88.56 837 ILE A O 1
ATOM 6548 N N . TYR A 1 838 ? -12.768 -12.525 40.339 1.00 86.69 838 TYR A N 1
ATOM 6549 C CA . TYR A 1 838 ? -14.184 -12.737 40.680 1.00 86.69 838 TYR A CA 1
ATOM 6550 C C . TYR A 1 838 ? -14.401 -14.011 41.508 1.00 86.69 838 TYR A C 1
ATOM 6552 O O . TYR A 1 838 ? -15.130 -13.987 42.496 1.00 86.69 838 TYR A O 1
ATOM 6560 N N . ILE A 1 839 ? -13.726 -15.110 41.156 1.00 89.25 839 ILE A N 1
ATOM 6561 C CA . ILE A 1 839 ? -13.816 -16.371 41.910 1.00 89.25 839 ILE A CA 1
ATOM 6562 C C . ILE A 1 839 ? -13.224 -16.224 43.323 1.00 89.25 839 ILE A C 1
ATOM 6564 O O . ILE A 1 839 ? -13.717 -16.847 44.261 1.00 89.25 839 ILE A O 1
ATOM 6568 N N . LYS A 1 840 ? -12.176 -15.406 43.498 1.00 88.19 840 LYS A N 1
ATOM 6569 C CA . LYS A 1 840 ? -11.552 -15.169 44.811 1.00 88.19 840 LYS A CA 1
ATOM 6570 C C . LYS A 1 840 ? -12.324 -14.185 45.693 1.00 88.19 840 LYS A C 1
ATOM 6572 O O . LYS A 1 840 ? -12.241 -14.320 46.911 1.00 88.19 840 LYS A O 1
ATOM 6577 N N . GLU A 1 841 ? -13.025 -13.210 45.116 1.00 83.94 841 GLU A N 1
ATOM 6578 C CA . GLU A 1 841 ? -13.719 -12.154 45.871 1.00 83.94 841 GLU A CA 1
ATOM 6579 C C . GLU A 1 841 ? -15.159 -12.514 46.281 1.00 83.94 841 GLU A C 1
ATOM 6581 O O . GLU A 1 841 ? -15.639 -11.980 47.279 1.00 83.94 841 GLU A O 1
ATOM 6586 N N . GLU A 1 842 ? -15.830 -13.459 45.608 1.00 74.12 842 GLU A N 1
ATOM 6587 C CA . GLU A 1 842 ? -17.196 -13.896 45.970 1.00 74.12 842 GLU A CA 1
ATOM 6588 C C . GLU A 1 842 ? -17.351 -15.386 46.381 1.00 74.12 842 GLU A C 1
ATOM 6590 O O . GLU A 1 842 ? -18.341 -16.017 45.998 1.00 74.12 842 GLU A O 1
ATOM 6595 N N . PRO A 1 843 ? -16.474 -15.996 47.208 1.00 61.41 843 PRO A N 1
ATOM 6596 C CA . PRO A 1 843 ? -16.718 -17.363 47.672 1.00 61.41 843 PRO A CA 1
ATOM 6597 C C . PRO A 1 843 ? -17.968 -17.468 48.570 1.00 61.41 843 PRO A C 1
ATOM 6599 O O . PRO A 1 843 ? -18.631 -18.500 48.565 1.00 61.41 843 PRO A O 1
ATOM 6602 N N . GLU A 1 844 ? -18.343 -16.411 49.305 1.00 61.44 844 GLU A N 1
ATOM 6603 C CA . GLU A 1 844 ? -19.448 -16.453 50.285 1.00 61.44 844 GLU A CA 1
ATOM 6604 C C . GLU A 1 844 ? -20.849 -16.178 49.694 1.00 61.44 844 GLU A C 1
ATOM 6606 O O . GLU A 1 844 ? -21.856 -16.577 50.280 1.00 61.44 844 GLU A O 1
ATOM 6611 N N . ARG A 1 845 ? -20.955 -15.547 48.515 1.00 55.12 845 ARG A N 1
ATOM 6612 C CA . ARG A 1 845 ? -22.260 -15.283 47.867 1.00 55.12 845 ARG A CA 1
ATOM 6613 C C . ARG A 1 845 ? -22.790 -16.448 47.040 1.00 55.12 845 ARG A C 1
ATOM 6615 O O . ARG A 1 845 ? -24.002 -16.591 46.905 1.00 55.12 845 ARG A O 1
ATOM 6622 N N . TYR A 1 846 ? -21.909 -17.294 46.515 1.00 51.22 846 TYR A N 1
ATOM 6623 C CA . TYR A 1 846 ? -22.346 -18.491 45.797 1.00 51.22 846 TYR A CA 1
ATOM 6624 C C . TYR A 1 846 ? -22.875 -19.578 46.742 1.00 51.22 846 TYR A C 1
ATOM 6626 O O . TYR A 1 846 ? -23.800 -20.291 46.372 1.00 51.22 846 TYR A O 1
ATOM 6634 N N . ILE A 1 847 ? -22.376 -19.639 47.983 1.00 55.31 847 ILE A N 1
ATOM 6635 C CA . ILE A 1 847 ? -22.843 -20.608 48.990 1.00 55.31 847 ILE A CA 1
ATOM 6636 C C . ILE A 1 847 ? -24.274 -20.283 49.458 1.00 55.31 847 ILE A C 1
ATOM 6638 O O . ILE A 1 847 ? -25.068 -21.186 49.693 1.00 55.31 847 ILE A O 1
ATOM 6642 N N . THR A 1 848 ? -24.652 -19.003 49.516 1.00 52.53 848 THR A N 1
ATOM 6643 C CA . THR A 1 848 ? -26.003 -18.598 49.950 1.00 52.53 848 THR A CA 1
ATOM 6644 C C . THR A 1 848 ? -27.077 -18.796 48.876 1.00 52.53 848 THR A C 1
ATOM 6646 O O . THR A 1 848 ? -28.232 -19.029 49.213 1.00 52.53 848 THR A O 1
ATOM 6649 N N . CYS A 1 849 ? -26.720 -18.800 47.586 1.00 49.75 849 CYS A N 1
ATOM 6650 C CA . CYS A 1 849 ? -27.683 -19.105 46.519 1.00 49.75 849 CYS A CA 1
ATOM 6651 C C . CYS A 1 849 ? -27.993 -20.608 46.398 1.00 49.75 849 CYS A C 1
ATOM 6653 O O . CYS A 1 849 ? -29.046 -20.964 45.873 1.00 49.75 849 CYS A O 1
ATOM 6655 N N . GLU A 1 850 ? -27.105 -21.486 46.872 1.00 48.66 850 GLU A N 1
ATOM 6656 C CA . GLU A 1 850 ? -27.336 -22.936 46.877 1.00 48.66 850 GLU A CA 1
ATOM 6657 C C . GLU A 1 850 ? -28.237 -23.352 48.060 1.00 48.66 850 GLU A C 1
ATOM 6659 O O . GLU A 1 850 ? -29.148 -24.156 47.875 1.00 48.66 850 GLU A O 1
ATOM 6664 N N . GLU A 1 851 ? -28.107 -22.709 49.231 1.00 52.03 851 GLU A N 1
ATOM 6665 C CA . GLU A 1 851 ? -29.014 -22.932 50.376 1.00 52.03 851 GLU A CA 1
ATOM 6666 C C . GLU A 1 851 ? -30.442 -22.379 50.153 1.00 52.03 851 GLU A C 1
ATOM 6668 O O . GLU A 1 851 ? -31.421 -22.972 50.624 1.00 52.03 851 GLU A O 1
ATOM 6673 N N . ASP A 1 852 ? -30.597 -21.294 49.384 1.00 50.28 852 ASP A N 1
ATOM 6674 C CA . ASP A 1 852 ? -31.918 -20.752 49.025 1.00 50.28 852 ASP A CA 1
ATOM 6675 C C . ASP A 1 852 ? -32.579 -21.497 47.847 1.00 50.28 852 ASP A C 1
ATOM 6677 O O . ASP A 1 852 ? -33.808 -21.556 47.770 1.00 50.28 852 ASP A O 1
ATOM 6681 N N . ALA A 1 853 ? -31.806 -22.120 46.948 1.00 50.91 853 ALA A N 1
ATOM 6682 C CA . ALA A 1 853 ? -32.354 -22.963 45.880 1.00 50.91 853 ALA A CA 1
ATOM 6683 C C . ALA A 1 853 ? -32.946 -24.274 46.428 1.00 50.91 853 ALA A C 1
ATOM 6685 O O . ALA A 1 853 ? -34.023 -24.689 45.989 1.00 50.91 853 ALA A O 1
ATOM 6686 N N . ASP A 1 854 ? -32.310 -24.867 47.442 1.00 50.44 854 ASP A N 1
ATOM 6687 C CA . ASP A 1 854 ? -32.857 -26.026 48.154 1.00 50.44 854 ASP A CA 1
ATOM 6688 C C . ASP A 1 854 ? -34.056 -25.648 49.047 1.00 50.44 854 ASP A C 1
ATOM 6690 O O . ASP A 1 854 ? -34.979 -26.449 49.196 1.00 50.44 854 ASP A O 1
ATOM 6694 N N . SER A 1 855 ? -34.127 -24.411 49.558 1.00 51.09 855 SER A N 1
ATOM 6695 C CA . SER A 1 855 ? -35.310 -23.906 50.284 1.00 51.09 855 SER A CA 1
ATOM 6696 C C . SER A 1 855 ? -36.467 -23.461 49.376 1.00 51.09 855 SER A C 1
ATOM 6698 O O . SER A 1 855 ? -37.592 -23.348 49.852 1.00 51.09 855 SER A O 1
ATOM 6700 N N . ALA A 1 856 ? -36.225 -23.217 48.084 1.00 44.03 856 ALA A N 1
ATOM 6701 C CA . ALA A 1 856 ? -37.264 -22.897 47.098 1.00 44.03 856 ALA A CA 1
ATOM 6702 C C . ALA A 1 856 ? -37.790 -24.134 46.335 1.00 44.03 856 ALA A C 1
ATOM 6704 O O . ALA A 1 856 ? -38.806 -24.039 45.641 1.00 44.03 856 ALA A O 1
ATOM 6705 N N . MET A 1 857 ? -37.115 -25.287 46.451 1.00 41.31 857 MET A N 1
ATOM 6706 C CA . MET A 1 857 ? -37.596 -26.592 45.963 1.00 41.31 857 MET A CA 1
ATOM 6707 C C . MET A 1 857 ? -38.335 -27.430 47.026 1.00 41.31 857 MET A C 1
ATOM 6709 O O . MET A 1 857 ? -38.872 -28.487 46.676 1.00 41.31 857 MET A O 1
ATOM 6713 N N . VAL A 1 858 ? -38.413 -26.965 48.279 1.00 38.91 858 VAL A N 1
ATOM 6714 C CA . VAL A 1 858 ? -39.283 -27.496 49.352 1.00 38.91 858 VAL A CA 1
ATOM 6715 C C . VAL A 1 858 ? -40.495 -26.588 49.513 1.00 38.91 858 VAL A C 1
ATOM 6717 O O . VAL A 1 858 ? -41.618 -27.135 49.629 1.00 38.91 858 VAL A O 1
#

Nearest PDB structures (foldseek):
  8i4p-assembly1_A  TM=3.471E-01  e=6.219E+00  Thermobifida fusca YX